Protein 7P9K (pdb70)

InterPro domains:
  IPR004919 GmrSD restriction endonucleases, N-terminal domain [PF03235] (9-253)

Structure (mmCIF, N/CA/C/O backbone):
data_7P9K
#
_entry.id   7P9K
#
_cell.length_a   214.620
_cell.length_b   67.256
_cell.length_c   126.547
_cell.angle_alpha   90.000
_cell.angle_beta   102.049
_cell.angle_gamma   90.000
#
_symmetry.space_group_name_H-M   'C 1 2 1'
#
loop_
_entity.id
_entity.type
_entity.pdbx_description
1 polymer 'DUF262 domain-containing protein'
2 non-polymer 'CHLORIDE ION'
3 non-polymer 'SULFATE ION'
4 non-polymer GLYCEROL
5 water water
#
loop_
_atom_site.group_PDB
_atom_site.id
_atom_site.type_symbol
_atom_site.label_atom_id
_atom_site.label_alt_id
_atom_site.label_comp_id
_atom_site.label_asym_id
_atom_site.label_entity_id
_atom_site.label_seq_id
_atom_site.pdbx_PDB_ins_code
_atom_site.Cartn_x
_atom_site.Cartn_y
_atom_site.Cartn_z
_atom_site.occupancy
_atom_site.B_iso_or_equiv
_atom_site.auth_seq_id
_atom_site.auth_comp_id
_atom_site.auth_asym_id
_atom_site.auth_atom_id
_atom_site.pdbx_PDB_model_num
ATOM 1 N N . MET A 1 1 ? 41.45000 44.23000 40.07000 1.000 78.64576 1 MET A N 1
ATOM 2 C CA . MET A 1 1 ? 41.61600 44.58500 41.48400 1.000 85.71757 1 MET A CA 1
ATOM 3 C C . MET A 1 1 ? 40.39800 44.13200 42.30200 1.000 77.22487 1 MET A C 1
ATOM 4 O O . MET A 1 1 ? 39.26900 44.53000 42.03600 1.000 67.68251 1 MET A O 1
ATOM 9 N N . TYR A 1 2 ? 40.66200 43.30100 43.30000 1.000 78.54009 2 TYR A N 1
ATOM 10 C CA . TYR A 1 2 ? 39.62300 42.70700 44.11500 1.000 69.34423 2 TYR A CA 1
ATOM 11 C C . TYR A 1 2 ? 39.36000 43.55100 45.35600 1.000 75.66014 2 TYR A C 1
ATOM 12 O O . TYR A 1 2 ? 40.14300 44.42800 45.73000 1.000 78.55090 2 TYR A O 1
ATOM 21 N N . GLN A 1 3 ? 38.23300 43.26000 46.00600 1.000 71.31161 3 GLN A N 1
ATOM 22 C CA . GLN A 1 3 ? 37.87600 43.93500 47.24600 1.000 64.01659 3 GLN A CA 1
ATOM 23 C C . GLN A 1 3 ? 36.79600 43.06500 47.90200 1.000 67.61640 3 GLN A C 1
ATOM 24 O O . GLN A 1 3 ? 35.64600 43.07600 47.46100 1.000 59.39384 3 GLN A O 1
ATOM 30 N N . ALA A 1 4 ? 37.19600 42.29700 48.92000 1.000 65.95097 4 ALA A N 1
ATOM 31 C CA . ALA A 1 4 ? 36.26100 41.37600 49.56300 1.000 65.31819 4 ALA A CA 1
ATOM 32 C C . ALA A 1 4 ? 35.51200 42.00300 50.73300 1.000 66.74131 4 ALA A C 1
ATOM 33 O O . ALA A 1 4 ? 34.51300 41.42800 51.18900 1.000 73.62799 4 ALA A O 1
ATOM 35 N N . GLY A 1 5 ? 35.93900 43.16800 51.20200 1.000 65.47854 5 GLY A N 1
ATOM 36 C CA . GLY A 1 5 ? 35.30000 43.85300 52.31800 1.000 65.37757 5 GLY A CA 1
ATOM 37 C C . GLY A 1 5 ? 34.56000 45.08900 51.84600 1.000 67.86619 5 GLY A C 1
ATOM 38 O O . GLY A 1 5 ? 34.99800 45.78800 50.92000 1.000 72.24087 5 GLY A O 1
ATOM 39 N N . GLY A 1 6 ? 33.43700 45.35900 52.48900 1.000 60.41278 6 GLY A N 1
ATOM 40 C CA . GLY A 1 6 ? 32.64500 46.51200 52.15400 1.000 53.00981 6 GLY A CA 1
ATOM 41 C C . GLY A 1 6 ? 31.30300 46.39800 52.82600 1.000 46.72445 6 GLY A C 1
ATOM 42 O O . GLY A 1 6 ? 30.63200 45.38100 52.69200 1.000 46.94550 6 GLY A O 1
ATOM 43 N N . THR A 1 7 ? 30.91800 47.42400 53.56700 1.000 46.78588 7 THR A N 1
ATOM 44 C CA . THR A 1 7 ? 29.63200 47.43400 54.22900 1.000 44.26985 7 THR A CA 1
ATOM 45 C C . THR A 1 7 ? 28.53500 47.90900 53.26600 1.000 45.96861 7 THR A C 1
ATOM 46 O O . THR A 1 7 ? 28.77900 48.61400 52.27600 1.000 38.91399 7 THR A O 1
ATOM 50 N N . ILE A 1 8 ? 27.30300 47.53600 53.58400 1.000 40.09763 8 ILE A N 1
ATOM 51 C CA . ILE A 1 8 ? 26.19000 48.02300 52.77900 1.000 40.82687 8 ILE A CA 1
ATOM 52 C C . ILE A 1 8 ? 26.06400 49.53800 52.89500 1.000 44.25512 8 ILE A C 1
ATOM 53 O O . ILE A 1 8 ? 25.72900 50.22200 51.91400 1.000 39.45074 8 ILE A O 1
ATOM 58 N N . ARG A 1 9 ? 26.34400 50.09100 54.08700 1.000 37.94330 9 ARG A N 1
ATOM 59 C CA . ARG A 1 9 ? 26.30600 51.54000 54.25300 1.000 39.15937 9 ARG A CA 1
ATOM 60 C C . ARG A 1 9 ? 27.28800 52.23300 53.31600 1.000 41.05428 9 ARG A C 1
ATOM 61 O O . ARG A 1 9 ? 26.96600 53.27900 52.73500 1.000 42.68649 9 ARG A O 1
ATOM 69 N N . SER A 1 10 ? 28.49900 51.68900 53.17100 1.000 36.45128 10 SER A N 1
ATOM 70 C CA . SER A 1 10 ? 29.46000 52.29500 52.25100 1.000 40.35003 10 SER A CA 1
ATOM 71 C C . SER A 1 10 ? 28.92000 52.28000 50.83200 1.000 39.82518 10 SER A C 1
ATOM 72 O O . SER A 1 10 ? 29.02800 53.27100 50.10600 1.000 41.55598 10 SER A O 1
ATOM 75 N N . LEU A 1 11 ? 28.35900 51.13900 50.42300 1.000 39.76175 11 LEU A N 1
ATOM 76 C CA . LEU A 1 11 ? 27.78300 50.99600 49.09400 1.000 43.10028 11 LEU A CA 1
ATOM 77 C C . LEU A 1 11 ? 26.70700 52.04300 48.84600 1.000 40.61326 11 LEU A C 1
ATOM 78 O O . LEU A 1 11 ? 26.73500 52.75100 47.83300 1.000 42.18240 11 LEU A O 1
ATOM 83 N N . LEU A 1 12 ? 25.76700 52.18200 49.78700 1.000 39.43888 12 LEU A N 1
ATOM 84 C CA . LEU A 1 12 ? 24.63600 53.07900 49.57800 1.000 42.64133 12 LEU A CA 1
ATOM 85 C C . LEU A 1 12 ? 25.05000 54.54700 49.64400 1.000 44.73519 12 LEU A C 1
ATOM 86 O O . LEU A 1 12 ? 24.44000 55.38100 48.96300 1.000 46.64432 12 LEU A O 1
ATOM 91 N N . ASP A 1 13 ? 26.09600 54.88400 50.41800 1.000 42.97242 13 ASP A N 1
ATOM 92 C CA . ASP A 1 13 ? 26.63800 56.24300 50.36700 1.000 42.94282 13 ASP A CA 1
ATOM 93 C C . ASP A 1 13 ? 27.16500 56.55600 48.97600 1.000 42.02553 13 ASP A C 1
ATOM 94 O O . ASP A 1 13 ? 27.00400 57.67200 48.48000 1.000 47.05033 13 ASP A O 1
ATOM 99 N N . LYS A 1 14 ? 27.82300 55.58700 48.33800 1.000 42.41365 14 LYS A N 1
ATOM 100 C CA . LYS A 1 14 ? 28.29400 55.80000 46.97300 1.000 43.87120 14 LYS A CA 1
ATOM 101 C C . LYS A 1 14 ? 27.12900 55.95800 45.99600 1.000 44.93772 14 LYS A C 1
ATOM 102 O O . LYS A 1 14 ? 27.17400 56.81400 45.10300 1.000 44.44553 14 LYS A O 1
ATOM 108 N N . VAL A 1 15 ? 26.08100 55.13800 46.13500 1.000 43.04679 15 VAL A N 1
ATOM 109 C CA . VAL A 1 15 ? 24.87900 55.34200 45.32100 1.000 42.96619 15 VAL A CA 1
ATOM 110 C C . VAL A 1 15 ? 24.30100 56.73400 45.57500 1.000 47.44833 15 VAL A C 1
ATOM 111 O O . VAL A 1 15 ? 23.96500 57.47200 44.64100 1.000 44.51774 15 VAL A O 1
ATOM 115 N N . ALA A 1 16 ? 24.19400 57.11600 46.85000 1.000 46.58040 16 ALA A N 1
ATOM 116 C CA . ALA A 1 16 ? 23.57900 58.39600 47.19700 1.000 43.45753 16 ALA A CA 1
ATOM 117 C C . ALA A 1 16 ? 24.33300 59.56600 46.58500 1.000 42.86254 16 ALA A C 1
ATOM 118 O O . ALA A 1 16 ? 23.71700 60.52100 46.10800 1.000 47.50009 16 ALA A O 1
ATOM 120 N N . GLU A 1 17 ? 25.66800 59.52200 46.60300 1.000 48.45683 17 GLU A N 1
ATOM 121 C CA . GLU A 1 17 ? 26.50100 60.56200 45.99700 1.000 47.45262 17 GLU A CA 1
ATOM 122 C C . GLU A 1 17 ? 26.51300 60.50300 44.46800 1.000 46.87634 17 GLU A C 1
ATOM 123 O O . GLU A 1 17 ? 27.14000 61.35700 43.82700 1.000 46.26161 17 GLU A O 1
ATOM 129 N N . GLN A 1 18 ? 25.86400 59.50200 43.87700 1.000 47.14602 18 GLN A N 1
ATOM 130 C CA . GLN A 1 18 ? 25.91300 59.23800 42.43700 1.000 44.20622 18 GLN A CA 1
ATOM 131 C C . GLN A 1 18 ? 27.32500 58.92500 41.95900 1.000 46.17095 18 GLN A C 1
ATOM 132 O O . GLN A 1 18 ? 27.68500 59.23600 40.82300 1.000 46.66954 18 GLN A O 1
ATOM 138 N N . GLU A 1 19 ? 28.12800 58.28600 42.81900 1.000 46.34408 19 GLU A N 1
ATOM 139 C CA . GLU A 1 19 ? 29.41900 57.73700 42.42300 1.000 45.16719 19 GLU A CA 1
ATOM 140 C C . GLU A 1 19 ? 29.34700 56.28100 41.94200 1.000 46.07624 19 GLU A C 1
ATOM 141 O O . GLU A 1 19 ? 30.30900 55.79300 41.32900 1.000 46.19092 19 GLU A O 1
ATOM 147 N N . TYR A 1 20 ? 28.25800 55.56700 42.22800 1.000 42.10531 20 TYR A N 1
ATOM 148 C CA . TYR A 1 20 ? 27.96100 54.26900 41.62100 1.000 41.56123 20 TYR A CA 1
ATOM 149 C C . TYR A 1 20 ? 26.74700 54.46500 40.73000 1.000 47.59038 20 TYR A C 1
ATOM 150 O O . TYR A 1 20 ? 25.65200 54.75900 41.22500 1.000 47.62742 20 TYR A O 1
ATOM 159 N N . LEU A 1 21 ? 26.94500 54.31500 39.42900 1.000 47.37235 21 LEU A N 1
ATOM 160 C CA . LEU A 1 21 ? 25.95400 54.61000 38.41300 1.000 45.94738 21 LEU A CA 1
ATOM 161 C C . LEU A 1 21 ? 25.68600 53.35600 37.60200 1.000 49.09095 21 LEU A C 1
ATOM 162 O O . LEU A 1 21 ? 26.42100 52.37000 37.69000 1.000 48.98845 21 LEU A O 1
ATOM 167 N N . LEU A 1 22 ? 24.62600 53.40600 36.80400 1.000 45.18235 22 LEU A N 1
ATOM 168 C CA . LEU A 1 22 ? 24.26800 52.31700 35.90900 1.000 45.88044 22 LEU A CA 1
ATOM 169 C C . LEU A 1 22 ? 24.62400 52.67600 34.48300 1.000 50.70489 22 LEU A C 1
ATOM 170 O O . LEU A 1 22 ? 24.29500 53.78100 34.03700 1.000 46.75311 22 LEU A O 1
ATOM 175 N N . PRO A 1 23 ? 25.27100 51.78200 33.73300 1.000 53.44992 23 PRO A N 1
ATOM 176 C CA . PRO A 1 23 ? 25.36300 51.97600 32.28300 1.000 55.64310 23 PRO A CA 1
ATOM 177 C C . PRO A 1 23 ? 23.97500 51.87000 31.65500 1.000 60.25603 23 PRO A C 1
ATOM 178 O O . PRO A 1 23 ? 23.07400 51.22400 32.19100 1.000 61.66585 23 PRO A O 1
ATOM 182 N N . ALA A 1 24 ? 23.80200 52.52100 30.50500 1.000 63.19493 24 ALA A N 1
ATOM 183 C CA . ALA A 1 24 ? 22.46200 52.73500 29.96000 1.000 67.39627 24 ALA A CA 1
ATOM 184 C C . ALA A 1 24 ? 21.59100 51.48200 29.90500 1.000 73.82419 24 ALA A C 1
ATOM 185 O O . ALA A 1 24 ? 20.35900 51.60300 29.92400 1.000 80.60601 24 ALA A O 1
ATOM 187 N N . ILE A 1 25 ? 22.17600 50.28900 29.82900 1.000 74.96680 25 ILE A N 1
ATOM 188 C CA . ILE A 1 25 ? 21.36700 49.09200 29.55000 1.000 78.22401 25 ILE A CA 1
ATOM 189 C C . ILE A 1 25 ? 20.17900 48.96000 30.50700 1.000 79.00453 25 ILE A C 1
ATOM 190 O O . ILE A 1 25 ? 19.02900 48.82300 30.06300 1.000 88.25649 25 ILE A O 1
ATOM 195 N N . PHE A 1 29 ? 14.09500 47.17400 34.74900 1.000 85.47092 29 PHE A N 1
ATOM 196 C CA . PHE A 1 29 ? 13.10100 46.34800 35.48500 1.000 85.59443 29 PHE A CA 1
ATOM 197 C C . PHE A 1 29 ? 13.44800 46.34300 36.97800 1.000 85.09716 29 PHE A C 1
ATOM 198 O O . PHE A 1 29 ? 14.64600 46.39300 37.32000 1.000 80.81691 29 PHE A O 1
ATOM 206 N N . VAL A 1 30 ? 12.42200 46.28400 37.83400 1.000 80.17777 30 VAL A N 1
ATOM 207 C CA . VAL A 1 30 ? 12.61700 46.27300 39.28200 1.000 71.58661 30 VAL A CA 1
ATOM 208 C C . VAL A 1 30 ? 11.86000 45.07800 39.85800 1.000 70.13747 30 VAL A C 1
ATOM 209 O O . VAL A 1 30 ? 10.84900 44.63700 39.30100 1.000 70.95388 30 VAL A O 1
ATOM 213 N N . TRP A 1 31 ? 12.36300 44.54200 40.97400 1.000 62.83978 31 TRP A N 1
ATOM 214 C CA . TRP A 1 31 ? 11.77200 43.36500 41.60000 1.000 59.78457 31 TRP A CA 1
ATOM 215 C C . TRP A 1 31 ? 10.37600 43.65700 42.15700 1.000 55.46360 31 TRP A C 1
ATOM 216 O O . TRP A 1 31 ? 9.96700 44.80800 42.32700 1.000 59.47182 31 TRP A O 1
ATOM 227 N N . ARG A 1 32 ? 9.65000 42.58300 42.45900 1.000 53.47099 32 ARG A N 1
ATOM 228 C CA . ARG A 1 32 ? 8.41700 42.69900 43.21600 1.000 57.14528 32 ARG A CA 1
ATOM 229 C C . ARG A 1 32 ? 8.72400 43.04000 44.68000 1.000 53.02603 32 ARG A C 1
ATOM 230 O O . ARG A 1 32 ? 9.72800 42.59200 45.23200 1.000 55.37051 32 ARG A O 1
ATOM 238 N N . PRO A 1 33 ? 7.86300 43.81100 45.33700 1.000 51.83107 33 PRO A N 1
ATOM 239 C CA . PRO A 1 33 ? 8.17200 44.19400 46.71900 1.000 52.91046 33 PRO A CA 1
ATOM 240 C C . PRO A 1 33 ? 8.46700 42.99900 47.60000 1.000 54.76496 33 PRO A C 1
ATOM 241 O O . PRO A 1 33 ? 9.38700 43.07000 48.42500 1.000 52.67654 33 PRO A O 1
ATOM 245 N N . GLU A 1 34 ? 7.73200 41.89100 47.43700 1.000 50.73839 34 GLU A N 1
ATOM 246 C CA . GLU A 1 34 ? 7.98400 40.69300 48.24200 1.000 56.60892 34 GLU A CA 1
ATOM 247 C C . GLU A 1 34 ? 9.34800 40.07000 47.95800 1.000 56.14185 34 GLU A C 1
ATOM 248 O O . GLU A 1 34 ? 9.86100 39.31300 48.79500 1.000 52.12496 34 GLU A O 1
ATOM 254 N N . GLN A 1 35 ? 9.93400 40.34600 46.79600 1.000 52.19025 35 GLN A N 1
ATOM 255 C CA . GLN A 1 35 ? 11.26500 39.82700 46.52700 1.000 52.42958 35 GLN A CA 1
ATOM 256 C C . GLN A 1 35 ? 12.32900 40.67800 47.21500 1.000 49.44383 35 GLN A C 1
ATOM 257 O O . GLN A 1 35 ? 13.34400 40.14300 47.68700 1.000 43.39652 35 GLN A O 1
ATOM 263 N N . ILE A 1 36 ? 12.11200 41.99600 47.28000 1.000 44.38556 36 ILE A N 1
ATOM 264 C CA . ILE A 1 36 ? 12.97700 42.84900 48.08500 1.000 47.44261 36 ILE A CA 1
ATOM 265 C C . ILE A 1 36 ? 12.93400 42.40900 49.54100 1.000 45.83213 36 ILE A C 1
ATOM 266 O O . ILE A 1 36 ? 13.97500 42.21700 50.18300 1.000 43.64893 36 ILE A O 1
ATOM 271 N N . CYS A 1 37 ? 11.72800 42.20100 50.07100 1.000 38.86175 37 CYS A N 1
ATOM 272 C CA . CYS A 1 37 ? 11.59700 41.74400 51.45100 1.000 42.31259 37 CYS A CA 1
ATOM 273 C C . CYS A 1 37 ? 12.34400 40.43400 51.68600 1.000 46.76433 37 CYS A C 1
ATOM 274 O O . CYS A 1 37 ? 13.00400 40.26200 52.72100 1.000 44.50839 37 CYS A O 1
ATOM 277 N N . ARG A 1 38 ? 12.25400 39.49300 50.74200 1.000 48.62530 38 ARG A N 1
ATOM 278 C CA . ARG A 1 38 ? 12.95700 38.22100 50.91000 1.000 48.86413 38 ARG A CA 1
ATOM 279 C C . ARG A 1 38 ? 14.46300 38.41000 50.85400 1.000 43.90606 38 ARG A C 1
ATOM 280 O O . ARG A 1 38 ? 15.19100 37.66800 51.52100 1.000 47.50309 38 ARG A O 1
ATOM 288 N N . LEU A 1 39 ? 14.94100 39.39100 50.07200 1.000 37.09223 39 LEU A N 1
ATOM 289 C CA . LEU A 1 39 ? 16.36300 39.71700 50.05100 1.000 43.80525 39 LEU A CA 1
ATOM 290 C C . LEU A 1 39 ? 16.83900 40.17600 51.42500 1.000 44.95507 39 LEU A C 1
ATOM 291 O O . LEU A 1 39 ? 17.89000 39.73400 51.90800 1.000 49.11057 39 LEU A O 1
ATOM 296 N N . PHE A 1 40 ? 16.05900 41.02900 52.08900 1.000 43.11645 40 PHE A N 1
ATOM 297 C CA . PHE A 1 40 ? 16.45800 41.50900 53.40900 1.000 43.29573 40 PHE A CA 1
ATOM 298 C C . PHE A 1 40 ? 16.39000 40.40300 54.45000 1.000 43.68675 40 PHE A C 1
ATOM 299 O O . PHE A 1 40 ? 17.24500 40.35000 55.33600 1.000 46.00952 40 PHE A O 1
ATOM 307 N N . ASP A 1 41 ? 15.40600 39.50100 54.34400 1.000 42.42907 41 ASP A N 1
ATOM 308 C CA . ASP A 1 41 ? 15.31900 38.36200 55.25600 1.000 46.16971 41 ASP A CA 1
ATOM 309 C C . ASP A 1 41 ? 16.52800 37.44200 55.10000 1.000 49.01290 41 ASP A C 1
ATOM 310 O O . ASP A 1 41 ? 17.17800 37.06400 56.08900 1.000 45.56735 41 ASP A O 1
ATOM 315 N N . SER A 1 42 ? 16.83400 37.06000 53.85700 1.000 44.35091 42 SER A N 1
ATOM 316 C CA . SER A 1 42 ? 18.03300 36.27300 53.59400 1.000 46.40291 42 SER A CA 1
ATOM 317 C C . SER A 1 42 ? 19.27900 36.97300 54.12400 1.000 47.74709 42 SER A C 1
ATOM 318 O O . SER A 1 42 ? 20.16400 36.33500 54.70400 1.000 46.81397 42 SER A O 1
ATOM 321 N N . LEU A 1 43 ? 19.36000 38.29300 53.93700 1.000 47.56251 43 LEU A N 1
ATOM 322 C CA . LEU A 1 43 ? 20.54700 39.02800 54.35900 1.000 49.12823 43 LEU A CA 1
ATOM 323 C C . LEU A 1 43 ? 20.72400 38.96400 55.87100 1.000 46.22314 43 LEU A C 1
ATOM 324 O O . LEU A 1 43 ? 21.84000 38.77100 56.35900 1.000 41.52232 43 LEU A O 1
ATOM 329 N N . LEU A 1 44 ? 19.63300 39.11500 56.63200 1.000 45.49941 44 LEU A N 1
ATOM 330 C CA . LEU A 1 44 ? 19.75400 39.05600 58.08600 1.000 47.65950 44 LEU A CA 1
ATOM 331 C C . LEU A 1 44 ? 19.95100 37.63500 58.58500 1.000 48.76693 44 LEU A C 1
ATOM 332 O O . LEU A 1 44 ? 20.43200 37.45200 59.70600 1.000 46.55360 44 LEU A O 1
ATOM 337 N N . GLN A 1 45 ? 19.60300 36.62300 57.77600 1.000 50.30360 45 GLN A N 1
ATOM 338 C CA . GLN A 1 45 ? 19.82900 35.23200 58.15900 1.000 46.15572 45 GLN A CA 1
ATOM 339 C C . GLN A 1 45 ? 21.25300 34.76100 57.91600 1.000 49.53843 45 GLN A C 1
ATOM 340 O O . GLN A 1 45 ? 21.60000 33.66400 58.36700 1.000 49.78027 45 GLN A O 1
ATOM 346 N N . GLY A 1 46 ? 22.07100 35.52600 57.19300 1.000 46.37991 46 GLY A N 1
ATOM 347 C CA . GLY A 1 46 ? 23.44500 35.14300 56.93200 1.000 46.90575 46 GLY A CA 1
ATOM 348 C C . GLY A 1 46 ? 23.73900 34.68100 55.51400 1.000 51.03212 46 GLY A C 1
ATOM 349 O O . GLY A 1 46 ? 24.90700 34.41600 55.21000 1.000 53.62030 46 GLY A O 1
ATOM 350 N N . TYR A 1 47 ? 22.74400 34.58200 54.63400 1.000 48.37843 47 TYR A N 1
ATOM 351 C CA . TYR A 1 47 ? 23.01200 34.21400 53.24400 1.000 50.62301 47 TYR A CA 1
ATOM 352 C C . TYR A 1 47 ? 23.88400 35.28400 52.59600 1.000 50.84037 47 TYR A C 1
ATOM 353 O O . TYR A 1 47 ? 23.46000 36.44700 52.52200 1.000 50.64471 47 TYR A O 1
ATOM 362 N N . PRO A 1 48 ? 25.08400 34.95100 52.11800 1.000 52.32278 48 PRO A N 1
ATOM 363 C CA . PRO A 1 48 ? 25.98500 35.97800 51.58200 1.000 49.59881 48 PRO A CA 1
ATOM 364 C C . PRO A 1 48 ? 25.61800 36.40700 50.16900 1.000 50.27211 48 PRO A C 1
ATOM 365 O O . PRO A 1 48 ? 24.96400 35.68400 49.41700 1.000 51.16638 48 PRO A O 1
ATOM 369 N N . PHE A 1 49 ? 26.02700 37.63200 49.84000 1.000 48.56810 49 PHE A N 1
ATOM 370 C CA . PHE A 1 49 ? 25.94100 38.14300 48.48100 1.000 45.69326 49 PHE A CA 1
ATOM 371 C C . PHE A 1 49 ? 27.08000 37.57800 47.64500 1.000 49.54928 49 PHE A C 1
ATOM 372 O O . PHE A 1 49 ? 28.22600 37.52300 48.09400 1.000 46.85884 49 PHE A O 1
ATOM 380 N N . GLY A 1 50 ? 26.76700 37.17000 46.42300 1.000 49.37254 50 GLY A N 1
ATOM 381 C CA . GLY A 1 50 ? 27.81800 36.94300 45.45600 1.000 45.70217 50 GLY A CA 1
ATOM 382 C C . GLY A 1 50 ? 28.56600 38.22600 45.16800 1.000 47.01348 50 GLY A C 1
ATOM 383 O O . GLY A 1 50 ? 28.09800 39.32500 45.47600 1.000 48.20153 50 GLY A O 1
ATOM 384 N N . THR A 1 51 ? 29.74200 38.08000 44.56300 1.000 41.33499 51 THR A N 1
ATOM 385 C CA . THR A 1 51 ? 30.58300 39.22200 44.22300 1.000 45.87749 51 THR A CA 1
ATOM 386 C C . THR A 1 51 ? 29.99500 40.02600 43.05500 1.000 45.40877 51 THR A C 1
ATOM 387 O O . THR A 1 51 ? 29.39400 39.45400 42.14000 1.000 47.19160 51 THR A O 1
ATOM 391 N N . PHE A 1 52 ? 30.15900 41.36300 43.10400 1.000 42.75338 52 PHE A N 1
ATOM 392 C CA . PHE A 1 52 ? 29.72100 42.30700 42.07100 1.000 44.74021 52 PHE A CA 1
ATOM 393 C C . PHE A 1 52 ? 30.83900 42.58300 41.06300 1.000 43.63959 52 PHE A C 1
ATOM 394 O O . PHE A 1 52 ? 32.01500 42.31800 41.31700 1.000 47.70131 52 PHE A O 1
ATOM 402 N N . LEU A 1 53 ? 30.46900 43.17300 39.92600 1.000 44.69383 53 LEU A N 1
ATOM 403 C CA . LEU A 1 53 ? 31.43200 43.62800 38.92000 1.000 46.15802 53 LEU A CA 1
ATOM 404 C C . LEU A 1 53 ? 31.21200 45.10900 38.62100 1.000 44.21316 53 LEU A C 1
ATOM 405 O O . LEU A 1 53 ? 30.12100 45.50700 38.19500 1.000 45.69135 53 LEU A O 1
ATOM 410 N N . PHE A 1 54 ? 32.25800 45.91100 38.82400 1.000 43.36703 54 PHE A N 1
ATOM 411 C CA . PHE A 1 54 ? 32.24000 47.35700 38.64000 1.000 46.79774 54 PHE A CA 1
ATOM 412 C C . PHE A 1 54 ? 33.20700 47.76100 37.53700 1.000 49.30383 54 PHE A C 1
ATOM 413 O O . PHE A 1 54 ? 34.31500 47.22300 37.43400 1.000 50.76040 54 PHE A O 1
ATOM 421 N N . TRP A 1 55 ? 32.79900 48.73100 36.73700 1.000 44.14442 55 TRP A N 1
ATOM 422 C CA . TRP A 1 55 ? 33.60700 49.24300 35.63800 1.000 45.68425 55 TRP A CA 1
ATOM 423 C C . TRP A 1 55 ? 33.97700 50.68100 35.96000 1.000 47.58406 55 TRP A C 1
ATOM 424 O O . TRP A 1 55 ? 33.08900 51.52600 36.14300 1.000 48.22608 55 TRP A O 1
ATOM 435 N N . LYS A 1 56 ? 35.27400 50.96000 36.04200 1.000 47.09670 56 LYS A N 1
ATOM 436 C CA . LYS A 1 56 ? 35.73000 52.29200 36.41700 1.000 51.00024 56 LYS A CA 1
ATOM 437 C C . LYS A 1 56 ? 35.78400 53.20200 35.20000 1.000 51.87342 56 LYS A C 1
ATOM 438 O O . LYS A 1 56 ? 36.38500 52.85600 34.17800 1.000 53.94308 56 LYS A O 1
ATOM 444 N N . ILE A 1 57 ? 35.15600 54.36800 35.30900 1.000 49.99974 57 ILE A N 1
ATOM 445 C CA . ILE A 1 57 ? 35.13900 55.35100 34.23600 1.000 51.80715 57 ILE A CA 1
ATOM 446 C C . ILE A 1 57 ? 36.09000 56.47500 34.63100 1.000 58.87533 57 ILE A C 1
ATOM 447 O O . ILE A 1 57 ? 35.86100 57.18000 35.62300 1.000 56.31348 57 ILE A O 1
ATOM 452 N N . LYS A 1 58 ? 37.16400 56.64500 33.86300 1.000 62.54252 58 LYS A N 1
ATOM 453 C CA . LYS A 1 58 ? 38.09100 57.73000 34.13500 1.000 65.13181 58 LYS A CA 1
ATOM 454 C C . LYS A 1 58 ? 37.43600 59.06400 33.77500 1.000 66.80315 58 LYS A C 1
ATOM 455 O O . LYS A 1 58 ? 36.56900 59.12700 32.89500 1.000 66.78623 58 LYS A O 1
ATOM 461 N N . PRO A 1 59 ? 37.80500 60.14000 34.46900 1.000 66.62809 59 PRO A N 1
ATOM 462 C CA . PRO A 1 59 ? 37.08900 61.41000 34.27300 1.000 66.62145 59 PRO A CA 1
ATOM 463 C C . PRO A 1 59 ? 37.10200 61.88200 32.83200 1.000 68.34078 59 PRO A C 1
ATOM 464 O O . PRO A 1 59 ? 36.16000 62.55700 32.39900 1.000 66.88920 59 PRO A O 1
ATOM 468 N N . GLU A 1 60 ? 38.14000 61.53000 32.06800 1.000 71.09131 60 GLU A N 1
ATOM 469 C CA . GLU A 1 60 ? 38.19600 61.87600 30.65200 1.000 69.56251 60 GLU A CA 1
ATOM 470 C C . GLU A 1 60 ? 37.05900 61.26000 29.84100 1.000 71.80805 60 GLU A C 1
ATOM 471 O O . GLU A 1 60 ? 36.75600 61.75100 28.74800 1.000 70.65654 60 GLU A O 1
ATOM 477 N N . ASN A 1 61 ? 36.42100 60.19700 30.33200 1.000 72.61600 61 ASN A N 1
ATOM 478 C CA . ASN A 1 61 ? 35.33400 59.55400 29.59700 1.000 66.56774 61 ASN A CA 1
ATOM 479 C C . ASN A 1 61 ? 33.98900 59.71600 30.28100 1.000 62.08836 61 ASN A C 1
ATOM 480 O O . ASN A 1 61 ? 33.03500 59.02300 29.91800 1.000 59.65101 61 ASN A O 1
ATOM 485 N N . ARG A 1 62 ? 33.88900 60.60700 31.26400 1.000 63.74216 62 ARG A N 1
ATOM 486 C CA . ARG A 1 62 ? 32.62200 60.77100 31.96400 1.000 64.82503 62 ARG A CA 1
ATOM 487 C C . ARG A 1 62 ? 31.48900 61.14500 31.01900 1.000 59.45609 62 ARG A C 1
ATOM 488 O O . ARG A 1 62 ? 30.32100 60.95400 31.36900 1.000 61.32087 62 ARG A O 1
ATOM 496 N N . ASP A 1 63 ? 31.79700 61.65700 29.83000 1.000 64.33515 63 ASP A N 1
ATOM 497 C CA . ASP A 1 63 ? 30.77700 62.05500 28.86200 1.000 62.90484 63 ASP A CA 1
ATOM 498 C C . ASP A 1 63 ? 30.62500 61.06900 27.70900 1.000 61.85211 63 ASP A C 1
ATOM 499 O O . ASP A 1 63 ? 29.72200 61.23700 26.88400 1.000 60.93697 63 ASP A O 1
ATOM 504 N N . SER A 1 64 ? 31.47500 60.04200 27.64100 1.000 59.58275 64 SER A N 1
ATOM 505 C CA . SER A 1 64 ? 31.50200 59.14300 26.49600 1.000 56.79435 64 SER A CA 1
ATOM 506 C C . SER A 1 64 ? 30.31100 58.20300 26.45000 1.000 58.02803 64 SER A C 1
ATOM 507 O O . SER A 1 64 ? 30.05500 57.59900 25.40200 1.000 52.59074 64 SER A O 1
ATOM 510 N N . TYR A 1 65 ? 29.58400 58.04600 27.55200 1.000 57.38439 65 TYR A N 1
ATOM 511 C CA . TYR A 1 65 ? 28.51000 57.06900 27.58900 1.000 58.52035 65 TYR A CA 1
ATOM 512 C C . TYR A 1 65 ? 27.33400 57.65300 28.35200 1.000 58.70691 65 TYR A C 1
ATOM 513 O O . TYR A 1 65 ? 27.47700 58.62700 29.08600 1.000 59.93431 65 TYR A O 1
ATOM 522 N N . GLN A 1 66 ? 26.16800 57.03500 28.17800 1.000 60.64916 66 GLN A N 1
ATOM 523 C CA . GLN A 1 66 ? 24.97300 57.41000 28.92200 1.000 62.22631 66 GLN A CA 1
ATOM 524 C C . GLN A 1 66 ? 24.86400 56.58500 30.20500 1.000 58.38129 66 GLN A C 1
ATOM 525 O O . GLN A 1 66 ? 24.93200 55.35400 30.16100 1.000 59.67576 66 GLN A O 1
ATOM 531 N N . PHE A 1 67 ? 24.67000 57.26100 31.33800 1.000 55.68024 67 PHE A N 1
ATOM 532 C CA . PHE A 1 67 ? 24.51400 56.60400 32.63000 1.000 56.42090 67 PHE A CA 1
ATOM 533 C C . PHE A 1 67 ? 23.18100 56.95600 33.26500 1.000 56.84133 67 PHE A C 1
ATOM 534 O O . PHE A 1 67 ? 22.53600 57.94400 32.90600 1.000 58.65017 67 PHE A O 1
ATOM 542 N N . TYR A 1 68 ? 22.78900 56.13600 34.23600 1.000 54.26898 68 TYR A N 1
ATOM 543 C CA . TYR A 1 68 ? 21.56800 56.33700 34.99900 1.000 57.05742 68 TYR A CA 1
ATOM 544 C C . TYR A 1 68 ? 21.86100 56.20600 36.48600 1.000 52.99353 68 TYR A C 1
ATOM 545 O O . TYR A 1 68 ? 22.92100 55.73400 36.89800 1.000 48.34925 68 TYR A O 1
ATOM 554 N N . GLN A 1 69 ? 20.90800 56.66700 37.28200 1.000 54.11723 69 GLN A N 1
ATOM 555 C CA . GLN A 1 69 ? 20.92700 56.50600 38.72100 1.000 52.93572 69 GLN A CA 1
ATOM 556 C C . GLN A 1 69 ? 20.17100 55.25100 39.10600 1.000 48.81705 69 GLN A C 1
ATOM 557 O O . GLN A 1 69 ? 19.21600 54.85700 38.43400 1.000 51.08198 69 GLN A O 1
ATOM 563 N N . PHE A 1 70 ? 20.58100 54.64100 40.21500 1.000 44.81643 70 PHE A N 1
ATOM 564 C CA . PHE A 1 70 ? 19.78200 53.56100 40.77700 1.000 46.86927 70 PHE A CA 1
ATOM 565 C C . PHE A 1 70 ? 18.40400 54.07600 41.17400 1.000 46.59727 70 PHE A C 1
ATOM 566 O O . PHE A 1 70 ? 18.26300 55.17500 41.71700 1.000 47.59056 70 PHE A O 1
ATOM 574 N N . MET A 1 71 ? 17.38500 53.27700 40.87800 1.000 48.33424 71 MET A N 1
ATOM 575 C CA . MET A 1 71 ? 16.03300 53.60600 41.29800 1.000 49.07457 71 MET A CA 1
ATOM 576 C C . MET A 1 71 ? 15.99200 53.73900 42.81500 1.000 49.44961 71 MET A C 1
ATOM 577 O O . MET A 1 71 ? 16.69300 53.01700 43.53400 1.000 46.15993 71 MET A O 1
ATOM 582 N N . GLN A 1 72 ? 15.15600 54.66000 43.30100 1.000 44.97710 72 GLN A N 1
ATOM 583 C CA . GLN A 1 72 ? 15.04300 54.90000 44.73400 1.000 43.49907 72 GLN A CA 1
ATOM 584 C C . GLN A 1 72 ? 13.58400 54.91800 45.20000 1.000 42.12055 72 GLN A C 1
ATOM 585 O O . GLN A 1 72 ? 13.17100 54.11000 46.04000 1.000 42.66885 72 GLN A O 1
ATOM 591 N N . HIS A 1 73 ? 12.78500 55.82600 44.65400 1.000 46.46899 73 HIS A N 1
ATOM 592 C CA . HIS A 1 73 ? 11.37200 55.93400 45.01700 1.000 48.73278 73 HIS A CA 1
ATOM 593 C C . HIS A 1 73 ? 10.56800 55.37300 43.85500 1.000 47.30327 73 HIS A C 1
ATOM 594 O O . HIS A 1 73 ? 10.24700 56.08400 42.90800 1.000 48.17475 73 HIS A O 1
ATOM 601 N N . TYR A 1 74 ? 10.26400 54.07700 43.92600 1.000 46.17009 74 TYR A N 1
ATOM 602 C CA . TYR A 1 74 ? 9.60000 53.39400 42.82200 1.000 48.64801 74 TYR A CA 1
ATOM 603 C C . TYR A 1 74 ? 8.10500 53.68100 42.86200 1.000 48.65179 74 TYR A C 1
ATOM 604 O O . TYR A 1 74 ? 7.46000 53.49500 43.90000 1.000 45.36032 74 TYR A O 1
ATOM 613 N N . HIS A 1 75 ? 7.56400 54.13800 41.72900 1.000 46.03050 75 HIS A N 1
ATOM 614 C CA . HIS A 1 75 ? 6.12600 54.33000 41.54200 1.000 49.38805 75 HIS A CA 1
ATOM 615 C C . HIS A 1 75 ? 5.68800 53.56100 40.30100 1.000 49.67120 75 HIS A C 1
ATOM 616 O O . HIS A 1 75 ? 6.06700 53.92100 39.18300 1.000 49.80426 75 HIS A O 1
ATOM 623 N N . GLU A 1 76 ? 4.87400 52.51700 40.50000 1.000 49.63897 76 GLU A N 1
ATOM 624 C CA . GLU A 1 76 ? 4.39000 51.69200 39.39100 1.000 57.10317 76 GLU A CA 1
ATOM 625 C C . GLU A 1 76 ? 3.87200 52.50900 38.20600 1.000 56.11097 76 GLU A C 1
ATOM 626 O O . GLU A 1 76 ? 3.91100 52.02600 37.06900 1.000 52.35047 76 GLU A O 1
ATOM 632 N N . ARG A 1 77 ? 3.41800 53.73900 38.43000 1.000 51.37680 77 ARG A N 1
ATOM 633 C CA . ARG A 1 77 ? 2.91900 54.57600 37.35200 1.000 58.73558 77 ARG A CA 1
ATOM 634 C C . ARG A 1 77 ? 3.82100 55.77300 37.06400 1.000 60.13613 77 ARG A C 1
ATOM 635 O O . ARG A 1 77 ? 4.29600 55.93900 35.93600 1.000 63.34958 77 ARG A O 1
ATOM 643 N N . ASP A 1 78 ? 4.09600 56.61100 38.06500 1.000 60.48794 78 ASP A N 1
ATOM 644 C CA . ASP A 1 78 ? 4.68400 57.92600 37.83300 1.000 59.59728 78 ASP A CA 1
ATOM 645 C C . ASP A 1 78 ? 6.21000 57.93800 37.76300 1.000 61.41092 78 ASP A C 1
ATOM 646 O O . ASP A 1 78 ? 6.77600 58.93100 37.28500 1.000 65.72527 78 ASP A O 1
ATOM 651 N N . ASN A 1 79 ? 6.88800 56.86800 38.20300 1.000 61.31622 79 ASN A N 1
ATOM 652 C CA . ASN A 1 79 ? 8.35300 56.81600 38.21700 1.000 60.56940 79 ASN A CA 1
ATOM 653 C C . ASN A 1 79 ? 8.84800 55.37500 38.24100 1.000 59.86854 79 ASN A C 1
ATOM 654 O O . ASN A 1 79 ? 9.28800 54.89200 39.28900 1.000 58.88538 79 ASN A O 1
ATOM 659 N N . TYR A 1 80 ? 8.78000 54.67700 37.09900 1.000 59.97856 80 TYR A N 1
ATOM 660 C CA . TYR A 1 80 ? 9.19000 53.27900 37.02300 1.000 60.61732 80 TYR A CA 1
ATOM 661 C C . TYR A 1 80 ? 10.38300 53.01800 36.11400 1.000 63.38725 80 TYR A C 1
ATOM 662 O O . TYR A 1 80 ? 10.82200 51.86600 36.02400 1.000 67.23906 80 TYR A O 1
ATOM 671 N N . HIS A 1 81 ? 10.93900 54.03300 35.45700 1.000 69.17298 81 HIS A N 1
ATOM 672 C CA . HIS A 1 81 ? 12.15400 53.85200 34.67500 1.000 74.31265 81 HIS A CA 1
ATOM 673 C C . HIS A 1 81 ? 13.26400 54.73800 35.22300 1.000 79.68132 81 HIS A C 1
ATOM 674 O O . HIS A 1 81 ? 13.01400 55.83200 35.74300 1.000 79.90870 81 HIS A O 1
ATOM 681 N N . CYS A 1 82 ? 14.49400 54.24400 35.09800 1.000 79.00257 82 CYS A N 1
ATOM 682 C CA . CYS A 1 82 ? 15.61900 54.79800 35.83800 1.000 73.33239 82 CYS A CA 1
ATOM 683 C C . CYS A 1 82 ? 15.76200 56.29600 35.62000 1.000 72.76604 82 CYS A C 1
ATOM 684 O O . CYS A 1 82 ? 15.58400 56.80800 34.51200 1.000 74.54906 82 CYS A O 1
ATOM 687 N N . GLU A 1 83 ? 16.09000 56.99300 36.70300 1.000 76.00985 83 GLU A N 1
ATOM 688 C CA . GLU A 1 83 ? 16.38300 58.41500 36.64500 1.000 73.39714 83 GLU A CA 1
ATOM 689 C C . GLU A 1 83 ? 17.68100 58.64100 35.88400 1.000 73.25746 83 GLU A C 1
ATOM 690 O O . GLU A 1 83 ? 18.64600 57.88300 36.03400 1.000 66.91713 83 GLU A O 1
ATOM 696 N N . ASN A 1 84 ? 17.70400 59.67800 35.04900 1.000 75.34135 84 ASN A N 1
ATOM 697 C CA . ASN A 1 84 ? 18.96700 60.06000 34.43400 1.000 71.24632 84 ASN A CA 1
ATOM 698 C C . ASN A 1 84 ? 19.85600 60.74200 35.46700 1.000 73.01734 84 ASN A C 1
ATOM 699 O O . ASN A 1 84 ? 19.42200 61.11800 36.56200 1.000 70.51903 84 ASN A O 1
ATOM 704 N N . VAL A 1 85 ? 21.12700 60.87900 35.11400 1.000 71.74841 85 VAL A N 1
ATOM 705 C CA . VAL A 1 85 ? 22.12500 61.34800 36.06400 1.000 66.79525 85 VAL A CA 1
ATOM 706 C C . VAL A 1 85 ? 22.01000 62.85800 36.22100 1.000 72.27359 85 VAL A C 1
ATOM 707 O O . VAL A 1 85 ? 22.14500 63.60900 35.24900 1.000 73.51581 85 VAL A O 1
ATOM 711 N N . THR A 1 86 ? 21.72700 63.29900 37.43800 1.000 66.46742 86 THR A N 1
ATOM 712 C CA . THR A 1 86 ? 22.14600 64.61300 37.88000 1.000 67.43230 86 THR A CA 1
ATOM 713 C C . THR A 1 86 ? 23.51600 64.45000 38.52800 1.000 74.06891 86 THR A C 1
ATOM 714 O O . THR A 1 86 ? 23.95400 63.33300 38.80400 1.000 78.64911 86 THR A O 1
ATOM 718 N N . GLN A 1 87 ? 24.23000 65.54700 38.73500 1.000 68.65998 87 GLN A N 1
ATOM 719 C CA . GLN A 1 87 ? 25.45000 65.47700 39.54600 1.000 72.89033 87 GLN A CA 1
ATOM 720 C C . GLN A 1 87 ? 26.43400 64.41000 39.03000 1.000 68.28815 87 GLN A C 1
ATOM 721 O O . GLN A 1 87 ? 26.77600 63.45400 39.72700 1.000 64.81193 87 GLN A O 1
ATOM 727 N N . LEU A 1 88 ? 26.90800 64.57500 37.80400 1.000 71.68170 88 LEU A N 1
ATOM 728 C CA . LEU A 1 88 ? 27.87100 63.60300 37.28000 1.000 65.89472 88 LEU A CA 1
ATOM 729 C C . LEU A 1 88 ? 29.21100 63.77600 37.98900 1.000 65.67055 88 LEU A C 1
ATOM 730 O O . LEU A 1 88 ? 29.74200 64.88600 38.02800 1.000 69.44664 88 LEU A O 1
ATOM 735 N N . PRO A 1 89 ? 29.79800 62.71000 38.53200 1.000 66.34384 89 PRO A N 1
ATOM 736 C CA . PRO A 1 89 ? 31.10000 62.84700 39.19700 1.000 65.77194 89 PRO A CA 1
ATOM 737 C C . PRO A 1 89 ? 32.15300 63.44400 38.27400 1.000 64.93599 89 PRO A C 1
ATOM 738 O O . PRO A 1 89 ? 32.19200 63.16000 37.07600 1.000 63.18372 89 PRO A O 1
ATOM 742 N N . GLU A 1 90 ? 33.01900 64.28500 38.84500 1.000 68.96990 90 GLU A N 1
ATOM 743 C CA . GLU A 1 90 ? 34.16300 64.80400 38.10500 1.000 68.30872 90 GLU A CA 1
ATOM 744 C C . GLU A 1 90 ? 35.45400 64.07100 38.42600 1.000 68.16626 90 GLU A C 1
ATOM 745 O O . GLU A 1 90 ? 36.44500 64.24400 37.70400 1.000 69.79677 90 GLU A O 1
ATOM 751 N N . ARG A 1 91 ? 35.46300 63.25700 39.47800 1.000 68.27855 91 ARG A N 1
ATOM 752 C CA . ARG A 1 91 ? 36.52500 62.29300 39.70600 1.000 70.66036 91 ARG A CA 1
ATOM 753 C C . ARG A 1 91 ? 36.11600 60.93100 39.13700 1.000 66.49822 91 ARG A C 1
ATOM 754 O O . ARG A 1 91 ? 34.99400 60.72800 38.65600 1.000 65.08264 91 ARG A O 1
ATOM 762 N N . GLU A 1 92 ? 37.04800 59.98800 39.17100 1.000 63.95792 92 GLU A N 1
ATOM 763 C CA . GLU A 1 92 ? 36.73300 58.64500 38.71100 1.000 63.29529 92 GLU A CA 1
ATOM 764 C C . GLU A 1 92 ? 35.51300 58.10700 39.45300 1.000 60.27910 92 GLU A C 1
ATOM 765 O O . GLU A 1 92 ? 35.31300 58.39500 40.63800 1.000 58.14167 92 GLU A O 1
ATOM 771 N N . PHE A 1 93 ? 34.67800 57.34500 38.73600 1.000 55.04868 93 PHE A N 1
ATOM 772 C CA . PHE A 1 93 ? 33.44900 56.78500 39.28800 1.000 51.80735 93 PHE A CA 1
ATOM 773 C C . PHE A 1 93 ? 33.21000 55.38900 38.70200 1.000 52.36191 93 PHE A C 1
ATOM 774 O O . PHE A 1 93 ? 34.03000 54.85500 37.94800 1.000 50.74722 93 PHE A O 1
ATOM 782 N N . ILE A 1 94 ? 32.08000 54.78500 39.07100 1.000 44.39612 94 ILE A N 1
ATOM 783 C CA . ILE A 1 94 ? 31.81900 53.37700 38.81800 1.000 44.64598 94 ILE A CA 1
ATOM 784 C C . ILE A 1 94 ? 30.50200 53.23100 38.06800 1.000 48.57183 94 ILE A C 1
ATOM 785 O O . ILE A 1 94 ? 29.50100 53.86200 38.43200 1.000 43.55966 94 ILE A O 1
ATOM 790 N N . ALA A 1 95 ? 30.49400 52.37100 37.04400 1.000 42.94047 95 ALA A N 1
ATOM 791 C CA . ALA A 1 95 ? 29.26100 51.85200 36.45500 1.000 44.05385 95 ALA A CA 1
ATOM 792 C C . ALA A 1 95 ? 29.12600 50.38300 36.83500 1.000 42.73247 95 ALA A C 1
ATOM 793 O O . ALA A 1 95 ? 30.05000 49.59400 36.60600 1.000 42.74146 95 ALA A O 1
ATOM 795 N N . VAL A 1 96 ? 27.99400 50.02400 37.42900 1.000 40.25273 96 VAL A N 1
ATOM 796 C CA . VAL A 1 96 ? 27.79900 48.67100 37.93700 1.000 44.31745 96 VAL A CA 1
ATOM 797 C C . VAL A 1 96 ? 27.32300 47.78300 36.79200 1.000 43.41163 96 VAL A C 1
ATOM 798 O O . VAL A 1 96 ? 26.28100 48.03600 36.18000 1.000 50.73428 96 VAL A O 1
ATOM 802 N N . LEU A 1 97 ? 28.10500 46.75800 36.48800 1.000 44.35844 97 LEU A N 1
ATOM 803 C CA . LEU A 1 97 ? 27.82000 45.79100 35.44700 1.000 46.68227 97 LEU A CA 1
ATOM 804 C C . LEU A 1 97 ? 27.17200 44.51600 35.98000 1.000 50.43877 97 LEU A C 1
ATOM 805 O O . LEU A 1 97 ? 26.43200 43.85700 35.25200 1.000 53.45375 97 LEU A O 1
ATOM 810 N N . ASP A 1 98 ? 27.43400 44.14900 37.23000 1.000 48.72113 98 ASP A N 1
ATOM 811 C CA . ASP A 1 98 ? 26.80900 42.99300 37.86500 1.000 51.11033 98 ASP A CA 1
ATOM 812 C C . ASP A 1 98 ? 26.53000 43.34800 39.31700 1.000 47.63810 98 ASP A C 1
ATOM 813 O O . ASP A 1 98 ? 27.41900 43.84000 40.01400 1.000 47.98848 98 ASP A O 1
ATOM 818 N N . GLY A 1 99 ? 25.29800 43.12700 39.76300 1.000 49.43727 99 GLY A N 1
ATOM 819 C CA . GLY A 1 99 ? 24.83500 43.63800 41.04500 1.000 45.99577 99 GLY A CA 1
ATOM 820 C C . GLY A 1 99 ? 23.75700 44.69700 40.93300 1.000 45.33385 99 GLY A C 1
ATOM 821 O O . GLY A 1 99 ? 23.24900 45.15000 41.96800 1.000 42.83447 99 GLY A O 1
ATOM 822 N N . GLN A 1 100 ? 23.38200 45.10200 39.72000 1.000 42.20723 100 GLN A N 1
ATOM 823 C CA . GLN A 1 100 ? 22.37800 46.15300 39.53000 1.000 49.91404 100 GLN A CA 1
ATOM 824 C C . GLN A 1 100 ? 21.12600 45.91300 40.36000 1.000 48.94683 100 GLN A C 1
ATOM 825 O O . GLN A 1 100 ? 20.66000 46.80500 41.08300 1.000 45.37459 100 GLN A O 1
ATOM 831 N N . GLN A 1 101 ? 20.54700 44.72200 40.23700 1.000 44.48518 101 GLN A N 1
ATOM 832 C CA . GLN A 1 101 ? 19.24800 44.47200 40.84600 1.000 50.69127 101 GLN A CA 1
ATOM 833 C C . GLN A 1 101 ? 19.34600 44.34300 42.35900 1.000 48.27869 101 GLN A C 1
ATOM 834 O O . GLN A 1 101 ? 18.42100 44.76100 43.07600 1.000 44.36713 101 GLN A O 1
ATOM 840 N N . ARG A 1 102 ? 20.43300 43.73500 42.85100 1.000 45.90840 102 ARG A N 1
ATOM 841 C CA . ARG A 1 102 ? 20.62700 43.58800 44.28900 1.000 45.89519 102 ARG A CA 1
ATOM 842 C C . ARG A 1 102 ? 20.87100 44.93900 44.94000 1.000 42.47503 102 ARG A C 1
ATOM 843 O O . ARG A 1 102 ? 20.36700 45.19900 46.04400 1.000 39.13167 102 ARG A O 1
ATOM 851 N N . ILE A 1 103 ? 21.62200 45.82000 44.26300 1.000 41.58126 103 ILE A N 1
ATOM 852 C CA . ILE A 1 103 ? 21.85200 47.15600 44.79800 1.000 41.72577 103 ILE A CA 1
ATOM 853 C C . ILE A 1 103 ? 20.55400 47.95800 44.77500 1.000 43.02129 103 ILE A C 1
ATOM 854 O O . ILE A 1 103 ? 20.18300 48.59800 45.77200 1.000 36.90308 103 ILE A O 1
ATOM 859 N N . THR A 1 104 ? 19.82000 47.89500 43.66100 1.000 39.86730 104 THR A N 1
ATOM 860 C CA . THR A 1 104 ? 18.52700 48.57600 43.58900 1.000 42.58362 104 THR A CA 1
ATOM 861 C C . THR A 1 104 ? 17.65200 48.20000 44.78100 1.000 41.13112 104 THR A C 1
ATOM 862 O O . THR A 1 104 ? 17.01300 49.06200 45.38900 1.000 40.93824 104 THR A O 1
ATOM 866 N N . ALA A 1 105 ? 17.63600 46.92100 45.15000 1.000 41.24217 105 ALA A N 1
ATOM 867 C CA . ALA A 1 105 ? 16.74100 46.47500 46.21400 1.000 41.32510 105 ALA A CA 1
ATOM 868 C C . ALA A 1 105 ? 17.19400 47.00900 47.56700 1.000 42.73544 105 ALA A C 1
ATOM 869 O O . ALA A 1 105 ? 16.36800 47.46400 48.36900 1.000 38.97779 105 ALA A O 1
ATOM 871 N N . LEU A 1 106 ? 18.50700 46.94100 47.84900 1.000 40.28991 106 LEU A N 1
ATOM 872 C CA . LEU A 1 106 ? 19.03800 47.55600 49.05800 1.000 38.63611 106 LEU A CA 1
ATOM 873 C C . LEU A 1 106 ? 18.66800 49.02700 49.09000 1.000 40.34879 106 LEU A C 1
ATOM 874 O O . LEU A 1 106 ? 18.18400 49.54200 50.10500 1.000 39.97781 106 LEU A O 1
ATOM 879 N N . ASN A 1 107 ? 18.84300 49.70000 47.95500 1.000 36.25512 107 ASN A N 1
ATOM 880 C CA . ASN A 1 107 ? 18.59700 51.13300 47.86000 1.000 41.37375 107 ASN A CA 1
ATOM 881 C C . ASN A 1 107 ? 17.12200 51.47200 48.12300 1.000 47.19633 107 ASN A C 1
ATOM 882 O O . ASN A 1 107 ? 16.81100 52.39600 48.88600 1.000 43.35692 107 ASN A O 1
ATOM 887 N N . ILE A 1 108 ? 16.19800 50.73100 47.49500 1.000 42.43916 108 ILE A N 1
ATOM 888 C CA . ILE A 1 108 ? 14.77000 50.94200 47.74400 1.000 41.31399 108 ILE A CA 1
ATOM 889 C C . ILE A 1 108 ? 14.42300 50.63800 49.20200 1.000 42.77891 108 ILE A C 1
ATOM 890 O O . ILE A 1 108 ? 13.74600 51.42500 49.87800 1.000 40.51466 108 ILE A O 1
ATOM 895 N N . GLY A 1 109 ? 14.87800 49.48900 49.71000 1.000 35.04741 109 GLY A N 1
ATOM 896 C CA . GLY A 1 109 ? 14.55900 49.12800 51.08300 1.000 39.74020 109 GLY A CA 1
ATOM 897 C C . GLY A 1 109 ? 15.11900 50.09700 52.12000 1.000 41.66449 109 GLY A C 1
ATOM 898 O O . GLY A 1 109 ? 14.48100 50.35700 53.14800 1.000 36.76525 109 GLY A O 1
ATOM 899 N N . LEU A 1 110 ? 16.32600 50.62000 51.88700 1.000 36.54129 110 LEU A N 1
ATOM 900 C CA . LEU A 1 110 ? 17.03000 51.36600 52.92900 1.000 36.57222 110 LEU A CA 1
ATOM 901 C C . LEU A 1 110 ? 16.94000 52.86600 52.74500 1.000 40.29994 110 LEU A C 1
ATOM 902 O O . LEU A 1 110 ? 16.87900 53.58800 53.74400 1.000 38.07008 110 LEU A O 1
ATOM 907 N N . ARG A 1 111 ? 16.87900 53.34900 51.50200 1.000 39.28770 111 ARG A N 1
ATOM 908 C CA . ARG A 1 111 ? 16.80300 54.77900 51.22600 1.000 36.79619 111 ARG A CA 1
ATOM 909 C C . ARG A 1 111 ? 15.57600 55.21800 50.42600 1.000 40.98604 111 ARG A C 1
ATOM 910 O O . ARG A 1 111 ? 15.48000 56.40600 50.09600 1.000 39.64453 111 ARG A O 1
ATOM 918 N N . GLY A 1 112 ? 14.67300 54.31200 50.03800 1.000 39.88762 112 GLY A N 1
ATOM 919 C CA . GLY A 1 112 ? 13.65800 54.65700 49.06000 1.000 41.21553 112 GLY A CA 1
ATOM 920 C C . GLY A 1 112 ? 12.27900 54.17600 49.47900 1.000 41.72983 112 GLY A C 1
ATOM 921 O O . GLY A 1 112 ? 11.96500 54.07500 50.66800 1.000 43.03272 112 GLY A O 1
ATOM 922 N N . SER A 1 113 ? 11.45900 53.84400 48.48100 1.000 42.57926 113 SER A N 1
ATOM 923 C CA . SER A 1 113 ? 10.05800 53.48900 48.72700 1.000 40.54425 113 SER A CA 1
ATOM 924 C C . SER A 1 113 ? 9.47300 52.86200 47.47000 1.000 45.42931 113 SER A C 1
ATOM 925 O O . SER A 1 113 ? 10.02600 52.98700 46.37200 1.000 42.81295 113 SER A O 1
ATOM 928 N N . PHE A 1 114 ? 8.31900 52.22800 47.64500 1.000 40.64025 114 PHE A N 1
ATOM 929 C CA . PHE A 1 114 ? 7.67200 51.43800 46.60600 1.000 44.97223 114 PHE A CA 1
ATOM 930 C C . PHE A 1 114 ? 6.18600 51.77800 46.61500 1.000 47.69278 114 PHE A C 1
ATOM 931 O O . PHE A 1 114 ? 5.54600 51.69500 47.66700 1.000 45.29804 114 PHE A O 1
ATOM 939 N N . ALA A 1 115 ? 5.64900 52.19600 45.45900 1.000 46.21313 115 ALA A N 1
ATOM 940 C CA . ALA A 1 115 ? 4.23000 52.50900 45.30300 1.000 46.31544 115 ALA A CA 1
ATOM 941 C C . ALA A 1 115 ? 3.63100 51.63100 44.20300 1.000 51.36718 115 ALA A C 1
ATOM 942 O O . ALA A 1 115 ? 3.93000 51.80700 43.01500 1.000 48.54346 115 ALA A O 1
ATOM 944 N N . TRP A 1 116 ? 2.76900 50.70300 44.59000 1.000 46.18638 116 TRP A N 1
ATOM 945 C CA . TRP A 1 116 ? 2.17500 49.80300 43.62500 1.000 50.13750 116 TRP A CA 1
ATOM 946 C C . TRP A 1 116 ? 0.65700 49.96500 43.62800 1.000 51.81798 116 TRP A C 1
ATOM 947 O O . TRP A 1 116 ? 0.07000 50.51100 44.56900 1.000 46.91281 116 TRP A O 1
ATOM 958 N N . LYS A 1 117 ? 0.03000 49.51100 42.53900 1.000 48.73869 117 LYS A N 1
ATOM 959 C CA . LYS A 1 117 ? -1.41200 49.67900 42.36200 1.000 48.64490 117 LYS A CA 1
ATOM 960 C C . LYS A 1 117 ? -2.16900 48.74300 43.30000 1.000 45.30512 117 LYS A C 1
ATOM 961 O O . LYS A 1 117 ? -1.91000 47.53700 43.34300 1.000 47.51392 117 LYS A O 1
ATOM 967 N N . LEU A 1 118 ? -3.09600 49.29500 44.06700 1.000 45.88152 118 LEU A N 1
ATOM 968 C CA . LEU A 1 118 ? -3.92200 48.44900 44.91700 1.000 45.93519 118 LEU A CA 1
ATOM 969 C C . LEU A 1 118 ? -4.72600 47.45200 44.08200 1.000 50.39905 118 LEU A C 1
ATOM 970 O O . LEU A 1 118 ? -5.20600 47.76400 42.98900 1.000 50.90803 118 LEU A O 1
ATOM 975 N N . THR A 1 119 ? -4.86900 46.24400 44.61400 1.000 50.55345 119 THR A N 1
ATOM 976 C CA . THR A 1 119 ? -5.62700 45.20200 43.95400 1.000 50.47066 119 THR A CA 1
ATOM 977 C C . THR A 1 119 ? -7.06800 45.64900 43.75200 1.000 52.15512 119 THR A C 1
ATOM 978 O O . THR A 1 119 ? -7.71000 46.17300 44.67000 1.000 47.92201 119 THR A O 1
ATOM 982 N N . GLY A 1 120 ? -7.56300 45.48000 42.52500 1.000 50.61991 120 GLY A N 1
ATOM 983 C CA . GLY A 1 120 ? -8.92800 45.81800 42.20100 1.000 48.03569 120 GLY A CA 1
ATOM 984 C C . GLY A 1 120 ? -9.14200 47.22800 41.69600 1.000 51.79044 120 GLY A C 1
ATOM 985 O O . GLY A 1 120 ? -10.22700 47.51300 41.16600 1.000 49.87944 120 GLY A O 1
ATOM 986 N N . LYS A 1 121 ? -8.15800 48.11900 41.84800 1.000 46.74501 121 LYS A N 1
ATOM 987 C CA . LYS A 1 121 ? -8.24700 49.49900 41.39500 1.000 47.98197 121 LYS A CA 1
ATOM 988 C C . LYS A 1 121 ? -7.55700 49.65900 40.04900 1.000 49.60324 121 LYS A C 1
ATOM 989 O O . LYS A 1 121 ? -6.89700 48.74800 39.54100 1.000 51.58436 121 LYS A O 1
ATOM 995 N N . TRP A 1 122 ? -7.70000 50.84500 39.47000 1.000 52.72628 122 TRP A N 1
ATOM 996 C CA . TRP A 1 122 ? -7.23700 51.06200 38.11000 1.000 56.32527 122 TRP A CA 1
ATOM 997 C C . TRP A 1 122 ? -6.29800 52.25000 38.06700 1.000 52.24013 122 TRP A C 1
ATOM 998 O O . TRP A 1 122 ? -6.37600 53.16200 38.89400 1.000 51.03158 122 TRP A O 1
ATOM 1009 N N . TRP A 1 123 ? -5.42800 52.21100 37.05000 1.000 52.25877 123 TRP A N 1
ATOM 1010 C CA . TRP A 1 123 ? -4.38900 53.21500 36.85100 1.000 58.11080 123 TRP A CA 1
ATOM 1011 C C . TRP A 1 123 ? -4.92900 54.63200 36.89300 1.000 63.32161 123 TRP A C 1
ATOM 1012 O O . TRP A 1 123 ? -4.23700 55.54700 37.36000 1.000 64.85262 123 TRP A O 1
ATOM 1023 N N . SER A 1 124 ? -6.14600 54.84100 36.39400 1.000 55.64899 124 SER A N 1
ATOM 1024 C CA . SER A 1 124 ? -6.69200 56.18900 36.34100 1.000 63.46781 124 SER A CA 1
ATOM 1025 C C . SER A 1 124 ? -6.88600 56.78000 37.73400 1.000 65.46622 124 SER A C 1
ATOM 1026 O O . SER A 1 124 ? -7.05100 58.00000 37.85600 1.000 69.18747 124 SER A O 1
ATOM 1029 N N . ASN A 1 125 ? -6.85800 55.95700 38.78500 1.000 53.37592 125 ASN A N 1
ATOM 1030 C CA . ASN A 1 125 ? -7.13500 56.42500 40.14000 1.000 59.45010 125 ASN A CA 1
ATOM 1031 C C . ASN A 1 125 ? -5.83200 56.81600 40.83600 1.000 65.53742 125 ASN A C 1
ATOM 1032 O O . ASN A 1 125 ? -4.96500 55.96300 41.07400 1.000 62.11844 125 ASN A O 1
ATOM 1037 N N . ASP A 1 126 ? -5.70100 58.10100 41.18500 1.000 72.42193 126 ASP A N 1
ATOM 1038 C CA . ASP A 1 126 ? -4.44800 58.59400 41.75100 1.000 67.50873 126 ASP A CA 1
ATOM 1039 C C . ASP A 1 126 ? -4.28400 58.25800 43.22500 1.000 65.92630 126 ASP A C 1
ATOM 1040 O O . ASP A 1 126 ? -3.20200 58.48700 43.77400 1.000 72.37692 126 ASP A O 1
ATOM 1045 N N . ASP A 1 127 ? -5.31700 57.72000 43.87500 1.000 65.09428 127 ASP A N 1
ATOM 1046 C CA . ASP A 1 127 ? -5.19700 57.24400 45.24500 1.000 63.24336 127 ASP A CA 1
ATOM 1047 C C . ASP A 1 127 ? -5.12800 55.71800 45.32400 1.000 62.31941 127 ASP A C 1
ATOM 1048 O O . ASP A 1 127 ? -5.31300 55.14700 46.40300 1.000 61.79481 127 ASP A O 1
ATOM 1053 N N . ALA A 1 128 ? -4.84400 55.04400 44.21000 1.000 54.81209 128 ALA A N 1
ATOM 1054 C CA . ALA A 1 128 ? -4.59500 53.61100 44.22700 1.000 55.14591 128 ALA A CA 1
ATOM 1055 C C . ALA A 1 128 ? -3.10400 53.27000 44.33700 1.000 50.73042 128 ALA A C 1
ATOM 1056 O O . ALA A 1 128 ? -2.74600 52.09700 44.19500 1.000 51.59191 128 ALA A O 1
ATOM 1058 N N . PHE A 1 129 ? -2.23900 54.26200 44.57200 1.000 53.95469 129 PHE A N 1
ATOM 1059 C CA . PHE A 1 129 ? -0.78600 54.05900 44.67500 1.000 52.18496 129 PHE A CA 1
ATOM 1060 C C . PHE A 1 129 ? -0.22900 54.69700 45.95000 1.000 46.17245 129 PHE A C 1
ATOM 1061 O O . PHE A 1 129 ? 0.64000 55.57200 45.89400 1.000 50.34696 129 PHE A O 1
ATOM 1069 N N . PRO A 1 130 ? -0.69300 54.27100 47.12200 1.000 46.79242 130 PRO A N 1
ATOM 1070 C CA . PRO A 1 130 ? -0.12000 54.80800 48.36900 1.000 46.89202 130 PRO A CA 1
ATOM 1071 C C . PRO A 1 130 ? 1.35400 54.42600 48.51000 1.000 48.51604 130 PRO A C 1
ATOM 1072 O O . PRO A 1 130 ? 1.73600 53.26400 48.31600 1.000 45.51778 130 PRO A O 1
ATOM 1076 N N . VAL A 1 131 ? 2.18500 55.42700 48.82800 1.000 42.91659 131 VAL A N 1
ATOM 1077 C CA . VAL A 1 131 ? 3.61900 55.21700 49.05200 1.000 45.59862 131 VAL A CA 1
ATOM 1078 C C . VAL A 1 131 ? 3.87500 54.32700 50.26700 1.000 47.17595 131 VAL A C 1
ATOM 1079 O O . VAL A 1 131 ? 3.42200 54.61300 51.38100 1.000 49.58053 131 VAL A O 1
ATOM 1083 N N . ARG A 1 132 ? 4.63900 53.26000 50.06900 1.000 44.35163 132 ARG A N 1
ATOM 1084 C CA . ARG A 1 132 ? 5.00300 52.35900 51.15000 1.000 44.80936 132 ARG A CA 1
ATOM 1085 C C . ARG A 1 132 ? 6.52100 52.35100 51.31300 1.000 44.89273 132 ARG A C 1
ATOM 1086 O O . ARG A 1 132 ? 7.26300 52.60600 50.36000 1.000 41.63749 132 ARG A O 1
ATOM 1094 N N . ARG A 1 133 ? 6.98300 52.10000 52.53400 1.000 46.68204 133 ARG A N 1
ATOM 1095 C CA . ARG A 1 133 ? 8.41300 51.99400 52.79300 1.000 45.41783 133 ARG A CA 1
ATOM 1096 C C . ARG A 1 133 ? 8.67400 50.70600 53.55900 1.000 43.63635 133 ARG A C 1
ATOM 1097 O O . ARG A 1 133 ? 7.76300 50.13100 54.16200 1.000 45.31249 133 ARG A O 1
ATOM 1105 N N . LEU A 1 134 ? 9.92000 50.22200 53.49000 1.000 39.05283 134 LEU A N 1
ATOM 1106 C CA . LEU A 1 134 ? 10.22600 48.90100 54.03900 1.000 38.16174 134 LEU A CA 1
ATOM 1107 C C . LEU A 1 134 ? 10.26800 48.94300 55.56600 1.000 41.16706 134 LEU A C 1
ATOM 1108 O O . LEU A 1 134 ? 10.88300 49.83300 56.16300 1.000 39.98415 134 LEU A O 1
ATOM 1113 N N . HIS A 1 135 ? 9.63200 47.96200 56.19100 1.000 39.54720 135 HIS A N 1
ATOM 1114 C CA . HIS A 1 135 ? 9.55700 47.85700 57.63300 1.000 41.33011 135 HIS A CA 1
ATOM 1115 C C . HIS A 1 135 ? 9.99800 46.46300 58.06500 1.000 38.79841 135 HIS A C 1
ATOM 1116 O O . HIS A 1 135 ? 9.92700 45.50100 57.29500 1.000 42.17780 135 HIS A O 1
ATOM 1123 N N . LEU A 1 136 ? 10.48100 46.36800 59.29700 1.000 39.30537 136 LEU A N 1
ATOM 1124 C CA . LEU A 1 136 ? 10.89200 45.10600 59.88700 1.000 41.79249 136 LEU A CA 1
ATOM 1125 C C . LEU A 1 136 ? 10.14300 44.96400 61.19500 1.000 42.55843 136 LEU A C 1
ATOM 1126 O O . LEU A 1 136 ? 10.04900 45.92700 61.96200 1.000 44.98083 136 LEU A O 1
ATOM 1131 N N . ASN A 1 137 ? 9.59400 43.78200 61.43800 1.000 43.63154 137 ASN A N 1
ATOM 1132 C CA . ASN A 1 137 ? 8.91300 43.51000 62.69700 1.000 46.40646 137 ASN A CA 1
ATOM 1133 C C . ASN A 1 137 ? 9.96500 43.14300 63.73900 1.000 45.92253 137 ASN A C 1
ATOM 1134 O O . ASN A 1 137 ? 10.57300 42.07000 63.66900 1.000 42.53644 137 ASN A O 1
ATOM 1139 N N . LEU A 1 138 ? 10.19200 44.02900 64.71200 1.000 46.95520 138 LEU A N 1
ATOM 1140 C CA . LEU A 1 138 ? 11.25200 43.73600 65.67300 1.000 41.52706 138 LEU A CA 1
ATOM 1141 C C . LEU A 1 138 ? 10.93300 42.53300 66.55000 1.000 47.47400 138 LEU A C 1
ATOM 1142 O O . LEU A 1 138 ? 11.82900 42.05700 67.26000 1.000 50.02169 138 LEU A O 1
ATOM 1147 N N . LEU A 1 139 ? 9.70100 42.00300 66.50100 1.000 47.47775 139 LEU A N 1
ATOM 1148 C CA . LEU A 1 139 ? 9.33700 40.78300 67.21400 1.000 48.98267 139 LEU A CA 1
ATOM 1149 C C . LEU A 1 139 ? 9.12600 39.58600 66.27400 1.000 53.03606 139 LEU A C 1
ATOM 1150 O O . LEU A 1 139 ? 8.36500 38.66700 66.59100 1.000 50.30135 139 LEU A O 1
ATOM 1155 N N . SER A 1 140 ? 9.80300 39.56700 65.12500 1.000 50.41295 140 SER A N 1
ATOM 1156 C CA . SER A 1 140 ? 9.68400 38.42200 64.22700 1.000 57.97737 140 SER A CA 1
ATOM 1157 C C . SER A 1 140 ? 10.10100 37.14300 64.92700 1.000 62.37253 140 SER A C 1
ATOM 1158 O O . SER A 1 140 ? 11.04300 37.13000 65.72300 1.000 66.75561 140 SER A O 1
ATOM 1161 N N . LYS A 1 141 ? 9.40000 36.05800 64.61300 1.000 68.36462 141 LYS A N 1
ATOM 1162 C CA . LYS A 1 141 ? 9.85100 34.73700 65.02000 1.000 75.52070 141 LYS A CA 1
ATOM 1163 C C . LYS A 1 141 ? 9.83100 33.79000 63.82700 1.000 71.47523 141 LYS A C 1
ATOM 1164 O O . LYS A 1 141 ? 9.02500 33.96200 62.91000 1.000 71.04185 141 LYS A O 1
ATOM 1170 N N . PRO A 1 142 ? 10.76000 32.80900 63.79600 1.000 75.99269 142 PRO A N 1
ATOM 1171 C CA . PRO A 1 142 ? 10.76400 31.80900 62.71900 1.000 75.56860 142 PRO A CA 1
ATOM 1172 C C . PRO A 1 142 ? 9.38100 31.42200 62.22300 1.000 83.01207 142 PRO A C 1
ATOM 1173 O O . PRO A 1 142 ? 8.56100 30.89400 62.98100 1.000 82.80990 142 PRO A O 1
ATOM 1177 N N . ASP A 1 143 ? 9.12600 31.61900 60.94900 1.000 81.69235 143 ASP A N 1
ATOM 1178 C CA . ASP A 1 143 ? 7.90100 31.19400 60.35700 1.000 87.41440 143 ASP A CA 1
ATOM 1179 C C . ASP A 1 143 ? 8.30400 29.86800 59.76000 1.000 95.24694 143 ASP A C 1
ATOM 1180 O O . ASP A 1 143 ? 9.24200 29.78800 59.03300 1.000 92.46175 143 ASP A O 1
ATOM 1185 N N . LEU A 1 144 ? 7.58900 28.80200 60.05800 1.000 98.11745 144 LEU A N 1
ATOM 1186 C CA . LEU A 1 144 ? 7.99900 27.51700 59.56400 1.000 99.69209 144 LEU A CA 1
ATOM 1187 C C . LEU A 1 144 ? 7.35900 27.12100 58.26900 1.000 102.62322 144 LEU A C 1
ATOM 1188 O O . LEU A 1 144 ? 7.57800 26.02600 57.76100 1.000 103.90915 144 LEU A O 1
ATOM 1193 N N . GLU A 1 145 ? 6.60000 28.03700 57.71400 1.000 102.90705 145 GLU A N 1
ATOM 1194 C CA . GLU A 1 145 ? 5.94300 27.80500 56.47800 1.000 102.91727 145 GLU A CA 1
ATOM 1195 C C . GLU A 1 145 ? 6.60200 28.46500 55.33700 1.000 102.37990 145 GLU A C 1
ATOM 1196 O O . GLU A 1 145 ? 6.40000 28.06600 54.22600 1.000 102.61963 145 GLU A O 1
ATOM 1202 N N . THR A 1 146 ? 7.41400 29.46200 55.60500 1.000 97.91225 146 THR A N 1
ATOM 1203 C CA . THR A 1 146 ? 8.00600 30.23900 54.52500 1.000 92.94211 146 THR A CA 1
ATOM 1204 C C . THR A 1 146 ? 9.52400 30.25600 54.60600 1.000 85.00274 146 THR A C 1
ATOM 1205 O O . THR A 1 146 ? 10.16100 30.98700 53.83500 1.000 81.56629 146 THR A O 1
ATOM 1209 N N . GLY A 1 147 ? 10.11900 29.47600 55.51500 1.000 83.74687 147 GLY A N 1
ATOM 1210 C CA . GLY A 1 147 ? 11.50400 29.66400 55.89900 1.000 77.03524 147 GLY A CA 1
ATOM 1211 C C . GLY A 1 147 ? 11.82300 31.03700 56.46600 1.000 78.97146 147 GLY A C 1
ATOM 1212 O O . GLY A 1 147 ? 12.97300 31.27000 56.87100 1.000 68.46049 147 GLY A O 1
ATOM 1213 N N . SER A 1 148 ? 10.84800 31.95100 56.50800 1.000 79.16504 148 SER A N 1
ATOM 1214 C CA . SER A 1 148 ? 11.06300 33.30400 57.00800 1.000 71.07341 148 SER A CA 1
ATOM 1215 C C . SER A 1 148 ? 11.56900 33.26900 58.44500 1.000 71.95455 148 SER A C 1
ATOM 1216 O O . SER A 1 148 ? 11.13600 32.44800 59.25800 1.000 76.63636 148 SER A O 1
ATOM 1219 N N . MET A 1 149 ? 12.51900 34.13700 58.74300 1.000 61.69420 149 MET A N 1
ATOM 1220 C CA . MET A 1 149 ? 12.97900 34.36200 60.10400 1.000 63.88438 149 MET A CA 1
ATOM 1221 C C . MET A 1 149 ? 12.75900 35.79700 60.56300 1.000 63.58386 149 MET A C 1
ATOM 1222 O O . MET A 1 149 ? 12.49800 36.02600 61.74800 1.000 62.76474 149 MET A O 1
ATOM 1227 N N . TYR A 1 150 ? 12.85700 36.76000 59.65200 1.000 55.98726 150 TYR A N 1
ATOM 1228 C CA . TYR A 1 150 ? 12.55500 38.15600 59.90500 1.000 51.99037 150 TYR A CA 1
ATOM 1229 C C . TYR A 1 150 ? 11.45100 38.56900 58.94900 1.000 54.78941 150 TYR A C 1
ATOM 1230 O O . TYR A 1 150 ? 11.53300 38.28400 57.75100 1.000 54.78600 150 TYR A O 1
ATOM 1239 N N . ASP A 1 151 ? 10.41700 39.22000 59.47600 1.000 50.89024 151 ASP A N 1
ATOM 1240 C CA . ASP A 1 151 ? 9.28900 39.66900 58.66500 1.000 47.00785 151 ASP A CA 1
ATOM 1241 C C . ASP A 1 151 ? 9.57700 41.08100 58.19400 1.000 43.38265 151 ASP A C 1
ATOM 1242 O O . ASP A 1 151 ? 9.46900 42.03100 58.96400 1.000 42.46760 151 ASP A O 1
ATOM 1247 N N . PHE A 1 152 ? 9.94600 41.21500 56.93000 1.000 40.11065 152 PHE A N 1
ATOM 1248 C CA . PHE A 1 152 ? 10.02200 42.49900 56.26900 1.000 39.29358 152 PHE A CA 1
ATOM 1249 C C . PHE A 1 152 ? 8.75100 42.71200 55.45800 1.000 44.21398 152 PHE A C 1
ATOM 1250 O O . PHE A 1 152 ? 8.21400 41.76700 54.87400 1.000 44.02457 152 PHE A O 1
ATOM 1258 N N . GLU A 1 153 ? 8.29800 43.96300 55.39200 1.000 45.31133 153 GLU A N 1
ATOM 1259 C CA . GLU A 1 153 ? 7.06900 44.29400 54.69400 1.000 43.43626 153 GLU A CA 1
ATOM 1260 C C . GLU A 1 153 ? 7.07600 45.76900 54.34100 1.000 44.68313 153 GLU A C 1
ATOM 1261 O O . GLU A 1 153 ? 7.45100 46.59700 55.17300 1.000 45.05714 153 GLU A O 1
ATOM 1267 N N . PHE A 1 154 ? 6.66300 46.09200 53.10900 1.000 42.20733 154 PHE A N 1
ATOM 1268 C CA . PHE A 1 154 ? 6.42300 47.48100 52.72100 1.000 47.12719 154 PHE A CA 1
ATOM 1269 C C . PHE A 1 154 ? 5.06400 47.93200 53.26000 1.000 48.54602 154 PHE A C 1
ATOM 1270 O O . PHE A 1 154 ? 4.03900 47.32200 52.94400 1.000 51.55119 154 PHE A O 1
ATOM 1278 N N . LEU A 1 155 ? 5.05400 48.99600 54.07000 1.000 48.72427 155 LEU A N 1
ATOM 1279 C CA . LEU A 1 155 ? 3.84100 49.46100 54.72700 1.000 44.72077 155 LEU A CA 1
ATOM 1280 C C . LEU A 1 155 ? 3.72900 50.97000 54.60100 1.000 49.25111 155 LEU A C 1
ATOM 1281 O O . LEU A 1 155 ? 4.73300 51.67100 54.42400 1.000 48.76145 155 LEU A O 1
ATOM 1286 N N . THR A 1 156 ? 2.48400 51.45100 54.67700 1.000 47.28208 156 THR A N 1
ATOM 1287 C CA . THR A 1 156 ? 2.19200 52.84900 54.95900 1.000 56.62679 156 THR A CA 1
ATOM 1288 C C . THR A 1 156 ? 2.54200 53.18500 56.41000 1.000 53.33242 156 THR A C 1
ATOM 1289 O O . THR A 1 156 ? 2.55400 52.32100 57.29800 1.000 53.98138 156 THR A O 1
ATOM 1293 N N . ASP A 1 157 ? 2.78200 54.48000 56.65300 1.000 56.87054 157 ASP A N 1
ATOM 1294 C CA . ASP A 1 157 ? 2.92100 54.95700 58.02600 1.000 61.03638 157 ASP A CA 1
ATOM 1295 C C . ASP A 1 157 ? 1.71900 54.57300 58.88100 1.000 65.27512 157 ASP A C 1
ATOM 1296 O O . ASP A 1 157 ? 1.87400 54.25800 60.06700 1.000 69.25737 157 ASP A O 1
ATOM 1301 N N . ASP A 1 158 ? 0.52400 54.53800 58.28700 1.000 63.44792 158 ASP A N 1
ATOM 1302 C CA . ASP A 1 158 ? -0.68300 54.26700 59.06200 1.000 67.65525 158 ASP A CA 1
ATOM 1303 C C . ASP A 1 158 ? -0.76600 52.80400 59.48500 1.000 65.45174 158 ASP A C 1
ATOM 1304 O O . ASP A 1 158 ? -0.99700 52.50800 60.66000 1.000 66.61068 158 ASP A O 1
ATOM 1309 N N . LYS A 1 159 ? -0.58900 51.87100 58.54700 1.000 61.22349 159 LYS A N 1
ATOM 1310 C CA . LYS A 1 159 ? -0.66700 50.46100 58.91900 1.000 64.86904 159 LYS A CA 1
ATOM 1311 C C . LYS A 1 159 ? 0.55600 49.97400 59.69900 1.000 65.89047 159 LYS A C 1
ATOM 1312 O O . LYS A 1 159 ? 0.46800 48.93800 60.37600 1.000 62.25116 159 LYS A O 1
ATOM 1318 N N . ALA A 1 160 ? 1.66900 50.71900 59.66700 1.000 61.96565 160 ALA A N 1
ATOM 1319 C CA . ALA A 1 160 ? 2.82000 50.39800 60.50900 1.000 61.15523 160 ALA A CA 1
ATOM 1320 C C . ALA A 1 160 ? 2.61800 50.84400 61.95200 1.000 63.46504 160 ALA A C 1
ATOM 1321 O O . ALA A 1 160 ? 3.22800 50.27600 62.86300 1.000 62.20989 160 ALA A O 1
ATOM 1323 N N . SER A 1 161 ? 1.78400 51.85600 62.17500 1.000 68.14824 161 SER A N 1
ATOM 1324 C CA . SER A 1 161 ? 1.51200 52.38900 63.50300 1.000 71.61090 161 SER A CA 1
ATOM 1325 C C . SER A 1 161 ? 0.47800 51.57500 64.27100 1.000 78.08311 161 SER A C 1
ATOM 1326 O O . SER A 1 161 ? 0.04400 52.00500 65.34800 1.000 82.98694 161 SER A O 1
ATOM 1329 N N . LEU A 1 162 ? 0.06900 50.42200 63.74900 1.000 78.82968 162 LEU A N 1
ATOM 1330 C CA . LEU A 1 162 ? -0.97900 49.62900 64.37500 1.000 79.86410 162 LEU A CA 1
ATOM 1331 C C . LEU A 1 162 ? -0.38300 48.60600 65.33200 1.000 82.65075 162 LEU A C 1
ATOM 1332 O O . LEU A 1 162 ? 0.67000 48.01300 65.07000 1.000 83.02180 162 LEU A O 1
ATOM 1337 N N . ASP A 1 163 ? -1.07500 48.40400 66.44200 1.000 84.35486 163 ASP A N 1
ATOM 1338 C CA . ASP A 1 163 ? -0.61900 47.52100 67.50700 1.000 87.01132 163 ASP A CA 1
ATOM 1339 C C . ASP A 1 163 ? -1.19500 46.12800 67.27900 1.000 81.58503 163 ASP A C 1
ATOM 1340 O O . ASP A 1 163 ? -2.40800 45.92000 67.40500 1.000 85.65166 163 ASP A O 1
ATOM 1345 N N . ALA A 1 164 ? -0.33800 45.17400 66.94500 1.000 78.44939 164 ALA A N 1
ATOM 1346 C CA . ALA A 1 164 ? -0.74500 43.78100 66.87400 1.000 75.92439 164 ALA A CA 1
ATOM 1347 C C . ALA A 1 164 ? 0.02600 43.00500 67.92900 1.000 76.02438 164 ALA A C 1
ATOM 1348 O O . ALA A 1 164 ? 1.06500 43.46200 68.41500 1.000 77.27374 164 ALA A O 1
ATOM 1350 N N . SER A 1 165 ? -0.49600 41.82100 68.27500 1.000 75.15134 165 SER A N 1
ATOM 1351 C CA . SER A 1 165 ? -0.13100 41.17100 69.53700 1.000 79.94545 165 SER A CA 1
ATOM 1352 C C . SER A 1 165 ? 1.38100 41.09100 69.72600 1.000 82.22786 165 SER A C 1
ATOM 1353 O O . SER A 1 165 ? 1.90500 41.44900 70.79300 1.000 78.25673 165 SER A O 1
ATOM 1356 N N . GLU A 1 166 ? 2.10400 40.60900 68.70200 1.000 78.94546 166 GLU A N 1
ATOM 1357 C CA . GLU A 1 166 ? 3.56500 40.68400 68.67100 1.000 69.90103 166 GLU A CA 1
ATOM 1358 C C . GLU A 1 166 ? 3.98600 41.18900 67.28300 1.000 66.46382 166 GLU A C 1
ATOM 1359 O O . GLU A 1 166 ? 4.61400 40.48200 66.48400 1.000 54.46449 166 GLU A O 1
ATOM 1365 N N . GLN A 1 167 ? 3.61900 42.44800 67.01800 1.000 66.56067 167 GLN A N 1
ATOM 1366 C CA . GLN A 1 167 ? 4.02000 43.19700 65.82700 1.000 63.09774 167 GLN A CA 1
ATOM 1367 C C . GLN A 1 167 ? 4.53400 44.56100 66.26500 1.000 60.96053 167 GLN A C 1
ATOM 1368 O O . GLN A 1 167 ? 3.73700 45.44100 66.60800 1.000 66.97055 167 GLN A O 1
ATOM 1374 N N . TYR A 1 168 ? 5.84600 44.75500 66.21000 1.000 54.48883 168 TYR A N 1
ATOM 1375 C CA . TYR A 1 168 ? 6.45600 46.06100 66.46300 1.000 49.32679 168 TYR A CA 1
ATOM 1376 C C . TYR A 1 168 ? 7.19600 46.44800 65.18700 1.000 48.61946 168 TYR A C 1
ATOM 1377 O O . TYR A 1 168 ? 8.33700 46.02800 64.96700 1.000 48.17363 168 TYR A O 1
ATOM 1386 N N . TRP A 1 169 ? 6.52500 47.22100 64.33200 1.000 49.25421 169 TRP A N 1
ATOM 1387 C CA . TRP A 1 169 ? 7.07000 47.57700 63.03000 1.000 46.28910 169 TRP A CA 1
ATOM 1388 C C . TRP A 1 169 ? 8.09300 48.68500 63.18200 1.000 46.61647 169 TRP A C 1
ATOM 1389 O O . TRP A 1 169 ? 7.84600 49.67600 63.86900 1.000 49.20391 169 TRP A O 1
ATOM 1400 N N . PHE A 1 170 ? 9.23900 48.52100 62.53700 1.000 43.00173 170 PHE A N 1
ATOM 1401 C CA . PHE A 1 170 ? 10.29700 49.51200 62.58200 1.000 41.10887 170 PHE A CA 1
ATOM 1402 C C . PHE A 1 170 ? 10.67300 49.83600 61.14700 1.000 42.30203 170 PHE A C 1
ATOM 1403 O O . PHE A 1 170 ? 10.90400 48.92900 60.34100 1.000 40.39959 170 PHE A O 1
ATOM 1411 N N . ARG A 1 171 ? 10.72600 51.11900 60.82900 1.000 40.16228 171 ARG A N 1
ATOM 1412 C CA . ARG A 1 171 ? 10.99900 51.55100 59.46200 1.000 43.23185 171 ARG A CA 1
ATOM 1413 C C . ARG A 1 171 ? 12.50100 51.40800 59.17800 1.000 42.30154 171 ARG A C 1
ATOM 1414 O O . ARG A 1 171 ? 13.30800 52.14800 59.73500 1.000 43.59519 171 ARG A O 1
ATOM 1422 N N . VAL A 1 172 ? 12.87000 50.46600 58.29600 1.000 41.37796 172 VAL A N 1
ATOM 1423 C CA . VAL A 1 172 ? 14.27000 50.08100 58.09300 1.000 39.42440 172 VAL A CA 1
ATOM 1424 C C . VAL A 1 172 ? 15.12600 51.27900 57.68300 1.000 43.63435 172 VAL A C 1
ATOM 1425 O O . VAL A 1 172 ? 16.28300 51.40600 58.10800 1.000 44.25063 172 VAL A O 1
ATOM 1429 N N . GLY A 1 173 ? 14.59100 52.17000 56.84800 1.000 36.50140 173 GLY A N 1
ATOM 1430 C CA . GLY A 1 173 ? 15.41900 53.27900 56.39500 1.000 42.93788 173 GLY A CA 1
ATOM 1431 C C . GLY A 1 173 ? 15.93200 54.18400 57.51000 1.000 45.38267 173 GLY A C 1
ATOM 1432 O O . GLY A 1 173 ? 16.82000 55.01100 57.26900 1.000 41.63182 173 GLY A O 1
ATOM 1433 N N . ARG A 1 174 ? 15.37700 54.07700 58.71100 1.000 44.05479 174 ARG A N 1
ATOM 1434 C CA . ARG A 1 174 ? 15.85300 54.93500 59.77500 1.000 42.04081 174 ARG A CA 1
ATOM 1435 C C . ARG A 1 174 ? 17.28100 54.58500 60.21500 1.000 43.19477 174 ARG A C 1
ATOM 1436 O O . ARG A 1 174 ? 17.94200 55.42500 60.82300 1.000 44.72307 174 ARG A O 1
ATOM 1444 N N . ILE A 1 175 ? 17.78900 53.38400 59.92100 1.000 38.06522 175 ILE A N 1
ATOM 1445 C CA . ILE A 1 175 ? 19.17800 53.12900 60.25900 1.000 44.60121 175 ILE A CA 1
ATOM 1446 C C . ILE A 1 175 ? 20.14100 53.87000 59.34800 1.000 47.24123 175 ILE A C 1
ATOM 1447 O O . ILE A 1 175 ? 21.34600 53.83900 59.59400 1.000 42.50537 175 ILE A O 1
ATOM 1452 N N . MET A 1 176 ? 19.65800 54.51100 58.28600 1.000 45.83195 176 MET A N 1
ATOM 1453 C CA . MET A 1 176 ? 20.53000 55.38100 57.50200 1.000 49.71351 176 MET A CA 1
ATOM 1454 C C . MET A 1 176 ? 20.47200 56.83100 57.95300 1.000 48.68709 176 MET A C 1
ATOM 1455 O O . MET A 1 176 ? 21.33900 57.61800 57.56600 1.000 53.85752 176 MET A O 1
ATOM 1460 N N . GLU A 1 177 ? 19.47600 57.19000 58.76700 1.000 50.77952 177 GLU A N 1
ATOM 1461 C CA . GLU A 1 177 ? 19.19600 58.57000 59.12500 1.000 53.36122 177 GLU A CA 1
ATOM 1462 C C . GLU A 1 177 ? 19.54400 58.89700 60.57000 1.000 49.17531 177 GLU A C 1
ATOM 1463 O O . GLU A 1 177 ? 19.72700 60.06800 60.89000 1.000 49.53360 177 GLU A O 1
ATOM 1469 N N . GLU A 1 178 ? 19.62600 57.91000 61.45200 1.000 48.21357 178 GLU A N 1
ATOM 1470 C CA . GLU A 1 178 ? 19.77000 58.21100 62.86200 1.000 49.77064 178 GLU A CA 1
ATOM 1471 C C . GLU A 1 178 ? 20.80200 57.27900 63.46000 1.000 47.55810 178 GLU A C 1
ATOM 1472 O O . GLU A 1 178 ? 21.08700 56.21100 62.91000 1.000 47.66237 178 GLU A O 1
ATOM 1478 N N . GLU A 1 179 ? 21.35600 57.69500 64.59800 1.000 48.34878 179 GLU A N 1
ATOM 1479 C CA . GLU A 1 179 ? 22.36800 56.90100 65.28200 1.000 46.48045 179 GLU A CA 1
ATOM 1480 C C . GLU A 1 179 ? 21.72300 55.71500 65.97800 1.000 42.31969 179 GLU A C 1
ATOM 1481 O O . GLU A 1 179 ? 20.60100 55.79800 66.47200 1.000 45.46308 179 GLU A O 1
ATOM 1487 N N . GLU A 1 180 ? 22.47100 54.61900 66.07700 1.000 42.53482 180 GLU A N 1
ATOM 1488 C CA . GLU A 1 180 ? 21.94000 53.42600 66.72800 1.000 43.32808 180 GLU A CA 1
ATOM 1489 C C . GLU A 1 180 ? 21.47000 53.69200 68.16000 1.000 48.18744 180 GLU A C 1
ATOM 1490 O O . GLU A 1 180 ? 20.48000 53.09900 68.60300 1.000 47.86661 180 GLU A O 1
ATOM 1496 N N . ASP A 1 181 ? 22.18200 54.54300 68.91400 1.000 48.06216 181 ASP A N 1
ATOM 1497 C CA . ASP A 1 181 ? 21.78900 54.83800 70.29700 1.000 45.55446 181 ASP A CA 1
ATOM 1498 C C . ASP A 1 181 ? 20.36800 55.38600 70.37400 1.000 45.22689 181 ASP A C 1
ATOM 1499 O O . ASP A 1 181 ? 19.55600 54.92400 71.18100 1.000 46.70784 181 ASP A O 1
ATOM 1504 N N . ALA A 1 182 ? 20.07900 56.42400 69.58200 1.000 40.18402 182 ALA A N 1
ATOM 1505 C CA . ALA A 1 182 ? 18.74500 57.00900 69.53700 1.000 46.19277 182 ALA A CA 1
ATOM 1506 C C . ALA A 1 182 ? 17.67600 55.96600 69.22100 1.000 47.02930 182 ALA A C 1
ATOM 1507 O O . ALA A 1 182 ? 16.61200 55.94700 69.85100 1.000 45.42968 182 ALA A O 1
ATOM 1509 N N . LEU A 1 183 ? 17.94200 55.08000 68.25900 1.000 44.66730 183 LEU A N 1
ATOM 1510 C CA . LEU A 1 183 ? 16.91200 54.12900 67.83900 1.000 44.11782 183 LEU A CA 1
ATOM 1511 C C . LEU A 1 183 ? 16.68200 53.07300 68.90900 1.000 47.40446 183 LEU A C 1
ATOM 1512 O O . LEU A 1 183 ? 15.53500 52.71200 69.21000 1.000 44.31976 183 LEU A O 1
ATOM 1517 N N . ILE A 1 184 ? 17.76400 52.56800 69.50100 1.000 43.01673 184 ILE A N 1
ATOM 1518 C CA . ILE A 1 184 ? 17.62500 51.56800 70.54700 1.000 45.23072 184 ILE A CA 1
ATOM 1519 C C . ILE A 1 184 ? 16.95900 52.16200 71.78100 1.000 48.49234 184 ILE A C 1
ATOM 1520 O O . ILE A 1 184 ? 16.20900 51.47000 72.48100 1.000 47.99887 184 ILE A O 1
ATOM 1525 N N . ASP A 1 185 ? 17.21200 53.44200 72.07300 1.000 44.97658 185 ASP A N 1
ATOM 1526 C CA . ASP A 1 185 ? 16.59500 54.05600 73.24400 1.000 46.42738 185 ASP A CA 1
ATOM 1527 C C . ASP A 1 185 ? 15.09200 54.24700 73.05300 1.000 49.38084 185 ASP A C 1
ATOM 1528 O O . ASP A 1 185 ? 14.31800 54.07200 74.00600 1.000 48.58568 185 ASP A O 1
ATOM 1533 N N . GLU A 1 186 ? 14.66000 54.60800 71.83500 1.000 43.98714 186 GLU A N 1
ATOM 1534 C CA . GLU A 1 186 ? 13.22800 54.71600 71.55800 1.000 47.43349 186 GLU A CA 1
ATOM 1535 C C . GLU A 1 186 ? 12.53200 53.38100 71.81000 1.000 49.74497 186 GLU A C 1
ATOM 1536 O O . GLU A 1 186 ? 11.46000 53.33000 72.42900 1.000 48.56072 186 GLU A O 1
ATOM 1542 N N . VAL A 1 187 ? 13.16000 52.28100 71.39100 1.000 49.67436 187 VAL A N 1
ATOM 1543 C CA . VAL A 1 187 ? 12.62400 50.95400 71.68200 1.000 47.63807 187 VAL A CA 1
ATOM 1544 C C . VAL A 1 187 ? 12.60900 50.69300 73.18000 1.000 51.27979 187 VAL A C 1
ATOM 1545 O O . VAL A 1 187 ? 11.67800 50.07200 73.71600 1.000 49.90050 187 VAL A O 1
ATOM 1549 N N . ALA A 1 188 ? 13.67400 51.08200 73.87200 1.000 46.27866 188 ALA A N 1
ATOM 1550 C CA . ALA A 1 188 ? 13.71400 50.77200 75.29500 1.000 48.07224 188 ALA A CA 1
ATOM 1551 C C . ALA A 1 188 ? 12.71700 51.62200 76.06300 1.000 47.45560 188 ALA A C 1
ATOM 1552 O O . ALA A 1 188 ? 12.28300 51.22900 77.14600 1.000 54.25136 188 ALA A O 1
ATOM 1554 N N . ASP A 1 189 ? 12.33400 52.77300 75.51100 1.000 46.65467 189 ASP A N 1
ATOM 1555 C CA . ASP A 1 189 ? 11.46500 53.73600 76.17100 1.000 49.98532 189 ASP A CA 1
ATOM 1556 C C . ASP A 1 189 ? 9.98400 53.58800 75.79200 1.000 54.69678 189 ASP A C 1
ATOM 1557 O O . ASP A 1 189 ? 9.17700 54.44200 76.17300 1.000 52.21620 189 ASP A O 1
ATOM 1562 N N . ASP A 1 190 ? 9.61300 52.54500 75.04400 1.000 54.55359 190 ASP A N 1
ATOM 1563 C CA . ASP A 1 190 ? 8.28200 52.43600 74.44100 1.000 54.96355 190 ASP A CA 1
ATOM 1564 C C . ASP A 1 190 ? 7.38300 51.55800 75.30300 1.000 54.75901 190 ASP A C 1
ATOM 1565 O O . ASP A 1 190 ? 7.65600 50.36000 75.49100 1.000 49.65845 190 ASP A O 1
ATOM 1570 N N . ALA A 1 191 ? 6.29700 52.14900 75.80000 1.000 54.17519 191 ALA A N 1
ATOM 1571 C CA . ALA A 1 191 ? 5.36000 51.40700 76.63300 1.000 55.39275 191 ALA A CA 1
ATOM 1572 C C . ALA A 1 191 ? 4.50100 50.43800 75.83400 1.000 59.15220 191 ALA A C 1
ATOM 1573 O O . ALA A 1 191 ? 3.59900 49.82500 76.41500 1.000 62.31913 191 ALA A O 1
ATOM 1575 N N . ARG A 1 192 ? 4.73400 50.28500 74.52800 1.000 57.39712 192 ARG A N 1
ATOM 1576 C CA . ARG A 1 192 ? 4.01200 49.26200 73.78900 1.000 55.88279 192 ARG A CA 1
ATOM 1577 C C . ARG A 1 192 ? 4.56800 47.87600 74.05400 1.000 57.48122 192 ARG A C 1
ATOM 1578 O O . ARG A 1 192 ? 3.87500 46.88900 73.79900 1.000 56.50002 192 ARG A O 1
ATOM 1586 N N . LEU A 1 193 ? 5.78500 47.77700 74.58500 1.000 56.68240 193 LEU A N 1
ATOM 1587 C CA . LEU A 1 193 ? 6.48200 46.50900 74.71400 1.000 55.47212 193 LEU A CA 1
ATOM 1588 C C . LEU A 1 193 ? 6.63000 46.11900 76.17400 1.000 57.56055 193 LEU A C 1
ATOM 1589 O O . LEU A 1 193 ? 6.96600 46.95100 77.01800 1.000 60.35863 193 LEU A O 1
ATOM 1594 N N . SER A 1 194 ? 6.40400 44.84100 76.46000 1.000 61.18272 194 SER A N 1
ATOM 1595 C CA . SER A 1 194 ? 6.75500 44.30600 77.76200 1.000 61.61912 194 SER A CA 1
ATOM 1596 C C . SER A 1 194 ? 8.27300 44.22800 77.88300 1.000 58.75111 194 SER A C 1
ATOM 1597 O O . SER A 1 194 ? 9.00300 44.34400 76.90000 1.000 60.78484 194 SER A O 1
ATOM 1600 N N . SER A 1 195 ? 8.75500 44.01100 79.10400 1.000 61.69598 195 SER A N 1
ATOM 1601 C CA . SER A 1 195 ? 10.19900 43.88000 79.28900 1.000 63.83383 195 SER A CA 1
ATOM 1602 C C . SER A 1 195 ? 10.75200 42.67200 78.53500 1.000 63.71913 195 SER A C 1
ATOM 1603 O O . SER A 1 195 ? 11.87500 42.72100 78.02100 1.000 62.72837 195 SER A O 1
ATOM 1606 N N . GLU A 1 196 ? 9.97500 41.59200 78.43400 1.000 65.66390 196 GLU A N 1
ATOM 1607 C CA . GLU A 1 196 ? 10.42000 40.42700 77.67200 1.000 64.57334 196 GLU A CA 1
ATOM 1608 C C . GLU A 1 196 ? 10.52400 40.75300 76.18400 1.000 59.81246 196 GLU A C 1
ATOM 1609 O O . GLU A 1 196 ? 11.43200 40.27400 75.49400 1.000 60.94341 196 GLU A O 1
ATOM 1615 N N . GLN A 1 197 ? 9.63200 41.59500 75.68400 1.000 53.13464 197 GLN A N 1
ATOM 1616 C CA . GLN A 1 197 ? 9.64400 41.89100 74.26300 1.000 56.05458 197 GLN A CA 1
ATOM 1617 C C . GLN A 1 197 ? 10.66700 42.95000 73.91300 1.000 54.26380 197 GLN A C 1
ATOM 1618 O O . GLN A 1 197 ? 11.21700 42.92800 72.80500 1.000 51.24177 197 GLN A O 1
ATOM 1624 N N . ARG A 1 198 ? 10.91400 43.90800 74.80700 1.000 54.45045 198 ARG A N 1
ATOM 1625 C CA . ARG A 1 198 ? 11.90600 44.90700 74.45200 1.000 51.81306 198 ARG A CA 1
ATOM 1626 C C . ARG A 1 198 ? 13.30700 44.30700 74.42200 1.000 48.00987 198 ARG A C 1
ATOM 1627 O O . ARG A 1 198 ? 14.15400 44.82400 73.69700 1.000 51.20325 198 ARG A O 1
ATOM 1635 N N . LYS A 1 199 ? 13.54300 43.16800 75.08600 1.000 49.15434 199 LYS A N 1
ATOM 1636 C CA . LYS A 1 199 ? 14.82500 42.47600 74.92100 1.000 53.62234 199 LYS A CA 1
ATOM 1637 C C . LYS A 1 199 ? 14.96300 41.87600 73.52500 1.000 52.90784 199 LYS A C 1
ATOM 1638 O O . LYS A 1 199 ? 16.03500 41.95400 72.90800 1.000 47.36332 199 LYS A O 1
ATOM 1644 N N . GLU A 1 200 ? 13.90700 41.25300 72.99900 1.000 52.94669 200 GLU A N 1
ATOM 1645 C CA . GLU A 1 200 ? 14.13300 40.66500 71.69100 1.000 51.17751 200 GLU A CA 1
ATOM 1646 C C . GLU A 1 200 ? 14.02600 41.71100 70.58600 1.000 45.67577 200 GLU A C 1
ATOM 1647 O O . GLU A 1 200 ? 14.72000 41.58700 69.57500 1.000 49.84473 200 GLU A O 1
ATOM 1653 N N . ALA A 1 201 ? 13.26600 42.79500 70.80300 1.000 43.41512 201 ALA A N 1
ATOM 1654 C CA . ALA A 1 201 ? 13.20300 43.87600 69.81800 1.000 40.35595 201 ALA A CA 1
ATOM 1655 C C . ALA A 1 201 ? 14.51800 44.65600 69.75100 1.000 47.03175 201 ALA A C 1
ATOM 1656 O O . ALA A 1 201 ? 14.96200 45.04200 68.66400 1.000 44.46067 201 ALA A O 1
ATOM 1658 N N . ARG A 1 202 ? 15.15200 44.91100 70.90300 1.000 45.20174 202 ARG A N 1
ATOM 1659 C CA . ARG A 1 202 ? 16.47400 45.54500 70.90700 1.000 48.86887 202 ARG A CA 1
ATOM 1660 C C . ARG A 1 202 ? 17.49600 44.68500 70.18100 1.000 44.06454 202 ARG A C 1
ATOM 1661 O O . ARG A 1 202 ? 18.30900 45.19700 69.40300 1.000 43.22158 202 ARG A O 1
ATOM 1669 N N . SER A 1 203 ? 17.47000 43.37800 70.42400 1.000 37.75096 203 SER A N 1
ATOM 1670 C CA . SER A 1 203 ? 18.45400 42.51100 69.79600 1.000 45.98253 203 SER A CA 1
ATOM 1671 C C . SER A 1 203 ? 18.24100 42.41500 68.28500 1.000 44.40739 203 SER A C 1
ATOM 1672 O O . SER A 1 203 ? 19.20700 42.23900 67.53400 1.000 43.96502 203 SER A O 1
ATOM 1675 N N . THR A 1 204 ? 16.99900 42.54600 67.82000 1.000 42.21424 204 THR A N 1
ATOM 1676 C CA . THR A 1 204 ? 16.74300 42.50700 66.38200 1.000 45.99815 204 THR A CA 1
ATOM 1677 C C . THR A 1 204 ? 17.08000 43.82900 65.71900 1.000 38.30561 204 THR A C 1
ATOM 1678 O O . THR A 1 204 ? 17.55300 43.85100 64.57700 1.000 40.76059 204 THR A O 1
ATOM 1682 N N . LEU A 1 205 ? 16.83100 44.94200 66.40700 1.000 37.84469 205 LEU A N 1
ATOM 1683 C CA . LEU A 1 205 ? 17.23100 46.23600 65.86200 1.000 42.32699 205 LEU A CA 1
ATOM 1684 C C . LEU A 1 205 ? 18.75000 46.33500 65.73300 1.000 40.73448 205 LEU A C 1
ATOM 1685 O O . LEU A 1 205 ? 19.26500 46.82800 64.72000 1.000 39.87431 205 LEU A O 1
ATOM 1690 N N . ARG A 1 206 ? 19.48200 45.86000 66.74500 1.000 37.38345 206 ARG A N 1
ATOM 1691 C CA . ARG A 1 206 ? 20.94500 45.91000 66.70100 1.000 41.54637 206 ARG A CA 1
ATOM 1692 C C . ARG A 1 206 ? 21.48100 45.05200 65.56700 1.000 42.95638 206 ARG A C 1
ATOM 1693 O O . ARG A 1 206 ? 22.36700 45.47900 64.81300 1.000 40.23093 206 ARG A O 1
ATOM 1701 N N . HIS A 1 207 ? 20.95000 43.83000 65.43200 1.000 42.99000 207 HIS A N 1
ATOM 1702 C CA . HIS A 1 207 ? 21.39000 42.94300 64.36200 1.000 44.35701 207 HIS A CA 1
ATOM 1703 C C . HIS A 1 207 ? 21.13400 43.57100 63.00500 1.000 41.19719 207 HIS A C 1
ATOM 1704 O O . HIS A 1 207 ? 21.97800 43.49700 62.10300 1.000 39.55339 207 HIS A O 1
ATOM 1711 N N . LEU A 1 208 ? 19.97600 44.20900 62.84500 1.000 44.27182 208 LEU A N 1
ATOM 1712 C CA . LEU A 1 208 ? 19.68400 44.89000 61.59100 1.000 42.40742 208 LEU A CA 1
ATOM 1713 C C . LEU A 1 208 ? 20.63300 46.05700 61.37300 1.000 42.25623 208 LEU A C 1
ATOM 1714 O O . LEU A 1 208 ? 21.16600 46.24300 60.27000 1.000 41.41310 208 LEU A O 1
ATOM 1719 N N . TYR A 1 209 ? 20.83900 46.87500 62.41400 1.000 42.31977 209 TYR A N 1
ATOM 1720 C CA . TYR A 1 209 ? 21.72900 48.02700 62.28000 1.000 39.20451 209 TYR A CA 1
ATOM 1721 C C . TYR A 1 209 ? 23.15100 47.58800 61.96400 1.000 38.39437 209 TYR A C 1
ATOM 1722 O O . TYR A 1 209 ? 23.85300 48.22500 61.16800 1.000 36.53744 209 TYR A O 1
ATOM 1731 N N . ARG A 1 210 ? 23.60200 46.51500 62.59100 1.000 37.05348 210 ARG A N 1
ATOM 1732 C CA . ARG A 1 210 ? 25.01100 46.16500 62.45500 1.000 44.30404 210 ARG A CA 1
ATOM 1733 C C . ARG A 1 210 ? 25.26400 45.33000 61.20700 1.000 44.59796 210 ARG A C 1
ATOM 1734 O O . ARG A 1 210 ? 26.37800 45.33900 60.67200 1.000 43.12543 210 ARG A O 1
ATOM 1742 N N . THR A 1 211 ? 24.25800 44.60700 60.72400 1.000 43.07828 211 THR A N 1
ATOM 1743 C CA . THR A 1 211 ? 24.41700 43.95900 59.43000 1.000 43.23450 211 THR A CA 1
ATOM 1744 C C . THR A 1 211 ? 24.72800 44.98400 58.35400 1.000 42.57962 211 THR A C 1
ATOM 1745 O O . THR A 1 211 ? 25.48900 44.70400 57.42400 1.000 43.89060 211 THR A O 1
ATOM 1749 N N . ILE A 1 212 ? 24.17700 46.18500 58.49200 1.000 38.45171 212 ILE A N 1
ATOM 1750 C CA . ILE A 1 212 ? 24.28600 47.19000 57.45400 1.000 37.66606 212 ILE A CA 1
ATOM 1751 C C . ILE A 1 212 ? 25.52800 48.04600 57.62800 1.000 40.47036 212 ILE A C 1
ATOM 1752 O O . ILE A 1 212 ? 26.08600 48.51900 56.63800 1.000 40.57462 212 ILE A O 1
ATOM 1757 N N . HIS A 1 213 ? 25.97300 48.26800 58.86600 1.000 38.15177 213 HIS A N 1
ATOM 1758 C CA . HIS A 1 213 ? 27.03400 49.23000 59.12000 1.000 46.80949 213 HIS A CA 1
ATOM 1759 C C . HIS A 1 213 ? 28.37600 48.61800 59.46900 1.000 48.27690 213 HIS A C 1
ATOM 1760 O O . HIS A 1 213 ? 29.40000 49.28400 59.27700 1.000 52.73375 213 HIS A O 1
ATOM 1767 N N . ASP A 1 214 ? 28.40200 47.39200 59.96700 1.000 47.53633 214 ASP A N 1
ATOM 1768 C CA . ASP A 1 214 ? 29.63500 46.81000 60.49300 1.000 49.25845 214 ASP A CA 1
ATOM 1769 C C . ASP A 1 214 ? 30.12500 45.61400 59.70300 1.000 52.65645 214 ASP A C 1
ATOM 1770 O O . ASP A 1 214 ? 31.33300 45.42700 59.56800 1.000 61.42417 214 ASP A O 1
ATOM 1775 N N . LYS A 1 215 ? 29.22000 44.80900 59.17100 1.000 50.81619 215 LYS A N 1
ATOM 1776 C CA . LYS A 1 215 ? 29.58400 43.57000 58.51200 1.000 47.79368 215 LYS A CA 1
ATOM 1777 C C . LYS A 1 215 ? 30.00500 43.83200 57.06700 1.000 54.03582 215 LYS A C 1
ATOM 1778 O O . LYS A 1 215 ? 29.42500 44.67600 56.37100 1.000 53.69654 215 LYS A O 1
ATOM 1784 N N . ASP A 1 216 ? 31.03500 43.11200 56.62300 1.000 52.54099 216 ASP A N 1
ATOM 1785 C CA . ASP A 1 216 ? 31.53400 43.19700 55.24900 1.000 53.26959 216 ASP A CA 1
ATOM 1786 C C . ASP A 1 216 ? 30.67100 42.28100 54.39100 1.000 52.54882 216 ASP A C 1
ATOM 1787 O O . ASP A 1 216 ? 30.95500 41.09800 54.22400 1.000 55.08318 216 ASP A O 1
ATOM 1792 N N . LYS A 1 217 ? 29.58500 42.81800 53.85300 1.000 50.37830 217 LYS A N 1
ATOM 1793 C CA . LYS A 1 217 ? 28.68400 41.98900 53.07100 1.000 48.11884 217 LYS A CA 1
ATOM 1794 C C . LYS A 1 217 ? 28.86300 42.17100 51.57400 1.000 46.96438 217 LYS A C 1
ATOM 1795 O O . LYS A 1 217 ? 28.45100 41.29200 50.81100 1.000 52.52176 217 LYS A O 1
ATOM 1801 N N . ILE A 1 218 ? 29.49400 43.26900 51.15100 1.000 46.34047 218 ILE A N 1
ATOM 1802 C CA . ILE A 1 218 ? 29.65000 43.64700 49.74500 1.000 45.00981 218 ILE A CA 1
ATOM 1803 C C . ILE A 1 218 ? 31.06300 43.31600 49.28100 1.000 48.40550 218 ILE A C 1
ATOM 1804 O O . ILE A 1 218 ? 32.04500 43.73400 49.90400 1.000 51.81690 218 ILE A O 1
ATOM 1809 N N . SER A 1 219 ? 31.17800 42.61800 48.16300 1.000 45.37240 219 SER A N 1
ATOM 1810 C CA . SER A 1 219 ? 32.48300 42.39600 47.55700 1.000 47.80138 219 SER A CA 1
ATOM 1811 C C . SER A 1 219 ? 32.40000 42.62600 46.05000 1.000 49.52934 219 SER A C 1
ATOM 1812 O O . SER A 1 219 ? 31.34100 42.44400 45.43300 1.000 45.57681 219 SER A O 1
ATOM 1815 N N . PHE A 1 220 ? 33.51300 43.06000 45.45100 1.000 47.90876 220 PHE A N 1
ATOM 1816 C CA . PHE A 1 220 ? 33.44500 43.38300 44.03100 1.000 46.58850 220 PHE A CA 1
ATOM 1817 C C . PHE A 1 220 ? 34.82300 43.38800 43.38400 1.000 51.21068 220 PHE A C 1
ATOM 1818 O O . PHE A 1 220 ? 35.84700 43.59000 44.04200 1.000 53.70951 220 PHE A O 1
ATOM 1826 N N . TYR A 1 221 ? 34.81500 43.15400 42.06800 1.000 50.23550 221 TYR A N 1
ATOM 1827 C CA . TYR A 1 221 ? 35.92200 43.47900 41.17600 1.000 53.26776 221 TYR A CA 1
ATOM 1828 C C . TYR A 1 221 ? 35.69700 44.85100 40.55100 1.000 54.92539 221 TYR A C 1
ATOM 1829 O O . TYR A 1 221 ? 34.57300 45.18100 40.14600 1.000 48.41075 221 TYR A O 1
ATOM 1838 N N . GLU A 1 222 ? 36.77900 45.62800 40.44800 1.000 49.63317 222 GLU A N 1
ATOM 1839 C CA . GLU A 1 222 ? 36.77800 46.97100 39.87900 1.000 54.69655 222 GLU A CA 1
ATOM 1840 C C . GLU A 1 222 ? 37.77500 47.01400 38.72400 1.000 60.11426 222 GLU A C 1
ATOM 1841 O O . GLU A 1 222 ? 38.96200 46.76100 38.93500 1.000 61.93161 222 GLU A O 1
ATOM 1847 N N . GLU A 1 223 ? 37.31700 47.37000 37.51500 1.000 54.12520 223 GLU A N 1
ATOM 1848 C CA . GLU A 1 223 ? 38.19500 47.31900 36.35000 1.000 57.01612 223 GLU A CA 1
ATOM 1849 C C . GLU A 1 223 ? 37.97100 48.48400 35.38600 1.000 54.22247 223 GLU A C 1
ATOM 1850 O O . GLU A 1 223 ? 36.83700 48.91000 35.15800 1.000 52.15309 223 GLU A O 1
ATOM 1856 N N . SER A 1 224 ? 39.05900 48.94600 34.76800 1.000 52.65636 224 SER A N 1
ATOM 1857 C CA . SER A 1 224 ? 39.01700 50.00900 33.77400 1.000 56.16242 224 SER A CA 1
ATOM 1858 C C . SER A 1 224 ? 38.80200 49.43700 32.37100 1.000 57.00252 224 SER A C 1
ATOM 1859 O O . SER A 1 224 ? 38.65800 48.22900 32.18000 1.000 60.03075 224 SER A O 1
ATOM 1862 N N . ASP A 1 225 ? 38.78100 50.32300 31.37200 1.000 60.08729 225 ASP A N 1
ATOM 1863 C CA . ASP A 1 225 ? 38.62500 49.89100 29.98300 1.000 61.82605 225 ASP A CA 1
ATOM 1864 C C . ASP A 1 225 ? 39.62700 48.80500 29.62100 1.000 61.81148 225 ASP A C 1
ATOM 1865 O O . ASP A 1 225 ? 39.27500 47.81600 28.96600 1.000 64.41053 225 ASP A O 1
ATOM 1870 N N . GLN A 1 226 ? 40.88100 48.96700 30.04600 1.000 59.92525 226 GLN A N 1
ATOM 1871 C CA . GLN A 1 226 ? 41.94300 48.08000 29.57600 1.000 67.90697 226 GLN A CA 1
ATOM 1872 C C . GLN A 1 226 ? 41.77100 46.64700 30.08500 1.000 66.83392 226 GLN A C 1
ATOM 1873 O O . GLN A 1 226 ? 41.86200 45.69500 29.30500 1.000 71.22089 226 GLN A O 1
ATOM 1879 N N . SER A 1 227 ? 41.53300 46.46200 31.38400 1.000 63.49542 227 SER A N 1
ATOM 1880 C CA . SER A 1 227 ? 41.37600 45.11900 31.94200 1.000 58.18359 227 SER A CA 1
ATOM 1881 C C . SER A 1 227 ? 39.94900 44.58600 31.84100 1.000 60.68619 227 SER A C 1
ATOM 1882 O O . SER A 1 227 ? 39.71000 43.43800 32.23900 1.000 58.76692 227 SER A O 1
ATOM 1885 N N . LEU A 1 228 ? 39.00800 45.37500 31.30000 1.000 56.44907 228 LEU A N 1
ATOM 1886 C CA . LEU A 1 228 ? 37.58900 45.04300 31.42700 1.000 49.61475 228 LEU A CA 1
ATOM 1887 C C . LEU A 1 228 ? 37.26200 43.71700 30.74700 1.000 49.39307 228 LEU A C 1
ATOM 1888 O O . LEU A 1 228 ? 36.63100 42.84100 31.34800 1.000 47.77891 228 LEU A O 1
ATOM 1893 N N . GLU A 1 229 ? 37.65000 43.56300 29.47800 1.000 50.76387 229 GLU A N 1
ATOM 1894 C CA . GLU A 1 229 ? 37.27500 42.36200 28.74400 1.000 50.66988 229 GLU A CA 1
ATOM 1895 C C . GLU A 1 229 ? 37.80000 41.11300 29.43600 1.000 49.87746 229 GLU A C 1
ATOM 1896 O O . GLU A 1 229 ? 37.04500 40.16700 29.69000 1.000 47.51281 229 GLU A O 1
ATOM 1902 N N . ARG A 1 230 ? 39.09700 41.09900 29.75000 1.000 49.98759 230 ARG A N 1
ATOM 1903 C CA . ARG A 1 230 ? 39.69900 39.97000 30.45000 1.000 50.21178 230 ARG A CA 1
ATOM 1904 C C . ARG A 1 230 ? 38.97800 39.67600 31.75500 1.000 48.36154 230 ARG A C 1
ATOM 1905 O O . ARG A 1 230 ? 38.61500 38.52500 32.03200 1.000 48.60608 230 ARG A O 1
ATOM 1913 N N . VAL A 1 231 ? 38.78500 40.70400 32.58500 1.000 47.32186 231 VAL A N 1
ATOM 1914 C CA . VAL A 1 231 ? 38.28100 40.43400 33.92500 1.000 47.36809 231 VAL A CA 1
ATOM 1915 C C . VAL A 1 231 ? 36.80300 40.09700 33.89100 1.000 46.56241 231 VAL A C 1
ATOM 1916 O O . VAL A 1 231 ? 36.32500 39.31700 34.72000 1.000 42.99269 231 VAL A O 1
ATOM 1920 N N . LEU A 1 232 ? 36.05600 40.64900 32.93700 1.000 43.24236 232 LEU A N 1
ATOM 1921 C CA . LEU A 1 232 ? 34.65700 40.27200 32.82700 1.000 44.01499 232 LEU A CA 1
ATOM 1922 C C . LEU A 1 232 ? 34.52300 38.79500 32.46600 1.000 46.75980 232 LEU A C 1
ATOM 1923 O O . LEU A 1 232 ? 33.60000 38.11300 32.93100 1.000 42.07757 232 LEU A O 1
ATOM 1928 N N . ASN A 1 233 ? 35.43300 38.27500 31.63700 1.000 46.49160 233 ASN A N 1
ATOM 1929 C CA . ASN A 1 233 ? 35.29700 36.87600 31.24400 1.000 43.10296 233 ASN A CA 1
ATOM 1930 C C . ASN A 1 233 ? 35.69500 35.95400 32.39000 1.000 47.40674 233 ASN A C 1
ATOM 1931 O O . ASN A 1 233 ? 35.05500 34.92000 32.60700 1.000 48.03800 233 ASN A O 1
ATOM 1936 N N . ILE A 1 234 ? 36.73100 36.33100 33.15100 1.000 43.75032 234 ILE A N 1
ATOM 1937 C CA . ILE A 1 234 ? 37.05600 35.62300 34.38900 1.000 48.03324 234 ILE A CA 1
ATOM 1938 C C . ILE A 1 234 ? 35.86100 35.65200 35.33400 1.000 44.34789 234 ILE A C 1
ATOM 1939 O O . ILE A 1 234 ? 35.39300 34.61000 35.80900 1.000 45.10780 234 ILE A O 1
ATOM 1944 N N . PHE A 1 235 ? 35.34000 36.84800 35.61200 1.000 45.06795 235 PHE A N 1
ATOM 1945 C CA . PHE A 1 235 ? 34.17000 36.95500 36.47900 1.000 44.41096 235 PHE A CA 1
ATOM 1946 C C . PHE A 1 235 ? 33.07900 35.98000 36.05900 1.000 46.09210 235 PHE A C 1
ATOM 1947 O O . PHE A 1 235 ? 32.54400 35.24300 36.88700 1.000 46.98211 235 PHE A O 1
ATOM 1955 N N . ILE A 1 236 ? 32.75100 35.95100 34.76700 1.000 44.16620 236 ILE A N 1
ATOM 1956 C CA . ILE A 1 236 ? 31.66900 35.10000 34.28400 1.000 45.17898 236 ILE A CA 1
ATOM 1957 C C . ILE A 1 236 ? 32.03400 33.62100 34.39800 1.000 47.61795 236 ILE A C 1
ATOM 1958 O O . ILE A 1 236 ? 31.20200 32.80000 34.79700 1.000 49.65332 236 ILE A O 1
ATOM 1963 N N . ARG A 1 237 ? 33.27100 33.24700 34.05400 1.000 48.36318 237 ARG A N 1
ATOM 1964 C CA . ARG A 1 237 ? 33.66100 31.83900 34.17300 1.000 50.04487 237 ARG A CA 1
ATOM 1965 C C . ARG A 1 237 ? 33.62100 31.36000 35.62900 1.000 48.66853 237 ARG A C 1
ATOM 1966 O O . ARG A 1 237 ? 33.17400 30.24200 35.90800 1.000 48.61674 237 ARG A O 1
ATOM 1974 N N . MET A 1 238 ? 34.09800 32.18400 36.57000 1.000 47.60869 238 MET A N 1
ATOM 1975 C CA . MET A 1 238 ? 34.20400 31.75800 37.96700 1.000 47.32002 238 MET A CA 1
ATOM 1976 C C . MET A 1 238 ? 32.87800 31.82400 38.72600 1.000 48.94674 238 MET A C 1
ATOM 1977 O O . MET A 1 238 ? 32.72600 31.12400 39.73400 1.000 48.23115 238 MET A O 1
ATOM 1982 N N . ASN A 1 239 ? 31.91500 32.64000 38.29200 1.000 47.67706 239 ASN A N 1
ATOM 1983 C CA . ASN A 1 239 ? 30.63400 32.71200 38.98500 1.000 53.23982 239 ASN A CA 1
ATOM 1984 C C . ASN A 1 239 ? 29.55500 32.03400 38.15000 1.000 58.25119 239 ASN A C 1
ATOM 1985 O O . ASN A 1 239 ? 29.84700 31.33900 37.16700 1.000 60.14391 239 ASN A O 1
ATOM 1990 N N . SER A 1 240 ? 28.29300 32.20200 38.55800 1.000 65.59470 240 SER A N 1
ATOM 1991 C CA . SER A 1 240 ? 27.20300 31.70700 37.72000 1.000 64.88882 240 SER A CA 1
ATOM 1992 C C . SER A 1 240 ? 27.42600 32.27000 36.33000 1.000 69.79611 240 SER A C 1
ATOM 1993 O O . SER A 1 240 ? 27.19900 33.46200 36.09200 1.000 79.46474 240 SER A O 1
ATOM 1996 N N . GLY A 1 241 ? 27.91600 31.43700 35.42200 1.000 68.88943 241 GLY A N 1
ATOM 1997 C CA . GLY A 1 241 ? 28.32000 31.91600 34.11800 1.000 67.17904 241 GLY A CA 1
ATOM 1998 C C . GLY A 1 241 ? 27.19500 31.77100 33.12500 1.000 79.07146 241 GLY A C 1
ATOM 1999 O O . GLY A 1 241 ? 26.95700 32.65500 32.29500 1.000 79.37691 241 GLY A O 1
ATOM 2000 N N . GLY A 1 242 ? 26.50000 30.63900 33.20600 1.000 82.62872 242 GLY A N 1
ATOM 2001 C CA . GLY A 1 242 ? 25.25600 30.45600 32.47700 1.000 84.99768 242 GLY A CA 1
ATOM 2002 C C . GLY A 1 242 ? 24.07900 30.88200 33.34000 1.000 86.78538 242 GLY A C 1
ATOM 2003 O O . GLY A 1 242 ? 24.00400 30.54200 34.52000 1.000 85.51128 242 GLY A O 1
ATOM 2004 N N . THR A 1 243 ? 23.17400 31.65900 32.74000 1.000 85.60141 243 THR A N 1
ATOM 2005 C CA . THR A 1 243 ? 21.99200 32.11100 33.45900 1.000 86.86973 243 THR A CA 1
ATOM 2006 C C . THR A 1 243 ? 21.41500 30.96900 34.28000 1.000 84.97899 243 THR A C 1
ATOM 2007 O O . THR A 1 243 ? 20.98000 29.95000 33.73100 1.000 88.25192 243 THR A O 1
ATOM 2011 N N . THR A 1 244 ? 21.43900 31.11800 35.59800 1.000 82.38372 244 THR A N 1
ATOM 2012 C CA . THR A 1 244 ? 20.86100 30.10500 36.46400 1.000 77.31830 244 THR A CA 1
ATOM 2013 C C . THR A 1 244 ? 19.39100 29.91900 36.12000 1.000 70.58444 244 THR A C 1
ATOM 2014 O O . THR A 1 244 ? 18.63900 30.89300 36.03000 1.000 73.49142 244 THR A O 1
ATOM 2018 N N . LEU A 1 245 ? 18.98600 28.66700 35.92500 1.000 67.61429 245 LEU A N 1
ATOM 2019 C CA . LEU A 1 245 ? 17.60000 28.37500 35.57900 1.000 68.90609 245 LEU A CA 1
ATOM 2020 C C . LEU A 1 245 ? 16.68600 28.63300 36.77400 1.000 58.12696 245 LEU A C 1
ATOM 2021 O O . LEU A 1 245 ? 16.93400 28.14400 37.87900 1.000 61.20052 245 LEU A O 1
ATOM 2026 N N . SER A 1 246 ? 15.62800 29.40100 36.55000 1.000 57.56322 246 SER A N 1
ATOM 2027 C CA . SER A 1 246 ? 14.58000 29.55000 37.54700 1.000 55.52987 246 SER A CA 1
ATOM 2028 C C . SER A 1 246 ? 13.92800 28.20000 37.84200 1.000 50.82955 246 SER A C 1
ATOM 2029 O O . SER A 1 246 ? 14.01200 27.24900 37.05700 1.000 53.56520 246 SER A O 1
ATOM 2032 N N . TYR A 1 247 ? 13.24900 28.12600 38.98600 1.000 50.06022 247 TYR A N 1
ATOM 2033 C CA . TYR A 1 247 ? 12.52500 26.89800 39.32200 1.000 54.29079 247 TYR A CA 1
ATOM 2034 C C . TYR A 1 247 ? 11.60000 26.47600 38.18300 1.000 50.58392 247 TYR A C 1
ATOM 2035 O O . TYR A 1 247 ? 11.52800 25.29000 37.83500 1.000 48.39279 247 TYR A O 1
ATOM 2044 N N . SER A 1 248 ? 10.90100 27.43800 37.57200 1.000 51.95677 248 SER A N 1
ATOM 2045 C CA . SER A 1 248 ? 9.90100 27.07200 36.57500 1.000 51.83361 248 SER A CA 1
ATOM 2046 C C . SER A 1 248 ? 10.55200 26.58800 35.27900 1.000 54.09626 248 SER A C 1
ATOM 2047 O O . SER A 1 248 ? 10.01000 25.69800 34.61400 1.000 47.68130 248 SER A O 1
ATOM 2050 N N . ASP A 1 249 ? 11.73100 27.12200 34.92900 1.000 58.89595 249 ASP A N 1
ATOM 2051 C CA . ASP A 1 249 ? 12.48600 26.59200 33.79000 1.000 57.48033 249 ASP A CA 1
ATOM 2052 C C . ASP A 1 249 ? 13.11100 25.24700 34.11500 1.000 54.94310 249 ASP A C 1
ATOM 2053 O O . ASP A 1 249 ? 13.32600 24.42800 33.21600 1.000 53.49484 249 ASP A O 1
ATOM 2058 N N . LEU A 1 250 ? 13.42900 25.01000 35.38900 1.000 55.46313 250 LEU A N 1
ATOM 2059 C CA . LEU A 1 250 ? 13.89000 23.69000 35.79400 1.000 53.94176 250 LEU A CA 1
ATOM 2060 C C . LEU A 1 250 ? 12.79300 22.65000 35.60400 1.000 55.63997 250 LEU A C 1
ATOM 2061 O O . LEU A 1 250 ? 13.04200 21.54500 35.10200 1.000 56.36412 250 LEU A O 1
ATOM 2066 N N . LEU A 1 251 ? 11.56800 22.98200 36.02000 1.000 52.10427 251 LEU A N 1
ATOM 2067 C CA . LEU A 1 251 ? 10.45100 22.06200 35.83500 1.000 51.24505 251 LEU A CA 1
ATOM 2068 C C . LEU A 1 251 ? 10.21700 21.76600 34.35800 1.000 51.05410 251 LEU A C 1
ATOM 2069 O O . LEU A 1 251 ? 10.01900 20.60900 33.96700 1.000 50.47660 251 LEU A O 1
ATOM 2074 N N . LEU A 1 252 ? 10.23700 22.80200 33.51500 1.000 51.50219 252 LEU A N 1
ATOM 2075 C CA . LEU A 1 252 ? 10.08000 22.56300 32.08500 1.000 52.90811 252 LEU A CA 1
ATOM 2076 C C . LEU A 1 252 ? 11.14600 21.58800 31.59500 1.000 57.04550 252 LEU A C 1
ATOM 2077 O O . LEU A 1 252 ? 10.83600 20.60300 30.91400 1.000 53.71079 252 LEU A O 1
ATOM 2082 N N . SER A 1 253 ? 12.40800 21.82400 31.97900 1.000 54.80977 253 SER A N 1
ATOM 2083 C CA . SER A 1 253 ? 13.49800 20.94100 31.56200 1.000 57.87805 253 SER A CA 1
ATOM 2084 C C . SER A 1 253 ? 13.33300 19.53900 32.13800 1.000 57.24139 253 SER A C 1
ATOM 2085 O O . SER A 1 253 ? 13.50400 18.54600 31.42400 1.000 57.33631 253 SER A O 1
ATOM 2088 N N . ILE A 1 254 ? 12.99700 19.43400 33.43000 1.000 55.03031 254 ILE A N 1
ATOM 2089 C CA . ILE A 1 254 ? 12.72400 18.11700 34.00800 1.000 58.12361 254 ILE A CA 1
ATOM 2090 C C . ILE A 1 254 ? 11.66000 17.40000 33.19700 1.000 58.64388 254 ILE A C 1
ATOM 2091 O O . ILE A 1 254 ? 11.75300 16.19700 32.94200 1.000 61.54877 254 ILE A O 1
ATOM 2096 N N . ALA A 1 255 ? 10.63000 18.13200 32.77400 1.000 63.33306 255 ALA A N 1
ATOM 2097 C CA . ALA A 1 255 ? 9.48500 17.51100 32.11900 1.000 61.01205 255 ALA A CA 1
ATOM 2098 C C . ALA A 1 255 ? 9.80000 17.10100 30.68300 1.000 60.35084 255 ALA A C 1
ATOM 2099 O O . ALA A 1 255 ? 9.49900 15.97700 30.27800 1.000 66.59129 255 ALA A O 1
ATOM 2101 N N . VAL A 1 256 ? 10.38100 18.00400 29.88800 1.000 64.91978 256 VAL A N 1
ATOM 2102 C CA . VAL A 1 256 ? 10.72200 17.65400 28.50800 1.000 65.47534 256 VAL A CA 1
ATOM 2103 C C . VAL A 1 256 ? 11.56000 16.37900 28.47000 1.000 71.46295 256 VAL A C 1
ATOM 2104 O O . VAL A 1 256 ? 11.36500 15.52100 27.59400 1.000 69.83625 256 VAL A O 1
ATOM 2108 N N . ALA A 1 257 ? 12.47400 16.21200 29.43300 1.000 66.95230 257 ALA A N 1
ATOM 2109 C CA . ALA A 1 257 ? 13.39300 15.07700 29.42400 1.000 68.48281 257 ALA A CA 1
ATOM 2110 C C . ALA A 1 257 ? 12.70600 13.71100 29.48600 1.000 69.83586 257 ALA A C 1
ATOM 2111 O O . ALA A 1 257 ? 13.34700 12.69900 29.18300 1.000 69.85667 257 ALA A O 1
ATOM 2113 N N . GLN A 1 258 ? 11.42900 13.64300 29.83300 1.000 71.12887 258 GLN A N 1
ATOM 2114 C CA . GLN A 1 258 ? 10.76900 12.36300 30.03600 1.000 69.32405 258 GLN A CA 1
ATOM 2115 C C . GLN A 1 258 ? 9.84700 11.94900 28.89200 1.000 70.92175 258 GLN A C 1
ATOM 2116 O O . GLN A 1 258 ? 9.08900 10.98700 29.05200 1.000 72.97102 258 GLN A O 1
ATOM 2122 N N . TRP A 1 259 ? 9.89400 12.62300 27.74400 1.000 69.72615 259 TRP A N 1
ATOM 2123 C CA . TRP A 1 259 ? 8.99200 12.32800 26.63400 1.000 78.13008 259 TRP A CA 1
ATOM 2124 C C . TRP A 1 259 ? 9.74600 11.59900 25.53000 1.000 84.24053 259 TRP A C 1
ATOM 2125 O O . TRP A 1 259 ? 10.71400 12.13700 24.98200 1.000 83.84372 259 TRP A O 1
ATOM 2136 N N . SER A 1 260 ? 9.28300 10.38500 25.20300 1.000 83.41324 260 SER A N 1
ATOM 2137 C CA . SER A 1 260 ? 9.97300 9.52900 24.23900 1.000 86.92277 260 SER A CA 1
ATOM 2138 C C . SER A 1 260 ? 10.30000 10.28600 22.95800 1.000 93.24015 260 SER A C 1
ATOM 2139 O O . SER A 1 260 ? 11.46900 10.45800 22.60000 1.000 100.24056 260 SER A O 1
ATOM 2142 N N . SER A 1 261 ? 9.27800 10.74400 22.24600 1.000 91.39996 261 SER A N 1
ATOM 2143 C CA . SER A 1 261 ? 9.53500 11.66700 21.15300 1.000 98.21404 261 SER A CA 1
ATOM 2144 C C . SER A 1 261 ? 8.24400 12.30000 20.67600 1.000 96.08299 261 SER A C 1
ATOM 2145 O O . SER A 1 261 ? 7.66200 11.87600 19.67300 1.000 93.77348 261 SER A O 1
ATOM 2148 N N . LEU A 1 262 ? 7.78800 13.29600 21.42100 1.000 89.99849 262 LEU A N 1
ATOM 2149 C CA . LEU A 1 262 ? 6.91900 14.31500 20.87600 1.000 88.18344 262 LEU A CA 1
ATOM 2150 C C . LEU A 1 262 ? 7.63600 15.65200 20.79100 1.000 87.27088 262 LEU A C 1
ATOM 2151 O O . LEU A 1 262 ? 7.01000 16.65700 20.42900 1.000 92.66591 262 LEU A O 1
ATOM 2156 N N . ASP A 1 263 ? 8.93600 15.69200 21.09500 1.000 80.38456 263 ASP A N 1
ATOM 2157 C CA . ASP A 1 263 ? 9.69100 16.94200 21.08300 1.000 79.80822 263 ASP A CA 1
ATOM 2158 C C . ASP A 1 263 ? 9.01000 17.96000 21.99700 1.000 76.76138 263 ASP A C 1
ATOM 2159 O O . ASP A 1 263 ? 8.56700 19.03500 21.57900 1.000 79.29225 263 ASP A O 1
ATOM 2164 N N . ALA A 1 264 ? 8.92600 17.58200 23.27000 1.000 73.65982 264 ALA A N 1
ATOM 2165 C CA . ALA A 1 264 ? 7.99900 18.23900 24.17900 1.000 69.94189 264 ALA A CA 1
ATOM 2166 C C . ALA A 1 264 ? 8.27000 19.73300 24.31500 1.000 66.32947 264 ALA A C 1
ATOM 2167 O O . ALA A 1 264 ? 7.32800 20.51100 24.48300 1.000 66.64200 264 ALA A O 1
ATOM 2169 N N . ARG A 1 265 ? 9.53000 20.16700 24.24400 1.000 63.77738 265 ARG A N 1
ATOM 2170 C CA . ARG A 1 265 ? 9.79200 21.57600 24.51800 1.000 65.43698 265 ARG A CA 1
ATOM 2171 C C . ARG A 1 265 ? 9.05400 22.45600 23.53100 1.000 69.15545 265 ARG A C 1
ATOM 2172 O O . ARG A 1 265 ? 8.42500 23.45000 23.91900 1.000 70.42670 265 ARG A O 1
ATOM 2180 N N . GLU A 1 266 ? 9.11200 22.11600 22.25400 1.000 67.71580 266 GLU A N 1
ATOM 2181 C CA . GLU A 1 266 ? 8.45500 22.97800 21.29300 1.000 71.37054 266 GLU A CA 1
ATOM 2182 C C . GLU A 1 266 ? 7.00200 22.60400 21.05600 1.000 65.77163 266 GLU A C 1
ATOM 2183 O O . GLU A 1 266 ? 6.28900 23.36400 20.40000 1.000 71.22582 266 GLU A O 1
ATOM 2189 N N . GLU A 1 267 ? 6.51900 21.49700 21.60900 1.000 62.78511 267 GLU A N 1
ATOM 2190 C CA . GLU A 1 267 ? 5.07400 21.34500 21.62500 1.000 63.57887 267 GLU A CA 1
ATOM 2191 C C . GLU A 1 267 ? 4.43400 22.20700 22.71700 1.000 63.46337 267 GLU A C 1
ATOM 2192 O O . GLU A 1 267 ? 3.33800 22.74400 22.51000 1.000 58.22970 267 GLU A O 1
ATOM 2198 N N . ILE A 1 268 ? 5.12800 22.40000 23.84600 1.000 62.19425 268 ILE A N 1
ATOM 2199 C CA . ILE A 1 268 ? 4.67700 23.33900 24.87100 1.000 56.98535 268 ILE A CA 1
ATOM 2200 C C . ILE A 1 268 ? 4.64200 24.75500 24.31100 1.000 59.90908 268 ILE A C 1
ATOM 2201 O O . ILE A 1 268 ? 3.59900 25.41800 24.31100 1.000 57.35772 268 ILE A O 1
ATOM 2206 N N . HIS A 1 269 ? 5.79500 25.25100 23.85300 1.000 60.27280 269 HIS A N 1
ATOM 2207 C CA . HIS A 1 269 ? 5.87000 26.62500 23.36600 1.000 59.61918 269 HIS A CA 1
ATOM 2208 C C . HIS A 1 269 ? 4.93200 26.85400 22.19500 1.000 62.89699 269 HIS A C 1
ATOM 2209 O O . HIS A 1 269 ? 4.37100 27.94900 22.05100 1.000 60.77717 269 HIS A O 1
ATOM 2216 N N . ALA A 1 270 ? 4.74700 25.84500 21.34500 1.000 60.86979 270 ALA A N 1
ATOM 2217 C CA . ALA A 1 270 ? 3.84900 26.02800 20.21500 1.000 61.18410 270 ALA A CA 1
ATOM 2218 C C . ALA A 1 270 ? 2.40200 26.13700 20.68400 1.000 60.96870 270 ALA A C 1
ATOM 2219 O O . ALA A 1 270 ? 1.63300 26.95000 20.15800 1.000 60.72807 270 ALA A O 1
ATOM 2221 N N . LEU A 1 271 ? 2.01300 25.33400 21.68100 1.000 58.96244 271 LEU A N 1
ATOM 2222 C CA . LEU A 1 271 ? 0.65400 25.42300 22.20000 1.000 54.17311 271 LEU A CA 1
ATOM 2223 C C . LEU A 1 271 ? 0.43200 26.74700 22.91700 1.000 56.73677 271 LEU A C 1
ATOM 2224 O O . LEU A 1 271 ? -0.65500 27.33500 22.82400 1.000 57.04597 271 LEU A O 1
ATOM 2229 N N . VAL A 1 272 ? 1.45700 27.23800 23.62100 1.000 53.59012 272 VAL A N 1
ATOM 2230 C CA . VAL A 1 272 ? 1.36000 28.52400 24.31000 1.000 55.78212 272 VAL A CA 1
ATOM 2231 C C . VAL A 1 272 ? 1.15500 29.65100 23.30600 1.000 55.57481 272 VAL A C 1
ATOM 2232 O O . VAL A 1 272 ? 0.22800 30.45800 23.44000 1.000 54.98266 272 VAL A O 1
ATOM 2236 N N . ASP A 1 273 ? 2.02600 29.73100 22.29100 1.000 54.89277 273 ASP A N 1
ATOM 2237 C CA . ASP A 1 273 ? 1.86700 30.73000 21.23500 1.000 59.87247 273 ASP A CA 1
ATOM 2238 C C . ASP A 1 273 ? 0.48100 30.63500 20.60200 1.000 57.86835 273 ASP A C 1
ATOM 2239 O O . ASP A 1 273 ? -0.22000 31.63900 20.44300 1.000 58.03321 273 ASP A O 1
ATOM 2244 N N . GLU A 1 274 ? 0.06900 29.42400 20.24200 1.000 56.05736 274 GLU A N 1
ATOM 2245 C CA . GLU A 1 274 ? -1.27600 29.21300 19.72400 1.000 60.90436 274 GLU A CA 1
ATOM 2246 C C . GLU A 1 274 ? -2.33500 29.78000 20.67000 1.000 57.38855 274 GLU A C 1
ATOM 2247 O O . GLU A 1 274 ? -3.23900 30.50500 20.24600 1.000 55.57600 274 GLU A O 1
ATOM 2253 N N . MET A 1 275 ? -2.25300 29.43300 21.95800 1.000 55.85762 275 MET A N 1
ATOM 2254 C CA . MET A 1 275 ? -3.19400 29.97700 22.93400 1.000 52.63133 275 MET A CA 1
ATOM 2255 C C . MET A 1 275 ? -3.19200 31.50000 22.91500 1.000 51.49377 275 MET A C 1
ATOM 2256 O O . MET A 1 275 ? -4.25200 32.13000 22.93700 1.000 50.01165 275 MET A O 1
ATOM 2261 N N . ASN A 1 276 ? -2.01400 32.11400 22.85600 1.000 50.65502 276 ASN A N 1
ATOM 2262 C CA . ASN A 1 276 ? -1.96400 33.56600 22.92300 1.000 51.68763 276 ASN A CA 1
ATOM 2263 C C . ASN A 1 276 ? -2.43700 34.26000 21.64600 1.000 51.92757 276 ASN A C 1
ATOM 2264 O O . ASN A 1 276 ? -2.61400 35.48200 21.65900 1.000 52.33706 276 ASN A O 1
ATOM 2269 N N . ARG A 1 277 ? -2.63000 33.54300 20.54500 1.000 55.27979 277 ARG A N 1
ATOM 2270 C CA . ARG A 1 277 ? -3.09600 34.18800 19.32800 1.000 57.08957 277 ARG A CA 1
ATOM 2271 C C . ARG A 1 277 ? -4.59200 34.01500 19.12100 1.000 51.84772 277 ARG A C 1
ATOM 2272 O O . ARG A 1 277 ? -5.12100 34.48500 18.10900 1.000 52.35365 277 ARG A O 1
ATOM 2280 N N . VAL A 1 278 ? -5.29100 33.38500 20.07200 1.000 46.09990 278 VAL A N 1
ATOM 2281 C CA . VAL A 1 278 ? -6.74300 33.25700 19.97700 1.000 50.27739 278 VAL A CA 1
ATOM 2282 C C . VAL A 1 278 ? -7.41100 34.61600 20.17500 1.000 51.86793 278 VAL A C 1
ATOM 2283 O O . VAL A 1 278 ? -7.01900 35.41300 21.04800 1.000 48.70755 278 VAL A O 1
ATOM 2287 N N . GLY A 1 279 ? -8.42900 34.89000 19.35000 1.000 52.37999 279 GLY A N 1
ATOM 2288 C CA . GLY A 1 279 ? -9.20700 36.11000 19.49800 1.000 46.06220 279 GLY A CA 1
ATOM 2289 C C . GLY A 1 279 ? -8.30100 37.31700 19.39900 1.000 53.49930 279 GLY A C 1
ATOM 2290 O O . GLY A 1 279 ? -7.43200 37.39700 18.52500 1.000 55.87596 279 GLY A O 1
ATOM 2291 N N . ASP A 1 280 ? -8.48700 38.27100 20.30300 1.000 52.40539 280 ASP A N 1
ATOM 2292 C CA . ASP A 1 280 ? -7.65300 39.45900 20.34000 1.000 51.89763 280 ASP A CA 1
ATOM 2293 C C . ASP A 1 280 ? -6.37400 39.25500 21.11900 1.000 53.65151 280 ASP A C 1
ATOM 2294 O O . ASP A 1 280 ? -5.66200 40.22700 21.36500 1.000 56.73693 280 ASP A O 1
ATOM 2299 N N . GLY A 1 281 ? -6.06500 38.02500 21.51100 1.000 49.28373 281 GLY A N 1
ATOM 2300 C CA . GLY A 1 281 ? -4.78000 37.75600 22.11500 1.000 51.32289 281 GLY A CA 1
ATOM 2301 C C . GLY A 1 281 ? -4.87700 37.55300 23.61100 1.000 49.80376 281 GLY A C 1
ATOM 2302 O O . GLY A 1 281 ? -5.61500 38.26700 24.29700 1.000 49.90225 281 GLY A O 1
ATOM 2303 N N . PHE A 1 282 ? -4.17500 36.55300 24.12400 1.000 48.18203 282 PHE A N 1
ATOM 2304 C CA . PHE A 1 282 ? -4.05400 36.34000 25.55500 1.000 46.80305 282 PHE A CA 1
ATOM 2305 C C . PHE A 1 282 ? -2.57400 36.37200 25.89800 1.000 54.25797 282 PHE A C 1
ATOM 2306 O O . PHE A 1 282 ? -1.72100 36.52000 25.02500 1.000 58.07171 282 PHE A O 1
ATOM 2314 N N . ASN A 1 283 ? -2.26600 36.24900 27.17900 1.000 53.15670 283 ASN A N 1
ATOM 2315 C CA . ASN A 1 283 ? -0.87500 36.22500 27.64200 1.000 56.43907 283 ASN A CA 1
ATOM 2316 C C . ASN A 1 283 ? -0.81200 35.11900 28.68800 1.000 55.62789 283 ASN A C 1
ATOM 2317 O O . ASN A 1 283 ? -0.99700 35.35800 29.88200 1.000 61.16750 283 ASN A O 1
ATOM 2322 N N . VAL A 1 284 ? -0.57200 33.91400 28.22000 1.000 53.33203 284 VAL A N 1
ATOM 2323 C CA . VAL A 1 284 ? -0.59600 32.72000 29.04200 1.000 54.17098 284 VAL A CA 1
ATOM 2324 C C . VAL A 1 284 ? 0.83000 32.20600 29.12700 1.000 52.11718 284 VAL A C 1
ATOM 2325 O O . VAL A 1 284 ? 1.65100 32.47100 28.24300 1.000 56.48891 284 VAL A O 1
ATOM 2329 N N . SER A 1 285 ? 1.12800 31.49100 30.20400 1.000 48.10242 285 SER A N 1
ATOM 2330 C CA . SER A 1 285 ? 2.48300 31.07100 30.53900 1.000 52.81836 285 SER A CA 1
ATOM 2331 C C . SER A 1 285 ? 2.66100 29.55900 30.39800 1.000 51.45848 285 SER A C 1
ATOM 2332 O O . SER A 1 285 ? 1.73900 28.77400 30.65600 1.000 51.95678 285 SER A O 1
ATOM 2335 N N . LYS A 1 286 ? 3.87500 29.15700 29.99700 1.000 49.21400 286 LYS A N 1
ATOM 2336 C CA . LYS A 1 286 ? 4.21600 27.73600 29.97400 1.000 46.96366 286 LYS A CA 1
ATOM 2337 C C . LYS A 1 286 ? 3.92900 27.06700 31.31300 1.000 50.79154 286 LYS A C 1
ATOM 2338 O O . LYS A 1 286 ? 3.58600 25.87700 31.35200 1.000 51.00933 286 LYS A O 1
ATOM 2344 N N . ASP A 1 287 ? 4.06900 27.81200 32.42000 1.000 48.29675 287 ASP A N 1
ATOM 2345 C CA . ASP A 1 287 ? 3.76000 27.26400 33.73900 1.000 49.98985 287 ASP A CA 1
ATOM 2346 C C . ASP A 1 287 ? 2.29700 26.84800 33.83200 1.000 46.93831 287 ASP A C 1
ATOM 2347 O O . ASP A 1 287 ? 1.96500 25.82700 34.44700 1.000 46.58486 287 ASP A O 1
ATOM 2352 N N . LEU A 1 288 ? 1.40000 27.64900 33.25500 1.000 48.37261 288 LEU A N 1
ATOM 2353 C CA . LEU A 1 288 ? -0.01100 27.29300 33.26400 1.000 46.92325 288 LEU A CA 1
ATOM 2354 C C . LEU A 1 288 ? -0.24300 26.00700 32.48500 1.000 44.72880 288 LEU A C 1
ATOM 2355 O O . LEU A 1 288 ? -0.98800 25.12600 32.93200 1.000 46.22458 288 LEU A O 1
ATOM 2360 N N . VAL A 1 289 ? 0.42300 25.86600 31.33300 1.000 44.73796 289 VAL A N 1
ATOM 2361 C CA . VAL A 1 289 ? 0.27100 24.67800 30.49600 1.000 41.54767 289 VAL A CA 1
ATOM 2362 C C . VAL A 1 289 ? 0.74600 23.42500 31.22500 1.000 48.71789 289 VAL A C 1
ATOM 2363 O O . VAL A 1 289 ? 0.14400 22.34900 31.08800 1.000 47.17479 289 VAL A O 1
ATOM 2367 N N . LEU A 1 290 ? 1.84000 23.52800 31.99600 1.000 49.01002 290 LEU A N 1
ATOM 2368 C CA . LEU A 1 290 ? 2.30000 22.36100 32.75000 1.000 46.01501 290 LEU A CA 1
ATOM 2369 C C . LEU A 1 290 ? 1.32800 22.01100 33.86300 1.000 47.42654 290 LEU A C 1
ATOM 2370 O O . LEU A 1 290 ? 0.95100 20.84200 34.02100 1.000 48.96006 290 LEU A O 1
ATOM 2375 N N . LYS A 1 291 ? 0.92400 23.01200 34.66000 1.000 43.14568 291 LYS A N 1
ATOM 2376 C CA . LYS A 1 291 ? -0.09000 22.78400 35.68700 1.000 44.34366 291 LYS A CA 1
ATOM 2377 C C . LYS A 1 291 ? -1.33700 22.14100 35.08900 1.000 44.32199 291 LYS A C 1
ATOM 2378 O O . LYS A 1 291 ? -1.90600 21.20600 35.66600 1.000 43.53556 291 LYS A O 1
ATOM 2384 N N . ALA A 1 292 ? -1.76200 22.63000 33.92200 1.000 44.12808 292 ALA A N 1
ATOM 2385 C CA . ALA A 1 292 ? -2.94900 22.08800 33.26600 1.000 46.76595 292 ALA A CA 1
ATOM 2386 C C . ALA A 1 292 ? -2.74500 20.62300 32.91800 1.000 46.73513 292 ALA A C 1
ATOM 2387 O O . ALA A 1 292 ? -3.63700 19.79300 33.13800 1.000 41.04575 292 ALA A O 1
ATOM 2389 N N . GLY A 1 293 ? -1.56200 20.28900 32.39600 1.000 44.66066 293 GLY A N 1
ATOM 2390 C CA . GLY A 1 293 ? -1.20800 18.88900 32.23000 1.000 47.40640 293 GLY A CA 1
ATOM 2391 C C . GLY A 1 293 ? -1.44600 18.06800 33.47900 1.000 46.18576 293 GLY A C 1
ATOM 2392 O O . GLY A 1 293 ? -2.01100 16.97600 33.42100 1.000 48.48019 293 GLY A O 1
ATOM 2393 N N . LEU A 1 294 ? -1.01700 18.57600 34.63800 1.000 46.41585 294 LEU A N 1
ATOM 2394 C CA . LEU A 1 294 ? -1.19700 17.77500 35.84800 1.000 48.22158 294 LEU A CA 1
ATOM 2395 C C . LEU A 1 294 ? -2.67500 17.61200 36.18600 1.000 49.94828 294 LEU A C 1
ATOM 2396 O O . LEU A 1 294 ? -3.12400 16.50600 36.53300 1.000 46.88765 294 LEU A O 1
ATOM 2401 N N . MET A 1 295 ? -3.45100 18.69700 36.07700 1.000 47.78532 295 MET A N 1
ATOM 2402 C CA . MET A 1 295 ? -4.86400 18.63200 36.43900 1.000 49.45523 295 MET A CA 1
ATOM 2403 C C . MET A 1 295 ? -5.65100 17.75900 35.46900 1.000 47.24642 295 MET A C 1
ATOM 2404 O O . MET A 1 295 ? -6.46000 16.93100 35.89400 1.000 50.20325 295 MET A O 1
ATOM 2409 N N . LEU A 1 296 ? -5.43700 17.94100 34.16000 1.000 47.21606 296 LEU A N 1
ATOM 2410 C CA . LEU A 1 296 ? -6.24900 17.25600 33.16200 1.000 48.73464 296 LEU A CA 1
ATOM 2411 C C . LEU A 1 296 ? -5.94300 15.76800 33.06800 1.000 52.61173 296 LEU A C 1
ATOM 2412 O O . LEU A 1 296 ? -6.80000 15.00200 32.60600 1.000 54.14967 296 LEU A O 1
ATOM 2417 N N . SER A 1 297 ? -4.74900 15.34900 33.48300 1.000 50.33049 297 SER A N 1
ATOM 2418 C CA . SER A 1 297 ? -4.38600 13.94700 33.57100 1.000 48.93383 297 SER A CA 1
ATOM 2419 C C . SER A 1 297 ? -4.65900 13.35900 34.94300 1.000 51.17150 297 SER A C 1
ATOM 2420 O O . SER A 1 297 ? -4.12200 12.29700 35.26300 1.000 53.52167 297 SER A O 1
ATOM 2423 N N . ASP A 1 298 ? -5.43300 14.04700 35.77700 1.000 47.99333 298 ASP A N 1
ATOM 2424 C CA . ASP A 1 298 ? -5.91600 13.48600 37.03700 1.000 49.98767 298 ASP A CA 1
ATOM 2425 C C . ASP A 1 298 ? -4.78600 13.06300 37.98900 1.000 54.22593 298 ASP A C 1
ATOM 2426 O O . ASP A 1 298 ? -4.96900 12.18100 38.83300 1.000 50.61215 298 ASP A O 1
ATOM 2431 N N . ILE A 1 299 ? -3.60600 13.68400 37.89800 1.000 54.99153 299 ILE A N 1
ATOM 2432 C CA . ILE A 1 299 ? -2.59900 13.45700 38.92800 1.000 50.77660 299 ILE A CA 1
ATOM 2433 C C . ILE A 1 299 ? -3.13200 13.97300 40.26200 1.000 53.52661 299 ILE A C 1
ATOM 2434 O O . ILE A 1 299 ? -3.73000 15.05600 40.33600 1.000 54.83677 299 ILE A O 1
ATOM 2439 N N . GLY A 1 300 ? -2.89300 13.20900 41.33300 1.000 50.50464 300 GLY A N 1
ATOM 2440 C CA . GLY A 1 300 ? -3.43100 13.57600 42.63900 1.000 46.84180 300 GLY A CA 1
ATOM 2441 C C . GLY A 1 300 ? -3.07500 14.98800 43.07800 1.000 56.21480 300 GLY A C 1
ATOM 2442 O O . GLY A 1 300 ? -3.91300 15.71000 43.63100 1.000 54.35702 300 GLY A O 1
ATOM 2443 N N . SER A 1 301 ? -1.82400 15.39500 42.86300 1.000 53.45654 301 SER A N 1
ATOM 2444 C CA . SER A 1 301 ? -1.36600 16.74100 43.18200 1.000 49.01950 301 SER A CA 1
ATOM 2445 C C . SER A 1 301 ? -1.26600 17.55600 41.90500 1.000 48.69703 301 SER A C 1
ATOM 2446 O O . SER A 1 301 ? -0.80000 17.05700 40.87700 1.000 48.65216 301 SER A O 1
ATOM 2449 N N . VAL A 1 302 ? -1.70300 18.80800 41.96100 1.000 49.86925 302 VAL A N 1
ATOM 2450 C CA . VAL A 1 302 ? -1.48100 19.72100 40.84700 1.000 48.44994 302 VAL A CA 1
ATOM 2451 C C . VAL A 1 302 ? -0.49500 20.80500 41.22200 1.000 48.97751 302 VAL A C 1
ATOM 2452 O O . VAL A 1 302 ? -0.35200 21.79100 40.49400 1.000 49.98138 302 VAL A O 1
ATOM 2456 N N . GLY A 1 303 ? 0.18500 20.64200 42.34700 1.000 48.87438 303 GLY A N 1
ATOM 2457 C CA . GLY A 1 303 ? 1.24900 21.53100 42.74400 1.000 51.76068 303 GLY A CA 1
ATOM 2458 C C . GLY A 1 303 ? 2.28200 21.68300 41.65300 1.000 50.24140 303 GLY A C 1
ATOM 2459 O O . GLY A 1 303 ? 2.73100 20.70000 41.05900 1.000 46.80544 303 GLY A O 1
ATOM 2460 N N . PHE A 1 304 ? 2.65500 22.92800 41.36900 1.000 49.95390 304 PHE A N 1
ATOM 2461 C CA . PHE A 1 304 ? 3.72000 23.20700 40.41700 1.000 50.76541 304 PHE A CA 1
ATOM 2462 C C . PHE A 1 304 ? 5.07300 22.94800 41.08300 1.000 51.40621 304 PHE A C 1
ATOM 2463 O O . PHE A 1 304 ? 5.90400 23.83700 41.23800 1.000 53.66709 304 PHE A O 1
ATOM 2471 N N . LYS A 1 305 ? 5.27000 21.69600 41.49600 1.000 50.69745 305 LYS A N 1
ATOM 2472 C CA . LYS A 1 305 ? 6.45100 21.26600 42.23300 1.000 48.98968 305 LYS A CA 1
ATOM 2473 C C . LYS A 1 305 ? 7.20000 20.20800 41.42900 1.000 53.91676 305 LYS A C 1
ATOM 2474 O O . LYS A 1 305 ? 6.58400 19.37400 40.75100 1.000 51.05586 305 LYS A O 1
ATOM 2480 N N . VAL A 1 306 ? 8.53900 20.23500 41.52400 1.000 54.51341 306 VAL A N 1
ATOM 2481 C CA . VAL A 1 306 ? 9.37800 19.30600 40.75400 1.000 48.75486 306 VAL A CA 1
ATOM 2482 C C . VAL A 1 306 ? 9.01100 17.85600 41.05700 1.000 48.53933 306 VAL A C 1
ATOM 2483 O O . VAL A 1 306 ? 9.06300 16.99600 40.16800 1.000 51.09995 306 VAL A O 1
ATOM 2487 N N . GLU A 1 307 ? 8.60800 17.55700 42.29800 1.000 46.85656 307 GLU A N 1
ATOM 2488 C CA . GLU A 1 307 ? 8.27600 16.17700 42.64400 1.000 48.71139 307 GLU A CA 1
ATOM 2489 C C . GLU A 1 307 ? 7.12000 15.63600 41.81500 1.000 50.76331 307 GLU A C 1
ATOM 2490 O O . GLU A 1 307 ? 6.98500 14.41900 41.68600 1.000 56.86307 307 GLU A O 1
ATOM 2496 N N . ASN A 1 308 ? 6.27100 16.49800 41.26600 1.000 52.16796 308 ASN A N 1
ATOM 2497 C CA . ASN A 1 308 ? 5.15100 16.02000 40.46900 1.000 53.86487 308 ASN A CA 1
ATOM 2498 C C . ASN A 1 308 ? 5.53400 15.75600 39.03200 1.000 55.70349 308 ASN A C 1
ATOM 2499 O O . ASN A 1 308 ? 4.66400 15.36300 38.24200 1.000 50.89900 308 ASN A O 1
ATOM 2504 N N . PHE A 1 309 ? 6.79100 15.99500 38.66400 1.000 53.44835 309 PHE A N 1
ATOM 2505 C CA . PHE A 1 309 ? 7.22900 15.79300 37.29000 1.000 54.87674 309 PHE A CA 1
ATOM 2506 C C . PHE A 1 309 ? 8.22600 14.63900 37.18100 1.000 52.55342 309 PHE A C 1
ATOM 2507 O O . PHE A 1 309 ? 9.11600 14.65100 36.33300 1.000 57.62321 309 PHE A O 1
ATOM 2515 N N . ASN A 1 310 ? 8.06800 13.63100 38.03300 1.000 53.65297 310 ASN A N 1
ATOM 2516 C CA . ASN A 1 310 ? 8.72700 12.34800 37.84000 1.000 55.39051 310 ASN A CA 1
ATOM 2517 C C . ASN A 1 310 ? 8.27400 11.70600 36.52900 1.000 56.78917 310 ASN A C 1
ATOM 2518 O O . ASN A 1 310 ? 7.31100 12.13800 35.89100 1.000 53.92384 310 ASN A O 1
ATOM 2523 N N . LYS A 1 311 ? 8.96700 10.63100 36.14200 1.000 58.67088 311 LYS A N 1
ATOM 2524 C CA . LYS A 1 311 ? 8.72700 10.07800 34.81600 1.000 58.66936 311 LYS A CA 1
ATOM 2525 C C . LYS A 1 311 ? 7.40700 9.32400 34.73500 1.000 55.32299 311 LYS A C 1
ATOM 2526 O O . LYS A 1 311 ? 6.87700 9.17400 33.63100 1.000 51.97140 311 LYS A O 1
ATOM 2532 N N . GLU A 1 312 ? 6.85300 8.87100 35.86700 1.000 54.62587 312 GLU A N 1
ATOM 2533 C CA . GLU A 1 312 ? 5.54000 8.23000 35.84000 1.000 57.10701 312 GLU A CA 1
ATOM 2534 C C . GLU A 1 312 ? 4.45100 9.22900 35.45700 1.000 58.65154 312 GLU A C 1
ATOM 2535 O O . GLU A 1 312 ? 3.59200 8.93300 34.61800 1.000 56.33041 312 GLU A O 1
ATOM 2541 N N . ASN A 1 313 ? 4.47300 10.42000 36.06700 1.000 55.19658 313 ASN A N 1
ATOM 2542 C CA . ASN A 1 313 ? 3.49600 11.44300 35.71400 1.000 53.16276 313 ASN A CA 1
ATOM 2543 C C . ASN A 1 313 ? 3.70600 11.94200 34.29300 1.000 52.44094 313 ASN A C 1
ATOM 2544 O O . ASN A 1 313 ? 2.73600 12.15300 33.55900 1.000 51.04206 313 ASN A O 1
ATOM 2549 N N . MET A 1 314 ? 4.96000 12.15000 33.89100 1.000 52.04928 314 MET A N 1
ATOM 2550 C CA . MET A 1 314 ? 5.20700 12.66900 32.55100 1.000 53.37861 314 MET A CA 1
ATOM 2551 C C . MET A 1 314 ? 4.83800 11.65100 31.48100 1.000 61.00410 314 MET A C 1
ATOM 2552 O O . MET A 1 314 ? 4.50500 12.03400 30.34700 1.000 60.77480 314 MET A O 1
ATOM 2557 N N . ALA A 1 315 ? 4.88600 10.35700 31.82300 1.000 58.61420 315 ALA A N 1
ATOM 2558 C CA . ALA A 1 315 ? 4.39300 9.32700 30.91300 1.000 58.30142 315 ALA A CA 1
ATOM 2559 C C . ALA A 1 315 ? 2.89800 9.49300 30.68700 1.000 53.51270 315 ALA A C 1
ATOM 2560 O O . ALA A 1 315 ? 2.42600 9.45700 29.55100 1.000 54.08542 315 ALA A O 1
ATOM 2562 N N . ILE A 1 316 ? 2.14500 9.69500 31.77000 1.000 55.24383 316 ILE A N 1
ATOM 2563 C CA . ILE A 1 316 ? 0.70500 9.88400 31.67600 1.000 53.25381 316 ILE A CA 1
ATOM 2564 C C . ILE A 1 316 ? 0.37300 11.12200 30.86000 1.000 58.27519 316 ILE A C 1
ATOM 2565 O O . ILE A 1 316 ? -0.58300 11.12100 30.08100 1.000 61.08307 316 ILE A O 1
ATOM 2570 N N . LEU A 1 317 ? 1.13800 12.20500 31.04300 1.000 55.50478 317 LEU A N 1
ATOM 2571 C CA . LEU A 1 317 ? 0.88800 13.43600 30.29400 1.000 57.30094 317 LEU A CA 1
ATOM 2572 C C . LEU A 1 317 ? 1.12500 13.25300 28.80400 1.000 57.64224 317 LEU A C 1
ATOM 2573 O O . LEU A 1 317 ? 0.37200 13.79900 27.98700 1.000 52.93751 317 LEU A O 1
ATOM 2578 N N . GLU A 1 318 ? 2.21200 12.56200 28.43300 1.000 58.99302 318 GLU A N 1
ATOM 2579 C CA . GLU A 1 318 ? 2.54500 12.40000 27.01900 1.000 63.01294 318 GLU A CA 1
ATOM 2580 C C . GLU A 1 318 ? 1.45600 11.62900 26.29200 1.000 59.29428 318 GLU A C 1
ATOM 2581 O O . GLU A 1 318 ? 1.08500 11.96900 25.16200 1.000 58.38963 318 GLU A O 1
ATOM 2587 N N . LYS A 1 319 ? 0.92600 10.59300 26.94200 1.000 59.65591 319 LYS A N 1
ATOM 2588 C CA . LYS A 1 319 ? -0.15700 9.81500 26.36100 1.000 62.94063 319 LYS A CA 1
ATOM 2589 C C . LYS A 1 319 ? -1.37000 10.69400 26.07200 1.000 64.11601 319 LYS A C 1
ATOM 2590 O O . LYS A 1 319 ? -2.00000 10.57300 25.01200 1.000 61.50319 319 LYS A O 1
ATOM 2596 N N . ASN A 1 320 ? -1.71700 11.57900 27.00900 1.000 57.25485 320 ASN A N 1
ATOM 2597 C CA . ASN A 1 320 ? -2.91800 12.39300 26.91100 1.000 57.42255 320 ASN A CA 1
ATOM 2598 C C . ASN A 1 320 ? -2.63300 13.77800 26.35100 1.000 51.05198 320 ASN A C 1
ATOM 2599 O O . ASN A 1 320 ? -3.45800 14.68300 26.49000 1.000 51.57852 320 ASN A O 1
ATOM 2604 N N . TRP A 1 321 ? -1.49000 13.95900 25.69600 1.000 49.32395 321 TRP A N 1
ATOM 2605 C CA . TRP A 1 321 ? -1.11900 15.30200 25.27100 1.000 54.06966 321 TRP A CA 1
ATOM 2606 C C . TRP A 1 321 ? -2.10900 15.86900 24.25700 1.000 53.63232 321 TRP A C 1
ATOM 2607 O O . TRP A 1 321 ? -2.50200 17.03900 24.35800 1.000 52.49657 321 TRP A O 1
ATOM 2618 N N . THR A 1 322 ? -2.51500 15.07500 23.26600 1.000 49.82861 322 THR A N 1
ATOM 2619 C CA . THR A 1 322 ? -3.39100 15.64900 22.24100 1.000 51.37361 322 THR A CA 1
ATOM 2620 C C . THR A 1 322 ? -4.72700 16.07700 22.82000 1.000 54.00492 322 THR A C 1
ATOM 2621 O O . THR A 1 322 ? -5.08700 17.26500 22.67000 1.000 54.73070 322 THR A O 1
ATOM 2625 N N . PRO A 1 323 ? -5.49000 15.23200 23.51100 1.000 52.90505 323 PRO A N 1
ATOM 2626 C CA . PRO A 1 323 ? -6.71400 15.70900 24.16600 1.000 54.54158 323 PRO A CA 1
ATOM 2627 C C . PRO A 1 323 ? -6.47100 16.84800 25.14700 1.000 53.15979 323 PRO A C 1
ATOM 2628 O O . PRO A 1 323 ? -7.40100 17.60700 25.43900 1.000 53.25523 323 PRO A O 1
ATOM 2632 N N . ILE A 1 324 ? -5.25500 17.01300 25.65500 1.000 54.35456 324 ILE A N 1
ATOM 2633 C CA . ILE A 1 324 ? -5.03200 18.04200 26.65800 1.000 49.31898 324 ILE A CA 1
ATOM 2634 C C . ILE A 1 324 ? -4.78400 19.38900 26.00900 1.000 49.73100 324 ILE A C 1
ATOM 2635 O O . ILE A 1 324 ? -5.35600 20.40100 26.42600 1.000 50.28025 324 ILE A O 1
ATOM 2640 N N . ARG A 1 325 ? -3.94200 19.42500 24.98200 1.000 47.08575 325 ARG A N 1
ATOM 2641 C CA . ARG A 1 325 ? -3.79100 20.66200 24.23900 1.000 48.68346 325 ARG A CA 1
ATOM 2642 C C . ARG A 1 325 ? -5.08500 21.03200 23.51400 1.000 54.00801 325 ARG A C 1
ATOM 2643 O O . ARG A 1 325 ? -5.42300 22.21700 23.43100 1.000 50.49477 325 ARG A O 1
ATOM 2651 N N . ASP A 1 326 ? -5.84100 20.03900 23.02300 1.000 54.65488 326 ASP A N 1
ATOM 2652 C CA . ASP A 1 326 ? -7.16100 20.31400 22.44900 1.000 51.96282 326 ASP A CA 1
ATOM 2653 C C . ASP A 1 326 ? -8.02500 21.08900 23.43300 1.000 48.21702 326 ASP A C 1
ATOM 2654 O O . ASP A 1 326 ? -8.58700 22.13600 23.09300 1.000 43.63031 326 ASP A O 1
ATOM 2659 N N . ALA A 1 327 ? -8.16000 20.56300 24.65900 1.000 45.61646 327 ALA A N 1
ATOM 2660 C CA . ALA A 1 327 ? -9.00800 21.19200 25.67200 1.000 43.00496 327 ALA A CA 1
ATOM 2661 C C . ALA A 1 327 ? -8.51900 22.58600 26.03200 1.000 45.79181 327 ALA A C 1
ATOM 2662 O O . ALA A 1 327 ? -9.32400 23.48800 26.29700 1.000 43.14635 327 ALA A O 1
ATOM 2664 N N . LEU A 1 328 ? -7.20200 22.77700 26.06900 1.000 44.50342 328 LEU A N 1
ATOM 2665 C CA . LEU A 1 328 ? -6.66600 24.07300 26.45800 1.000 46.15857 328 LEU A CA 1
ATOM 2666 C C . LEU A 1 328 ? -6.95900 25.12200 25.39600 1.000 45.98471 328 LEU A C 1
ATOM 2667 O O . LEU A 1 328 ? -7.35700 26.24700 25.71600 1.000 43.30960 328 LEU A O 1
ATOM 2672 N N . LEU A 1 329 ? -6.75200 24.77700 24.12800 1.000 44.82972 329 LEU A N 1
ATOM 2673 C CA . LEU A 1 329 ? -7.06600 25.71900 23.06300 1.000 47.33464 329 LEU A CA 1
ATOM 2674 C C . LEU A 1 329 ? -8.56200 25.99000 22.98300 1.000 45.78939 329 LEU A C 1
ATOM 2675 O O . LEU A 1 329 ? -8.97200 27.11900 22.71000 1.000 49.68060 329 LEU A O 1
ATOM 2680 N N . LEU A 1 330 ? -9.39200 24.97300 23.22200 1.000 47.03958 330 LEU A N 1
ATOM 2681 C CA . LEU A 1 330 ? -10.83400 25.18900 23.20200 1.000 44.75741 330 LEU A CA 1
ATOM 2682 C C . LEU A 1 330 ? -11.26300 26.11500 24.33200 1.000 47.25982 330 LEU A C 1
ATOM 2683 O O . LEU A 1 330 ? -12.18500 26.92600 24.16000 1.000 46.11417 330 LEU A O 1
ATOM 2688 N N . SER A 1 331 ? -10.59200 26.02600 25.48600 1.000 43.05621 331 SER A N 1
ATOM 2689 C CA . SER A 1 331 ? -10.91200 26.90800 26.60100 1.000 42.24243 331 SER A CA 1
ATOM 2690 C C . SER A 1 331 ? -10.54700 28.35700 26.29300 1.000 42.22075 331 SER A C 1
ATOM 2691 O O . SER A 1 331 ? -11.30300 29.26700 26.64000 1.000 39.44977 331 SER A O 1
ATOM 2694 N N . MET A 1 332 ? -9.42400 28.59500 25.60800 1.000 40.07389 332 MET A N 1
ATOM 2695 C CA . MET A 1 332 ? -9.12400 29.95800 25.17300 1.000 42.23013 332 MET A CA 1
ATOM 2696 C C . MET A 1 332 ? -10.18000 30.48400 24.19300 1.000 47.86773 332 MET A C 1
ATOM 2697 O O . MET A 1 332 ? -10.59700 31.64800 24.28600 1.000 44.15186 332 MET A O 1
ATOM 2702 N N . GLN A 1 333 ? -10.61600 29.64400 23.24300 1.000 45.60167 333 GLN A N 1
ATOM 2703 C CA . GLN A 1 333 ? -11.62500 30.06500 22.27200 1.000 48.56174 333 GLN A CA 1
ATOM 2704 C C . GLN A 1 333 ? -12.95400 30.37400 22.95700 1.000 44.43252 333 GLN A C 1
ATOM 2705 O O . GLN A 1 333 ? -13.62800 31.34600 22.60700 1.000 49.29686 333 GLN A O 1
ATOM 2711 N N . LEU A 1 334 ? -13.33400 29.57100 23.95100 1.000 40.36420 334 LEU A N 1
ATOM 2712 C CA . LEU A 1 334 ? -14.50500 29.90000 24.75500 1.000 38.60434 334 LEU A CA 1
ATOM 2713 C C . LEU A 1 334 ? -14.34700 31.25800 25.45300 1.000 45.51934 334 LEU A C 1
ATOM 2714 O O . LEU A 1 334 ? -15.27400 32.07500 25.44000 1.000 42.48868 334 LEU A O 1
ATOM 2719 N N . LEU A 1 335 ? -13.16700 31.53700 26.04200 1.000 44.23435 335 LEU A N 1
ATOM 2720 C CA . LEU A 1 335 ? -12.98100 32.81100 26.73600 1.000 38.09844 335 LEU A CA 1
ATOM 2721 C C . LEU A 1 335 ? -13.07800 33.98100 25.77200 1.000 43.43985 335 LEU A C 1
ATOM 2722 O O . LEU A 1 335 ? -13.65400 35.02800 26.10300 1.000 45.28145 335 LEU A O 1
ATOM 2727 N N . ALA A 1 336 ? -12.50200 33.84200 24.58000 1.000 40.57842 336 ALA A N 1
ATOM 2728 C CA . ALA A 1 336 ? -12.60500 34.92000 23.61100 1.000 38.34339 336 ALA A CA 1
ATOM 2729 C C . ALA A 1 336 ? -14.05000 35.13100 23.17900 1.000 44.79108 336 ALA A C 1
ATOM 2730 O O . ALA A 1 336 ? -14.46500 36.27100 22.95100 1.000 47.67454 336 ALA A O 1
ATOM 2732 N N . SER A 1 337 ? -14.83600 34.05900 23.08900 1.000 40.63096 337 SER A N 1
ATOM 2733 C CA . SER A 1 337 ? -16.24900 34.19600 22.75700 1.000 48.34418 337 SER A CA 1
ATOM 2734 C C . SER A 1 337 ? -17.03300 34.94700 23.82500 1.000 49.73096 337 SER A C 1
ATOM 2735 O O . SER A 1 337 ? -18.18900 35.32400 23.58000 1.000 47.63495 337 SER A O 1
ATOM 2738 N N . PHE A 1 338 ? -16.45100 35.13400 25.00500 1.000 45.34667 338 PHE A N 1
ATOM 2739 C CA . PHE A 1 338 ? -17.04800 35.90400 26.08600 1.000 43.67518 338 PHE A CA 1
ATOM 2740 C C . PHE A 1 338 ? -16.57200 37.34900 26.08400 1.000 44.10714 338 PHE A C 1
ATOM 2741 O O . PHE A 1 338 ? -17.06000 38.15400 26.89000 1.000 44.60385 338 PHE A O 1
ATOM 2749 N N . GLY A 1 339 ? -15.63200 37.69300 25.20800 1.000 38.03910 339 GLY A N 1
ATOM 2750 C CA . GLY A 1 339 ? -15.05500 39.01200 25.17600 1.000 43.36227 339 GLY A CA 1
ATOM 2751 C C . GLY A 1 339 ? -13.77400 39.18300 25.95700 1.000 44.05889 339 GLY A C 1
ATOM 2752 O O . GLY A 1 339 ? -13.28800 40.31500 26.07800 1.000 48.81769 339 GLY A O 1
ATOM 2753 N N . PHE A 1 340 ? -13.20700 38.10800 26.49600 1.000 47.82303 340 PHE A N 1
ATOM 2754 C CA . PHE A 1 340 ? -11.98400 38.22100 27.27200 1.000 44.75777 340 PHE A CA 1
ATOM 2755 C C . PHE A 1 340 ? -10.77200 38.26600 26.35700 1.000 44.15096 340 PHE A C 1
ATOM 2756 O O . PHE A 1 340 ? -10.77400 37.68800 25.26800 1.000 44.33796 340 PHE A O 1
ATOM 2764 N N . ASN A 1 341 ? -9.73400 38.96000 26.81900 1.000 44.66437 341 ASN A N 1
ATOM 2765 C CA . ASN A 1 341 ? -8.42400 38.96700 26.18900 1.000 45.88336 341 ASN A CA 1
ATOM 2766 C C . ASN A 1 341 ? -7.37900 39.16400 27.28500 1.000 49.86496 341 ASN A C 1
ATOM 2767 O O . ASN A 1 341 ? -7.70000 39.14500 28.47500 1.000 49.44011 341 ASN A O 1
ATOM 2772 N N . ALA A 1 342 ? -6.12100 39.36800 26.87500 1.000 48.89649 342 ALA A N 1
ATOM 2773 C CA . ALA A 1 342 ? -5.01500 39.47100 27.82300 1.000 55.66357 342 ALA A CA 1
ATOM 2774 C C . ALA A 1 342 ? -5.20300 40.61300 28.81100 1.000 60.24291 342 ALA A C 1
ATOM 2775 O O . ALA A 1 342 ? -4.76200 40.50300 29.96200 1.000 57.69561 342 ALA A O 1
ATOM 2777 N N . GLN A 1 343 ? -5.84600 41.71000 28.38200 1.000 51.38077 343 GLN A N 1
ATOM 2778 C CA . GLN A 1 343 ? -5.96100 42.90800 29.20700 1.000 55.81211 343 GLN A CA 1
ATOM 2779 C C . GLN A 1 343 ? -7.07500 42.82100 30.24000 1.000 52.68168 343 GLN A C 1
ATOM 2780 O O . GLN A 1 343 ? -6.92300 43.35700 31.34000 1.000 59.06116 343 GLN A O 1
ATOM 2786 N N . ASN A 1 344 ? -8.19500 42.17300 29.93000 1.000 48.71559 344 ASN A N 1
ATOM 2787 C CA . ASN A 1 344 ? -9.30900 42.14500 30.87100 1.000 51.75627 344 ASN A CA 1
ATOM 2788 C C . ASN A 1 344 ? -9.49200 40.80700 31.57900 1.000 48.26206 344 ASN A C 1
ATOM 2789 O O . ASN A 1 344 ? -10.38900 40.69000 32.41400 1.000 53.07947 344 ASN A O 1
ATOM 2794 N N . LEU A 1 345 ? -8.68000 39.80000 31.28300 1.000 47.46027 345 LEU A N 1
ATOM 2795 C CA . LEU A 1 345 ? -8.71100 38.55100 32.03600 1.000 48.24731 345 LEU A CA 1
ATOM 2796 C C . LEU A 1 345 ? -7.73200 38.67000 33.20800 1.000 51.57137 345 LEU A C 1
ATOM 2797 O O . LEU A 1 345 ? -6.52000 38.55800 33.03300 1.000 53.53087 345 LEU A O 1
ATOM 2802 N N . ARG A 1 346 ? -8.25800 38.88100 34.41100 1.000 50.31571 346 ARG A N 1
ATOM 2803 C CA . ARG A 1 346 ? -7.39900 39.14200 35.55800 1.000 55.94917 346 ARG A CA 1
ATOM 2804 C C . ARG A 1 346 ? -6.76900 37.88300 36.13100 1.000 51.93096 346 ARG A C 1
ATOM 2805 O O . ARG A 1 346 ? -5.67900 37.95400 36.71000 1.000 48.36224 346 ARG A O 1
ATOM 2813 N N . ALA A 1 347 ? -7.43900 36.74100 36.04100 1.000 49.15513 347 ALA A N 1
ATOM 2814 C CA . ALA A 1 347 ? -6.94300 35.53300 36.70000 1.000 51.07611 347 ALA A CA 1
ATOM 2815 C C . ALA A 1 347 ? -6.88200 34.43500 35.65200 1.000 49.74815 347 ALA A C 1
ATOM 2816 O O . ALA A 1 347 ? -7.92300 33.89100 35.27000 1.000 47.79960 347 ALA A O 1
ATOM 2818 N N . THR A 1 348 ? -5.67300 34.12900 35.16900 1.000 44.02292 348 THR A N 1
ATOM 2819 C CA . THR A 1 348 ? -5.56400 33.08100 34.15600 1.000 46.84152 348 THR A CA 1
ATOM 2820 C C . THR A 1 348 ? -5.73200 31.69700 34.75800 1.000 45.69063 348 THR A C 1
ATOM 2821 O O . THR A 1 348 ? -5.95400 30.73300 34.01200 1.000 47.65537 348 THR A O 1
ATOM 2825 N N . SER A 1 349 ? -5.62300 31.57000 36.08500 1.000 44.15174 349 SER A N 1
ATOM 2826 C CA . SER A 1 349 ? -5.84900 30.27400 36.70300 1.000 40.63204 349 SER A CA 1
ATOM 2827 C C . SER A 1 349 ? -7.26600 29.78200 36.46900 1.000 47.84613 349 SER A C 1
ATOM 2828 O O . SER A 1 349 ? -7.50700 28.57100 36.51000 1.000 41.89201 349 SER A O 1
ATOM 2831 N N . ALA A 1 350 ? -8.21700 30.70000 36.22100 1.000 43.63124 350 ALA A N 1
ATOM 2832 C CA . ALA A 1 350 ? -9.59300 30.29700 35.97300 1.000 44.28041 350 ALA A CA 1
ATOM 2833 C C . ALA A 1 350 ? -9.69600 29.38800 34.74900 1.000 45.53868 350 ALA A C 1
ATOM 2834 O O . ALA A 1 350 ? -10.65000 28.61600 34.63000 1.000 43.63038 350 ALA A O 1
ATOM 2836 N N . ILE A 1 351 ? -8.69700 29.42800 33.86700 1.000 43.45257 351 ILE A N 1
ATOM 2837 C CA . ILE A 1 351 ? -8.65900 28.54300 32.71400 1.000 43.16232 351 ILE A CA 1
ATOM 2838 C C . ILE A 1 351 ? -8.64400 27.08000 33.13800 1.000 47.54626 351 ILE A C 1
ATOM 2839 O O . ILE A 1 351 ? -9.21700 26.22300 32.45000 1.000 46.53615 351 ILE A O 1
ATOM 2844 N N . LEU A 1 352 ? -8.01600 26.76300 34.27700 1.000 41.82745 352 LEU A N 1
ATOM 2845 C CA . LEU A 1 352 ? -7.80800 25.35700 34.61400 1.000 44.72830 352 LEU A CA 1
ATOM 2846 C C . LEU A 1 352 ? -9.11800 24.60100 34.77100 1.000 43.58711 352 LEU A C 1
ATOM 2847 O O . LEU A 1 352 ? -9.28400 23.55500 34.12000 1.000 42.42675 352 LEU A O 1
ATOM 2852 N N . PRO A 1 353 ? -10.07600 25.04200 35.58600 1.000 41.77713 353 PRO A N 1
ATOM 2853 C CA . PRO A 1 353 ? -11.32900 24.27900 35.66900 1.000 43.63719 353 PRO A CA 1
ATOM 2854 C C . PRO A 1 353 ? -12.13400 24.31800 34.37400 1.000 45.02239 353 PRO A C 1
ATOM 2855 O O . PRO A 1 353 ? -12.74800 23.30300 34.02400 1.000 42.95378 353 PRO A O 1
ATOM 2859 N N . LEU A 1 354 ? -12.13100 25.43700 33.63500 1.000 44.25375 354 LEU A N 1
ATOM 2860 C CA . LEU A 1 354 ? -12.69400 25.44100 32.28600 1.000 45.60741 354 LEU A CA 1
ATOM 2861 C C . LEU A 1 354 ? -12.12400 24.30200 31.44900 1.000 44.51214 354 LEU A C 1
ATOM 2862 O O . LEU A 1 354 ? -12.86200 23.48700 30.88800 1.000 45.38410 354 LEU A O 1
ATOM 2867 N N . ALA A 1 355 ? -10.79400 24.27600 31.31400 1.000 42.25830 355 ALA A N 1
ATOM 2868 C CA . ALA A 1 355 ? -10.14700 23.26000 30.50500 1.000 43.06149 355 ALA A CA 1
ATOM 2869 C C . ALA A 1 355 ? -10.44600 21.86500 31.04100 1.000 45.50886 355 ALA A C 1
ATOM 2870 O O . ALA A 1 355 ? -10.69900 20.93600 30.26400 1.000 46.70598 355 ALA A O 1
ATOM 2872 N N . TYR A 1 356 ? -10.45400 21.69600 32.36300 1.000 41.33133 356 TYR A N 1
ATOM 2873 C CA . TYR A 1 356 ? -10.82700 20.39000 32.88400 1.000 46.16961 356 TYR A CA 1
ATOM 2874 C C . TYR A 1 356 ? -12.20800 19.99200 32.38200 1.000 44.80287 356 TYR A C 1
ATOM 2875 O O . TYR A 1 356 ? -12.38600 18.91500 31.80400 1.000 44.74509 356 TYR A O 1
ATOM 2884 N N . TYR A 1 357 ? -13.19400 20.86300 32.59200 1.000 47.07025 357 TYR A N 1
ATOM 2885 C CA . TYR A 1 357 ? -14.55400 20.59200 32.14200 1.000 45.65287 357 TYR A CA 1
ATOM 2886 C C . TYR A 1 357 ? -14.58400 20.26600 30.65200 1.000 44.96758 357 TYR A C 1
ATOM 2887 O O . TYR A 1 357 ? -15.13700 19.24100 30.24200 1.000 45.16094 357 TYR A O 1
ATOM 2896 N N . LEU A 1 358 ? -13.98400 21.12600 29.82300 1.000 44.00139 358 LEU A N 1
ATOM 2897 C CA . LEU A 1 358 ? -14.03700 20.89300 28.38300 1.000 43.80314 358 LEU A CA 1
ATOM 2898 C C . LEU A 1 358 ? -13.39300 19.56700 28.03200 1.000 47.45504 358 LEU A C 1
ATOM 2899 O O . LEU A 1 358 ? -13.86500 18.85000 27.14800 1.000 45.98960 358 LEU A O 1
ATOM 2904 N N . HIS A 1 359 ? -12.30200 19.23100 28.71200 1.000 49.71079 359 HIS A N 1
ATOM 2905 C CA . HIS A 1 359 ? -11.63800 17.96100 28.46000 1.000 46.79278 359 HIS A CA 1
ATOM 2906 C C . HIS A 1 359 ? -12.46200 16.78600 28.98500 1.000 48.22363 359 HIS A C 1
ATOM 2907 O O . HIS A 1 359 ? -12.57300 15.74600 28.32200 1.000 46.34361 359 HIS A O 1
ATOM 2914 N N . HIS A 1 360 ? -13.06700 16.94300 30.16000 1.000 42.00876 360 HIS A N 1
ATOM 2915 C CA . HIS A 1 360 ? -13.89800 15.88600 30.73300 1.000 45.50122 360 HIS A CA 1
ATOM 2916 C C . HIS A 1 360 ? -15.03600 15.43900 29.79300 1.000 53.25352 360 HIS A C 1
ATOM 2917 O O . HIS A 1 360 ? -15.25500 14.23900 29.57800 1.000 53.53031 360 HIS A O 1
ATOM 2924 N N . ARG A 1 361 ? -15.81200 16.39600 29.27800 1.000 49.18919 361 ARG A N 1
ATOM 2925 C CA . ARG A 1 361 ? -16.87300 16.11700 28.31300 1.000 55.86314 361 ARG A CA 1
ATOM 2926 C C . ARG A 1 361 ? -16.34900 15.92200 26.89300 1.000 53.21995 361 ARG A C 1
ATOM 2927 O O . ARG A 1 361 ? -17.15600 15.70600 25.99300 1.000 54.71200 361 ARG A O 1
ATOM 2935 N N . LYS A 1 362 ? -15.03400 15.96600 26.70400 1.000 51.86943 362 LYS A N 1
ATOM 2936 C CA . LYS A 1 362 ? -14.44500 15.77300 25.38200 1.000 51.08923 362 LYS A CA 1
ATOM 2937 C C . LYS A 1 362 ? -15.14200 16.62000 24.32100 1.000 56.16035 362 LYS A C 1
ATOM 2938 O O . LYS A 1 362 ? -15.44200 16.14500 23.22600 1.000 56.33446 362 LYS A O 1
ATOM 2944 N N . LEU A 1 363 ? -15.39500 17.87800 24.66200 1.000 52.99474 363 LEU A N 1
ATOM 2945 C CA . LEU A 1 363 ? -16.04200 18.81000 23.77400 1.000 50.59919 363 LEU A CA 1
ATOM 2946 C C . LEU A 1 363 ? -15.05300 19.31400 22.73500 1.000 53.99210 363 LEU A C 1
ATOM 2947 O O . LEU A 1 363 ? -13.83300 19.32300 22.93700 1.000 54.79006 363 LEU A O 1
ATOM 2952 N N . THR A 1 364 ? -15.60300 19.72900 21.60100 1.000 54.78555 364 THR A N 1
ATOM 2953 C CA . THR A 1 364 ? -14.79900 20.23700 20.50300 1.000 53.40409 364 THR A CA 1
ATOM 2954 C C . THR A 1 364 ? -15.30600 21.62000 20.10800 1.000 53.55510 364 THR A C 1
ATOM 2955 O O . THR A 1 364 ? -16.11300 22.22000 20.83100 1.000 52.66574 364 THR A O 1
ATOM 2959 N N . ALA A 1 365 ? -14.84500 22.12500 18.95900 1.000 52.26765 365 ALA A N 1
ATOM 2960 C CA . ALA A 1 365 ? -15.16400 23.49100 18.55100 1.000 55.88007 365 ALA A CA 1
ATOM 2961 C C . ALA A 1 365 ? -16.67100 23.70600 18.33500 1.000 55.34550 365 ALA A C 1
ATOM 2962 O O . ALA A 1 365 ? -17.17300 24.82400 18.49300 1.000 52.01196 365 ALA A O 1
ATOM 2964 N N . SER A 1 366 ? -17.41700 22.66600 17.98100 1.000 55.92371 366 SER A N 1
ATOM 2965 C CA . SER A 1 366 ? -18.85200 22.86600 17.84000 1.000 54.15818 366 SER A CA 1
ATOM 2966 C C . SER A 1 366 ? -19.51400 23.22000 19.16200 1.000 52.22965 366 SER A C 1
ATOM 2967 O O . SER A 1 366 ? -20.69400 23.59600 19.17100 1.000 49.85977 366 SER A O 1
ATOM 2970 N N . TYR A 1 367 ? -18.79100 23.10600 20.27700 1.000 52.16285 367 TYR A N 1
ATOM 2971 C CA . TYR A 1 367 ? -19.34200 23.53100 21.56100 1.000 49.31206 367 TYR A CA 1
ATOM 2972 C C . TYR A 1 367 ? -19.58800 25.03300 21.57900 1.000 46.06115 367 TYR A C 1
ATOM 2973 O O . TYR A 1 367 ? -20.48300 25.50700 22.28200 1.000 47.26978 367 TYR A O 1
ATOM 2982 N N . LEU A 1 368 ? -18.82300 25.79500 20.79600 1.000 46.29542 368 LEU A N 1
ATOM 2983 C CA . LEU A 1 368 ? -19.01800 27.24100 20.74700 1.000 46.26620 368 LEU A CA 1
ATOM 2984 C C . LEU A 1 368 ? -20.32700 27.64600 20.06200 1.000 53.28665 368 LEU A C 1
ATOM 2985 O O . LEU A 1 368 ? -20.92900 28.65800 20.43900 1.000 55.54361 368 LEU A O 1
ATOM 2990 N N . SER A 1 369 ? -20.79300 26.89300 19.06300 1.000 55.37545 369 SER A N 1
ATOM 2991 C CA . SER A 1 369 ? -21.88700 27.36300 18.21300 1.000 54.55730 369 SER A CA 1
ATOM 2992 C C . SER A 1 369 ? -23.20300 26.60900 18.38800 1.000 54.87718 369 SER A C 1
ATOM 2993 O O . SER A 1 369 ? -24.25800 27.24700 18.48800 1.000 59.74484 369 SER A O 1
ATOM 2996 N N . ARG A 1 370 ? -23.19900 25.27400 18.42200 1.000 51.11023 370 ARG A N 1
ATOM 2997 C CA . ARG A 1 370 ? -24.46300 24.53500 18.46900 1.000 51.83452 370 ARG A CA 1
ATOM 2998 C C . ARG A 1 370 ? -25.35800 25.03400 19.60000 1.000 53.31336 370 ARG A C 1
ATOM 2999 O O . ARG A 1 370 ? -24.89100 25.31100 20.71400 1.000 49.43467 370 ARG A O 1
ATOM 3007 N N . VAL A 1 371 ? -26.66400 25.11500 19.31300 1.000 46.06239 371 VAL A N 1
ATOM 3008 C CA . VAL A 1 371 ? -27.60200 25.69100 20.26700 1.000 45.89197 371 VAL A CA 1
ATOM 3009 C C . VAL A 1 371 ? -27.89300 24.76000 21.43900 1.000 42.95489 371 VAL A C 1
ATOM 3010 O O . VAL A 1 371 ? -28.33800 25.22400 22.49600 1.000 45.55590 371 VAL A O 1
ATOM 3014 N N . GLU A 1 372 ? -27.65700 23.45500 21.30200 1.000 47.09331 372 GLU A N 1
ATOM 3015 C CA . GLU A 1 372 ? -27.88300 22.57300 22.44700 1.000 50.13550 372 GLU A CA 1
ATOM 3016 C C . GLU A 1 372 ? -27.02900 22.96300 23.65000 1.000 51.07927 372 GLU A C 1
ATOM 3017 O O . GLU A 1 372 ? -27.37600 22.61900 24.78500 1.000 53.98369 372 GLU A O 1
ATOM 3023 N N . TYR A 1 373 ? -25.92700 23.67700 23.43100 1.000 48.35280 373 TYR A N 1
ATOM 3024 C CA . TYR A 1 373 ? -25.01400 24.05600 24.50200 1.000 51.88177 373 TYR A CA 1
ATOM 3025 C C . TYR A 1 373 ? -25.24500 25.47300 25.00400 1.000 52.29544 373 TYR A C 1
ATOM 3026 O O . TYR A 1 373 ? -24.58400 25.90500 25.96100 1.000 49.35380 373 TYR A O 1
ATOM 3035 N N . ALA A 1 374 ? -26.17300 26.20100 24.38400 1.000 46.04751 374 ALA A N 1
ATOM 3036 C CA . ALA A 1 374 ? -26.29300 27.62800 24.64900 1.000 45.19789 374 ALA A CA 1
ATOM 3037 C C . ALA A 1 374 ? -26.51000 27.88600 26.12800 1.000 46.60096 374 ALA A C 1
ATOM 3038 O O . ALA A 1 374 ? -25.89000 28.79000 26.70100 1.000 47.49998 374 ALA A O 1
ATOM 3040 N N . VAL A 1 375 ? -27.36100 27.08800 26.77100 1.000 39.85465 375 VAL A N 1
ATOM 3041 C CA . VAL A 1 375 ? -27.62600 27.29300 28.19100 1.000 46.32165 375 VAL A CA 1
ATOM 3042 C C . VAL A 1 375 ? -26.37300 27.00200 29.01100 1.000 52.84510 375 VAL A C 1
ATOM 3043 O O . VAL A 1 375 ? -26.05300 27.72500 29.96300 1.000 51.27376 375 VAL A O 1
ATOM 3047 N N . ASP A 1 376 ? -25.64000 25.94400 28.64300 1.000 50.59287 376 ASP A N 1
ATOM 3048 C CA . ASP A 1 376 ? -24.46500 25.52600 29.39900 1.000 49.07751 376 ASP A CA 1
ATOM 3049 C C . ASP A 1 376 ? -23.34300 26.55300 29.28600 1.000 45.38235 376 ASP A C 1
ATOM 3050 O O . ASP A 1 376 ? -22.74100 26.93200 30.29600 1.000 44.84160 376 ASP A O 1
ATOM 3055 N N . ARG A 1 377 ? -23.05100 27.01500 28.06200 1.000 47.81025 377 ARG A N 1
ATOM 3056 C CA . ARG A 1 377 ? -22.06600 28.08400 27.86200 1.000 44.52480 377 ARG A CA 1
ATOM 3057 C C . ARG A 1 377 ? -22.42100 29.32700 28.66600 1.000 50.95678 377 ARG A C 1
ATOM 3058 O O . ARG A 1 377 ? -21.53500 30.01600 29.19100 1.000 45.07630 377 ARG A O 1
ATOM 3066 N N . GLU A 1 378 ? -23.70900 29.66000 28.74700 1.000 48.12441 378 GLU A N 1
ATOM 3067 C CA . GLU A 1 378 ? -24.06200 30.86100 29.49400 1.000 49.74427 378 GLU A CA 1
ATOM 3068 C C . GLU A 1 378 ? -23.92500 30.63000 30.99400 1.000 47.99480 378 GLU A C 1
ATOM 3069 O O . GLU A 1 378 ? -23.59300 31.55800 31.73900 1.000 52.08461 378 GLU A O 1
ATOM 3075 N N . CYS A 1 379 ? -24.15900 29.40700 31.45900 1.000 43.54516 379 CYS A N 1
ATOM 3076 C CA . CYS A 1 379 ? -23.93900 29.13400 32.87300 1.000 47.74715 379 CYS A CA 1
ATOM 3077 C C . CYS A 1 379 ? -22.44700 29.24900 33.22500 1.000 48.51903 379 CYS A C 1
ATOM 3078 O O . CYS A 1 379 ? -22.09000 29.84800 34.24200 1.000 44.27738 379 CYS A O 1
ATOM 3081 N N . ILE A 1 380 ? -21.56100 28.73700 32.36400 1.000 42.94325 380 ILE A N 1
ATOM 3082 C CA . ILE A 1 380 ? -20.12200 28.91700 32.55300 1.000 45.30721 380 ILE A CA 1
ATOM 3083 C C . ILE A 1 380 ? -19.76400 30.40200 32.57800 1.000 48.03448 380 ILE A C 1
ATOM 3084 O O . ILE A 1 380 ? -19.09500 30.88100 33.50400 1.000 43.93211 380 ILE A O 1
ATOM 3089 N N . ARG A 1 381 ? -20.18000 31.15200 31.54200 1.000 42.98115 381 ARG A N 1
ATOM 3090 C CA . ARG A 1 381 ? -19.86100 32.58100 31.46900 1.000 45.72321 381 ARG A CA 1
ATOM 3091 C C . ARG A 1 381 ? -20.31200 33.31000 32.72700 1.000 45.70987 381 ARG A C 1
ATOM 3092 O O . ARG A 1 381 ? -19.58000 34.13800 33.28100 1.000 45.43230 381 ARG A O 1
ATOM 3100 N N . ASN A 1 382 ? -21.50500 32.98900 33.20600 1.000 45.68151 382 ASN A N 1
ATOM 3101 C CA . ASN A 1 382 ? -22.04500 33.63600 34.39400 1.000 43.63766 382 ASN A CA 1
ATOM 3102 C C . ASN A 1 382 ? -21.19000 33.33600 35.62800 1.000 45.89605 382 ASN A C 1
ATOM 3103 O O . ASN A 1 382 ? -20.82300 34.24700 36.38300 1.000 40.77669 382 ASN A O 1
ATOM 3108 N N . TRP A 1 383 ? -20.84500 32.05800 35.83500 1.000 48.32819 383 TRP A N 1
ATOM 3109 C CA . TRP A 1 383 ? -20.02900 31.65700 36.98300 1.000 46.80908 383 TRP A CA 1
ATOM 3110 C C . TRP A 1 383 ? -18.64300 32.29000 36.92500 1.000 43.00228 383 TRP A C 1
ATOM 3111 O O . TRP A 1 383 ? -18.14800 32.82800 37.92100 1.000 43.06848 383 TRP A O 1
ATOM 3122 N N . LEU A 1 384 ? -18.00200 32.22400 35.75700 1.000 42.18060 384 LEU A N 1
ATOM 3123 C CA . LEU A 1 384 ? -16.66900 32.79300 35.59100 1.000 43.42476 384 LEU A CA 1
ATOM 3124 C C . LEU A 1 384 ? -16.64900 34.28700 35.89700 1.000 43.04165 384 LEU A C 1
ATOM 3125 O O . LEU A 1 384 ? -15.79200 34.76200 36.65400 1.000 40.40459 384 LEU A O 1
ATOM 3130 N N . ILE A 1 385 ? -17.60600 35.05000 35.33400 1.000 41.68151 385 ILE A N 1
ATOM 3131 C CA . ILE A 1 385 ? -17.64000 36.49000 35.57500 1.000 34.25335 385 ILE A CA 1
ATOM 3132 C C . ILE A 1 385 ? -17.79800 36.78300 37.05900 1.000 36.38763 385 ILE A C 1
ATOM 3133 O O . ILE A 1 385 ? -17.13300 37.67100 37.60200 1.000 38.40473 385 ILE A O 1
ATOM 3138 N N . ARG A 1 386 ? -18.68300 36.06300 37.74000 1.000 37.16835 386 ARG A N 1
ATOM 3139 C CA . ARG A 1 386 ? -18.85800 36.30300 39.17000 1.000 38.08551 386 ARG A CA 1
ATOM 3140 C C . ARG A 1 386 ? -17.56800 36.02900 39.93200 1.000 41.37517 386 ARG A C 1
ATOM 3141 O O . ARG A 1 386 ? -17.21800 36.75800 40.87100 1.000 41.64057 386 ARG A O 1
ATOM 3149 N N . SER A 1 387 ? -16.82700 35.00400 39.51800 1.000 41.17223 387 SER A N 1
ATOM 3150 C CA . SER A 1 387 ? -15.56500 34.69900 40.18000 1.000 43.42640 387 SER A CA 1
ATOM 3151 C C . SER A 1 387 ? -14.52100 35.77900 39.90600 1.000 41.40848 387 SER A C 1
ATOM 3152 O O . SER A 1 387 ? -13.65700 36.03200 40.74800 1.000 43.07453 387 SER A O 1
ATOM 3155 N N . LEU A 1 388 ? -14.59400 36.44100 38.75400 1.000 40.34325 388 LEU A N 1
ATOM 3156 C CA . LEU A 1 388 ? -13.66600 37.51700 38.44200 1.000 38.45108 388 LEU A CA 1
ATOM 3157 C C . LEU A 1 388 ? -14.11200 38.86100 39.00100 1.000 39.24163 388 LEU A C 1
ATOM 3158 O O . LEU A 1 388 ? -13.31700 39.80400 39.02700 1.000 40.84257 388 LEU A O 1
ATOM 3163 N N . LEU A 1 389 ? -15.35400 38.97600 39.44700 1.000 37.06475 389 LEU A N 1
ATOM 3164 C CA . LEU A 1 389 ? -15.82400 40.24200 39.97100 1.000 38.03602 389 LEU A CA 1
ATOM 3165 C C . LEU A 1 389 ? -15.36700 40.46300 41.40600 1.000 43.45915 389 LEU A C 1
ATOM 3166 O O . LEU A 1 389 ? -15.31200 41.61500 41.84000 1.000 40.35749 389 LEU A O 1
ATOM 3171 N N . LYS A 1 390 ? -15.01800 39.39400 42.13600 1.000 44.41571 390 LYS A N 1
ATOM 3172 C CA . LYS A 1 390 ? -14.36100 39.54800 43.43700 1.000 47.29642 390 LYS A CA 1
ATOM 3173 C C . LYS A 1 390 ? -13.02300 40.25600 43.27300 1.000 43.94093 390 LYS A C 1
ATOM 3174 O O . LYS A 1 390 ? -12.19800 39.86300 42.44200 1.000 46.77533 390 LYS A O 1
ATOM 3180 N N . ALA A 1 391 ? -12.80600 41.31200 44.05700 1.000 39.23731 391 ALA A N 1
ATOM 3181 C CA . ALA A 1 391 ? -11.55400 42.05900 43.93200 1.000 50.68537 391 ALA A CA 1
ATOM 3182 C C . ALA A 1 391 ? -10.33800 41.16200 44.18500 1.000 47.55575 391 ALA A C 1
ATOM 3183 O O . ALA A 1 391 ? -9.29400 41.31400 43.53600 1.000 45.90246 391 ALA A O 1
ATOM 3185 N N . SER A 1 392 ? -10.45400 40.21500 45.10500 1.000 46.74331 392 SER A N 1
ATOM 3186 C CA . SER A 1 392 ? -9.39500 39.23300 45.33300 1.000 48.52348 392 SER A CA 1
ATOM 3187 C C . SER A 1 392 ? -9.98700 38.08800 46.14400 1.000 47.81529 392 SER A C 1
ATOM 3188 O O . SER A 1 392 ? -11.18100 38.07800 46.46200 1.000 49.27266 392 SER A O 1
ATOM 3191 N N . GLY A 1 393 ? -9.14000 37.11200 46.47000 1.000 48.98252 393 GLY A N 1
ATOM 3192 C CA . GLY A 1 393 ? -9.52400 36.03700 47.35800 1.000 47.50756 393 GLY A CA 1
ATOM 3193 C C . GLY A 1 393 ? -10.17500 34.83400 46.71200 1.000 50.37573 393 GLY A C 1
ATOM 3194 O O . GLY A 1 393 ? -10.72700 33.99200 47.43300 1.000 50.77532 393 GLY A O 1
ATOM 3195 N N . ILE A 1 394 ? -10.14200 34.71000 45.38700 1.000 43.50444 394 ILE A N 1
ATOM 3196 C CA . ILE A 1 394 ? -10.69300 33.54100 44.70800 1.000 50.13808 394 ILE A CA 1
ATOM 3197 C C . ILE A 1 394 ? -9.60100 32.75200 44.00800 1.000 49.80943 394 ILE A C 1
ATOM 3198 O O . ILE A 1 394 ? -9.44100 31.55600 44.25300 1.000 52.36222 394 ILE A O 1
ATOM 3203 N N . TRP A 1 395 ? -8.85100 33.40000 43.10900 1.000 46.40358 395 TRP A N 1
ATOM 3204 C CA . TRP A 1 395 ? -7.89500 32.70700 42.25400 1.000 49.44098 395 TRP A CA 1
ATOM 3205 C C . TRP A 1 395 ? -6.45000 32.87800 42.71600 1.000 53.40499 395 TRP A C 1
ATOM 3206 O O . TRP A 1 395 ? -5.54000 32.38400 42.04000 1.000 54.78773 395 TRP A O 1
ATOM 3217 N N . GLY A 1 396 ? -6.22700 33.54100 43.85700 1.000 50.77276 396 GLY A N 1
ATOM 3218 C CA . GLY A 1 396 ? -4.90800 33.65700 44.45600 1.000 61.89386 396 GLY A CA 1
ATOM 3219 C C . GLY A 1 396 ? -4.54300 32.50500 45.37600 1.000 60.16716 396 GLY A C 1
ATOM 3220 O O . GLY A 1 396 ? -4.54500 31.34800 44.94900 1.000 59.41353 396 GLY A O 1
ATOM 3221 N N . SER A 1 397 ? -4.23900 32.79900 46.64000 1.000 61.92750 397 SER A N 1
ATOM 3222 C CA . SER A 1 397 ? -3.87200 31.75500 47.59600 1.000 62.53958 397 SER A CA 1
ATOM 3223 C C . SER A 1 397 ? -4.96800 30.69600 47.70700 1.000 58.50708 397 SER A C 1
ATOM 3224 O O . SER A 1 397 ? -6.14900 30.96000 47.48200 1.000 60.28915 397 SER A O 1
ATOM 3227 N N . GLY A 1 398 ? -4.56600 29.48500 48.08800 1.000 51.77174 398 GLY A N 1
ATOM 3228 C CA . GLY A 1 398 ? -5.52200 28.40600 48.24900 1.000 53.64469 398 GLY A CA 1
ATOM 3229 C C . GLY A 1 398 ? -5.89800 27.70000 46.96900 1.000 51.86840 398 GLY A C 1
ATOM 3230 O O . GLY A 1 398 ? -6.69800 26.75500 47.01100 1.000 51.58327 398 GLY A O 1
ATOM 3231 N N . LEU A 1 399 ? -5.29000 28.08900 45.84500 1.000 45.69517 399 LEU A N 1
ATOM 3232 C CA . LEU A 1 399 ? -5.74200 27.64500 44.53200 1.000 50.10325 399 LEU A CA 1
ATOM 3233 C C . LEU A 1 399 ? -5.69300 26.12500 44.38000 1.000 51.66698 399 LEU A C 1
ATOM 3234 O O . LEU A 1 399 ? -6.64200 25.51300 43.86500 1.000 48.00132 399 LEU A O 1
ATOM 3239 N N . ASP A 1 400 ? -4.59400 25.50000 44.81700 1.000 51.31976 400 ASP A N 1
ATOM 3240 C CA . ASP A 1 400 ? -4.36600 24.08400 44.53900 1.000 49.83121 400 ASP A CA 1
ATOM 3241 C C . ASP A 1 400 ? -5.42500 23.19800 45.18400 1.000 52.49781 400 ASP A C 1
ATOM 3242 O O . ASP A 1 400 ? -5.81600 22.17200 44.61000 1.000 50.34169 400 ASP A O 1
ATOM 3247 N N . THR A 1 401 ? -5.87300 23.54000 46.39400 1.000 45.34250 401 THR A N 1
ATOM 3248 C CA . THR A 1 401 ? -6.90700 22.71200 47.00700 1.000 48.27350 401 THR A CA 1
ATOM 3249 C C . THR A 1 401 ? -8.25800 22.97400 46.36000 1.000 51.96721 401 THR A C 1
ATOM 3250 O O . THR A 1 401 ? -9.05900 22.04700 46.18600 1.000 56.28392 401 THR A O 1
ATOM 3254 N N . LEU A 1 402 ? -8.51900 24.23000 45.98300 1.000 51.86970 402 LEU A N 1
ATOM 3255 C CA . LEU A 1 402 ? -9.71200 24.55300 45.21100 1.000 47.97791 402 LEU A CA 1
ATOM 3256 C C . LEU A 1 402 ? -9.73700 23.76200 43.90700 1.000 50.88902 402 LEU A C 1
ATOM 3257 O O . LEU A 1 402 ? -10.75300 23.16200 43.55000 1.000 51.80277 402 LEU A O 1
ATOM 3262 N N . LEU A 1 403 ? -8.60700 23.71200 43.20400 1.000 49.53852 403 LEU A N 1
ATOM 3263 C CA . LEU A 1 403 ? -8.58500 23.04700 41.91000 1.000 46.56330 403 LEU A CA 1
ATOM 3264 C C . LEU A 1 403 ? -8.91700 21.56500 42.04100 1.000 51.42896 403 LEU A C 1
ATOM 3265 O O . LEU A 1 403 ? -9.73600 21.03800 41.27400 1.000 50.16822 403 LEU A O 1
ATOM 3270 N N . THR A 1 404 ? -8.29700 20.86300 43.00300 1.000 50.05975 404 THR A N 1
ATOM 3271 C CA . THR A 1 404 ? -8.56400 19.42800 43.08300 1.000 52.54669 404 THR A CA 1
ATOM 3272 C C . THR A 1 404 ? -10.00900 19.15500 43.48600 1.000 49.56282 404 THR A C 1
ATOM 3273 O O . THR A 1 404 ? -10.59400 18.16100 43.04100 1.000 50.85967 404 THR A O 1
ATOM 3277 N N . MET A 1 405 ? -10.60700 20.03000 44.29000 1.000 47.50459 405 MET A N 1
ATOM 3278 C CA . MET A 1 405 ? -12.01500 19.86300 44.63200 1.000 52.45989 405 MET A CA 1
ATOM 3279 C C . MET A 1 405 ? -12.94000 20.22900 43.46800 1.000 54.19342 405 MET A C 1
ATOM 3280 O O . MET A 1 405 ? -13.93900 19.53700 43.23300 1.000 52.28253 405 MET A O 1
ATOM 3285 N N . LEU A 1 406 ? -12.63100 21.30300 42.73100 1.000 49.43847 406 LEU A N 1
ATOM 3286 C CA . LEU A 1 406 ? -13.40500 21.61500 41.53500 1.000 50.51577 406 LEU A CA 1
ATOM 3287 C C . LEU A 1 406 ? -13.35400 20.46600 40.54600 1.000 52.04796 406 LEU A C 1
ATOM 3288 O O . LEU A 1 406 ? -14.34100 20.19800 39.84100 1.000 47.87353 406 LEU A O 1
ATOM 3293 N N . ARG A 1 407 ? -12.21500 19.77200 40.49500 1.000 48.22488 407 ARG A N 1
ATOM 3294 C CA . ARG A 1 407 ? -12.05600 18.63600 39.59900 1.000 48.89699 407 ARG A CA 1
ATOM 3295 C C . ARG A 1 407 ? -12.99000 17.49400 39.98500 1.000 51.99853 407 ARG A C 1
ATOM 3296 O O . ARG A 1 407 ? -13.65500 16.90200 39.12100 1.000 46.28246 407 ARG A O 1
ATOM 3304 N N . SER A 1 408 ? -13.05700 17.16000 41.27700 1.000 49.23722 408 SER A N 1
ATOM 3305 C CA . SER A 1 408 ? -13.97400 16.09600 41.68200 1.000 54.52183 408 SER A CA 1
ATOM 3306 C C . SER A 1 408 ? -15.42000 16.46200 41.34600 1.000 55.48185 408 SER A C 1
ATOM 3307 O O . SER A 1 408 ? -16.18900 15.60800 40.87800 1.000 53.68999 408 SER A O 1
ATOM 3310 N N . ASP A 1 409 ? -15.79600 17.73600 41.56000 1.000 54.93427 409 ASP A N 1
ATOM 3311 C CA . ASP A 1 409 ? -17.14300 18.22600 41.22500 1.000 52.91947 409 ASP A CA 1
ATOM 3312 C C . ASP A 1 409 ? -17.44900 18.06600 39.73800 1.000 51.57369 409 ASP A C 1
ATOM 3313 O O . ASP A 1 409 ? -18.52300 17.58700 39.35600 1.000 49.69822 409 ASP A O 1
ATOM 3318 N N . ILE A 1 410 ? -16.51400 18.46200 38.88000 1.000 49.92040 410 ILE A N 1
ATOM 3319 C CA . ILE A 1 410 ? -16.72000 18.28600 37.45000 1.000 48.84129 410 ILE A CA 1
ATOM 3320 C C . ILE A 1 410 ? -16.76700 16.80300 37.09300 1.000 53.04439 410 ILE A C 1
ATOM 3321 O O . ILE A 1 410 ? -17.60600 16.37000 36.29200 1.000 59.80764 410 ILE A O 1
ATOM 3326 N N . LYS A 1 411 ? -15.89800 15.99300 37.70700 1.000 56.87907 411 LYS A N 1
ATOM 3327 C CA . LYS A 1 411 ? -15.82600 14.57000 37.37500 1.000 55.49925 411 LYS A CA 1
ATOM 3328 C C . LYS A 1 411 ? -17.11400 13.82800 37.73700 1.000 55.29733 411 LYS A C 1
ATOM 3329 O O . LYS A 1 411 ? -17.54300 12.93200 37.00600 1.000 57.31173 411 LYS A O 1
ATOM 3335 N N . GLN A 1 412 ? -17.72900 14.17200 38.87100 1.000 54.49793 412 GLN A N 1
ATOM 3336 C CA . GLN A 1 412 ? -19.00600 13.57100 39.24000 1.000 57.98362 412 GLN A CA 1
ATOM 3337 C C . GLN A 1 412 ? -20.15100 14.03600 38.33400 1.000 58.74206 412 GLN A C 1
ATOM 3338 O O . GLN A 1 412 ? -21.11100 13.29000 38.12700 1.000 61.36991 412 GLN A O 1
ATOM 3344 N N . SER A 1 413 ? -20.06800 15.24100 37.77300 1.000 56.90314 413 SER A N 1
ATOM 3345 C CA . SER A 1 413 ? -21.15800 15.76400 36.95300 1.000 59.59566 413 SER A CA 1
ATOM 3346 C C . SER A 1 413 ? -21.40500 14.95500 35.68800 1.000 58.65767 413 SER A C 1
ATOM 3347 O O . SER A 1 413 ? -22.35500 15.26800 34.96000 1.000 61.45207 413 SER A O 1
ATOM 3350 N N . GLY A 1 414 ? -20.60100 13.94100 35.39400 1.000 59.25477 414 GLY A N 1
ATOM 3351 C CA . GLY A 1 414 ? -20.87700 13.12100 34.23100 1.000 60.09640 414 GLY A CA 1
ATOM 3352 C C . GLY A 1 414 ? -21.01900 13.91100 32.94700 1.000 62.51993 414 GLY A C 1
ATOM 3353 O O . GLY A 1 414 ? -20.06600 14.54400 32.48900 1.000 60.22874 414 GLY A O 1
ATOM 3354 N N . ASP A 1 415 ? -22.20800 13.87500 32.34900 1.000 64.21529 415 ASP A N 1
ATOM 3355 C CA . ASP A 1 415 ? -22.45600 14.53700 31.07500 1.000 61.97389 415 ASP A CA 1
ATOM 3356 C C . ASP A 1 415 ? -23.61400 15.52600 31.14700 1.000 59.04899 415 ASP A C 1
ATOM 3357 O O . ASP A 1 415 ? -24.01400 16.06900 30.11500 1.000 59.83606 415 ASP A O 1
ATOM 3362 N N . THR A 1 416 ? -24.14500 15.78600 32.34200 1.000 56.20179 416 THR A N 1
ATOM 3363 C CA . THR A 1 416 ? -25.32500 16.62800 32.47700 1.000 58.35299 416 THR A CA 1
ATOM 3364 C C . THR A 1 416 ? -25.03200 18.10700 32.25300 1.000 62.29863 416 THR A C 1
ATOM 3365 O O . THR A 1 416 ? -25.96100 18.87200 31.96800 1.000 67.10628 416 THR A O 1
ATOM 3369 N N . GLY A 1 417 ? -23.77800 18.52400 32.36200 1.000 54.26945 417 GLY A N 1
ATOM 3370 C CA . GLY A 1 417 ? -23.38800 19.90000 32.14900 1.000 52.72577 417 GLY A CA 1
ATOM 3371 C C . GLY A 1 417 ? -22.67700 20.47100 33.35900 1.000 52.38945 417 GLY A C 1
ATOM 3372 O O . GLY A 1 417 ? -22.55100 19.83100 34.40400 1.000 57.19061 417 GLY A O 1
ATOM 3373 N N . PHE A 1 418 ? -22.20700 21.70400 33.19400 1.000 49.40370 418 PHE A N 1
ATOM 3374 C CA . PHE A 1 418 ? -21.41500 22.38400 34.21100 1.000 46.46842 418 PHE A CA 1
ATOM 3375 C C . PHE A 1 418 ? -22.11400 22.31600 35.57200 1.000 51.83867 418 PHE A C 1
ATOM 3376 O O . PHE A 1 418 ? -23.24700 22.79800 35.70200 1.000 53.45440 418 PHE A O 1
ATOM 3384 N N . PRO A 1 419 ? -21.47700 21.74600 36.60100 1.000 49.78236 419 PRO A N 1
ATOM 3385 C CA . PRO A 1 419 ? -22.16900 21.48800 37.88600 1.000 48.47408 419 PRO A CA 1
ATOM 3386 C C . PRO A 1 419 ? -22.18100 22.69600 38.81800 1.000 53.52132 419 PRO A C 1
ATOM 3387 O O . PRO A 1 419 ? -21.55300 22.72900 39.89200 1.000 57.11049 419 PRO A O 1
ATOM 3391 N N . LEU A 1 420 ? -22.96900 23.70300 38.43900 1.000 51.98818 420 LEU A N 1
ATOM 3392 C CA . LEU A 1 420 ? -22.83600 25.02800 39.04000 1.000 53.30578 420 LEU A CA 1
ATOM 3393 C C . LEU A 1 420 ? -23.12400 25.00900 40.54100 1.000 57.36214 420 LEU A C 1
ATOM 3394 O O . LEU A 1 420 ? -22.38700 25.61000 41.33600 1.000 51.01643 420 LEU A O 1
ATOM 3399 N N . ALA A 1 421 ? -24.20900 24.35300 40.95000 1.000 56.00612 421 ALA A N 1
ATOM 3400 C CA . ALA A 1 421 ? -24.57900 24.39400 42.36000 1.000 49.34122 421 ALA A CA 1
ATOM 3401 C C . ALA A 1 421 ? -23.50700 23.75800 43.22300 1.000 54.79890 421 ALA A C 1
ATOM 3402 O O . ALA A 1 421 ? -23.21700 24.23900 44.32800 1.000 56.53451 421 ALA A O 1
ATOM 3404 N N . LYS A 1 422 ? -22.91800 22.65800 42.74700 1.000 49.57154 422 LYS A N 1
ATOM 3405 C CA . LYS A 1 422 ? -21.96000 21.95300 43.57800 1.000 55.35142 422 LYS A CA 1
ATOM 3406 C C . LYS A 1 422 ? -20.62700 22.68400 43.59500 1.000 55.77682 422 LYS A C 1
ATOM 3407 O O . LYS A 1 422 ? -19.93600 22.70000 44.62000 1.000 52.06497 422 LYS A O 1
ATOM 3413 N N . ILE A 1 423 ? -20.27600 23.31100 42.47100 1.000 56.36204 423 ILE A N 1
ATOM 3414 C CA . ILE A 1 423 ? -19.07700 24.13500 42.40700 1.000 52.35625 423 ILE A CA 1
ATOM 3415 C C . ILE A 1 423 ? -19.17100 25.28400 43.40200 1.000 53.65699 423 ILE A C 1
ATOM 3416 O O . ILE A 1 423 ? -18.20600 25.60200 44.10400 1.000 53.17968 423 ILE A O 1
ATOM 3421 N N . GLU A 1 424 ? -20.34700 25.88500 43.52500 1.000 53.80095 424 GLU A N 1
ATOM 3422 C CA . GLU A 1 424 ? -20.48200 27.02700 44.41600 1.000 53.35912 424 GLU A CA 1
ATOM 3423 C C . GLU A 1 424 ? -20.52200 26.61000 45.87100 1.000 54.35736 424 GLU A C 1
ATOM 3424 O O . GLU A 1 424 ? -20.07000 27.37000 46.73600 1.000 52.64110 424 GLU A O 1
ATOM 3430 N N . ALA A 1 425 ? -21.07100 25.43000 46.16300 1.000 52.92027 425 ALA A N 1
ATOM 3431 C CA . ALA A 1 425 ? -20.95300 24.88400 47.51200 1.000 55.91372 425 ALA A CA 1
ATOM 3432 C C . ALA A 1 425 ? -19.48800 24.64800 47.87100 1.000 56.40666 425 ALA A C 1
ATOM 3433 O O . ALA A 1 425 ? -19.01300 25.06500 48.93800 1.000 54.21161 425 ALA A O 1
ATOM 3435 N N . THR A 1 426 ? -18.75100 24.00800 46.96000 1.000 52.11540 426 THR A N 1
ATOM 3436 C CA . THR A 1 426 ? -17.32100 23.78400 47.14200 1.000 54.31254 426 THR A CA 1
ATOM 3437 C C . THR A 1 426 ? -16.57500 25.09300 47.37500 1.000 59.85092 426 THR A C 1
ATOM 3438 O O . THR A 1 426 ? -15.73700 25.19200 48.28100 1.000 56.92337 426 THR A O 1
ATOM 3442 N N . MET A 1 427 ? -16.84300 26.10700 46.55000 1.000 55.44244 427 MET A N 1
ATOM 3443 C CA . MET A 1 427 ? -16.13400 27.36700 46.73300 1.000 52.54418 427 MET A CA 1
ATOM 3444 C C . MET A 1 427 ? -16.47500 27.99400 48.07800 1.000 51.42999 427 MET A C 1
ATOM 3445 O O . MET A 1 427 ? -15.61400 28.61800 48.71300 1.000 53.88854 427 MET A O 1
ATOM 3450 N N . GLN A 1 428 ? -17.70600 27.80100 48.54600 1.000 54.26743 428 GLN A N 1
ATOM 3451 C CA . GLN A 1 428 ? -18.11900 28.36200 49.83000 1.000 56.82608 428 GLN A CA 1
ATOM 3452 C C . GLN A 1 428 ? -17.38200 27.70800 50.99500 1.000 59.59505 428 GLN A C 1
ATOM 3453 O O . GLN A 1 428 ? -16.95700 28.40100 51.92500 1.000 57.44581 428 GLN A O 1
ATOM 3459 N N . GLN A 1 429 ? -17.23900 26.37400 50.97400 1.000 57.37744 429 GLN A N 1
ATOM 3460 C CA . GLN A 1 429 ? -16.55600 25.70500 52.07400 1.000 61.87309 429 GLN A CA 1
ATOM 3461 C C . GLN A 1 429 ? -15.05800 25.97200 52.04800 1.000 61.62011 429 GLN A C 1
ATOM 3462 O O . GLN A 1 429 ? -14.39300 25.78100 53.07300 1.000 62.31648 429 GLN A O 1
ATOM 3468 N N . ARG A 1 430 ? -14.52000 26.46000 50.92800 1.000 60.36280 430 ARG A N 1
ATOM 3469 C CA . ARG A 1 430 ? -13.12300 26.88000 50.86800 1.000 55.57069 430 ARG A CA 1
ATOM 3470 C C . ARG A 1 430 ? -12.92400 28.32900 51.28400 1.000 54.70381 430 ARG A C 1
ATOM 3471 O O . ARG A 1 430 ? -11.81400 28.85000 51.13900 1.000 54.61248 430 ARG A O 1
ATOM 3479 N N . GLY A 1 431 ? -13.96000 28.99900 51.78600 1.000 50.37150 431 GLY A N 1
ATOM 3480 C CA . GLY A 1 431 ? -13.79800 30.40200 52.11600 1.000 49.05184 431 GLY A CA 1
ATOM 3481 C C . GLY A 1 431 ? -13.72000 31.30500 50.90400 1.000 53.02702 431 GLY A C 1
ATOM 3482 O O . GLY A 1 431 ? -13.10100 32.37800 50.96400 1.000 50.99251 431 GLY A O 1
ATOM 3483 N N . LYS A 1 432 ? -14.33100 30.89200 49.80000 1.000 48.20994 432 LYS A N 1
ATOM 3484 C CA . LYS A 1 432 ? -14.27100 31.58400 48.52300 1.000 51.88343 432 LYS A CA 1
ATOM 3485 C C . LYS A 1 432 ? -15.67400 31.71400 47.94000 1.000 52.61548 432 LYS A C 1
ATOM 3486 O O . LYS A 1 432 ? -15.94100 31.36400 46.78800 1.000 46.60594 432 LYS A O 1
ATOM 3492 N N . SER A 1 433 ? -16.60000 32.20900 48.75200 1.000 47.81736 433 SER A N 1
ATOM 3493 C CA . SER A 1 433 ? -17.98500 32.27200 48.31200 1.000 54.90896 433 SER A CA 1
ATOM 3494 C C . SER A 1 433 ? -18.15200 33.26000 47.16400 1.000 53.44131 433 SER A C 1
ATOM 3495 O O . SER A 1 433 ? -17.51700 34.31900 47.13100 1.000 47.77235 433 SER A O 1
ATOM 3498 N N . LEU A 1 434 ? -19.01600 32.90500 46.21600 1.000 51.39492 434 LEU A N 1
ATOM 3499 C CA . LEU A 1 434 ? -19.41700 33.86400 45.20100 1.000 53.50404 434 LEU A CA 1
ATOM 3500 C C . LEU A 1 434 ? -20.54800 34.77500 45.68100 1.000 54.26654 434 LEU A C 1
ATOM 3501 O O . LEU A 1 434 ? -21.09400 35.53400 44.88100 1.000 54.37056 434 LEU A O 1
ATOM 3506 N N . ARG A 1 435 ? -20.88700 34.73000 46.97100 1.000 57.77763 435 ARG A N 1
ATOM 3507 C CA . ARG A 1 435 ? -21.86100 35.65200 47.54500 1.000 57.84623 435 ARG A CA 1
ATOM 3508 C C . ARG A 1 435 ? -21.16200 36.96000 47.88300 1.000 57.55246 435 ARG A C 1
ATOM 3509 O O . ARG A 1 435 ? -20.09100 36.96300 48.50400 1.000 60.88153 435 ARG A O 1
ATOM 3517 N N . PHE A 1 436 ? -21.74700 38.06700 47.43200 1.000 52.21121 436 PHE A N 1
ATOM 3518 C CA . PHE A 1 436 ? -21.18700 39.39600 47.61800 1.000 54.74851 436 PHE A CA 1
ATOM 3519 C C . PHE A 1 436 ? -21.97000 40.09000 48.71600 1.000 58.96968 436 PHE A C 1
ATOM 3520 O O . PHE A 1 436 ? -23.20200 40.03300 48.73900 1.000 59.00126 436 PHE A O 1
ATOM 3528 N N . ASP A 1 437 ? -21.27000 40.74600 49.61900 1.000 56.08168 437 ASP A N 1
ATOM 3529 C CA . ASP A 1 437 ? -21.97000 41.43700 50.68600 1.000 61.82314 437 ASP A CA 1
ATOM 3530 C C . ASP A 1 437 ? -22.24400 42.87600 50.28400 1.000 60.37295 437 ASP A C 1
ATOM 3531 O O . ASP A 1 437 ? -21.78300 43.35400 49.23900 1.000 54.53302 437 ASP A O 1
ATOM 3536 N N . PRO A 1 438 ? -23.03500 43.59200 51.08700 1.000 64.21786 438 PRO A N 1
ATOM 3537 C CA . PRO A 1 438 ? -23.46700 44.93700 50.67600 1.000 56.63868 438 PRO A CA 1
ATOM 3538 C C . PRO A 1 438 ? -22.33300 45.86600 50.28200 1.000 54.45077 438 PRO A C 1
ATOM 3539 O O . PRO A 1 438 ? -22.49500 46.65100 49.33900 1.000 51.77178 438 PRO A O 1
ATOM 3543 N N . GLU A 1 439 ? -21.18300 45.80600 50.95800 1.000 56.43123 439 GLU A N 1
ATOM 3544 C CA . GLU A 1 439 ? -20.11200 46.74400 50.62900 1.000 55.12541 439 GLU A CA 1
ATOM 3545 C C . GLU A 1 439 ? -19.41500 46.37600 49.32600 1.000 50.12803 439 GLU A C 1
ATOM 3546 O O . GLU A 1 439 ? -18.96800 47.26800 48.60100 1.000 51.98457 439 GLU A O 1
ATOM 3552 N N . GLU A 1 440 ? -19.30300 45.08300 49.01300 1.000 50.86031 440 GLU A N 1
ATOM 3553 C CA . GLU A 1 440 ? -18.83000 44.68500 47.68800 1.000 53.46970 440 GLU A CA 1
ATOM 3554 C C . GLU A 1 440 ? -19.79400 45.14200 46.59200 1.000 48.41612 440 GLU A C 1
ATOM 3555 O O . GLU A 1 440 ? -19.35700 45.59200 45.52900 1.000 48.38666 440 GLU A O 1
ATOM 3561 N N . ILE A 1 441 ? -21.10800 45.02600 46.82000 1.000 49.60742 441 ILE A N 1
ATOM 3562 C CA . ILE A 1 441 ? -22.05500 45.51100 45.81500 1.000 48.18243 441 ILE A CA 1
ATOM 3563 C C . ILE A 1 441 ? -21.83600 47.00000 45.56100 1.000 50.41835 441 ILE A C 1
ATOM 3564 O O . ILE A 1 441 ? -21.80600 47.45200 44.40700 1.000 48.71527 441 ILE A O 1
ATOM 3569 N N . SER A 1 442 ? -21.63400 47.78200 46.62700 1.000 44.97493 442 SER A N 1
ATOM 3570 C CA . SER A 1 442 ? -21.44600 49.21700 46.44100 1.000 45.74647 442 SER A CA 1
ATOM 3571 C C . SER A 1 442 ? -20.15200 49.51700 45.71000 1.000 46.29854 442 SER A C 1
ATOM 3572 O O . SER A 1 442 ? -20.09900 50.45600 44.91000 1.000 49.06355 442 SER A O 1
ATOM 3575 N N . GLU A 1 443 ? -19.10800 48.71900 45.93800 1.000 44.10270 443 GLU A N 1
ATOM 3576 C CA . GLU A 1 443 ? -17.87000 48.94800 45.20700 1.000 48.30742 443 GLU A CA 1
ATOM 3577 C C . GLU A 1 443 ? -18.04400 48.61800 43.72200 1.000 48.77658 443 GLU A C 1
ATOM 3578 O O . GLU A 1 443 ? -17.47500 49.30200 42.86300 1.000 49.56736 443 GLU A O 1
ATOM 3584 N N . LEU A 1 444 ? -18.82100 47.56800 43.39700 1.000 43.81992 444 LEU A N 1
ATOM 3585 C CA . LEU A 1 444 ? -19.08400 47.24600 41.99200 1.000 46.62658 444 LEU A CA 1
ATOM 3586 C C . LEU A 1 444 ? -19.86300 48.37000 41.32200 1.000 47.46159 444 LEU A C 1
ATOM 3587 O O . LEU A 1 444 ? -19.61300 48.70700 40.15700 1.000 41.42960 444 LEU A O 1
ATOM 3592 N N . ALA A 1 445 ? -20.77200 49.00700 42.06000 1.000 44.06753 445 ALA A N 1
ATOM 3593 C CA . ALA A 1 445 ? -21.55700 50.06200 41.42800 1.000 46.14626 445 ALA A CA 1
ATOM 3594 C C . ALA A 1 445 ? -20.75900 51.33200 41.16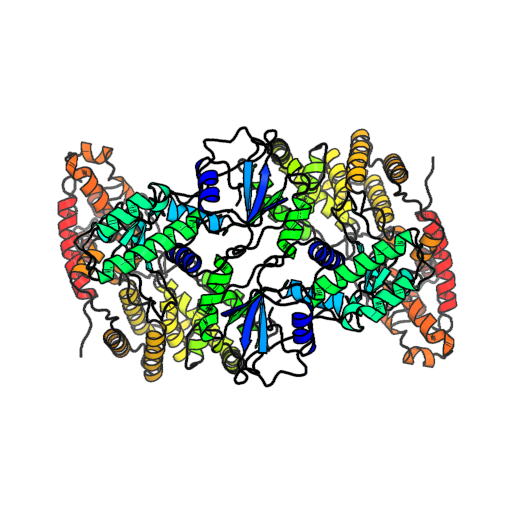100 1.000 46.81208 445 ALA A C 1
ATOM 3595 O O . ALA A 1 445 ? -21.35700 52.31500 40.72600 1.000 49.88867 445 ALA A O 1
ATOM 3597 N N . GLN A 1 446 ? -19.44500 51.36400 41.39000 1.000 46.99043 446 GLN A N 1
ATOM 3598 C CA . GLN A 1 446 ? -18.69300 52.55300 41.01000 1.000 49.70387 446 GLN A CA 1
ATOM 3599 C C . GLN A 1 446 ? -17.36500 52.20100 40.35400 1.000 48.71057 446 GLN A C 1
ATOM 3600 O O . GLN A 1 446 ? -16.41500 52.98300 40.41900 1.000 47.56632 446 GLN A O 1
ATOM 3606 N N . LEU A 1 447 ? -17.28900 51.05800 39.67900 1.000 48.52629 447 LEU A N 1
ATOM 3607 C CA . LEU A 1 447 ? -16.05500 50.70500 38.99000 1.000 50.05763 447 LEU A CA 1
ATOM 3608 C C . LEU A 1 447 ? -15.73400 51.75200 37.93600 1.000 46.25004 447 LEU A C 1
ATOM 3609 O O . LEU A 1 447 ? -16.62700 52.40500 37.39700 1.000 43.32459 447 LEU A O 1
ATOM 3614 N N . ASP A 1 448 ? -14.44500 51.89900 37.64700 1.000 46.20546 448 ASP A N 1
ATOM 3615 C CA . ASP A 1 448 ? -13.94800 52.89200 36.70400 1.000 46.47248 448 ASP A CA 1
ATOM 3616 C C . ASP A 1 448 ? -13.98100 52.35200 35.28700 1.000 44.94154 448 ASP A C 1
ATOM 3617 O O . ASP A 1 448 ? -13.77100 51.16100 35.05100 1.000 44.12574 448 ASP A O 1
ATOM 3622 N N . TYR A 1 449 ? -14.16800 53.26100 34.33200 1.000 47.60408 449 TYR A N 1
ATOM 3623 C CA . TYR A 1 449 ? -13.83200 52.97500 32.94600 1.000 43.67166 449 TYR A CA 1
ATOM 3624 C C . TYR A 1 449 ? -12.39300 52.47700 32.85300 1.000 44.06269 449 TYR A C 1
ATOM 3625 O O . TYR A 1 449 ? -11.47700 53.11800 33.36800 1.000 49.72404 449 TYR A O 1
ATOM 3634 N N . GLY A 1 450 ? -12.19600 51.31900 32.20200 1.000 44.06754 450 GLY A N 1
ATOM 3635 C CA . GLY A 1 450 ? -10.88500 50.72600 31.98900 1.000 46.93202 450 GLY A CA 1
ATOM 3636 C C . GLY A 1 450 ? -10.49200 49.64500 32.99200 1.000 47.85730 450 GLY A C 1
ATOM 3637 O O . GLY A 1 450 ? -9.67900 48.76700 32.66500 1.000 44.21415 450 GLY A O 1
ATOM 3638 N N . ASN A 1 451 ? -11.02100 49.70700 34.20700 1.000 46.10387 451 ASN A N 1
ATOM 3639 C CA . ASN A 1 451 ? -10.85700 48.62000 35.15900 1.000 41.51349 451 ASN A CA 1
ATOM 3640 C C . ASN A 1 451 ? -11.32700 47.30500 34.50800 1.000 48.19462 451 ASN A C 1
ATOM 3641 O O . ASN A 1 451 ? -12.43700 47.25600 33.95100 1.000 44.84815 451 ASN A O 1
ATOM 3646 N N . PRO A 1 452 ? -10.50500 46.25300 34.53200 1.000 47.98630 452 PRO A N 1
ATOM 3647 C CA . PRO A 1 452 ? -10.92000 44.99100 33.87300 1.000 43.08018 452 PRO A CA 1
ATOM 3648 C C . PRO A 1 452 ? -12.21900 44.43400 34.40100 1.000 44.05696 452 PRO A C 1
ATOM 3649 O O . PRO A 1 452 ? -12.88400 43.66000 33.69200 1.000 42.16331 452 PRO A O 1
ATOM 3653 N N . ARG A 1 453 ? -12.62600 44.80500 35.61300 1.000 41.65993 453 ARG A N 1
ATOM 3654 C CA . ARG A 1 453 ? -13.87200 44.26200 36.12800 1.000 41.10733 453 ARG A CA 1
ATOM 3655 C C . ARG A 1 453 ? -15.08600 44.99700 35.57200 1.000 44.52303 453 ARG A C 1
ATOM 3656 O O . ARG A 1 453 ? -16.19700 44.43700 35.57700 1.000 38.01927 453 ARG A O 1
ATOM 3664 N N . THR A 1 454 ? -14.89500 46.22300 35.06400 1.000 43.25005 454 THR A N 1
ATOM 3665 C CA . THR A 1 454 ? -16.02100 47.00300 34.55500 1.000 39.33932 454 THR A CA 1
ATOM 3666 C C . THR A 1 454 ? -16.63900 46.33700 33.32200 1.000 42.11162 454 THR A C 1
ATOM 3667 O O . THR A 1 454 ? -17.85900 46.13500 33.25100 1.000 38.68552 454 THR A O 1
ATOM 3671 N N . PHE A 1 455 ? -15.81200 45.96400 32.35400 1.000 38.79369 455 PHE A N 1
ATOM 3672 C CA . PHE A 1 455 ? -16.33400 45.28600 31.18100 1.000 44.80935 455 PHE A CA 1
ATOM 3673 C C . PHE A 1 455 ? -17.06800 44.00800 31.58300 1.000 45.21290 455 PHE A C 1
ATOM 3674 O O . PHE A 1 455 ? -18.20000 43.75900 31.14600 1.000 49.24918 455 PHE A O 1
ATOM 3682 N N . ALA A 1 456 ? -16.46300 43.21700 32.46300 1.000 42.52205 456 ALA A N 1
ATOM 3683 C CA . ALA A 1 456 ? -17.07900 41.96500 32.89000 1.000 41.99518 456 ALA A CA 1
ATOM 3684 C C . ALA A 1 456 ? -18.44500 42.19900 33.53300 1.000 42.44859 456 ALA A C 1
ATOM 3685 O O . ALA A 1 456 ? -19.41200 41.49300 33.23700 1.000 38.21036 456 ALA A O 1
ATOM 3687 N N . LEU A 1 457 ? -18.52800 43.16600 34.44600 1.000 41.75727 457 LEU A N 1
ATOM 3688 C CA . LEU A 1 457 ? -19.79200 43.46400 35.10200 1.000 38.06677 457 LEU A CA 1
ATOM 3689 C C . LEU A 1 457 ? -20.84600 43.89500 34.08600 1.000 38.45900 457 LEU A C 1
ATOM 3690 O O . LEU A 1 457 ? -21.99700 43.46400 34.15800 1.000 39.59421 457 LEU A O 1
ATOM 3695 N N . LEU A 1 458 ? -20.46700 44.72700 33.12200 1.000 37.47100 458 LEU A N 1
ATOM 3696 C CA . LEU A 1 458 ? -21.43900 45.19400 32.13700 1.000 42.27668 458 LEU A CA 1
ATOM 3697 C C . LEU A 1 458 ? -21.95400 44.04700 31.27800 1.000 45.17005 458 LEU A C 1
ATOM 3698 O O . LEU A 1 458 ? -23.16300 43.96500 31.01600 1.000 40.35169 458 LEU A O 1
ATOM 3703 N N . THR A 1 459 ? -21.06100 43.15100 30.82300 1.000 38.50444 459 THR A N 1
ATOM 3704 C CA . THR A 1 459 ? -21.55900 42.02900 30.03000 1.000 41.75174 459 THR A CA 1
ATOM 3705 C C . THR A 1 459 ? -22.46300 41.14400 30.85900 1.000 44.37690 459 THR A C 1
ATOM 3706 O O . THR A 1 459 ? -23.32200 40.46600 30.30600 1.000 43.54192 459 THR A O 1
ATOM 3710 N N . LEU A 1 460 ? -22.30900 41.16000 32.18300 1.000 42.79464 460 LEU A N 1
ATOM 3711 C CA . LEU A 1 460 ? -23.22900 40.41600 33.03100 1.000 43.56129 460 LEU A CA 1
ATOM 3712 C C . LEU A 1 460 ? -24.58400 41.10700 33.10600 1.000 43.60339 460 LEU A C 1
ATOM 3713 O O . LEU A 1 460 ? -25.62900 40.45200 33.00700 1.000 48.51921 460 LEU A O 1
ATOM 3718 N N . LEU A 1 461 ? -24.58700 42.43000 33.26600 1.000 42.30761 461 LEU A N 1
ATOM 3719 C CA . LEU A 1 461 ? -25.82000 43.19000 33.44400 1.000 44.00027 461 LEU A CA 1
ATOM 3720 C C . LEU A 1 461 ? -26.57800 43.43100 32.14000 1.000 45.91435 461 LEU A C 1
ATOM 3721 O O . LEU A 1 461 ? -27.78600 43.65300 32.19400 1.000 46.47882 461 LEU A O 1
ATOM 3726 N N . PHE A 1 462 ? -25.89100 43.39600 30.99300 1.000 41.83314 462 PHE A N 1
ATOM 3727 C CA . PHE A 1 462 ? -26.46400 43.65300 29.67100 1.000 44.44475 462 PHE A CA 1
ATOM 3728 C C . PHE A 1 462 ? -26.04800 42.54400 28.70600 1.000 46.89927 462 PHE A C 1
ATOM 3729 O O . PHE A 1 462 ? -25.20800 42.76200 27.82700 1.000 44.51227 462 PHE A O 1
ATOM 3737 N N . PRO A 1 463 ? -26.59200 41.33400 28.86100 1.000 45.00407 463 PRO A N 1
ATOM 3738 C CA . PRO A 1 463 ? -26.30000 40.27600 27.88900 1.000 51.21947 463 PRO A CA 1
ATOM 3739 C C . PRO A 1 463 ? -27.03500 40.54300 26.58100 1.000 55.96224 463 PRO A C 1
ATOM 3740 O O . PRO A 1 463 ? -27.90100 41.42000 26.47400 1.000 54.67972 463 PRO A O 1
ATOM 3744 N N . GLY A 1 464 ? -26.68700 39.76900 25.56500 1.000 54.44040 464 GLY A N 1
ATOM 3745 C CA . GLY A 1 464 ? -27.39500 39.82000 24.29900 1.000 57.31840 464 GLY A CA 1
ATOM 3746 C C . GLY A 1 464 ? -26.55200 40.26700 23.13300 1.000 54.64906 464 GLY A C 1
ATOM 3747 O O . GLY A 1 464 ? -26.94600 40.05200 21.98300 1.000 64.42154 464 GLY A O 1
ATOM 3748 N N . PHE A 1 465 ? -25.41000 40.88800 23.38100 1.000 55.31785 465 PHE A N 1
ATOM 3749 C CA . PHE A 1 465 ? -24.50700 41.15600 22.28200 1.000 56.12905 465 PHE A CA 1
ATOM 3750 C C . PHE A 1 465 ? -23.81300 39.86400 21.84400 1.000 54.11899 465 PHE A C 1
ATOM 3751 O O . PHE A 1 465 ? -23.95900 38.80100 22.45200 1.000 54.57841 465 PHE A O 1
ATOM 3759 N N . ASP A 1 466 ? -23.04200 39.98000 20.76700 1.000 54.56133 466 ASP A N 1
ATOM 3760 C CA . ASP A 1 466 ? -22.22800 38.89100 20.24000 1.000 58.62807 466 ASP A CA 1
ATOM 3761 C C . ASP A 1 466 ? -20.79200 39.13000 20.70400 1.000 53.47615 466 ASP A C 1
ATOM 3762 O O . ASP A 1 466 ? -19.93500 39.60200 19.95400 1.000 51.27943 466 ASP A O 1
ATOM 3767 N N . PHE A 1 467 ? -20.52000 38.77800 21.96800 1.000 57.05735 467 PHE A N 1
ATOM 3768 C CA . PHE A 1 467 ? -19.27600 39.23100 22.59300 1.000 51.89234 467 PHE A CA 1
ATOM 3769 C C . PHE A 1 467 ? -18.02200 38.76400 21.86600 1.000 52.41240 467 PHE A C 1
ATOM 3770 O O . PHE A 1 467 ? -16.94300 39.27600 22.17100 1.000 56.10408 467 PHE A O 1
ATOM 3778 N N . SER A 1 468 ? -18.13000 37.85900 20.88400 1.000 57.41394 468 SER A N 1
ATOM 3779 C CA . SER A 1 468 ? -16.97600 37.50300 20.05100 1.000 55.74161 468 SER A CA 1
ATOM 3780 C C . SER A 1 468 ? -16.76800 38.45700 18.87700 1.000 61.57536 468 SER A C 1
ATOM 3781 O O . SER A 1 468 ? -15.64800 38.54000 18.36100 1.000 63.30056 468 SER A O 1
ATOM 3784 N N . ARG A 1 469 ? -17.80300 39.18500 18.45100 1.000 63.20208 469 ARG A N 1
ATOM 3785 C CA . ARG A 1 469 ? -17.63500 40.29700 17.52400 1.000 63.25514 469 ARG A CA 1
ATOM 3786 C C . ARG A 1 469 ? -17.25400 41.56100 18.29600 1.000 62.59018 469 ARG A C 1
ATOM 3787 O O . ARG A 1 469 ? -17.31500 41.60200 19.52700 1.000 64.38492 469 ARG A O 1
ATOM 3795 N N . HIS A 1 470 ? -16.84900 42.59800 17.55800 1.000 64.10963 470 HIS A N 1
ATOM 3796 C CA . HIS A 1 470 ? -16.38000 43.83900 18.17300 1.000 56.59252 470 HIS A CA 1
ATOM 3797 C C . HIS A 1 470 ? -17.46100 44.49300 19.02900 1.000 56.24488 470 HIS A C 1
ATOM 3798 O O . HIS A 1 470 ? -18.63100 44.57000 18.64200 1.000 54.18822 470 HIS A O 1
ATOM 3805 N N . PHE A 1 471 ? -17.05400 44.96600 20.20300 1.000 53.83193 471 PHE A N 1
ATOM 3806 C CA . PHE A 1 471 ? -17.88600 45.78700 21.06900 1.000 51.08847 471 PHE A CA 1
ATOM 3807 C C . PHE A 1 471 ? -16.93800 46.52900 21.99800 1.000 49.99528 471 PHE A C 1
ATOM 3808 O O . PHE A 1 471 ? -15.74500 46.23700 22.04000 1.000 50.51043 471 PHE A O 1
ATOM 3816 N N . HIS A 1 472 ? -17.46800 47.50200 22.73200 1.000 43.07143 472 HIS A N 1
ATOM 3817 C CA . HIS A 1 472 ? -16.61700 48.27300 23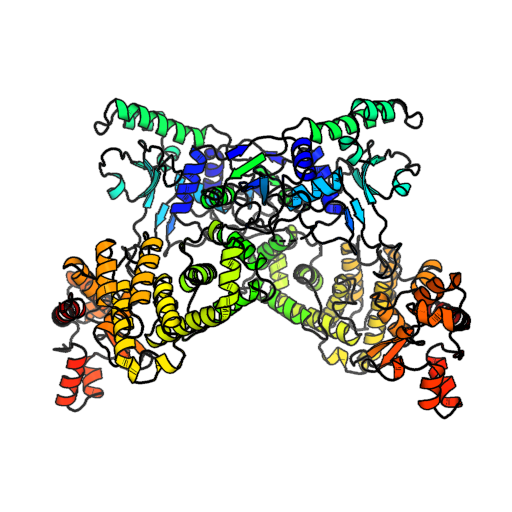.63400 1.000 49.95246 472 HIS A CA 1
ATOM 3818 C C . HIS A 1 472 ? -17.48200 48.88600 24.71700 1.000 47.73083 472 HIS A C 1
ATOM 3819 O O . HIS A 1 472 ? -18.71400 48.85700 24.65000 1.000 44.75404 472 HIS A O 1
ATOM 3826 N N . VAL A 1 473 ? -16.81300 49.45400 25.71400 1.000 47.97994 473 VAL A N 1
ATOM 3827 C CA . VAL A 1 473 ? -17.45600 50.23500 26.76300 1.000 42.16626 473 VAL A CA 1
ATOM 3828 C C . VAL A 1 473 ? -17.40500 51.69500 26.34300 1.000 46.46042 473 VAL A C 1
ATOM 3829 O O . VAL A 1 473 ? -16.38500 52.17100 25.82600 1.000 47.73138 473 VAL A O 1
ATOM 3833 N N . ASP A 1 474 ? -18.50000 52.42100 26.55900 1.000 46.67126 474 ASP A N 1
ATOM 3834 C CA . ASP A 1 474 ? -18.55500 53.82000 26.17300 1.000 45.36919 474 ASP A CA 1
ATOM 3835 C C . ASP A 1 474 ? -19.18200 54.64800 27.28600 1.000 44.56474 474 ASP A C 1
ATOM 3836 O O . ASP A 1 474 ? -19.99200 54.14900 28.07100 1.000 42.46974 474 ASP A O 1
ATOM 3841 N N . HIS A 1 475 ? -18.81100 55.92400 27.34300 1.000 43.43180 475 HIS A N 1
ATOM 3842 C CA . HIS A 1 475 ? -19.44900 56.83600 28.28300 1.000 50.67131 475 HIS A CA 1
ATOM 3843 C C . HIS A 1 475 ? -20.79300 57.31200 27.72100 1.000 48.03306 475 HIS A C 1
ATOM 3844 O O . HIS A 1 475 ? -20.90700 57.60300 26.52900 1.000 50.37347 475 HIS A O 1
ATOM 3851 N N . ILE A 1 476 ? -21.81600 57.37400 28.58100 1.000 44.13718 476 ILE A N 1
ATOM 3852 C CA . ILE A 1 476 ? -23.13200 57.85600 28.15200 1.000 47.88357 476 ILE A CA 1
ATOM 3853 C C . ILE A 1 476 ? -23.08700 59.36300 27.91000 1.000 48.42134 476 ILE A C 1
ATOM 3854 O O . ILE A 1 476 ? -23.39300 59.84400 26.82000 1.000 51.81626 476 ILE A O 1
ATOM 3859 N N . TYR A 1 477 ? -22.69200 60.13600 28.92400 1.000 53.69915 477 TYR A N 1
ATOM 3860 C CA . TYR A 1 477 ? -22.30000 61.52200 28.69400 1.000 50.29318 477 TYR A CA 1
ATOM 3861 C C . TYR A 1 477 ? -20.82000 61.50600 28.34500 1.000 47.27151 477 TYR A C 1
ATOM 3862 O O . TYR A 1 477 ? -20.00400 61.13800 29.19500 1.000 53.77519 477 TYR A O 1
ATOM 3871 N N . PRO A 1 478 ? -20.42700 61.85900 27.12200 1.000 50.66792 478 PRO A N 1
ATOM 3872 C CA . PRO A 1 478 ? -19.05900 61.57900 26.67300 1.000 51.54646 478 PRO A CA 1
ATOM 3873 C C . PRO A 1 478 ? -18.01500 62.14600 27.62800 1.000 53.12380 478 PRO A C 1
ATOM 3874 O O . PRO A 1 478 ? -18.20500 63.19300 28.24700 1.000 54.28879 478 PRO A O 1
ATOM 3878 N N . LYS A 1 479 ? -16.89800 61.42500 27.73800 1.000 54.81418 479 LYS A N 1
ATOM 3879 C CA . LYS A 1 479 ? -15.87800 61.76500 28.72300 1.000 55.30011 479 LYS A CA 1
ATOM 3880 C C . LYS A 1 479 ? -15.26200 63.13900 28.46500 1.000 62.64216 479 LYS A C 1
ATOM 3881 O O . LYS A 1 479 ? -14.84200 63.81500 29.41300 1.000 66.71785 479 LYS A O 1
ATOM 3887 N N . GLY A 1 480 ? -15.21100 63.57300 27.20000 1.000 63.43226 480 GLY A N 1
ATOM 3888 C CA . GLY A 1 480 ? -14.52000 64.80900 26.85700 1.000 62.92231 480 GLY A CA 1
ATOM 3889 C C . GLY A 1 480 ? -15.20300 66.06500 27.36600 1.000 67.55205 480 GLY A C 1
ATOM 3890 O O . GLY A 1 480 ? -14.53300 67.04000 27.71900 1.000 72.61460 480 GLY A O 1
ATOM 3891 N N . LEU A 1 481 ? -16.53400 66.06700 27.41200 1.000 62.50814 481 LEU A N 1
ATOM 3892 C CA . LEU A 1 481 ? -17.26100 67.17400 28.02200 1.000 64.36816 481 LEU A CA 1
ATOM 3893 C C . LEU A 1 481 ? -16.81100 67.50100 29.44100 1.000 67.87671 481 LEU A C 1
ATOM 3894 O O . LEU A 1 481 ? -17.19700 68.55400 29.95700 1.000 72.36970 481 LEU A O 1
ATOM 3899 N N . PHE A 1 482 ? -16.04000 66.63800 30.10200 1.000 64.86783 482 PHE A N 1
ATOM 3900 C CA . PHE A 1 482 ? -15.86500 66.82300 31.54000 1.000 66.16989 482 PHE A CA 1
ATOM 3901 C C . PHE A 1 482 ? -14.48100 67.34700 31.91200 1.000 71.74622 482 PHE A C 1
ATOM 3902 O O . PHE A 1 482 ? -13.78600 66.74200 32.73600 1.000 69.03937 482 PHE A O 1
ATOM 3910 N N . THR A 1 483 ? -14.07500 68.47300 31.32300 1.000 77.93337 483 THR A N 1
ATOM 3911 C CA . THR A 1 483 ? -12.87000 69.17600 31.74200 1.000 80.70807 483 THR A CA 1
ATOM 3912 C C . THR A 1 483 ? -13.24700 70.34000 32.65400 1.000 81.41772 483 THR A C 1
ATOM 3913 O O . THR A 1 483 ? -14.35900 70.87200 32.59100 1.000 82.55226 483 THR A O 1
ATOM 3917 N N . ARG A 1 484 ? -12.31500 70.72200 33.52700 1.000 86.53576 484 ARG A N 1
ATOM 3918 C CA . ARG A 1 484 ? -12.67600 71.68500 34.56200 1.000 89.85512 484 ARG A CA 1
ATOM 3919 C C . ARG A 1 484 ? -12.97100 73.07200 33.98700 1.000 89.34328 484 ARG A C 1
ATOM 3920 O O . ARG A 1 484 ? -13.82700 73.79200 34.52000 1.000 86.31423 484 ARG A O 1
ATOM 3928 N N . ASN A 1 485 ? -12.29800 73.46400 32.90300 1.000 84.35569 48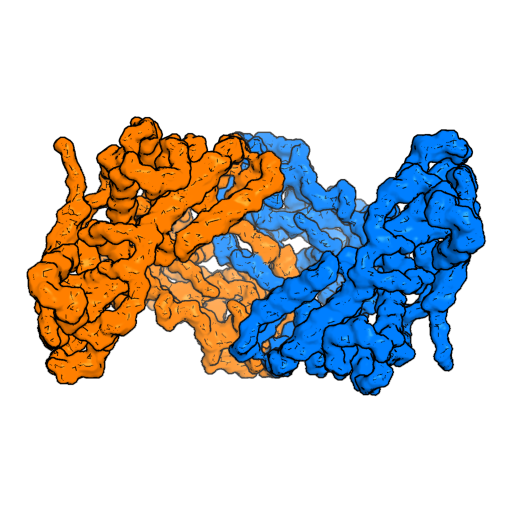5 ASN A N 1
ATOM 3929 C CA . ASN A 1 485 ? -12.69200 74.69100 32.22000 1.000 87.99868 485 ASN A CA 1
ATOM 3930 C C . ASN A 1 485 ? -14.09900 74.56100 31.62100 1.000 85.95756 485 ASN A C 1
ATOM 3931 O O . ASN A 1 485 ? -14.96600 75.41800 31.84700 1.000 80.16235 485 ASN A O 1
ATOM 3936 N N . LYS A 1 486 ? -14.36000 73.46500 30.89200 1.000 86.51989 486 LYS A N 1
ATOM 3937 C CA . LYS A 1 486 ? -15.65000 73.30000 30.22300 1.000 78.79947 486 LYS A CA 1
ATOM 3938 C C . LYS A 1 486 ? -16.80000 73.28900 31.21800 1.000 77.98189 486 LYS A C 1
ATOM 3939 O O . LYS A 1 486 ? -17.89300 73.78300 30.91300 1.000 77.08315 486 LYS A O 1
ATOM 3945 N N . LEU A 1 487 ? -16.56900 72.74800 32.41600 1.000 78.55863 487 LEU A N 1
ATOM 3946 C CA . LEU A 1 487 ? -17.65100 72.54300 33.37600 1.000 75.73490 487 LEU A CA 1
ATOM 3947 C C . LEU A 1 487 ? -18.05600 73.84600 34.06400 1.000 80.58403 487 LEU A C 1
ATOM 3948 O O . LEU A 1 487 ? -19.25300 74.14700 34.17800 1.000 79.67228 487 LEU A O 1
ATOM 3953 N N . ALA A 1 488 ? -17.07600 74.61300 34.56700 1.000 85.22416 488 ALA A N 1
ATOM 3954 C CA . ALA A 1 488 ? -17.38000 75.89000 35.20800 1.000 83.56918 488 ALA A CA 1
ATOM 3955 C C . ALA A 1 488 ? -18.18800 76.79100 34.28400 1.000 78.06560 488 ALA A C 1
ATOM 3956 O O . ALA A 1 488 ? -18.95900 77.64200 34.75700 1.000 73.34196 488 ALA A O 1
ATOM 3958 N N . LYS A 1 489 ? -18.01400 76.60700 32.96200 1.000 76.25512 489 LYS A N 1
ATOM 3959 C CA . LYS A 1 489 ? -18.66000 77.45700 31.96700 1.000 75.35259 489 LYS A CA 1
ATOM 3960 C C . LYS A 1 489 ? -20.14500 77.14800 31.84500 1.000 74.11375 489 LYS A C 1
ATOM 3961 O O . LYS A 1 489 ? -20.94700 78.06300 31.62600 1.000 74.66732 489 LYS A O 1
ATOM 3967 N N . VAL A 1 490 ? -20.53100 75.87000 31.94200 1.000 73.36855 490 VAL A N 1
ATOM 3968 C CA . VAL A 1 490 ? -21.94600 75.53200 32.05300 1.000 75.95328 490 VAL A CA 1
ATOM 3969 C C . VAL A 1 490 ? -22.47100 75.88300 33.43500 1.000 78.20189 490 VAL A C 1
ATOM 3970 O O . VAL A 1 490 ? -23.64900 75.63000 33.73300 1.000 77.64835 490 VAL A O 1
ATOM 3974 N N . GLY A 1 491 ? -21.62300 76.47600 34.28600 1.000 75.71535 491 GLY A N 1
ATOM 3975 C CA . GLY A 1 491 ? -22.03400 76.98400 35.58200 1.000 77.12372 491 GLY A CA 1
ATOM 3976 C C . GLY A 1 491 ? -22.17800 75.94000 36.67100 1.000 79.81850 491 GLY A C 1
ATOM 3977 O O . GLY A 1 491 ? -23.17500 75.93700 37.39800 1.000 81.68854 491 GLY A O 1
ATOM 3978 N N . VAL A 1 492 ? -21.19900 75.05300 36.81000 1.000 80.34052 492 VAL A N 1
ATOM 3979 C CA . VAL A 1 492 ? -21.23400 74.10400 37.92200 1.000 84.36437 492 VAL A CA 1
ATOM 3980 C C . VAL A 1 492 ? -20.46300 74.70400 39.09200 1.000 78.55251 492 VAL A C 1
ATOM 3981 O O . VAL A 1 492 ? -19.35300 75.22600 38.90300 1.000 76.74757 492 VAL A O 1
ATOM 3985 N N . PRO A 1 493 ? -21.02000 74.66500 40.30300 1.000 79.91838 493 PRO A N 1
ATOM 3986 C CA . PRO A 1 493 ? -20.34800 75.27100 41.46000 1.000 78.66970 493 PRO A CA 1
ATOM 3987 C C . PRO A 1 493 ? -18.91900 74.77400 41.62600 1.000 80.25525 493 PRO A C 1
ATOM 3988 O O . PRO A 1 493 ? -18.58800 73.64400 41.26700 1.000 84.42099 493 PRO A O 1
ATOM 3992 N N . ALA A 1 494 ? -18.07200 75.63400 42.19700 1.000 83.33781 494 ALA A N 1
ATOM 3993 C CA . ALA A 1 494 ? -16.66700 75.27400 42.39000 1.000 84.29843 494 ALA A CA 1
ATOM 3994 C C . ALA A 1 494 ? -16.53000 74.01100 43.22900 1.000 83.71299 494 ALA A C 1
ATOM 3995 O O . ALA A 1 494 ? -15.70800 73.13900 42.92300 1.000 80.69664 494 ALA A O 1
ATOM 3997 N N . GLU A 1 495 ? -17.33600 73.89900 44.29000 1.000 87.30899 495 GLU A N 1
ATOM 3998 C CA . GLU A 1 495 ? -17.24900 72.75200 45.19000 1.000 89.32519 495 GLU A CA 1
ATOM 3999 C C . GLU A 1 495 ? -17.47400 71.43800 44.44900 1.000 86.46473 495 GLU A C 1
ATOM 4000 O O . GLU A 1 495 ? -16.74200 70.46400 44.66300 1.000 86.03576 495 GLU A O 1
ATOM 4006 N N . GLN A 1 496 ? -18.47700 71.39300 43.56500 1.000 87.10373 496 GLN A N 1
ATOM 4007 C CA . GLN A 1 496 ? -18.89500 70.13600 42.94900 1.000 81.03392 496 GLN A CA 1
ATOM 4008 C C . GLN A 1 496 ? -18.02500 69.70700 41.77500 1.000 74.75808 496 GLN A C 1
ATOM 4009 O O . GLN A 1 496 ? -17.99900 68.51800 41.46000 1.000 74.79510 496 GLN A O 1
ATOM 4015 N N . LEU A 1 497 ? -17.29700 70.62600 41.14100 1.000 76.70534 497 LEU A N 1
ATOM 4016 C CA . LEU A 1 497 ? -16.64300 70.31200 39.87300 1.000 78.70082 497 LEU A CA 1
ATOM 4017 C C . LEU A 1 497 ? -15.94800 68.95400 39.86500 1.000 77.65868 497 LEU A C 1
ATOM 4018 O O . LEU A 1 497 ? -16.18100 68.13000 38.97100 1.000 75.72274 497 LEU A O 1
ATOM 4023 N N . ASP A 1 498 ? -15.11300 68.68300 40.86200 1.000 76.64826 498 ASP A N 1
ATOM 4024 C CA . ASP A 1 498 ? -14.34700 67.44500 40.80200 1.000 78.17194 498 ASP A CA 1
ATOM 4025 C C . ASP A 1 498 ? -15.13200 66.23300 41.29900 1.000 73.77542 498 ASP A C 1
ATOM 4026 O O . ASP A 1 498 ? -14.71100 65.09700 41.05700 1.000 65.28016 498 ASP A O 1
ATOM 4031 N N . GLU A 1 499 ? -16.27700 66.43700 41.95400 1.000 69.50104 499 GLU A N 1
ATOM 4032 C CA . GLU A 1 499 ? -17.17900 65.31500 42.16300 1.000 65.45700 499 GLU A CA 1
ATOM 4033 C C . GLU A 1 499 ? -17.77900 64.85100 40.83900 1.000 71.17782 499 GLU A C 1
ATOM 4034 O O . GLU A 1 499 ? -17.96600 63.64800 40.62400 1.000 68.48626 499 GLU A O 1
ATOM 4040 N N . LEU A 1 500 ? -18.07400 65.79300 39.93300 1.000 68.10253 500 LEU A N 1
ATOM 4041 C CA . LEU A 1 500 ? -18.69100 65.43500 38.66100 1.000 64.22380 500 LEU A CA 1
ATOM 4042 C C . LEU A 1 500 ? -17.66300 64.87200 37.68700 1.000 64.19088 500 LEU A C 1
ATOM 4043 O O . LEU A 1 500 ? -17.97000 63.94200 36.93600 1.000 62.68417 500 LEU A O 1
ATOM 4048 N N . ILE A 1 501 ? -16.43800 65.40500 37.68300 1.000 63.20453 501 ILE A N 1
ATOM 4049 C CA . ILE A 1 501 ? -15.38800 64.79600 36.86800 1.000 66.39301 501 ILE A CA 1
ATOM 4050 C C . ILE A 1 501 ? -15.18900 63.33700 37.27600 1.000 66.71014 501 ILE A C 1
ATOM 4051 O O . ILE A 1 501 ? -15.23600 62.41800 36.44400 1.000 63.73486 501 ILE A O 1
ATOM 4056 N N . GLU A 1 502 ? -14.97500 63.11200 38.57400 1.000 65.30904 502 GLU A N 1
ATOM 4057 C CA . GLU A 1 502 ? -14.84900 61.78300 39.16200 1.000 63.90838 502 GLU A CA 1
ATOM 4058 C C . GLU A 1 502 ? -15.94500 60.83000 38.69200 1.000 60.07558 502 GLU A C 1
ATOM 4059 O O . GLU A 1 502 ? -15.67800 59.78600 38.07900 1.000 56.69857 502 GLU A O 1
ATOM 4065 N N . ALA A 1 503 ? -17.19400 61.18000 39.00300 1.000 55.91463 503 ALA A N 1
ATOM 4066 C CA . ALA A 1 503 ? -18.32400 60.32600 38.67500 1.000 56.20777 503 ALA A CA 1
ATOM 4067 C C . ALA A 1 503 ? -18.47700 60.11200 37.17800 1.000 53.89310 503 ALA A C 1
ATOM 4068 O O . ALA A 1 503 ? -19.09200 59.12500 36.77700 1.000 53.22077 503 ALA A O 1
ATOM 4070 N N . SER A 1 504 ? -17.92600 60.99800 36.34700 1.000 51.52472 504 SER A N 1
ATOM 4071 C CA . SER A 1 504 ? -18.09800 60.85200 34.91000 1.000 51.27362 504 SER A CA 1
ATOM 4072 C C . SER A 1 504 ? -17.36300 59.63900 34.36900 1.000 51.52382 504 SER A C 1
ATOM 4073 O O . SER A 1 504 ? -17.71300 59.14800 33.29000 1.000 49.24698 504 SER A O 1
ATOM 4076 N N . ASN A 1 505 ? -16.36800 59.12900 35.09000 1.000 54.11016 505 ASN A N 1
ATOM 4077 C CA . ASN A 1 505 ? -15.61200 57.97700 34.62100 1.000 55.23395 505 ASN A CA 1
ATOM 4078 C C . ASN A 1 505 ? -16.11100 56.65100 35.19500 1.000 50.15410 505 ASN A C 1
ATOM 4079 O O . ASN A 1 505 ? -15.51100 55.61400 34.91800 1.000 53.55019 505 ASN A O 1
ATOM 4084 N N . LYS A 1 506 ? -17.20500 56.65100 35.94900 1.000 47.00639 506 LYS A N 1
ATOM 4085 C CA . LYS A 1 506 ? -17.64300 55.48600 36.70000 1.000 44.98879 506 LYS A CA 1
ATOM 4086 C C . LYS A 1 506 ? -18.90600 54.85800 36.11100 1.000 47.62208 506 LYS A C 1
ATOM 4087 O O . LYS A 1 506 ? -19.61900 55.44900 35.28400 1.000 45.49907 506 LYS A O 1
ATOM 4093 N N . LEU A 1 507 ? -19.18800 53.65400 36.61900 1.000 42.55519 507 LEU A N 1
ATOM 4094 C CA . LEU A 1 507 ? -20.14500 52.74000 35.99900 1.000 43.71537 507 LEU A CA 1
ATOM 4095 C C . LEU A 1 507 ? -21.50000 53.35700 35.67500 1.000 41.62129 507 LEU A C 1
ATOM 4096 O O . LEU A 1 507 ? -22.04300 53.04100 34.60800 1.000 43.53294 507 LEU A O 1
ATOM 4101 N N . PRO A 1 508 ? -22.10000 54.20800 36.51000 1.000 48.27867 508 PRO A N 1
ATOM 4102 C CA . PRO A 1 508 ? -23.40100 54.79500 36.14300 1.000 43.66538 508 PRO A CA 1
ATOM 4103 C C . PRO A 1 508 ? -23.36600 55.68000 34.89900 1.000 45.24551 508 PRO A C 1
ATOM 4104 O O . PRO A 1 508 ? -24.43900 56.07500 34.42100 1.000 50.26325 508 PRO A O 1
ATOM 4108 N N . ASN A 1 509 ? -22.19100 55.98700 34.35000 1.000 44.18450 509 ASN A N 1
ATOM 4109 C CA . ASN A 1 509 ? -22.06700 56.70100 33.08300 1.000 42.28481 509 ASN A CA 1
ATOM 4110 C C . ASN A 1 509 ? -21.50100 55.80300 31.98500 1.000 41.85887 509 ASN A C 1
ATOM 4111 O O . ASN A 1 509 ? -20.99300 56.30400 30.97500 1.000 45.29219 509 ASN A O 1
ATOM 4116 N N . LEU A 1 510 ? -21.54600 54.48600 32.17600 1.000 40.59366 510 LEU A N 1
ATOM 4117 C CA . LEU A 1 510 ? -20.92200 53.54000 31.26300 1.000 38.23231 510 LEU A CA 1
ATOM 4118 C C . LEU A 1 510 ? -21.98400 52.66000 30.61200 1.000 40.87046 510 LEU A C 1
ATOM 4119 O O . LEU A 1 510 ? -23.01700 52.34800 31.21800 1.000 38.59953 510 LEU A O 1
ATOM 4124 N N . GLN A 1 511 ? -21.73500 52.29100 29.35600 1.000 40.58854 511 GLN A N 1
ATOM 4125 C CA . GLN A 1 511 ? -22.62500 51.40300 28.62400 1.000 40.48268 511 GLN A CA 1
ATOM 4126 C C . GLN A 1 511 ? -21.79700 50.51800 27.70700 1.000 39.46767 511 GLN A C 1
ATOM 4127 O O . GLN A 1 511 ? -20.65200 50.83600 27.37400 1.000 36.72874 511 GLN A O 1
ATOM 4133 N N . LEU A 1 512 ? -22.40700 49.40200 27.29600 1.000 42.57060 512 LEU A N 1
ATOM 4134 C CA . LEU A 1 512 ? -21.85900 48.50100 26.29000 1.000 46.16675 512 LEU A CA 1
ATOM 4135 C C . LEU A 1 512 ? -22.46200 48.84700 24.94000 1.000 46.73451 512 LEU A C 1
ATOM 4136 O O . LEU A 1 512 ? -23.68500 48.96900 24.82600 1.000 49.00531 512 LEU A O 1
ATOM 4141 N N . LEU A 1 513 ? -21.61700 48.96500 23.91700 1.000 43.40122 513 LEU A N 1
ATOM 4142 C CA . LEU A 1 513 ? -22.09000 49.21600 22.56100 1.000 51.06314 513 LEU A CA 1
ATOM 4143 C C . LEU A 1 513 ? -21.41200 48.27000 21.58300 1.000 46.05799 513 LEU A C 1
ATOM 4144 O O . LEU A 1 513 ? -20.22500 47.96700 21.71700 1.000 44.16972 513 LEU A O 1
ATOM 4149 N N . GLU A 1 514 ? -22.17300 47.84700 20.58100 1.000 47.95684 514 GLU A N 1
ATOM 4150 C CA . GLU A 1 514 ? -21.64400 47.07200 19.47200 1.000 49.85088 514 GLU A CA 1
ATOM 4151 C C . GLU A 1 514 ? -20.73400 47.92800 18.60500 1.000 48.77300 514 GLU A C 1
ATOM 4152 O O . GLU A 1 514 ? -20.86000 49.15000 18.55600 1.000 52.80850 514 GLU A O 1
ATOM 4158 N N . GLY A 1 515 ? -19.81100 47.27000 17.91400 1.000 52.52113 515 GLY A N 1
ATOM 4159 C CA . GLY A 1 515 ? -18.89900 47.96500 17.03400 1.000 49.08036 515 GLY A CA 1
ATOM 4160 C C . GLY A 1 515 ? -17.72600 48.54400 17.79900 1.000 56.94204 515 GLY A C 1
ATOM 4161 O O . GLY A 1 515 ? -17.41800 48.16600 18.94000 1.000 54.11507 515 GLY A O 1
ATOM 4162 N N . THR A 1 516 ? -17.06800 49.49200 17.15500 1.000 60.12222 516 THR A N 1
ATOM 4163 C CA . THR A 1 516 ? -15.93000 50.18500 17.73200 1.000 60.91213 516 THR A CA 1
ATOM 4164 C C . THR A 1 516 ? -16.32200 51.62400 18.07100 1.000 64.56202 516 THR A C 1
ATOM 4165 O O . THR A 1 516 ? -17.45200 52.06900 17.81200 1.000 62.95975 516 THR A O 1
ATOM 4169 N N . ILE A 1 517 ? -15.37100 52.35600 18.66400 1.000 62.93572 517 ILE A N 1
ATOM 4170 C CA . ILE A 1 517 ? -15.65100 53.71000 19.13200 1.000 64.10528 517 ILE A CA 1
ATOM 4171 C C . ILE A 1 517 ? -16.29200 54.52500 18.02100 1.000 61.20151 517 ILE A C 1
ATOM 4172 O O . ILE A 1 517 ? -15.79500 54.56300 16.89300 1.000 59.38415 517 ILE A O 1
ATOM 4177 N N . ASN A 1 518 ? -17.41200 55.17300 18.34600 1.000 58.15566 518 ASN A N 1
ATOM 4178 C CA . ASN A 1 518 ? -18.13300 56.03500 17.41400 1.000 61.28509 518 ASN A CA 1
ATOM 4179 C C . ASN A 1 518 ? -17.77300 57.47800 17.73700 1.000 58.34220 518 ASN A C 1
ATOM 4180 O O . ASN A 1 518 ? -18.22200 58.02300 18.74900 1.000 57.60803 518 ASN A O 1
ATOM 4185 N N . ASN A 1 519 ? -16.97400 58.10400 16.87600 1.000 63.24532 519 ASN A N 1
ATOM 4186 C CA . ASN A 1 519 ? -16.48900 59.44300 17.19400 1.000 64.98287 519 ASN A CA 1
ATOM 4187 C C . ASN A 1 519 ? -17.54400 60.52800 17.02400 1.000 62.64095 519 ASN A C 1
ATOM 4188 O O . ASN A 1 519 ? -17.39400 61.60300 17.60800 1.000 67.75301 519 ASN A O 1
ATOM 4193 N N . GLN A 1 520 ? -18.60900 60.28400 16.27100 1.000 59.53488 520 GLN A N 1
ATOM 4194 C CA . GLN A 1 520 ? -19.67900 61.27400 16.21900 1.000 61.12139 520 GLN A CA 1
ATOM 4195 C C . GLN A 1 520 ? -20.55500 61.22300 17.47600 1.000 62.30623 520 GLN A C 1
ATOM 4196 O O . GLN A 1 520 ? -21.02000 62.26700 17.95700 1.000 61.08857 520 GLN A O 1
ATOM 4202 N N . LYS A 1 521 ? -20.77900 60.02400 18.03600 1.000 60.99551 521 LYS A N 1
ATOM 4203 C CA . LYS A 1 521 ? -21.50400 59.91500 19.30400 1.000 58.41236 521 LYS A CA 1
ATOM 4204 C C . LYS A 1 521 ? -20.77000 60.62800 20.43700 1.000 55.37168 521 LYS A C 1
ATOM 4205 O O . LYS A 1 521 ? -21.41200 61.20500 21.32200 1.000 54.92418 521 LYS A O 1
ATOM 4211 N N . ARG A 1 522 ? -19.43800 60.60100 20.42500 1.000 53.64296 522 ARG A N 1
ATOM 4212 C CA . ARG A 1 522 ? -18.62600 61.17800 21.49200 1.000 57.76975 522 ARG A CA 1
ATOM 4213 C C . ARG A 1 522 ? -18.56100 62.70000 21.45300 1.000 63.08449 522 ARG A C 1
ATOM 4214 O O . ARG A 1 522 ? -17.97100 63.29300 22.36500 1.000 61.44904 522 ARG A O 1
ATOM 4222 N N . GLN A 1 523 ? -19.15500 63.34400 20.44200 1.000 63.14926 523 GLN A N 1
ATOM 4223 C CA . GLN A 1 523 ? -19.19300 64.80000 20.32700 1.000 62.62009 523 GLN A CA 1
ATOM 4224 C C . GLN A 1 523 ? -20.56100 65.39300 20.63600 1.000 66.96146 523 GLN A C 1
ATOM 4225 O O . GLN A 1 523 ? -20.78100 66.58100 20.36700 1.000 70.37367 523 GLN A O 1
ATOM 4231 N N . LYS A 1 524 ? -21.49300 64.61000 21.17100 1.000 61.67071 524 LYS A N 1
ATOM 4232 C CA . LYS A 1 524 ? -22.86200 65.06800 21.35100 1.000 57.85058 524 LYS A CA 1
ATOM 4233 C C . LYS A 1 524 ? -23.31600 64.79900 22.77100 1.000 56.18001 524 LYS A C 1
ATOM 4234 O O . LYS A 1 524 ? -22.86000 63.85200 23.42000 1.000 56.90193 524 LYS A O 1
ATOM 4240 N N . MET A 1 525 ? -24.24100 65.61700 23.23700 1.000 49.12960 525 MET A N 1
ATOM 4241 C CA . MET A 1 525 ? -24.94500 65.26300 24.45400 1.000 55.07781 525 MET A CA 1
ATOM 4242 C C . MET A 1 525 ? -25.79100 64.00500 24.21700 1.000 58.71123 525 MET A C 1
ATOM 4243 O O . MET A 1 525 ? -26.35500 63.82600 23.13300 1.000 54.95458 525 MET A O 1
ATOM 4248 N N . PRO A 1 526 ? -25.87700 63.10300 25.20000 1.000 58.10864 526 PRO A N 1
ATOM 4249 C CA . PRO A 1 526 ? -26.63500 61.86000 24.96900 1.000 53.07107 526 PRO A CA 1
ATOM 4250 C C . PRO A 1 526 ? -28.03500 62.06600 24.40200 1.000 55.32570 526 PRO A C 1
ATOM 4251 O O . PRO A 1 526 ? -28.41100 61.38600 23.43400 1.000 52.63512 526 PRO A O 1
ATOM 4255 N N . HIS A 1 527 ? -28.83600 62.95700 24.99200 1.000 52.36723 527 HIS A N 1
ATOM 4256 C CA . HIS A 1 527 ? -30.19100 63.15800 24.48100 1.000 58.20474 527 HIS A CA 1
ATOM 4257 C C . HIS A 1 527 ? -30.19300 63.58800 23.01700 1.000 56.18339 527 HIS A C 1
ATOM 4258 O O . HIS A 1 527 ? -31.13700 63.27200 22.28300 1.000 55.33600 527 HIS A O 1
ATOM 4265 N N . GLU A 1 528 ? -29.16400 64.31600 22.57200 1.000 60.93210 528 GLU A N 1
ATOM 4266 C CA . GLU A 1 528 ? -29.08000 64.66900 21.15500 1.000 61.48233 528 GLU A CA 1
ATOM 4267 C C . GLU A 1 528 ? -28.79000 63.43600 20.31400 1.000 55.63908 528 GLU A C 1
ATOM 4268 O O . GLU A 1 528 ? -29.49100 63.16200 19.33500 1.000 56.54363 528 GLU A O 1
ATOM 4274 N N . TRP A 1 529 ? -27.76500 62.66900 20.69600 1.000 52.73215 529 TRP A N 1
ATOM 4275 C CA . TRP A 1 529 ? -27.45200 61.40800 20.01700 1.000 55.32173 529 TRP A CA 1
ATOM 4276 C C . TRP A 1 529 ? -28.68400 60.52100 19.84900 1.000 48.50509 529 TRP A C 1
ATOM 4277 O O . TRP A 1 529 ? -28.94800 60.00300 18.76600 1.000 51.06131 529 TRP A O 1
ATOM 4288 N N . TYR A 1 530 ? -29.42500 60.30600 20.92800 1.000 47.82135 530 TYR A N 1
ATOM 4289 C CA . TYR A 1 530 ? -30.49800 59.32800 20.90000 1.000 55.28718 530 TYR A CA 1
ATOM 4290 C C . TYR A 1 530 ? -31.73000 59.84400 20.17100 1.000 53.38960 530 TYR A C 1
ATOM 4291 O O . TYR A 1 530 ? -32.43900 59.04800 19.54300 1.000 52.07404 530 TYR A O 1
ATOM 4300 N N . ALA A 1 531 ? -32.00800 61.15400 20.24800 1.000 58.33627 531 ALA A N 1
ATOM 4301 C CA . ALA A 1 531 ? -33.09200 61.72800 19.44400 1.000 57.24521 531 ALA A CA 1
ATOM 4302 C C . ALA A 1 531 ? -32.76000 61.66300 17.96000 1.000 53.55077 531 ALA A C 1
ATOM 4303 O O . ALA A 1 531 ? -33.64400 61.45100 17.12300 1.000 57.18678 531 ALA A O 1
ATOM 4305 N N . GLN A 1 532 ? -31.48500 61.81500 17.61500 1.000 50.82568 532 GLN A N 1
ATOM 4306 C CA . GLN A 1 532 ? -31.10500 61.70900 16.21700 1.000 57.02254 532 GLN A CA 1
ATOM 4307 C C . GLN A 1 532 ? -31.13500 60.26100 15.74200 1.000 57.25113 532 GLN A C 1
ATOM 4308 O O . GLN A 1 532 ? -31.49700 59.98800 14.59300 1.000 57.43329 532 GLN A O 1
ATOM 4314 N N . GLN A 1 533 ? -30.77900 59.31300 16.61600 1.000 57.77642 533 GLN A N 1
ATOM 4315 C CA . GLN A 1 533 ? -30.72600 57.91100 16.21200 1.000 56.48699 533 GLN A CA 1
ATOM 4316 C C . GLN A 1 533 ? -32.08500 57.23600 16.28700 1.000 54.61423 533 GLN A C 1
ATOM 4317 O O . GLN A 1 533 ? -32.36600 56.32700 15.50700 1.000 52.10454 533 GLN A O 1
ATOM 4323 N N . TRP A 1 534 ? -32.93200 57.66000 17.21400 1.000 53.28314 534 TRP A N 1
ATOM 4324 C CA . TRP A 1 534 ? -34.21900 57.03200 17.47100 1.000 53.83330 534 TRP A CA 1
ATOM 4325 C C . TRP A 1 534 ? -35.27600 58.12000 17.32100 1.000 55.68928 534 TRP A C 1
ATOM 4326 O O . TRP A 1 534 ? -35.80400 58.63600 18.32000 1.000 56.65921 534 TRP A O 1
ATOM 4337 N N . PRO A 1 535 ? -35.59200 58.51700 16.08300 1.000 57.97759 535 PRO A N 1
ATOM 4338 C CA . PRO A 1 535 ? -36.56700 59.61100 15.90300 1.000 58.76018 535 PRO A CA 1
ATOM 4339 C C . PRO A 1 535 ? -37.90800 59.34100 16.57000 1.000 56.15032 535 PRO A C 1
ATOM 4340 O O . PRO A 1 535 ? -38.51800 60.26600 17.11600 1.000 65.14195 535 PRO A O 1
ATOM 4344 N N . ASP A 1 536 ? -38.37500 58.10000 16.56900 1.000 57.21049 536 ASP A N 1
ATOM 4345 C CA . ASP A 1 536 ? -39.64000 57.75400 17.20600 1.000 58.23789 536 ASP A CA 1
ATOM 4346 C C . ASP A 1 536 ? -39.46300 57.65600 18.71900 1.000 62.37670 536 ASP A C 1
ATOM 4347 O O . ASP A 1 536 ? -38.78000 56.75200 19.21700 1.000 60.99530 536 ASP A O 1
ATOM 4352 N N . VAL A 1 537 ? -40.12100 58.55500 19.45400 1.000 61.28856 537 VAL A N 1
ATOM 4353 C CA . VAL A 1 537 ? -39.86900 58.67700 20.88300 1.000 63.60817 537 VAL A CA 1
ATOM 4354 C C . VAL A 1 537 ? -40.19500 57.40300 21.65400 1.000 64.45658 537 VAL A C 1
ATOM 4355 O O . VAL A 1 537 ? -39.63000 57.17800 22.72900 1.000 64.94575 537 VAL A O 1
ATOM 4359 N N . ASN A 1 538 ? -41.08500 56.55400 21.13500 1.000 64.93140 538 ASN A N 1
ATOM 4360 C CA . ASN A 1 538 ? -41.45700 55.33900 21.85500 1.000 63.23054 538 ASN A CA 1
ATOM 4361 C C . ASN A 1 538 ? -40.43400 54.22100 21.66200 1.000 63.99852 538 ASN A C 1
ATOM 4362 O O . ASN A 1 538 ? -40.10400 53.51100 22.62200 1.000 59.87197 538 ASN A O 1
ATOM 4367 N N . ALA A 1 539 ? -39.93200 54.03400 20.43700 1.000 57.85693 539 ALA A N 1
ATOM 4368 C CA . ALA A 1 539 ? -38.79800 53.14000 20.26200 1.000 57.00023 539 ALA A CA 1
ATOM 4369 C C . ALA A 1 539 ? -37.58300 53.64700 21.03300 1.000 59.94745 539 ALA A C 1
ATOM 4370 O O . ALA A 1 539 ? -36.76900 52.84500 21.51800 1.000 59.03702 539 ALA A O 1
ATOM 4372 N N . ARG A 1 540 ? -37.44800 54.97100 21.16900 1.000 58.30151 540 ARG A N 1
ATOM 4373 C CA . ARG A 1 540 ? -36.30800 55.52800 21.89100 1.000 56.77404 540 ARG A CA 1
ATOM 4374 C C . ARG A 1 540 ? -36.37700 55.18600 23.37200 1.000 52.57419 540 ARG A C 1
ATOM 4375 O O . ARG A 1 540 ? -35.38300 54.76400 23.96400 1.000 47.88644 540 ARG A O 1
ATOM 4383 N N . GLN A 1 541 ? -37.53600 55.40900 23.99600 1.000 57.96117 541 GLN A N 1
ATOM 4384 C CA . GLN A 1 541 ? -37.71700 55.03800 25.39700 1.000 59.14178 541 GLN A CA 1
ATOM 4385 C C . GLN A 1 541 ? -37.46800 53.54700 25.60700 1.000 57.33199 541 GLN A C 1
ATOM 4386 O O . GLN A 1 541 ? -36.85800 53.15300 26.60600 1.000 58.01821 541 GLN A O 1
ATOM 4392 N N . ALA A 1 542 ? -37.90200 52.70500 24.66200 1.000 57.14408 542 ALA A N 1
ATOM 4393 C CA . ALA A 1 542 ? -37.65600 51.26700 24.78500 1.000 60.11127 542 ALA A CA 1
ATOM 4394 C C . ALA A 1 542 ? -36.16400 50.95800 24.78900 1.000 60.07597 542 ALA A C 1
ATOM 4395 O O . ALA A 1 542 ? -35.69900 50.10500 25.56400 1.000 56.38084 542 ALA A O 1
ATOM 4397 N N . HIS A 1 543 ? -35.39400 51.65000 23.93000 1.000 55.81556 543 HIS A N 1
ATOM 4398 C CA . HIS A 1 543 ? -33.96800 51.36600 23.81000 1.000 50.52107 543 HIS A CA 1
ATOM 4399 C C . HIS A 1 543 ? -33.17600 51.97400 24.96200 1.000 56.81504 543 HIS A C 1
ATOM 4400 O O . HIS A 1 543 ? -32.17600 51.39400 25.41600 1.000 55.23613 543 HIS A O 1
ATOM 4407 N N . LEU A 1 544 ? -33.57800 53.14800 25.44000 1.000 49.25787 544 LEU A N 1
ATOM 4408 C CA . LEU A 1 544 ? -32.91300 53.65800 26.63000 1.000 53.19395 544 LEU A CA 1
ATOM 4409 C C . LEU A 1 544 ? -33.17800 52.73800 27.81500 1.000 52.09245 544 LEU A C 1
ATOM 4410 O O . LEU A 1 544 ? -32.28300 52.48600 28.62900 1.000 47.98629 544 LEU A O 1
ATOM 4415 N N . GLN A 1 545 ? -34.40200 52.20700 27.90300 1.000 52.84557 545 GLN A N 1
ATOM 4416 C CA . GLN A 1 545 ? -34.77000 51.33800 29.01200 1.000 59.64014 545 GLN A CA 1
ATOM 4417 C C . GLN A 1 545 ? -33.89200 50.09400 29.05900 1.000 52.52025 545 GLN A C 1
ATOM 4418 O O . GLN A 1 545 ? -33.48200 49.67200 30.13700 1.000 52.32680 545 GLN A O 1
ATOM 4424 N N . SER A 1 546 ? -33.58700 49.50700 27.89500 1.000 53.80312 546 SER A N 1
ATOM 4425 C CA . SER A 1 546 ? -32.73400 48.32500 27.82600 1.000 48.41726 546 SER A CA 1
ATOM 4426 C C . SER A 1 546 ? -31.32400 48.58300 28.36800 1.000 54.86043 546 SER A C 1
ATOM 4427 O O . SER A 1 546 ? -30.64200 47.63100 28.76400 1.000 50.92897 546 SER A O 1
ATOM 4430 N N . GLN A 1 547 ? -30.89900 49.84300 28.44900 1.000 50.60134 547 GLN A N 1
ATOM 4431 C CA . GLN A 1 547 ? -29.60000 50.21200 28.99400 1.000 51.78474 547 GLN A CA 1
ATOM 4432 C C . GLN A 1 547 ? -29.70800 50.84700 30.37300 1.000 48.05832 547 GLN A C 1
ATOM 4433 O O . GLN A 1 547 ? -28.79300 51.55200 30.80300 1.000 47.37348 547 GLN A O 1
ATOM 4439 N N . ALA A 1 548 ? -30.82600 50.63300 31.06000 1.000 51.76007 548 ALA A N 1
ATOM 4440 C CA . ALA A 1 548 ? -31.05300 51.17400 32.39900 1.000 53.15072 548 ALA A CA 1
ATOM 4441 C C . ALA A 1 548 ? -31.01700 52.70000 32.42500 1.000 49.13138 548 ALA A C 1
ATOM 4442 O O . ALA A 1 548 ? -30.54400 53.30100 33.39700 1.000 51.11736 548 ALA A O 1
ATOM 4444 N N . ILE A 1 549 ? -31.50100 53.34700 31.36800 1.000 49.29942 549 ILE A N 1
ATOM 4445 C CA . ILE A 1 549 ? -31.55200 54.80600 31.29300 1.000 51.30402 549 ILE A CA 1
ATOM 4446 C C . ILE A 1 549 ? -33.00700 55.22400 31.47600 1.000 55.99288 549 ILE A C 1
ATOM 4447 O O . ILE A 1 549 ? -33.85900 54.96500 30.62100 1.000 47.83175 549 ILE A O 1
ATOM 4452 N N . THR A 1 550 ? -33.29300 55.83500 32.61700 1.000 61.09334 550 THR A N 1
ATOM 4453 C CA . THR A 1 550 ? -34.60400 56.41300 32.87900 1.000 62.76341 550 THR A CA 1
ATOM 4454 C C . THR A 1 550 ? -34.74900 57.73200 32.14200 1.000 63.01649 550 THR A C 1
ATOM 4455 O O . THR A 1 550 ? -35.58100 57.86500 31.24300 1.000 65.68553 550 THR A O 1
ATOM 4459 N N . SER A 1 551 ? -33.91500 58.70200 32.50300 1.000 66.32711 551 SER A N 1
ATOM 4460 C CA . SER A 1 551 ? -33.99700 60.07700 32.04200 1.000 68.61685 551 SER A CA 1
ATOM 4461 C C . SER A 1 551 ? -32.65400 60.47100 31.44300 1.000 63.70559 551 SER A C 1
ATOM 4462 O O . SER A 1 551 ? -31.60700 59.97400 31.86300 1.000 59.56808 551 SER A O 1
ATOM 4465 N N . LEU A 1 552 ? -32.66900 61.36900 30.46100 1.000 62.42066 552 LEU A N 1
ATOM 4466 C CA . LEU A 1 552 ? -31.43400 61.91400 29.90200 1.000 61.22210 552 LEU A CA 1
ATOM 4467 C C . LEU A 1 552 ? -31.48200 63.42900 30.04100 1.000 60.79192 552 LEU A C 1
ATOM 4468 O O . LEU A 1 552 ? -31.89800 64.13600 29.10500 1.000 60.24728 552 LEU A O 1
ATOM 4473 N N . PRO A 1 553 ? -31.09300 63.96800 31.20100 1.000 59.17191 553 PRO A N 1
ATOM 4474 C CA . PRO A 1 553 ? -30.98300 65.42100 31.35700 1.000 57.05778 553 PRO A CA 1
ATOM 4475 C C . PRO A 1 553 ? -30.19000 66.05200 30.22300 1.000 60.00539 553 PRO A C 1
ATOM 4476 O O . PRO A 1 553 ? -29.24600 65.46100 29.69700 1.000 58.96034 553 PRO A O 1
ATOM 4480 N N . GLU A 1 554 ? -30.58900 67.27800 29.85600 1.000 60.16628 554 GLU A N 1
ATOM 4481 C CA . GLU A 1 554 ? -30.01500 67.98800 28.71800 1.000 59.23140 554 GLU A CA 1
ATOM 4482 C C . GLU A 1 554 ? -28.87300 68.93300 29.07400 1.000 64.84649 554 GLU A C 1
ATOM 4483 O O . GLU A 1 554 ? -28.14100 69.35100 28.17100 1.000 63.32728 554 GLU A O 1
ATOM 4489 N N . GLN A 1 555 ? -28.68700 69.27600 30.34800 1.000 63.36197 555 GLN A N 1
ATOM 4490 C CA . GLN A 1 555 ? -27.56300 70.10400 30.75600 1.000 66.21677 555 GLN A CA 1
ATOM 4491 C C . GLN A 1 555 ? -26.66800 69.35300 31.74000 1.000 63.67945 555 GLN A C 1
ATOM 4492 O O . GLN A 1 555 ? -27.15900 68.60500 32.59400 1.000 58.08144 555 GLN A O 1
ATOM 4498 N N . LEU A 1 556 ? -25.34800 69.55500 31.62100 1.000 60.36502 556 LEU A N 1
ATOM 4499 C CA . LEU A 1 556 ? -24.43600 68.93000 32.57600 1.000 59.17559 556 LEU A CA 1
ATOM 4500 C C . LEU A 1 556 ? -24.76500 69.33300 34.00600 1.000 62.76100 556 LEU A C 1
ATOM 4501 O O . LEU A 1 556 ? -24.50700 68.56400 34.93800 1.000 67.37494 556 LEU A O 1
ATOM 4506 N N . ASN A 1 557 ? -25.35400 70.51900 34.19600 1.000 66.57231 557 ASN A N 1
ATOM 4507 C CA . ASN A 1 557 ? -25.75600 70.97000 35.52800 1.000 68.20803 557 ASN A CA 1
ATOM 4508 C C . ASN A 1 557 ? -26.58400 69.92100 36.27100 1.000 67.09915 557 ASN A C 1
ATOM 4509 O O . ASN A 1 557 ? -26.56800 69.88200 37.50600 1.000 65.96199 557 ASN A O 1
ATOM 4514 N N . GLN A 1 558 ? -27.32900 69.07700 35.54800 1.000 65.58600 558 GLN A N 1
ATOM 4515 C CA . GLN A 1 558 ? -28.15900 68.04600 36.16700 1.000 65.00116 558 GLN A CA 1
ATOM 4516 C C . GLN A 1 558 ? -27.52000 66.65900 36.12400 1.000 60.22664 558 GLN A C 1
ATOM 4517 O O . GLN A 1 558 ? -28.20200 65.66100 36.39800 1.000 55.52709 558 GLN A O 1
ATOM 4523 N N . PHE A 1 559 ? -26.23300 66.57300 35.78800 1.000 55.65836 559 PHE A N 1
ATOM 4524 C CA . PHE A 1 559 ? -25.62400 65.27000 35.55300 1.000 54.76323 559 PHE A CA 1
ATOM 4525 C C . PHE A 1 559 ? -25.69700 64.38100 36.79100 1.000 57.56745 559 PHE A C 1
ATOM 4526 O O . PHE A 1 559 ? -25.96100 63.17600 36.68600 1.000 57.97222 559 PHE A O 1
ATOM 4534 N N . MET A 1 560 ? -25.48100 64.94900 37.97700 1.000 54.52859 560 MET A N 1
ATOM 4535 C CA . MET A 1 560 ? -25.49300 64.11500 39.17000 1.000 55.84728 560 MET A CA 1
ATOM 4536 C C . MET A 1 560 ? -26.87600 63.55500 39.44700 1.000 58.56957 560 MET A C 1
ATOM 4537 O O . MET A 1 560 ? -26.99200 62.49500 40.07000 1.000 62.07800 560 MET A O 1
ATOM 4542 N N . ASP A 1 561 ? -27.93500 64.23300 38.99700 1.000 58.98386 561 ASP A N 1
ATOM 4543 C CA . ASP A 1 561 ? -29.27000 63.64700 39.12600 1.000 61.89800 561 ASP A CA 1
ATOM 4544 C C . ASP A 1 561 ? -29.40200 62.40000 38.25800 1.000 58.36454 561 ASP A C 1
ATOM 4545 O O . ASP A 1 561 ? -30.08600 61.43600 38.63100 1.000 54.79018 561 ASP A O 1
ATOM 4550 N N . PHE A 1 562 ? -28.76700 62.41600 37.08700 1.000 51.63375 562 PHE A N 1
ATOM 4551 C CA . PHE A 1 562 ? -28.72800 61.22900 36.24400 1.000 54.59878 562 PHE A CA 1
ATOM 4552 C C . PHE A 1 562 ? -27.87300 60.14100 36.88700 1.000 53.79073 562 PHE A C 1
ATOM 4553 O O . PHE A 1 562 ? -28.30500 58.98600 37.02800 1.000 50.91967 562 PHE A O 1
ATOM 4561 N N . TYR A 1 563 ? -26.65200 60.50800 37.28800 1.000 52.18565 563 TYR A N 1
ATOM 4562 C CA . TYR A 1 563 ? -25.74500 59.58800 37.95900 1.000 52.21064 563 TYR A CA 1
ATOM 4563 C C . TYR A 1 563 ? -26.45300 58.85300 39.09000 1.000 53.05863 563 TYR A C 1
ATOM 4564 O O . TYR A 1 563 ? -26.53900 57.61900 39.10300 1.000 48.29970 563 TYR A O 1
ATOM 4573 N N . ARG A 1 564 ? -26.99400 59.61100 40.04000 1.000 53.62292 564 ARG A N 1
ATOM 4574 C CA . ARG A 1 564 ? -27.62100 59.00400 41.20500 1.000 52.19717 564 ARG A CA 1
ATOM 4575 C C . ARG A 1 564 ? -28.79300 58.11800 40.82400 1.000 55.74375 564 ARG A C 1
ATOM 4576 O O . ARG A 1 564 ? -29.03800 57.10100 41.48400 1.000 61.41506 564 ARG A O 1
ATOM 4584 N N . GLU A 1 565 ? -29.52200 58.47100 39.76000 1.000 54.50402 565 GLU A N 1
ATOM 4585 C CA . GLU A 1 565 ? -30.67700 57.67800 39.36200 1.000 54.52068 565 GLU A CA 1
ATOM 4586 C C . GLU A 1 565 ? -30.25200 56.38600 38.67500 1.000 52.38719 565 GLU A C 1
ATOM 4587 O O . GLU A 1 565 ? -30.80900 55.31500 38.94500 1.000 53.34506 565 GLU A O 1
ATOM 4593 N N . ARG A 1 566 ? -29.28400 56.46600 37.76300 1.000 47.53259 566 ARG A N 1
ATOM 4594 C CA . ARG A 1 566 ? -28.81700 55.24000 37.13400 1.000 52.07827 566 ARG A CA 1
ATOM 4595 C C . ARG A 1 566 ? -28.03200 54.36700 38.12200 1.000 50.34334 566 ARG A C 1
ATOM 4596 O O . ARG A 1 566 ? -28.13800 53.13900 38.08500 1.000 46.44143 566 ARG A O 1
ATOM 4604 N N . GLN A 1 567 ? -27.26500 54.97000 39.02600 1.000 49.20750 567 GLN A N 1
ATOM 4605 C CA . GLN A 1 567 ? -26.56600 54.15100 40.01300 1.000 52.18873 567 GLN A CA 1
ATOM 4606 C C . GLN A 1 567 ? -27.54800 53.29400 40.79600 1.000 56.20210 567 GLN A C 1
ATOM 4607 O O . GLN A 1 567 ? -27.30800 52.10200 41.01300 1.000 50.52170 567 GLN A O 1
ATOM 4613 N N . GLU A 1 568 ? -28.67700 53.87600 41.20800 1.000 58.02635 568 GLU A N 1
ATOM 4614 C CA . GLU A 1 568 ? -29.66500 53.09500 41.94300 1.000 56.72883 568 GLU A CA 1
ATOM 4615 C C . GLU A 1 568 ? -30.23200 51.97800 41.08000 1.000 55.35295 568 GLU A C 1
ATOM 4616 O O . GLU A 1 568 ? -30.39000 50.84400 41.55000 1.000 57.17860 568 GLU A O 1
ATOM 4622 N N . THR A 1 569 ? -30.54400 52.27800 39.81100 1.000 53.69291 569 THR A N 1
ATOM 4623 C CA . THR A 1 569 ? -31.02000 51.24700 38.89100 1.000 52.53130 569 THR A CA 1
ATOM 4624 C C . THR A 1 569 ? -30.00900 50.10600 38.76000 1.000 50.70336 569 THR A C 1
ATOM 4625 O O . THR A 1 569 ? -30.37900 48.92800 38.77900 1.000 52.08329 569 THR A O 1
ATOM 4629 N N . LEU A 1 570 ? -28.72400 50.44000 38.62100 1.000 48.94533 570 LEU A N 1
ATOM 4630 C CA . LEU A 1 570 ? -27.68700 49.41700 38.48900 1.000 52.56106 570 LEU A CA 1
ATOM 4631 C C . LEU A 1 570 ? -27.56000 48.57800 39.76100 1.000 51.40772 570 LEU A C 1
ATOM 4632 O O . LEU A 1 570 ? -27.50000 47.34400 39.69700 1.000 49.71805 570 LEU A O 1
ATOM 4637 N N . LEU A 1 571 ? -27.54600 49.23300 40.92800 1.000 48.42337 571 LEU A N 1
ATOM 4638 C CA . LEU A 1 571 ? -27.51000 48.51100 42.19600 1.000 53.17190 571 LEU A CA 1
ATOM 4639 C C . LEU A 1 571 ? -28.58300 47.44100 42.25500 1.000 50.80972 571 LEU A C 1
ATOM 4640 O O . LEU A 1 571 ? -28.33100 46.32600 42.71600 1.000 57.13421 571 LEU A O 1
ATOM 4645 N N . ALA A 1 572 ? -29.79800 47.76700 41.81700 1.000 52.89603 572 ALA A N 1
ATOM 4646 C CA . ALA A 1 572 ? -30.87100 46.78700 41.88100 1.000 53.76307 572 ALA A CA 1
ATOM 4647 C C . ALA A 1 572 ? -30.58500 45.61900 40.95100 1.000 56.69300 572 ALA A C 1
ATOM 4648 O O . ALA A 1 572 ? -30.82400 44.46000 41.31200 1.000 60.37147 572 ALA A O 1
ATOM 4650 N N . ARG A 1 573 ? -30.10700 45.91100 39.73500 1.000 52.84589 573 ARG A N 1
ATOM 4651 C CA . ARG A 1 573 ? -29.75600 44.84900 38.79600 1.000 53.96652 573 ARG A CA 1
ATOM 4652 C C . ARG A 1 573 ? -28.60000 44.00400 39.32800 1.000 51.23639 573 ARG A C 1
ATOM 4653 O O . ARG A 1 573 ? -28.62600 42.77200 39.25300 1.000 50.95832 573 ARG A O 1
ATOM 4661 N N . ILE A 1 574 ? -27.58300 44.65900 39.87500 1.000 46.41033 574 ILE A N 1
ATOM 4662 C CA . ILE A 1 574 ? -26.41800 43.95200 40.39700 1.000 49.63780 574 ILE A CA 1
ATOM 4663 C C . ILE A 1 574 ? -26.82200 43.03000 41.53900 1.000 51.62231 574 ILE A C 1
ATOM 4664 O O . ILE A 1 574 ? -26.48500 41.84600 41.55500 1.000 51.34188 574 ILE A O 1
ATOM 4669 N N . ARG A 1 575 ? -27.60300 43.57600 42.47600 1.000 53.57590 575 ARG A N 1
ATOM 4670 C CA . ARG A 1 575 ? -28.09800 42.78800 43.63700 1.000 55.71894 575 ARG A CA 1
ATOM 4671 C C . ARG A 1 575 ? -28.84400 41.55200 43.11900 1.000 56.34912 575 ARG A C 1
ATOM 4672 O O . ARG A 1 575 ? -28.77300 40.49900 43.78300 1.000 59.28957 575 ARG A O 1
ATOM 4680 N N . THR A 1 576 ? -29.53000 41.68500 41.97800 1.000 54.64313 576 THR A N 1
ATOM 4681 C CA . THR A 1 576 ? -30.27500 40.57700 41.38300 1.000 55.84485 576 THR A CA 1
ATOM 4682 C C . THR A 1 576 ? -29.36300 39.62300 40.62100 1.000 53.13467 576 THR A C 1
ATOM 4683 O O . THR A 1 576 ? -29.53600 38.40200 40.70200 1.000 57.33450 576 THR A O 1
ATOM 4687 N N . ALA A 1 577 ? -28.40700 40.15700 39.85900 1.000 50.87333 577 ALA A N 1
ATOM 4688 C CA . ALA A 1 577 ? -27.51500 39.30400 39.08400 1.000 51.12346 577 ALA A CA 1
ATOM 4689 C C . ALA A 1 577 ? -26.60100 38.47500 39.97700 1.000 52.35394 577 ALA A C 1
ATOM 4690 O O . ALA A 1 577 ? -26.21600 37.36700 39.60600 1.000 54.16723 577 ALA A O 1
ATOM 4692 N N . LEU A 1 578 ? -26.25500 38.97600 41.15800 1.000 57.90551 578 LEU A N 1
ATOM 4693 C CA . LEU A 1 578 ? -25.28600 38.32000 42.02500 1.000 56.79056 578 LEU A CA 1
ATOM 4694 C C . LEU A 1 578 ? -25.92900 37.58200 43.18300 1.000 61.83514 578 LEU A C 1
ATOM 4695 O O . LEU A 1 578 ? -25.21100 37.09700 44.05800 1.000 68.17548 578 LEU A O 1
ATOM 4700 N N . GLN A 1 579 ? -27.25200 37.49400 43.22200 1.000 64.07495 579 GLN A N 1
ATOM 4701 C CA . GLN A 1 579 ? -27.91100 36.93200 44.39300 1.000 74.08272 579 GLN A CA 1
ATOM 4702 C C . GLN A 1 579 ? -27.73000 35.41400 44.42700 1.000 79.96380 579 GLN A C 1
ATOM 4703 O O . GLN A 1 579 ? -27.77300 34.75700 43.37700 1.000 75.24633 579 GLN A O 1
ATOM 4709 N N . PRO A 1 580 ? -27.51900 34.83100 45.61400 1.000 83.09142 580 PRO A N 1
ATOM 4710 C CA . PRO A 1 580 ? -27.48700 33.36400 45.72200 1.000 87.79821 580 PRO A CA 1
ATOM 4711 C C . PRO A 1 580 ? -28.80400 32.75100 45.26300 1.000 89.99449 580 PRO A C 1
ATOM 4712 O O . PRO A 1 580 ? -29.88500 33.31400 45.46300 1.000 89.34168 580 PRO A O 1
ATOM 4716 N N . ALA A 1 581 ? -28.69900 31.56800 44.65700 1.000 95.89197 581 ALA A N 1
ATOM 4717 C CA . ALA A 1 581 ? -29.70300 31.04500 43.74500 1.000 100.45876 581 ALA A CA 1
ATOM 4718 C C . ALA A 1 581 ? -30.74600 30.17100 44.45100 1.000 105.84423 581 ALA A C 1
ATOM 4719 O O . ALA A 1 581 ? -30.82400 30.10300 45.68500 1.000 103.40955 581 ALA A O 1
ATOM 4721 N N . SER A 1 582 ? -31.54900 29.47800 43.63900 1.000 112.96839 582 SER A N 1
ATOM 4722 C CA . SER A 1 582 ? -32.76800 28.80600 44.08400 1.000 119.55377 582 SER A CA 1
ATOM 4723 C C . SER A 1 582 ? -32.46200 27.37100 44.52100 1.000 123.12121 582 SER A C 1
ATOM 4724 O O . SER A 1 582 ? -32.24400 26.49100 43.67800 1.000 123.21099 582 SER A O 1
ATOM 472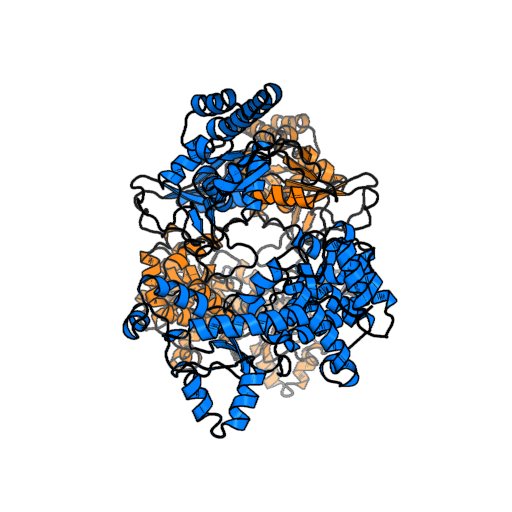7 N N . SER A 1 583 ? -32.45800 27.13800 45.83600 1.000 120.84501 583 SER A N 1
ATOM 4728 C CA . SER A 1 583 ? -32.45300 25.79000 46.41500 1.000 121.80436 583 SER A CA 1
ATOM 4729 C C . SER A 1 583 ? -32.13100 25.84100 47.90500 1.000 119.46427 583 SER A C 1
ATOM 4730 O O . SER A 1 583 ? -32.54900 24.97000 48.66900 1.000 119.71028 583 SER A O 1
ATOM 4733 N N . MET B 1 1 ? 20.63500 23.55300 52.83600 1.000 72.21898 1 MET B N 1
ATOM 4734 C CA . MET B 1 1 ? 21.80100 23.72600 53.69700 1.000 76.03572 1 MET B CA 1
ATOM 4735 C C . MET B 1 1 ? 22.84000 24.60600 53.01100 1.000 70.89599 1 MET B C 1
ATOM 4736 O O . MET B 1 1 ? 22.79800 24.77500 51.79600 1.000 68.11137 1 MET B O 1
ATOM 4741 N N . TYR B 1 2 ? 23.75600 25.17200 53.79900 1.000 75.36096 2 TYR B N 1
ATOM 4742 C CA . TYR B 1 2 ? 24.95000 25.83800 53.29300 1.000 64.03482 2 TYR B CA 1
ATOM 4743 C C . TYR B 1 2 ? 26.18500 25.04400 53.69200 1.000 69.76828 2 TYR B C 1
ATOM 4744 O O . TYR B 1 2 ? 26.30000 24.58700 54.83400 1.000 75.76037 2 TYR B O 1
ATOM 4753 N N . GLN B 1 3 ? 27.08700 24.85100 52.73800 1.000 64.07989 3 GLN B N 1
ATOM 4754 C CA . GLN B 1 3 ? 28.43800 24.38100 53.00700 1.000 59.85774 3 GLN B CA 1
ATOM 4755 C C . GLN B 1 3 ? 29.36300 25.46600 52.47900 1.000 61.02578 3 GLN B C 1
ATOM 4756 O O . GLN B 1 3 ? 29.34600 25.76400 51.27900 1.000 56.89824 3 GLN B O 1
ATOM 4762 N N . ALA B 1 4 ? 30.12000 26.09900 53.38500 1.000 64.07199 4 ALA B N 1
ATOM 4763 C CA . ALA B 1 4 ? 30.90400 27.28000 53.03000 1.000 62.63044 4 ALA B CA 1
ATOM 4764 C C . ALA B 1 4 ? 32.24400 26.94100 52.38800 1.000 62.52403 4 ALA B C 1
ATOM 4765 O O . ALA B 1 4 ? 32.80600 27.79700 51.69700 1.000 60.09326 4 ALA B O 1
ATOM 4767 N N . GLY B 1 5 ? 32.76300 25.72700 52.59300 1.000 63.05417 5 GLY B N 1
ATOM 4768 C CA . GLY B 1 5 ? 34.06100 25.35800 52.05200 1.000 64.32666 5 GLY B CA 1
ATOM 4769 C C . GLY B 1 5 ? 34.36000 23.86800 51.96700 1.000 65.12049 5 GLY B C 1
ATOM 4770 O O . GLY B 1 5 ? 34.36900 23.16100 52.98100 1.000 68.23975 5 GLY B O 1
ATOM 4771 N N . GLY B 1 6 ? 34.57300 23.38400 50.73500 1.000 60.57936 6 GLY B N 1
ATOM 4772 C CA . GLY B 1 6 ? 35.15200 22.08000 50.50500 1.000 52.47891 6 GLY B CA 1
ATOM 4773 C C . GLY B 1 6 ? 36.28500 22.19800 49.50100 1.000 51.33121 6 GLY B C 1
ATOM 4774 O O . GLY B 1 6 ? 36.45200 23.23100 48.84500 1.000 47.49852 6 GLY B O 1
ATOM 4775 N N . THR B 1 7 ? 37.06900 21.12200 49.38800 1.000 47.30085 7 THR B N 1
ATOM 4776 C CA . THR B 1 7 ? 38.17200 21.09300 48.44100 1.000 43.82710 7 THR B CA 1
ATOM 4777 C C . THR B 1 7 ? 37.70900 20.61600 47.05900 1.000 45.15792 7 THR B C 1
ATOM 4778 O O . THR B 1 7 ? 36.71800 19.89100 46.90900 1.000 39.45173 7 THR B O 1
ATOM 4782 N N . ILE B 1 8 ? 38.48800 20.99500 46.04700 1.000 37.73010 8 ILE B N 1
ATOM 4783 C CA . ILE B 1 8 ? 38.25300 20.46000 44.71400 1.000 41.56520 8 ILE B CA 1
ATOM 4784 C C . ILE B 1 8 ? 38.44900 18.95100 44.69100 1.000 42.24630 8 ILE B C 1
ATOM 4785 O O . ILE B 1 8 ? 37.74800 18.23800 43.95700 1.000 40.12197 8 ILE B O 1
ATOM 4790 N N . ARG B 1 9 ? 39.39700 18.43500 45.49200 1.000 39.18080 9 ARG B N 1
ATOM 4791 C CA . ARG B 1 9 ? 39.58500 16.98900 45.60200 1.000 38.75318 9 ARG B CA 1
ATOM 4792 C C . ARG B 1 9 ? 38.32200 16.28800 46.07400 1.000 41.90815 9 ARG B C 1
ATOM 4793 O O . ARG B 1 9 ? 37.90100 15.28300 45.48600 1.000 42.97604 9 ARG B O 1
ATOM 4801 N N . SER B 1 10 ? 37.73600 16.75900 47.18100 1.000 42.12767 10 SER B N 1
ATOM 4802 C CA . SER B 1 10 ? 36.48500 16.16900 47.65500 1.000 42.42250 10 SER B CA 1
ATOM 4803 C C . SER B 1 10 ? 35.39900 16.24800 46.57800 1.000 41.75022 10 SER B C 1
ATOM 4804 O O . SER B 1 10 ? 34.67400 15.28100 46.34100 1.000 43.15299 10 SER B O 1
ATOM 4807 N N . LEU B 1 11 ? 35.28600 17.38800 45.89700 1.000 42.35970 11 LEU B N 1
ATOM 4808 C CA . LEU B 1 11 ? 34.27500 17.52000 44.85000 1.000 40.58731 11 LEU B CA 1
ATOM 4809 C C . LEU B 1 11 ? 34.48500 16.47100 43.77200 1.000 43.58961 11 LEU B C 1
ATOM 4810 O O . LEU B 1 11 ? 33.55700 15.73500 43.41900 1.000 41.25008 11 LEU B O 1
ATOM 4815 N N . LEU B 1 12 ? 35.72200 16.35700 43.26200 1.000 42.45305 12 LEU B N 1
ATOM 4816 C CA . LEU B 1 12 ? 35.97100 15.44700 42.14300 1.000 41.76021 12 LEU B CA 1
ATOM 4817 C C . LEU B 1 12 ? 35.89500 13.98600 42.56300 1.000 45.67170 12 LEU B C 1
ATOM 4818 O O . LEU B 1 12 ? 35.54600 13.13300 41.73600 1.000 49.55869 12 LEU B O 1
ATOM 4823 N N . ASP B 1 13 ? 36.17600 13.67000 43.83400 1.000 42.90773 13 ASP B N 1
ATOM 4824 C CA . ASP B 1 13 ? 35.95600 12.30300 44.31100 1.000 41.38417 13 ASP B CA 1
ATOM 4825 C C . ASP B 1 13 ? 34.48100 11.93100 44.24200 1.000 44.39704 13 ASP B C 1
ATOM 4826 O O . ASP B 1 13 ? 34.13000 10.79600 43.88200 1.000 44.86766 13 ASP B O 1
ATOM 4831 N N . LYS B 1 14 ? 33.59700 12.85500 44.63600 1.000 42.74515 14 LYS B N 1
ATOM 4832 C CA . LYS B 1 14 ? 32.15900 12.59800 44.49100 1.000 43.04567 14 LYS B CA 1
ATOM 4833 C C . LYS B 1 14 ? 31.76200 12.44800 43.02500 1.000 45.28763 14 LYS B C 1
ATOM 4834 O O . LYS B 1 14 ? 30.94800 11.58400 42.68300 1.000 43.52208 14 LYS B O 1
ATOM 4840 N N . VAL B 1 15 ? 32.31200 13.28300 42.13700 1.000 42.88273 15 VAL B N 1
ATOM 4841 C CA . VAL B 1 15 ? 32.02000 13.10500 40.71300 1.000 40.71226 15 VAL B CA 1
ATOM 4842 C C . VAL B 1 15 ? 32.46300 11.72900 40.25400 1.000 47.87288 15 VAL B C 1
ATOM 4843 O O . VAL B 1 15 ? 31.75400 11.05500 39.49100 1.000 44.41927 15 VAL B O 1
ATOM 4847 N N . ALA B 1 16 ? 33.63800 11.28400 40.72400 1.000 47.94902 16 ALA B N 1
ATOM 4848 C CA . ALA B 1 16 ? 34.18700 10.00700 40.28400 1.000 45.50680 16 ALA B CA 1
ATOM 4849 C C . ALA B 1 16 ? 33.27700 8.84400 40.65800 1.000 46.30759 16 ALA B C 1
ATOM 4850 O O . ALA B 1 16 ? 33.08800 7.91700 39.86100 1.000 51.79202 16 ALA B O 1
ATOM 4852 N N . GLU B 1 17 ? 32.71200 8.85200 41.86400 1.000 44.89323 17 GLU B N 1
ATOM 4853 C CA . GLU B 1 17 ? 31.85200 7.74400 42.25900 1.000 49.34008 17 GLU B CA 1
ATOM 4854 C C . GLU B 1 17 ? 30.38700 7.98700 41.88100 1.000 52.90024 17 GLU B C 1
ATOM 4855 O O . GLU B 1 17 ? 29.48900 7.32300 42.40800 1.000 54.63004 17 GLU B O 1
ATOM 4861 N N . GLN B 1 18 ? 30.13800 8.92600 40.96900 1.000 50.27332 18 GLN B N 1
ATOM 4862 C CA . GLN B 1 18 ? 28.80800 9.22000 40.44700 1.000 47.83073 18 GLN B CA 1
ATOM 4863 C C . GLN B 1 18 ? 27.80800 9.59700 41.54400 1.000 48.70336 18 GLN B C 1
ATOM 4864 O O . GLN B 1 18 ? 26.60100 9.37600 41.39900 1.000 48.12743 18 GLN B O 1
ATOM 4870 N N . GLU B 1 19 ? 28.28400 10.21200 42.63200 1.000 45.41257 19 GLU B N 1
ATOM 4871 C CA . GLU B 1 19 ? 27.38700 10.76400 43.63800 1.000 47.84356 19 GLU B CA 1
ATOM 4872 C C . GLU B 1 19 ? 27.02800 12.23200 43.38900 1.000 47.99018 19 GLU B C 1
ATOM 4873 O O . GLU B 1 19 ? 25.99900 12.69800 43.89700 1.000 46.70936 19 GLU B O 1
ATOM 4879 N N . TYR B 1 20 ? 27.84800 12.97500 42.64400 1.000 44.06318 20 TYR B N 1
ATOM 4880 C CA . TYR B 1 20 ? 27.42900 14.24000 42.04700 1.000 43.42906 20 TYR B CA 1
ATOM 4881 C C . TYR B 1 20 ? 27.11900 13.95500 40.58200 1.000 47.95780 20 TYR B C 1
ATOM 4882 O O . TYR B 1 20 ? 27.97400 13.42900 39.85600 1.000 43.45452 20 TYR B O 1
ATOM 4891 N N . LEU B 1 21 ? 25.89800 14.28100 40.16100 1.000 45.24713 21 LEU B N 1
ATOM 4892 C CA . LEU B 1 21 ? 25.40700 14.03200 38.81100 1.000 48.39611 21 LEU B CA 1
ATOM 4893 C C . LEU B 1 21 ? 24.72000 15.28300 38.26900 1.000 47.36727 21 LEU B C 1
ATOM 4894 O O . LEU B 1 21 ? 24.53500 16.28300 38.97200 1.000 46.49832 21 LEU B O 1
ATOM 4899 N N . LEU B 1 22 ? 24.33900 15.21200 37.01200 1.000 46.90771 22 LEU B N 1
ATOM 4900 C CA . LEU B 1 22 ? 23.65100 16.25800 36.28000 1.000 47.59773 22 LEU B CA 1
ATOM 4901 C C . LEU B 1 22 ? 22.21800 15.84000 35.98700 1.000 46.99629 22 LEU B C 1
ATOM 4902 O O . LEU B 1 22 ? 21.96800 14.67000 35.68200 1.000 53.73071 22 LEU B O 1
ATOM 4907 N N . PRO B 1 23 ? 21.25700 16.74500 36.07400 1.000 48.84306 23 PRO B N 1
ATOM 4908 C CA . PRO B 1 23 ? 19.92000 16.44900 35.55100 1.000 51.33413 23 PRO B CA 1
ATOM 4909 C C . PRO B 1 23 ? 19.92200 16.61600 34.03700 1.000 53.80456 23 PRO B C 1
ATOM 4910 O O . PRO B 1 23 ? 20.85800 17.14500 33.44200 1.000 60.38578 23 PRO B O 1
ATOM 4914 N N . ALA B 1 24 ? 18.84800 16.15100 33.41000 1.000 63.72692 24 ALA B N 1
ATOM 4915 C CA . ALA B 1 24 ? 18.79300 16.08900 31.94600 1.000 64.67214 24 ALA B CA 1
ATOM 4916 C C . ALA B 1 24 ? 18.44100 17.45200 31.36200 1.000 68.36117 24 ALA B C 1
ATOM 4917 O O . ALA B 1 24 ? 17.31100 17.71200 30.95000 1.000 78.68296 24 ALA B O 1
ATOM 4919 N N . ILE B 1 25 ? 19.43400 18.33100 31.28200 1.000 69.05284 25 ILE B N 1
ATOM 4920 C CA . ILE B 1 25 ? 19.18400 19.63000 30.65300 1.000 72.42286 25 ILE B CA 1
ATOM 4921 C C . ILE B 1 25 ? 20.20300 19.94800 29.54900 1.000 77.38826 25 ILE B C 1
ATOM 4922 O O . ILE B 1 25 ? 21.39200 20.14000 29.81400 1.000 83.58373 25 ILE B O 1
ATOM 4927 N N . PHE B 1 29 ? 26.49900 21.69800 27.26100 1.000 92.12101 29 PHE B N 1
ATOM 4928 C CA . PHE B 1 29 ? 27.64500 21.69800 26.31300 1.000 89.92106 29 PHE B CA 1
ATOM 4929 C C . PHE B 1 29 ? 28.95700 21.80600 27.09900 1.000 89.69283 29 PHE B C 1
ATOM 4930 O O . PHE B 1 29 ? 28.92700 21.69800 28.34000 1.000 90.07741 29 PHE B O 1
ATOM 4938 N N . VAL B 1 30 ? 30.06900 22.01400 26.38600 1.000 83.88855 30 VAL B N 1
ATOM 4939 C CA . VAL B 1 30 ? 31.38300 22.13600 27.01400 1.000 77.08933 30 VAL B CA 1
ATOM 4940 C C . VAL B 1 30 ? 32.09900 23.37100 26.47000 1.000 75.94534 30 VAL B C 1
ATOM 4941 O O . VAL B 1 30 ? 31.77000 23.90000 25.40300 1.000 77.25086 30 VAL B O 1
ATOM 4945 N N . TRP B 1 31 ? 33.07100 23.84600 27.24900 1.000 67.91005 31 TRP B N 1
ATOM 4946 C CA . TRP B 1 31 ? 33.85500 25.03100 26.93800 1.000 63.02239 31 TRP B CA 1
ATOM 4947 C C . TRP B 1 31 ? 34.92400 24.73200 25.88300 1.000 62.42263 31 TRP B C 1
ATOM 4948 O O . TRP B 1 31 ? 35.24500 23.57400 25.59400 1.000 62.83155 31 TRP B O 1
ATOM 4959 N N . ARG B 1 32 ? 35.57600 25.78500 25.40200 1.000 59.03735 32 ARG B N 1
ATOM 4960 C CA . ARG B 1 32 ? 36.68600 25.61800 24.47200 1.000 59.31092 32 ARG B CA 1
ATOM 4961 C C . ARG B 1 32 ? 37.90600 25.31300 25.34900 1.000 56.20970 32 ARG B C 1
ATOM 4962 O O . ARG B 1 32 ? 37.98600 25.79300 26.48000 1.000 53.46211 32 ARG B O 1
ATOM 4970 N N . PRO B 1 33 ? 38.86200 24.51800 24.83900 1.000 56.24676 33 PRO B N 1
ATOM 4971 C CA . PRO B 1 33 ? 40.04200 24.16100 25.63500 1.000 52.12198 33 PRO B CA 1
ATOM 4972 C C . PRO B 1 33 ? 40.74800 25.36900 26.20800 1.000 54.55346 33 PRO B C 1
ATOM 4973 O O . PRO B 1 33 ? 41.25700 25.30200 27.33400 1.000 52.27889 33 PRO B O 1
ATOM 4977 N N . GLU B 1 34 ? 40.80100 26.47500 25.46000 1.000 51.43289 34 GLU B N 1
ATOM 4978 C CA . GLU B 1 34 ? 41.51100 27.66000 25.93300 1.000 57.52610 34 GLU B CA 1
ATOM 4979 C C . GLU B 1 34 ? 40.86200 28.22200 27.19000 1.000 54.63349 34 GLU B C 1
ATOM 4980 O O . GLU B 1 34 ? 41.54400 28.82700 28.02900 1.000 51.55223 34 GLU B O 1
ATOM 4986 N N . GLN B 1 35 ? 39.54700 28.04000 27.32700 1.000 52.24580 35 GLN B N 1
ATOM 4987 C CA . GLN B 1 35 ? 38.82300 28.52000 28.49500 1.000 53.99500 35 GLN B CA 1
ATOM 4988 C C . GLN B 1 35 ? 39.00300 27.59600 29.69400 1.000 48.61925 35 GLN B C 1
ATOM 4989 O O . GLN B 1 35 ? 39.00200 28.06900 30.83200 1.000 48.88636 35 GLN B O 1
ATOM 4995 N N . ILE B 1 36 ? 39.11200 26.28600 29.47400 1.000 45.53571 36 ILE B N 1
ATOM 4996 C CA . ILE B 1 36 ? 39.49100 25.41500 30.57800 1.000 49.34010 36 ILE B CA 1
ATOM 4997 C C . ILE B 1 36 ? 40.82900 25.86100 31.15100 1.000 45.57932 36 ILE B C 1
ATOM 4998 O O . ILE B 1 36 ? 40.99700 25.94100 32.36900 1.000 46.86666 36 ILE B O 1
ATOM 5003 N N . CYS B 1 37 ? 41.77600 26.23300 30.28600 1.000 43.99538 37 CYS B N 1
ATOM 5004 C CA . CYS B 1 37 ? 43.09700 26.62200 30.77200 1.000 46.59999 37 CYS B CA 1
ATOM 5005 C C . CYS B 1 37 ? 43.03700 27.94900 31.51300 1.000 49.45597 37 CYS B C 1
ATOM 5006 O O . CYS B 1 37 ? 43.73100 28.13000 32.52400 1.000 47.68177 37 CYS B O 1
ATOM 5009 N N . ARG B 1 38 ? 42.21200 28.88900 31.03000 1.000 46.27359 38 ARG B N 1
ATOM 5010 C CA . ARG B 1 38 ? 42.03400 30.15200 31.74400 1.000 47.24116 38 ARG B CA 1
ATOM 5011 C C . ARG B 1 38 ? 41.41000 29.93900 33.11600 1.000 45.90988 38 ARG B C 1
ATOM 5012 O O . ARG B 1 38 ? 41.70800 30.68800 34.05400 1.000 50.72097 38 ARG B O 1
ATOM 5020 N N . LEU B 1 39 ? 40.55900 28.92100 33.26500 1.000 43.57145 39 LEU B N 1
ATOM 5021 C CA . LEU B 1 39 ? 39.97800 28.64000 34.57400 1.000 47.46173 39 LEU B CA 1
ATOM 5022 C C . LEU B 1 39 ? 41.05100 28.17200 35.55600 1.000 47.54472 39 LEU B C 1
ATOM 5023 O O . LEU B 1 39 ? 41.13600 28.67700 36.68000 1.000 49.22260 39 LEU B O 1
ATOM 5028 N N . PHE B 1 40 ? 41.91000 27.23600 35.13600 1.000 45.34215 40 PHE B N 1
ATOM 5029 C CA . PHE B 1 40 ? 42.94000 26.73000 36.04000 1.000 44.67483 40 PHE B CA 1
ATOM 5030 C C . PHE B 1 40 ? 43.93400 27.82200 36.39600 1.000 44.50782 40 PHE B C 1
ATOM 5031 O O . PHE B 1 40 ? 44.35200 27.93000 37.55500 1.000 45.11635 40 PHE B O 1
ATOM 5039 N N . ASP B 1 41 ? 44.30100 28.66300 35.42700 1.000 43.74242 41 ASP B N 1
ATOM 5040 C CA . ASP B 1 41 ? 45.17300 29.80200 35.73000 1.000 42.36072 41 ASP B CA 1
ATOM 5041 C C . ASP B 1 41 ? 44.51300 30.75800 36.72400 1.000 47.30317 41 ASP B C 1
ATOM 5042 O O . ASP B 1 41 ? 45.15400 31.20900 37.68300 1.000 44.59732 41 ASP B O 1
ATOM 5047 N N . SER B 1 42 ? 43.22700 31.08700 36.50900 1.000 48.31696 42 SER B N 1
ATOM 5048 C CA . SER B 1 42 ? 42.52000 31.97000 37.44000 1.000 44.15656 42 SER B CA 1
ATOM 5049 C C . SER B 1 42 ? 42.44100 31.34400 38.82500 1.000 44.03651 42 SER B C 1
ATOM 5050 O O . SER B 1 42 ? 42.64300 32.02600 39.83700 1.000 44.47218 42 SER B O 1
ATOM 5053 N N . LEU B 1 43 ? 42.17400 30.03900 38.88300 1.000 41.27587 43 LEU B N 1
ATOM 5054 C CA . LEU B 1 43 ? 42.15200 29.32700 40.15800 1.000 47.41477 43 LEU B CA 1
ATOM 5055 C C . LEU B 1 43 ? 43.48400 29.45100 40.90700 1.000 46.52945 43 LEU B C 1
ATOM 5056 O O . LEU B 1 43 ? 43.50700 29.78500 42.09100 1.000 40.71992 43 LEU B O 1
ATOM 5061 N N . LEU B 1 44 ? 44.60700 29.17000 40.24100 1.000 42.63811 44 LEU B N 1
ATOM 5062 C CA . LEU B 1 44 ? 45.88500 29.25200 40.94700 1.000 47.99087 44 LEU B CA 1
ATOM 5063 C C . LEU B 1 44 ? 46.24500 30.68700 41.31500 1.000 49.74139 44 LEU B C 1
ATOM 5064 O O . LEU B 1 44 ? 46.93800 30.91700 42.32200 1.000 48.83763 44 LEU B O 1
ATOM 5069 N N . GLN B 1 45 ? 45.80700 31.65800 40.50500 1.000 46.85823 45 GLN B N 1
ATOM 5070 C CA . GLN B 1 45 ? 46.04700 33.06300 40.82100 1.000 48.38865 45 GLN B CA 1
ATOM 5071 C C . GLN B 1 45 ? 45.26400 33.53000 42.03500 1.000 46.21812 45 GLN B C 1
ATOM 5072 O O . GLN B 1 45 ? 45.58300 34.58600 42.58000 1.000 51.97846 45 GLN B O 1
ATOM 5078 N N . GLY B 1 46 ? 44.23100 32.80200 42.46000 1.000 43.00068 46 GLY B N 1
ATOM 5079 C CA . GLY B 1 46 ? 43.47400 33.19900 43.63400 1.000 49.34279 46 GLY B CA 1
ATOM 5080 C C . GLY B 1 46 ? 42.06000 33.70900 43.40500 1.000 52.39104 46 GLY B C 1
ATOM 5081 O O . GLY B 1 46 ? 41.40200 34.06700 44.38600 1.000 50.98904 46 GLY B O 1
ATOM 5082 N N . TYR B 1 47 ? 41.55700 33.74200 42.16400 1.000 49.72245 47 TYR B N 1
ATOM 5083 C CA . TYR B 1 47 ? 40.17100 34.16000 41.90600 1.000 52.11491 47 TYR B CA 1
ATOM 5084 C C . TYR B 1 47 ? 39.18300 33.15300 42.49800 1.000 53.57139 47 TYR B C 1
ATOM 5085 O O . TYR B 1 47 ? 39.26600 31.95700 42.17800 1.000 49.36496 47 TYR B O 1
ATOM 5094 N N . PRO B 1 48 ? 38.25800 33.56800 43.36700 1.000 49.05783 48 PRO B N 1
ATOM 5095 C CA . PRO B 1 48 ? 37.37500 32.59400 44.02200 1.000 51.09175 48 PRO B CA 1
ATOM 5096 C C . PRO B 1 48 ? 36.25000 32.13200 43.11300 1.000 42.28391 48 PRO B C 1
ATOM 5097 O O . PRO B 1 48 ? 35.78800 32.86700 42.24400 1.000 46.23902 48 PRO B O 1
ATOM 5101 N N . PHE B 1 49 ? 35.84000 30.87700 43.30800 1.000 39.48983 49 PHE B N 1
ATOM 5102 C CA . PHE B 1 49 ? 34.63300 30.35000 42.66900 1.000 45.36064 49 PHE B CA 1
ATOM 5103 C C . PHE B 1 49 ? 33.38800 30.94600 43.31300 1.000 45.55937 49 PHE B C 1
ATOM 5104 O O . PHE B 1 49 ? 33.34100 31.14500 44.53000 1.000 44.37947 49 PHE B O 1
ATOM 5112 N N . GLY B 1 50 ? 32.36300 31.21300 42.50400 1.000 45.81871 50 GLY B N 1
ATOM 5113 C CA . GLY B 1 50 ? 31.06200 31.50800 43.06400 1.000 43.11471 50 GLY B CA 1
ATOM 5114 C C . GLY B 1 50 ? 30.42500 30.25900 43.64000 1.000 46.80634 50 GLY B C 1
ATOM 5115 O O . GLY B 1 50 ? 30.83900 29.13500 43.36000 1.000 47.48673 50 GLY B O 1
ATOM 5116 N N . THR B 1 51 ? 29.39700 30.45000 44.46400 1.000 45.48607 51 THR B N 1
ATOM 5117 C CA . THR B 1 51 ? 28.73700 29.31600 45.10300 1.000 44.37969 51 THR B CA 1
ATOM 5118 C C . THR B 1 51 ? 27.96000 28.47600 44.07900 1.000 45.33407 51 THR B C 1
ATOM 5119 O O . THR B 1 51 ? 27.41500 28.99800 43.10200 1.000 42.51454 51 THR B O 1
ATOM 5123 N N . PHE B 1 52 ? 27.94300 27.16200 44.29000 1.000 41.71470 52 PHE B N 1
ATOM 5124 C CA . PHE B 1 52 ? 27.16600 26.24200 43.47500 1.000 40.22222 52 PHE B CA 1
ATOM 5125 C C . PHE B 1 52 ? 25.83300 25.96300 44.15700 1.000 41.32825 52 PHE B C 1
ATOM 5126 O O . PHE B 1 52 ? 25.62600 26.28900 45.32600 1.000 43.30632 52 PHE B O 1
ATOM 5134 N N . LEU B 1 53 ? 24.94700 25.29200 43.43600 1.000 36.81857 53 LEU B N 1
ATOM 5135 C CA . LEU B 1 53 ? 23.65100 24.88000 43.97100 1.000 44.07872 53 LEU B CA 1
ATOM 5136 C C . LEU B 1 53 ? 23.41700 23.41500 43.62700 1.000 38.74859 53 LEU B C 1
ATOM 5137 O O . LEU B 1 53 ? 23.46700 23.03100 42.45100 1.000 44.01733 53 LEU B O 1
ATOM 5142 N N . PHE B 1 54 ? 23.13200 22.61500 44.64800 1.000 40.80877 54 PHE B N 1
ATOM 5143 C CA . PHE B 1 54 ? 23.00500 21.16900 44.54700 1.000 43.53365 54 PHE B CA 1
ATOM 5144 C C . PHE B 1 54 ? 21.60300 20.76500 44.96600 1.000 43.43618 54 PHE B C 1
ATOM 5145 O O . PHE B 1 54 ? 21.12300 21.20600 46.01300 1.000 50.22580 54 PHE B O 1
ATOM 5153 N N . TRP B 1 55 ? 20.97000 19.90500 44.18000 1.000 41.60073 55 TRP B N 1
ATOM 5154 C CA . TRP B 1 55 ? 19.65000 19.36300 44.48300 1.000 44.14455 55 TRP B CA 1
ATOM 5155 C C . TRP B 1 55 ? 19.80500 17.93300 45.01400 1.000 47.80238 55 TRP B C 1
ATOM 5156 O O . TRP B 1 55 ? 20.19200 17.02500 44.26900 1.000 48.37750 55 TRP B O 1
ATOM 5167 N N . LYS B 1 56 ? 19.49000 17.73700 46.29600 1.000 46.52203 56 LYS B N 1
ATOM 5168 C CA . LYS B 1 56 ? 19.61800 16.43500 46.94400 1.000 49.51274 56 LYS B CA 1
ATOM 5169 C C . LYS B 1 56 ? 18.49700 15.48600 46.51400 1.000 53.15802 56 LYS B C 1
ATOM 5170 O O . LYS B 1 56 ? 17.31200 15.80200 46.66600 1.000 54.90408 56 LYS B O 1
ATOM 5176 N N . ILE B 1 57 ? 18.85900 14.30500 46.01500 1.000 48.79195 57 ILE B N 1
ATOM 5177 C CA . ILE B 1 57 ? 17.88400 13.31800 45.55000 1.000 52.83799 57 ILE B CA 1
ATOM 5178 C C . ILE B 1 57 ? 17.84800 12.16800 46.54900 1.000 56.36535 57 ILE B C 1
ATOM 5179 O O . ILE B 1 57 ? 18.85700 11.48100 46.75000 1.000 56.21760 57 ILE B O 1
ATOM 5184 N N . LYS B 1 58 ? 16.69500 11.94600 47.17200 1.000 58.63536 58 LYS B N 1
ATOM 5185 C CA . LYS B 1 58 ? 16.62300 10.86200 48.13500 1.000 60.91333 58 LYS B CA 1
ATOM 5186 C C . LYS B 1 58 ? 16.47900 9.52100 47.42100 1.000 60.80056 58 LYS B C 1
ATOM 5187 O O . LYS B 1 58 ? 16.12400 9.47100 46.24100 1.000 57.81682 58 LYS B O 1
ATOM 5193 N N . PRO B 1 59 ? 16.77600 8.41400 48.11200 1.000 61.73481 59 PRO B N 1
ATOM 5194 C CA . PRO B 1 59 ? 16.77200 7.10400 47.43500 1.000 66.49752 59 PRO B CA 1
ATOM 5195 C C . PRO B 1 59 ? 15.40600 6.66700 46.93100 1.000 65.50374 59 PRO B C 1
ATOM 5196 O O . PRO B 1 59 ? 15.35100 5.83900 46.01500 1.000 64.47413 59 PRO B O 1
ATOM 5200 N N . GLU B 1 60 ? 14.30200 7.18400 47.47900 1.000 66.84165 60 GLU B N 1
ATOM 5201 C CA . GLU B 1 60 ? 12.99800 6.87300 46.89100 1.000 69.14962 60 GLU B CA 1
ATOM 5202 C C . GLU B 1 60 ? 12.84500 7.44700 45.49400 1.000 68.48024 60 GLU B C 1
ATOM 5203 O O . GLU B 1 60 ? 11.93500 7.03400 44.76200 1.000 64.29210 60 GLU B O 1
ATOM 5209 N N . ASN B 1 61 ? 13.70000 8.39400 45.11200 1.000 62.78494 61 ASN B N 1
ATOM 5210 C CA . ASN B 1 61 ? 13.55500 9.09000 43.84100 1.000 62.48837 61 ASN B CA 1
ATOM 5211 C C . ASN B 1 61 ? 14.69000 8.80800 42.86500 1.000 62.84561 61 ASN B C 1
ATOM 5212 O O . ASN B 1 61 ? 14.73900 9.44000 41.79900 1.000 58.45160 61 ASN B O 1
ATOM 5217 N N . ARG B 1 62 ? 15.60100 7.88600 43.19300 1.000 61.68222 62 ARG B N 1
ATOM 5218 C CA . ARG B 1 62 ? 16.71500 7.58100 42.30100 1.000 59.31005 62 ARG B CA 1
ATOM 5219 C C . ARG B 1 62 ? 16.22100 7.41700 40.87500 1.000 56.64916 62 ARG B C 1
ATOM 5220 O O . ARG B 1 62 ? 16.93600 7.75400 39.92800 1.000 60.32245 62 ARG B O 1
ATOM 5228 N N . ASP B 1 63 ? 15.00400 6.89200 40.71100 1.000 59.45250 63 ASP B N 1
ATOM 5229 C CA . ASP B 1 63 ? 14.47900 6.52300 39.40100 1.000 58.04175 63 ASP B CA 1
ATOM 5230 C C . ASP B 1 63 ? 13.43300 7.49700 38.85800 1.000 54.60550 63 ASP B C 1
ATOM 5231 O O . ASP B 1 63 ? 13.01500 7.35300 37.70300 1.000 59.03980 63 ASP B O 1
ATOM 5236 N N . SER B 1 64 ? 13.02500 8.49400 39.64400 1.000 54.53402 64 SER B N 1
ATOM 5237 C CA . SER B 1 64 ? 12.01300 9.45100 39.21200 1.000 50.58444 64 SER B CA 1
ATOM 5238 C C . SER B 1 64 ? 12.48200 10.36700 38.08500 1.000 51.91106 64 SER B C 1
ATOM 5239 O O . SER B 1 64 ? 11.63700 10.94300 37.39200 1.000 51.86912 64 SER B O 1
ATOM 5242 N N . TYR B 1 65 ? 13.78900 10.51400 37.86500 1.000 50.64821 65 TYR B N 1
ATOM 5243 C CA . TYR B 1 65 ? 14.28000 11.47300 36.88500 1.000 52.17077 65 TYR B CA 1
ATOM 5244 C C . TYR B 1 65 ? 15.48800 10.90700 36.15400 1.000 53.33420 65 TYR B C 1
ATOM 5245 O O . TYR B 1 65 ? 16.18400 10.03200 36.66200 1.000 52.42292 65 TYR B O 1
ATOM 5254 N N . GLN B 1 66 ? 15.75500 11.44300 34.96300 1.000 51.85286 66 GLN B N 1
ATOM 5255 C CA . GLN B 1 66 ? 16.89300 11.00800 34.15900 1.000 58.49743 66 GLN B CA 1
ATOM 5256 C C . GLN B 1 66 ? 18.14200 11.81000 34.53200 1.000 54.48854 66 GLN B C 1
ATOM 5257 O O . GLN B 1 66 ? 18.13200 13.04200 34.49000 1.000 56.34871 66 GLN B O 1
ATOM 5263 N N . PHE B 1 67 ? 19.21800 11.10800 34.88500 1.000 57.68456 67 PHE B N 1
ATOM 5264 C CA . PHE B 1 67 ? 20.45600 11.73000 35.33500 1.000 55.44781 67 PHE B CA 1
ATOM 5265 C C . PHE B 1 67 ? 21.58900 11.39000 34.38200 1.000 57.16298 67 PHE B C 1
ATOM 5266 O O . PHE B 1 67 ? 21.58900 10.33800 33.73800 1.000 61.58335 67 PHE B O 1
ATOM 5274 N N . TYR B 1 68 ? 22.56000 12.29600 34.29800 1.000 55.40821 68 TYR B N 1
ATOM 5275 C CA . TYR B 1 68 ? 23.71500 12.11600 33.44000 1.000 53.24473 68 TYR B CA 1
ATOM 5276 C C . TYR B 1 68 ? 24.99100 12.31600 34.24300 1.000 53.82132 68 TYR B C 1
ATOM 5277 O O . TYR B 1 68 ? 24.98800 12.86500 35.34700 1.000 51.06668 68 TYR B O 1
ATOM 5286 N N . GLN B 1 69 ? 26.09200 11.89700 33.64000 1.000 53.81071 69 GLN B N 1
ATOM 5287 C CA . GLN B 1 69 ? 27.40600 11.92800 34.25200 1.000 53.73807 69 GLN B CA 1
ATOM 5288 C C . GLN B 1 69 ? 28.18300 13.11200 33.71300 1.000 51.56408 69 GLN B C 1
ATOM 5289 O O . GLN B 1 69 ? 28.07600 13.44500 32.53200 1.000 53.88766 69 GLN B O 1
ATOM 5295 N N . PHE B 1 70 ? 28.99900 13.71900 34.56900 1.000 46.33392 70 PHE B N 1
ATOM 5296 C CA . PHE B 1 70 ? 29.85100 14.81000 34.12100 1.000 46.75304 70 PHE B CA 1
ATOM 5297 C C . PHE B 1 70 ? 30.79600 14.33700 33.02100 1.000 49.27364 70 PHE B C 1
ATOM 5298 O O . PHE B 1 70 ? 31.35400 13.24000 33.08400 1.000 48.87442 70 PHE B O 1
ATOM 5306 N N . MET B 1 71 ? 30.96100 15.18000 32.00200 1.000 53.17966 71 MET B N 1
ATOM 5307 C CA . MET B 1 71 ? 31.88500 14.89500 30.91200 1.000 46.92647 71 MET B CA 1
ATOM 5308 C C . MET B 1 71 ? 33.30500 14.79600 31.44700 1.000 48.43254 71 MET B C 1
ATOM 5309 O O . MET B 1 71 ? 33.72300 15.60800 32.27900 1.000 47.54527 71 MET B O 1
ATOM 5314 N N . GLN B 1 72 ? 34.05100 13.80400 30.95300 1.000 44.90017 72 GLN B N 1
ATOM 5315 C CA . GLN B 1 72 ? 35.42200 13.55200 31.39300 1.000 47.63763 72 GLN B CA 1
ATOM 5316 C C . GLN B 1 72 ? 36.40800 13.51500 30.23200 1.000 46.04921 72 GLN B C 1
ATOM 5317 O O . GLN B 1 72 ? 37.33700 14.33100 30.19200 1.000 38.76557 72 GLN B O 1
ATOM 5323 N N . HIS B 1 73 ? 36.24000 12.57800 29.29100 1.000 46.72059 73 HIS B N 1
ATOM 5324 C CA . HIS B 1 73 ? 37.12000 12.42000 28.13400 1.000 49.85769 73 HIS B CA 1
ATOM 5325 C C . HIS B 1 73 ? 36.37600 12.96800 26.91500 1.000 46.20746 73 HIS B C 1
ATOM 5326 O O . HIS B 1 73 ? 35.67100 12.23900 26.21700 1.000 55.63945 73 HIS B O 1
ATOM 5333 N N . TYR B 1 74 ? 36.53700 14.26100 26.66700 1.000 46.44229 74 TYR B N 1
ATOM 5334 C CA . TYR B 1 74 ? 35.79300 14.93400 25.61000 1.000 52.19512 74 TYR B CA 1
ATOM 5335 C C . TYR B 1 74 ? 36.44500 14.67300 24.26300 1.000 52.40022 74 TYR B C 1
ATOM 5336 O O . TYR B 1 74 ? 37.66300 14.82500 24.11400 1.000 50.31399 74 TYR B O 1
ATOM 5345 N N . HIS B 1 75 ? 35.62900 14.28100 23.28600 1.000 51.43266 75 HIS B N 1
ATOM 5346 C CA . HIS B 1 75 ? 36.07000 14.08900 21.90800 1.000 55.08449 75 HIS B CA 1
ATOM 5347 C C . HIS B 1 75 ? 35.12300 14.86500 21.01000 1.000 57.36671 75 HIS B C 1
ATOM 5348 O O . HIS B 1 75 ? 33.92700 14.56300 20.97200 1.000 57.34381 75 HIS B O 1
ATOM 5355 N N . GLU B 1 76 ? 35.65400 15.86100 20.29300 1.000 53.85029 76 GLU B N 1
ATOM 5356 C CA . GLU B 1 76 ? 34.81000 16.71700 19.46900 1.000 56.55512 76 GLU B CA 1
ATOM 5357 C C . GLU B 1 76 ? 33.98000 15.92200 18.47000 1.000 59.17593 76 GLU B C 1
ATOM 5358 O O . GLU B 1 76 ? 32.92400 16.39700 18.04700 1.000 59.77369 76 GLU B O 1
ATOM 5364 N N . ARG B 1 77 ? 34.43000 14.72600 18.08800 1.000 57.32945 77 ARG B N 1
ATOM 5365 C CA . ARG B 1 77 ? 33.71800 13.88600 17.13600 1.000 61.45294 77 ARG B CA 1
ATOM 5366 C C . ARG B 1 77 ? 32.95200 12.74900 17.81100 1.000 61.59238 77 ARG B C 1
ATOM 5367 O O . ARG B 1 77 ? 31.76600 12.54900 17.52100 1.000 59.76108 77 ARG B O 1
ATOM 5375 N N . ASP B 1 78 ? 33.59200 12.02200 18.73500 1.000 60.10547 78 ASP B N 1
ATOM 5376 C CA . ASP B 1 78 ? 33.07100 10.74900 19.22900 1.000 57.81772 78 ASP B CA 1
ATOM 5377 C C . ASP B 1 78 ? 32.42500 10.82000 20.61100 1.000 62.40160 78 ASP B C 1
ATOM 5378 O O . ASP B 1 78 ? 31.84500 9.81600 21.05400 1.000 58.96682 78 ASP B O 1
ATOM 5383 N N . ASN B 1 79 ? 32.52000 11.95600 21.31400 1.000 68.31522 79 ASN B N 1
ATOM 5384 C CA . ASN B 1 79 ? 32.03200 12.04000 22.68900 1.000 60.17316 79 ASN B CA 1
ATOM 5385 C C . ASN B 1 79 ? 31.86900 13.48600 23.14500 1.000 62.34093 79 ASN B C 1
ATOM 5386 O O . ASN B 1 79 ? 32.62300 13.96800 24.00400 1.000 60.24641 79 ASN B O 1
ATOM 5391 N N . TYR B 1 80 ? 30.88700 14.19000 22.58000 1.000 61.98334 80 TYR B N 1
ATOM 5392 C CA . TYR B 1 80 ? 30.56400 15.54100 23.01600 1.000 65.63370 80 TYR B CA 1
ATOM 5393 C C . TYR B 1 80 ? 29.24200 15.60200 23.76500 1.000 66.28584 80 TYR B C 1
ATOM 5394 O O . TYR B 1 80 ? 28.82300 16.68800 24.17800 1.000 71.28067 80 TYR B O 1
ATOM 5403 N N . HIS B 1 81 ? 28.59100 14.46400 23.96600 1.000 65.91148 81 HIS B N 1
ATOM 5404 C CA . HIS B 1 81 ? 27.35900 14.36300 24.73100 1.000 72.87347 81 HIS B CA 1
ATOM 5405 C C . HIS B 1 81 ? 27.65100 13.75400 26.09500 1.000 73.17256 81 HIS B C 1
ATOM 5406 O O . HIS B 1 81 ? 28.48300 12.85400 26.22600 1.000 71.49889 81 HIS B O 1
ATOM 5413 N N . CYS B 1 82 ? 26.93200 14.22700 27.10500 1.000 74.60875 82 CYS B N 1
ATOM 5414 C CA . CYS B 1 82 ? 27.10100 13.68900 28.44300 1.000 70.30520 82 CYS B CA 1
ATOM 5415 C C . CYS B 1 82 ? 26.63700 12.24100 28.50200 1.000 69.49319 82 CYS B C 1
ATOM 5416 O O . CYS B 1 82 ? 25.63200 11.86100 27.89100 1.000 67.17359 82 CYS B O 1
ATOM 5419 N N . GLU B 1 83 ? 27.39400 11.44100 29.24600 1.000 65.93609 83 GLU B N 1
ATOM 5420 C CA . GLU B 1 83 ? 27.18000 10.01200 29.37600 1.000 68.22443 83 GLU B CA 1
ATOM 5421 C C . GLU B 1 83 ? 26.09100 9.73300 30.40400 1.000 69.35491 83 GLU B C 1
ATOM 5422 O O . GLU B 1 83 ? 25.94400 10.45500 31.39700 1.000 68.24013 83 GLU B O 1
ATOM 5428 N N . ASN B 1 84 ? 25.33100 8.66900 30.16400 1.000 69.91119 84 ASN B N 1
ATOM 5429 C CA . ASN B 1 84 ? 24.28500 8.27000 31.09100 1.000 66.78788 84 ASN B CA 1
ATOM 5430 C C . ASN B 1 84 ? 24.89900 7.62300 32.33200 1.000 68.76802 84 ASN B C 1
ATOM 5431 O O . ASN B 1 84 ? 26.03500 7.13800 32.32600 1.000 66.16200 84 ASN B O 1
ATOM 5436 N N . VAL B 1 85 ? 24.13400 7.64200 33.41700 1.000 68.62418 85 VAL B N 1
ATOM 5437 C CA . VAL B 1 85 ? 24.61800 7.10600 34.68200 1.000 66.77577 85 VAL B CA 1
ATOM 5438 C C . VAL B 1 85 ? 24.82000 5.59900 34.57300 1.000 69.72542 85 VAL B C 1
ATOM 5439 O O . VAL B 1 85 ? 23.99000 4.88000 34.00100 1.000 74.61658 85 VAL B O 1
ATOM 5443 N N . THR B 1 86 ? 25.93300 5.10700 35.12100 1.000 71.64615 86 THR B N 1
ATOM 5444 C CA . THR B 1 86 ? 26.18000 3.67000 35.21700 1.000 70.87277 86 THR B CA 1
ATOM 5445 C C . THR B 1 86 ? 26.19500 3.14500 36.64600 1.000 69.21389 86 THR B C 1
ATOM 5446 O O . THR B 1 86 ? 25.83500 1.98800 36.87000 1.000 72.80665 86 THR B O 1
ATOM 5450 N N . GLN B 1 87 ? 26.59400 3.95900 37.61600 1.000 72.00681 87 GLN B N 1
ATOM 5451 C CA . GLN B 1 87 ? 26.61200 3.56500 39.02400 1.000 72.03501 87 GLN B CA 1
ATOM 5452 C C . GLN B 1 87 ? 25.62300 4.43500 39.79600 1.000 70.78301 87 GLN B C 1
ATOM 5453 O O . GLN B 1 87 ? 25.99900 5.25200 40.64800 1.000 64.07402 87 GLN B O 1
ATOM 5459 N N . LEU B 1 88 ? 24.34500 4.26100 39.48300 1.000 69.14907 88 LEU B N 1
ATOM 5460 C CA . LEU B 1 88 ? 23.31100 5.04900 40.13500 1.000 67.47801 88 LEU B CA 1
ATOM 5461 C C . LEU B 1 88 ? 23.34700 4.76600 41.63100 1.000 63.15764 88 LEU B C 1
ATOM 5462 O O . LEU B 1 88 ? 23.17700 3.61000 42.03500 1.000 66.78937 88 LEU B O 1
ATOM 5467 N N . PRO B 1 89 ? 23.56900 5.77200 42.47800 1.000 66.67912 89 PRO B N 1
ATOM 5468 C CA . PRO B 1 89 ? 23.72700 5.50500 43.91500 1.000 65.88435 89 PRO B CA 1
ATOM 5469 C C . PRO B 1 89 ? 22.45400 4.95700 44.53300 1.000 63.28110 89 PRO B C 1
ATOM 5470 O O . PRO B 1 89 ? 21.34300 5.21600 44.06800 1.000 64.16397 89 PRO B O 1
ATOM 5474 N N . GLU B 1 90 ? 22.63200 4.17900 45.59400 1.000 66.69390 90 GLU B N 1
ATOM 5475 C CA . GLU B 1 90 ? 21.51700 3.67700 46.37700 1.000 66.23377 90 GLU B CA 1
ATOM 5476 C C . GLU B 1 90 ? 21.38900 4.38800 47.71300 1.000 67.56451 90 GLU B C 1
ATOM 5477 O O . GLU B 1 90 ? 20.43800 4.12300 48.45400 1.000 69.36578 90 GLU B O 1
ATOM 5483 N N . ARG B 1 91 ? 22.32100 5.27200 48.03600 1.000 64.40365 91 ARG B N 1
ATOM 5484 C CA . ARG B 1 91 ? 22.12200 6.26700 49.07600 1.000 65.12179 91 ARG B CA 1
ATOM 5485 C C . ARG B 1 91 ? 21.81800 7.62300 48.43800 1.000 63.08093 91 ARG B C 1
ATOM 5486 O O . ARG B 1 91 ? 21.96400 7.82900 47.22900 1.000 58.85077 91 ARG B O 1
ATOM 5494 N N . GLU B 1 92 ? 21.37200 8.55200 49.27100 1.000 61.73022 92 GLU B N 1
ATOM 5495 C CA . GLU B 1 92 ? 21.06000 9.89200 48.80500 1.000 57.25830 92 GLU B CA 1
ATOM 5496 C C . GLU B 1 92 ? 22.25800 10.50100 48.07800 1.000 55.97783 92 GLU B C 1
ATOM 5497 O O . GLU B 1 92 ? 23.40300 10.38500 48.52300 1.000 54.77231 92 GLU B O 1
ATOM 5503 N N . PHE B 1 93 ? 21.98900 11.12500 46.92900 1.000 47.74419 93 PHE B N 1
ATOM 5504 C CA . PHE B 1 93 ? 23.02000 11.69900 46.06900 1.000 48.51720 93 PHE B CA 1
ATOM 5505 C C . PHE B 1 93 ? 22.55900 13.07100 45.58400 1.000 44.69803 93 PHE B C 1
ATOM 5506 O O . PHE B 1 93 ? 21.48800 13.54900 45.94800 1.000 49.45497 93 PHE B O 1
ATOM 5514 N N . ILE B 1 94 ? 23.36000 13.69100 44.72900 1.000 41.53171 94 ILE B N 1
ATOM 5515 C CA . ILE B 1 94 ? 23.18900 15.08800 44.36300 1.000 42.86413 94 ILE B CA 1
ATOM 5516 C C . ILE B 1 94 ? 23.14500 15.22000 42.85300 1.000 47.15682 94 ILE B C 1
ATOM 5517 O O . ILE B 1 94 ? 23.89600 14.54600 42.13600 1.000 44.41632 94 ILE B O 1
ATOM 5522 N N . ALA B 1 95 ? 22.25800 16.08700 42.37400 1.000 46.59013 95 ALA B N 1
ATOM 5523 C CA . ALA B 1 95 ? 22.26700 16.57000 41.00300 1.000 46.36511 95 ALA B CA 1
ATOM 5524 C C . ALA B 1 95 ? 22.59900 18.05500 41.03400 1.000 38.96611 95 ALA B C 1
ATOM 5525 O O . ALA B 1 95 ? 21.99800 18.81000 41.80000 1.000 45.62358 95 ALA B O 1
ATOM 5527 N N . VAL B 1 96 ? 23.54900 18.46200 40.20600 1.000 38.14584 96 VAL B N 1
ATOM 5528 C CA . VAL B 1 96 ? 24.09700 19.80600 40.22900 1.000 42.76275 96 VAL B CA 1
ATOM 5529 C C . VAL B 1 96 ? 23.21700 20.72400 39.38000 1.000 43.75284 96 VAL B C 1
ATOM 5530 O O . VAL B 1 96 ? 23.08700 20.51800 38.16900 1.000 43.24166 96 VAL B O 1
ATOM 5534 N N . LEU B 1 97 ? 22.64900 21.75900 40.00600 1.000 41.17265 97 LEU B N 1
ATOM 5535 C CA . LEU B 1 97 ? 21.79400 22.71400 39.30900 1.000 46.10396 97 LEU B CA 1
ATOM 5536 C C . LEU B 1 97 ? 22.53500 23.96800 38.87600 1.000 45.61554 97 LEU B C 1
ATOM 5537 O O . LEU B 1 97 ? 22.21000 24.53400 37.83600 1.000 47.29822 97 LEU B O 1
ATOM 5542 N N . ASP B 1 98 ? 23.52400 24.40200 39.64400 1.000 47.63041 98 ASP B N 1
ATOM 5543 C CA . ASP B 1 98 ? 24.39600 25.51100 39.28600 1.000 47.44207 98 ASP B CA 1
ATOM 5544 C C . ASP B 1 98 ? 25.83600 25.11400 39.61200 1.000 43.66598 98 ASP B C 1
ATOM 5545 O O . ASP B 1 98 ? 26.13000 24.65600 40.72200 1.000 41.75034 98 ASP B O 1
ATOM 5550 N N . GLY B 1 99 ? 26.72000 25.25000 38.63100 1.000 43.20310 99 GLY B N 1
ATOM 5551 C CA . GLY B 1 99 ? 28.09200 24.79100 38.75400 1.000 44.15384 99 GLY B CA 1
ATOM 5552 C C . GLY B 1 99 ? 28.49200 23.79800 37.68600 1.000 43.17736 99 GLY B C 1
ATOM 5553 O O . GLY B 1 99 ? 29.65300 23.36200 37.66700 1.000 42.89232 99 GLY B O 1
ATOM 5554 N N . GLN B 1 100 ? 27.57100 23.44400 36.78700 1.000 42.30176 100 GLN B N 1
ATOM 5555 C CA . GLN B 1 100 ? 27.79000 22.34000 35.86000 1.000 41.66170 100 GLN B CA 1
ATOM 5556 C C . GLN B 1 100 ? 29.03200 22.55200 34.99900 1.000 43.51240 100 GLN B C 1
ATOM 5557 O O . GLN B 1 100 ? 29.82900 21.62400 34.81500 1.000 44.16675 100 GLN B O 1
ATOM 5563 N N . GLN B 1 101 ? 29.22400 23.76100 34.46400 1.000 46.73230 101 GLN B N 1
ATOM 5564 C CA . GLN B 1 101 ? 30.33300 23.97800 33.52900 1.000 51.31313 101 GLN B CA 1
ATOM 5565 C C . GLN B 1 101 ? 31.67300 24.17900 34.23700 1.000 45.32232 101 GLN B C 1
ATOM 5566 O O . GLN B 1 101 ? 32.72400 23.80200 33.70000 1.000 41.23106 101 GLN B O 1
ATOM 5572 N N . ARG B 1 102 ? 31.66400 24.80500 35.41100 1.000 43.49776 102 ARG B N 1
ATOM 5573 C CA . ARG B 1 102 ? 32.88800 24.91500 36.18800 1.000 43.02373 102 ARG B CA 1
ATOM 5574 C C . ARG B 1 102 ? 33.34500 23.55000 36.64800 1.000 41.25529 102 ARG B C 1
ATOM 5575 O O . ARG B 1 102 ? 34.54800 23.24700 36.62400 1.000 39.49693 102 ARG B O 1
ATOM 5583 N N . ILE B 1 103 ? 32.38900 22.70300 37.04100 1.000 39.70497 103 ILE B N 1
ATOM 5584 C CA . ILE B 1 103 ? 32.73000 21.37600 37.52600 1.000 39.16469 103 ILE B CA 1
ATOM 5585 C C . ILE B 1 103 ? 33.22200 20.50800 36.37800 1.000 45.37673 103 ILE B C 1
ATOM 5586 O O . ILE B 1 103 ? 34.18800 19.74300 36.53200 1.000 41.38311 103 ILE B O 1
ATOM 5591 N N . THR B 1 104 ? 32.57700 20.62100 35.20800 1.000 40.55391 104 THR B N 1
ATOM 5592 C CA . THR B 1 104 ? 33.03500 19.90700 34.02000 1.000 42.12007 104 THR B CA 1
ATOM 5593 C C . THR B 1 104 ? 34.47300 20.28300 33.66900 1.000 44.08156 104 THR B C 1
ATOM 5594 O O . THR B 1 104 ? 35.30500 19.41700 33.39600 1.000 44.33757 104 THR B O 1
ATOM 5598 N N . ALA B 1 105 ? 34.78800 21.57300 33.67800 1.000 39.73451 105 ALA B N 1
ATOM 5599 C CA . ALA B 1 105 ? 36.14200 21.97900 33.34700 1.000 43.20757 105 ALA B CA 1
ATOM 5600 C C . ALA B 1 105 ? 37.14100 21.44500 34.38100 1.000 43.23070 105 ALA B C 1
ATOM 5601 O O . ALA B 1 105 ? 38.17400 20.86800 34.02100 1.000 39.15785 105 ALA B O 1
ATOM 5603 N N . LEU B 1 106 ? 36.83700 21.59500 35.67600 1.000 43.88090 106 LEU B N 1
ATOM 5604 C CA . LEU B 1 106 ? 37.69200 20.98100 36.69000 1.000 35.80227 106 LEU B CA 1
ATOM 5605 C C . LEU B 1 106 ? 37.91100 19.51700 36.36800 1.000 39.32932 106 LEU B C 1
ATOM 5606 O O . LEU B 1 106 ? 39.05700 19.04500 36.33100 1.000 36.33908 106 LEU B O 1
ATOM 5611 N N . ASN B 1 107 ? 36.81100 18.80300 36.06500 1.000 35.67961 107 ASN B N 1
ATOM 5612 C CA . ASN B 1 107 ? 36.83500 17.36300 35.83600 1.000 38.72600 107 ASN B CA 1
ATOM 5613 C C . ASN B 1 107 ? 37.64300 16.98800 34.60000 1.000 42.01294 107 ASN B C 1
ATOM 5614 O O . ASN B 1 107 ? 38.36600 15.98700 34.60600 1.000 44.04455 107 ASN B O 1
ATOM 5619 N N . ILE B 1 108 ? 37.48600 17.73200 33.50900 1.000 40.54585 108 ILE B N 1
ATOM 5620 C CA . ILE B 1 108 ? 38.29000 17.45500 32.32200 1.000 40.18346 108 ILE B CA 1
ATOM 5621 C C . ILE B 1 108 ? 39.76200 17.75300 32.58200 1.000 40.80296 108 ILE B C 1
ATOM 5622 O O . ILE B 1 108 ? 40.64400 16.98500 32.18900 1.000 44.12317 108 ILE B O 1
ATOM 5627 N N . GLY B 1 109 ? 40.05900 18.88700 33.20700 1.000 36.47758 109 GLY B N 1
ATOM 5628 C CA . GLY B 1 109 ? 41.44600 19.22300 33.45500 1.000 41.71081 109 GLY B CA 1
ATOM 5629 C C . GLY B 1 109 ? 42.14200 18.22800 34.37300 1.000 41.23268 109 GLY B C 1
ATOM 5630 O O . GLY B 1 109 ? 43.29900 17.86500 34.14500 1.000 40.38441 109 GLY B O 1
ATOM 5631 N N . LEU B 1 110 ? 41.44600 17.75600 35.40500 1.000 37.79482 110 LEU B N 1
ATOM 5632 C CA . LEU B 1 110 ? 42.09800 16.98300 36.45900 1.000 39.95940 110 LEU B CA 1
ATOM 5633 C C . LEU B 1 110 ? 41.93400 15.48000 36.31100 1.000 42.97097 110 LEU B C 1
ATOM 5634 O O . LEU B 1 110 ? 42.73200 14.73100 36.89200 1.000 41.77083 110 LEU B O 1
ATOM 5639 N N . ARG B 1 111 ? 40.94500 15.02500 35.53900 1.000 43.91401 111 ARG B N 1
ATOM 5640 C CA . ARG B 1 111 ? 40.60200 13.61000 35.46100 1.000 41.26567 111 ARG B CA 1
ATOM 5641 C C . ARG B 1 111 ? 40.32500 13.11600 34.04800 1.000 42.55185 111 ARG B C 1
ATOM 5642 O O . ARG B 1 111 ? 40.09900 11.91100 33.87800 1.000 41.86802 111 ARG B O 1
ATOM 5650 N N . GLY B 1 112 ? 40.28800 13.98500 33.04300 1.000 41.08324 112 GLY B N 1
ATOM 5651 C CA . GLY B 1 112 ? 39.84500 13.61400 31.71900 1.000 41.63576 112 GLY B CA 1
ATOM 5652 C C . GLY B 1 112 ? 40.80800 14.11500 30.65700 1.000 44.52078 112 GLY B C 1
ATOM 5653 O O . GLY B 1 112 ? 42.01700 14.27700 30.89800 1.000 45.44610 112 GLY B O 1
ATOM 5654 N N . SER B 1 113 ? 40.25400 14.37100 29.47000 1.000 44.13455 113 SER B N 1
ATOM 5655 C CA . SER B 1 113 ? 41.03500 14.74500 28.29100 1.000 43.16892 113 SER B CA 1
ATOM 5656 C C . SER B 1 113 ? 40.16000 15.51800 27.30900 1.000 44.44990 113 SER B C 1
ATOM 5657 O O . SER B 1 113 ? 38.93400 15.56400 27.43000 1.000 41.55828 113 SER B O 1
ATOM 5660 N N . PHE B 1 114 ? 40.81600 16.09700 26.31000 1.000 43.41939 114 PHE B N 1
ATOM 5661 C CA . PHE B 1 114 ? 40.16500 16.93500 25.31100 1.000 45.76515 114 PHE B CA 1
ATOM 5662 C C . PHE B 1 114 ? 40.78200 16.60500 23.95800 1.000 49.55221 114 PHE B C 1
ATOM 5663 O O . PHE B 1 114 ? 41.98400 16.81600 23.75500 1.000 43.43084 114 PHE B O 1
ATOM 5671 N N . ALA B 1 115 ? 39.97100 16.08000 23.03400 1.000 48.32895 115 ALA B N 1
ATOM 5672 C CA . ALA B 1 115 ? 40.41500 15.79100 21.67200 1.000 48.83035 115 ALA B CA 1
ATOM 5673 C C . ALA B 1 115 ? 39.62900 16.68700 20.72100 1.000 50.05764 115 ALA B C 1
ATOM 5674 O O . ALA B 1 115 ? 38.42200 16.50300 20.54500 1.000 48.61680 115 ALA B O 1
ATOM 5676 N N . TRP B 1 116 ? 40.29900 17.66400 20.12000 1.000 46.66402 116 TRP B N 1
ATOM 5677 C CA . TRP B 1 116 ? 39.62500 18.56600 19.19700 1.000 52.59404 116 TRP B CA 1
ATOM 5678 C C . TRP B 1 116 ? 40.15900 18.36000 17.78300 1.000 50.52730 116 TRP B C 1
ATOM 5679 O O . TRP B 1 116 ? 41.24400 17.80800 17.57800 1.000 50.96739 116 TRP B O 1
ATOM 5690 N N . LYS B 1 117 ? 39.36000 18.77400 16.79800 1.000 53.60291 117 LYS B N 1
ATOM 5691 C CA . LYS B 1 117 ? 39.74900 18.60800 15.40100 1.000 50.64579 117 LYS B CA 1
ATOM 5692 C C . LYS B 1 117 ? 40.84000 19.61100 15.04100 1.000 48.79287 117 LYS B C 1
ATOM 5693 O O . LYS B 1 117 ? 40.69600 20.81100 15.29000 1.000 41.25953 117 LYS B O 1
ATOM 5699 N N . LEU B 1 118 ? 41.93700 19.11800 14.46600 1.000 46.93861 118 LEU B N 1
ATOM 5700 C CA . LEU B 1 118 ? 43.01400 20.01200 14.06500 1.000 46.60224 118 LEU B CA 1
ATOM 5701 C C . LEU B 1 118 ? 42.50400 20.98900 13.00900 1.000 49.50292 118 LEU B C 1
ATOM 5702 O O . LEU B 1 118 ? 41.60600 20.67800 12.22100 1.000 51.54939 118 LEU B O 1
ATOM 5707 N N . THR B 1 119 ? 43.08100 22.17900 12.99200 1.000 52.97087 119 THR B N 1
ATOM 5708 C CA . THR B 1 119 ? 42.63200 23.20800 12.06300 1.000 53.47461 119 THR B CA 1
ATOM 5709 C C . THR B 1 119 ? 42.95500 22.82100 10.61900 1.000 54.01837 119 THR B C 1
ATOM 5710 O O . THR B 1 119 ? 44.08700 22.44400 10.29800 1.000 51.14919 119 THR B O 1
ATOM 5714 N N . GLY B 1 120 ? 41.95400 22.91100 9.74600 1.000 51.12037 120 GLY B N 1
ATOM 5715 C CA . GLY B 1 120 ? 42.11600 22.60500 8.33700 1.000 47.10500 120 GLY B CA 1
ATOM 5716 C C . GLY B 1 120 ? 41.78500 21.17500 7.93800 1.000 49.60587 120 GLY B C 1
ATOM 5717 O O . GLY B 1 120 ? 41.58300 20.91500 6.74700 1.000 52.21869 120 GLY B O 1
ATOM 5718 N N . LYS B 1 121 ? 41.74400 20.24300 8.88900 1.000 52.33358 121 LYS B N 1
ATOM 5719 C CA . LYS B 1 121 ? 41.43800 18.84200 8.63900 1.000 51.01942 121 LYS B CA 1
ATOM 5720 C C . LYS B 1 121 ? 39.92500 18.62700 8.60100 1.000 54.24623 121 LYS B C 1
ATOM 5721 O O . LYS B 1 121 ? 39.13600 19.49300 8.98200 1.000 51.78883 121 LYS B O 1
ATOM 5727 N N . TRP B 1 122 ? 39.52000 17.45000 8.13500 1.000 55.80650 122 TRP B N 1
ATOM 5728 C CA . TRP B 1 122 ? 38.10800 17.11800 8.02600 1.000 56.68680 122 TRP B CA 1
ATOM 5729 C C . TRP B 1 122 ? 37.73000 16.03100 9.01700 1.000 56.41609 122 TRP B C 1
ATOM 5730 O O . TRP B 1 122 ? 38.57900 15.27300 9.49300 1.000 58.23512 122 TRP B O 1
ATOM 5741 N N . TRP B 1 123 ? 36.42200 15.95300 9.29700 1.000 59.69886 123 TRP B N 1
ATOM 5742 C CA . TRP B 1 123 ? 35.90400 15.00400 10.28200 1.000 60.96616 123 TRP B CA 1
ATOM 5743 C C . TRP B 1 123 ? 36.26300 13.56500 9.94300 1.000 64.66519 123 TRP B C 1
ATOM 5744 O O . TRP B 1 123 ? 36.50200 12.75700 10.85400 1.000 62.27445 123 TRP B O 1
ATOM 5755 N N . SER B 1 124 ? 36.32900 13.22800 8.64900 1.000 66.07752 124 SER B N 1
ATOM 5756 C CA . SER B 1 124 ? 36.71500 11.87300 8.25200 1.000 66.92404 124 SER B CA 1
ATOM 5757 C C . SER B 1 124 ? 38.09200 11.51300 8.79300 1.000 67.44823 124 SER B C 1
ATOM 5758 O O . SER B 1 124 ? 38.29200 10.41200 9.32100 1.000 74.65784 124 SER B O 1
ATOM 5761 N N . ASN B 1 125 ? 39.05900 12.42500 8.67400 1.000 68.19746 125 ASN B N 1
ATOM 5762 C CA . ASN B 1 125 ? 40.42000 12.10300 9.09100 1.000 64.79521 125 ASN B CA 1
ATOM 5763 C C . ASN B 1 125 ? 40.41700 11.67500 10.54800 1.000 71.17197 125 ASN B C 1
ATOM 5764 O O . ASN B 1 125 ? 39.84600 12.35300 11.40900 1.000 68.38474 125 ASN B O 1
ATOM 5769 N N . ASP B 1 126 ? 41.03600 10.52700 10.81700 1.000 73.10404 126 ASP B N 1
ATOM 5770 C CA . ASP B 1 126 ? 41.06100 9.97500 12.16300 1.000 72.86345 126 ASP B CA 1
ATOM 5771 C C . ASP B 1 126 ? 42.21700 10.51100 12.99700 1.000 73.71077 126 ASP B C 1
ATOM 5772 O O . ASP B 1 126 ? 42.08500 10.63100 14.22300 1.000 73.72142 126 ASP B O 1
ATOM 5777 N N . ASP B 1 127 ? 43.34400 10.83500 12.36300 1.000 72.25440 127 ASP B N 1
ATOM 5778 C CA . ASP B 1 127 ? 44.47500 11.45800 13.03100 1.000 71.11319 127 ASP B CA 1
ATOM 5779 C C . ASP B 1 127 ? 44.33300 12.97600 13.12800 1.000 64.98675 127 ASP B C 1
ATOM 5780 O O . ASP B 1 127 ? 45.33300 13.67700 13.33000 1.000 69.51472 127 ASP B O 1
ATOM 5785 N N . ALA B 1 128 ? 43.12100 13.49200 12.97200 1.000 61.56565 128 ALA B N 1
ATOM 5786 C CA . ALA B 1 128 ? 42.82000 14.90100 13.17900 1.000 56.62886 128 ALA B CA 1
ATOM 5787 C C . ALA B 1 128 ? 42.30600 15.19400 14.58200 1.000 54.85461 128 ALA B C 1
ATOM 5788 O O . ALA B 1 128 ? 41.98600 16.35000 14.86800 1.000 53.71485 128 ALA B O 1
ATOM 5790 N N . PHE B 1 129 ? 42.22200 14.18100 15.45500 1.000 60.07238 129 PHE B N 1
ATOM 5791 C CA . PHE B 1 129 ? 41.70300 14.32900 16.82000 1.000 53.85479 129 PHE B CA 1
ATOM 5792 C C . PHE B 1 129 ? 42.67400 13.74100 17.85100 1.000 49.99976 129 PHE B C 1
ATOM 5793 O O . PHE B 1 129 ? 42.31200 12.86000 18.63800 1.000 47.63294 129 PHE B O 1
ATOM 5801 N N . PRO B 1 130 ? 43.91300 14.22800 17.89200 1.000 50.72762 130 PRO B N 1
ATOM 5802 C CA . PRO B 1 130 ? 44.85100 13.74600 18.91600 1.000 49.58822 130 PRO B CA 1
ATOM 5803 C C . PRO B 1 130 ? 44.29400 13.98700 20.31400 1.000 49.17207 130 PRO B C 1
ATOM 5804 O O . PRO B 1 130 ? 43.76000 15.06000 20.61000 1.000 49.57997 130 PRO B O 1
ATOM 5808 N N . VAL B 1 131 ? 44.39400 12.97000 21.17000 1.000 49.76310 131 VAL B N 1
ATOM 5809 C CA . VAL B 1 131 ? 43.92500 13.09100 22.54800 1.000 49.39864 131 VAL B CA 1
ATOM 5810 C C . VAL B 1 131 ? 44.93200 13.90900 23.34600 1.000 47.21098 131 VAL B C 1
ATOM 5811 O O . VAL B 1 131 ? 46.12500 13.59600 23.36100 1.000 54.17221 131 VAL B O 1
ATOM 5815 N N . ARG B 1 132 ? 44.46000 14.95400 24.02100 1.000 47.11181 132 ARG B N 1
ATOM 5816 C CA . ARG B 1 132 ? 45.33500 15.84400 24.78800 1.000 50.14648 132 ARG B CA 1
ATOM 5817 C C . ARG B 1 132 ? 44.87300 15.92600 26.23700 1.000 47.85007 132 ARG B C 1
ATOM 5818 O O . ARG B 1 132 ? 43.68400 15.79400 26.52800 1.000 48.75370 132 ARG B O 1
ATOM 5826 N N . ARG B 1 133 ? 45.81700 16.17100 27.14800 1.000 50.10177 133 ARG B N 1
ATOM 5827 C CA . ARG B 1 133 ? 45.49200 16.30900 28.56100 1.000 43.06658 133 ARG B CA 1
ATOM 5828 C C . ARG B 1 133 ? 46.07600 17.59900 29.10900 1.000 43.49184 133 ARG B C 1
ATOM 5829 O O . ARG B 1 133 ? 47.05500 18.14000 28.58700 1.000 46.25511 133 ARG B O 1
ATOM 5837 N N . LEU B 1 134 ? 45.45800 18.10000 30.17400 1.000 40.49283 134 LEU B N 1
ATOM 5838 C CA . LEU B 1 134 ? 45.88800 19.36900 30.73800 1.000 40.42094 134 LEU B CA 1
ATOM 5839 C C . LEU B 1 134 ? 47.27100 19.24300 31.39000 1.000 42.55086 134 LEU B C 1
ATOM 5840 O O . LEU B 1 134 ? 47.54200 18.29800 32.13400 1.000 40.31933 134 LEU B O 1
ATOM 5845 N N . HIS B 1 135 ? 48.13400 20.21600 31.11600 1.000 39.56359 135 HIS B N 1
ATOM 5846 C CA . HIS B 1 135 ? 49.49800 20.25500 31.60300 1.000 41.76188 135 HIS B CA 1
ATOM 5847 C C . HIS B 1 135 ? 49.77800 21.66100 32.10900 1.000 46.16845 135 HIS B C 1
ATOM 5848 O O . HIS B 1 135 ? 49.22200 22.64400 31.60600 1.000 44.26445 135 HIS B O 1
ATOM 5855 N N . LEU B 1 136 ? 50.66200 21.75300 33.09600 1.000 40.07586 136 LEU B N 1
ATOM 5856 C CA . LEU B 1 136 ? 51.10200 23.02600 33.63300 1.000 39.86106 136 LEU B CA 1
ATOM 5857 C C . LEU B 1 136 ? 52.61600 23.11100 33.51600 1.000 47.50001 136 LEU B C 1
ATOM 5858 O O . LEU B 1 136 ? 53.34200 22.12700 33.75000 1.000 45.72353 136 LEU B O 1
ATOM 5863 N N . ASN B 1 137 ? 53.08400 24.28900 33.13700 1.000 46.16940 137 ASN B N 1
ATOM 5864 C CA . ASN B 1 137 ? 54.50600 24.53700 32.98900 1.000 46.37410 137 ASN B CA 1
ATOM 5865 C C . ASN B 1 137 ? 55.02900 24.96600 34.35700 1.000 49.71416 137 ASN B C 1
ATOM 5866 O O . ASN B 1 137 ? 54.81500 26.10200 34.79100 1.000 47.15593 137 ASN B O 1
ATOM 5871 N N . LEU B 1 138 ? 55.69600 24.04000 35.05400 1.000 44.46085 138 LEU B N 1
ATOM 5872 C CA . LEU B 1 138 ? 56.17500 24.31100 36.40200 1.000 43.45760 138 LEU B CA 1
ATOM 5873 C C . LEU B 1 138 ? 57.15000 25.48100 36.46000 1.000 44.55684 138 LEU B C 1
ATOM 5874 O O . LEU B 1 138 ? 57.42500 25.97200 37.56500 1.000 46.95460 138 LEU B O 1
ATOM 5879 N N . LEU B 1 139 ? 57.66400 25.94700 35.31700 1.000 50.96373 139 LEU B N 1
ATOM 5880 C CA . LEU B 1 139 ? 58.50800 27.14200 35.23800 1.000 54.23590 139 LEU B CA 1
ATOM 5881 C C . LEU B 1 139 ? 57.77300 28.32700 34.59600 1.000 58.01968 139 LEU B C 1
ATOM 5882 O O . LEU B 1 139 ? 58.36800 29.12500 33.86400 1.000 59.57359 139 LEU B O 1
ATOM 5887 N N . SER B 1 140 ? 56.47300 28.46700 34.87100 1.000 56.90732 140 SER B N 1
ATOM 5888 C CA . SER B 1 140 ? 55.70400 29.56400 34.29000 1.000 59.65709 140 SER B CA 1
ATOM 5889 C C . SER B 1 140 ? 56.30000 30.90300 34.69100 1.000 62.66685 140 SER B C 1
ATOM 5890 O O . SER B 1 140 ? 56.74600 31.09300 35.82100 1.000 68.01613 140 SER B O 1
ATOM 5893 N N . LYS B 1 141 ? 56.29600 31.83900 33.75300 1.000 68.38520 141 LYS B N 1
ATOM 5894 C CA . LYS B 1 141 ? 56.66100 33.20200 34.07500 1.000 73.51274 141 LYS B CA 1
ATOM 5895 C C . LYS B 1 141 ? 55.56800 34.14200 33.59400 1.000 77.32398 141 LYS B C 1
ATOM 5896 O O . LYS B 1 141 ? 55.01600 33.96500 32.49500 1.000 73.72785 141 LYS B O 1
ATOM 5902 N N . PRO B 1 142 ? 55.20700 35.12700 34.41600 1.000 78.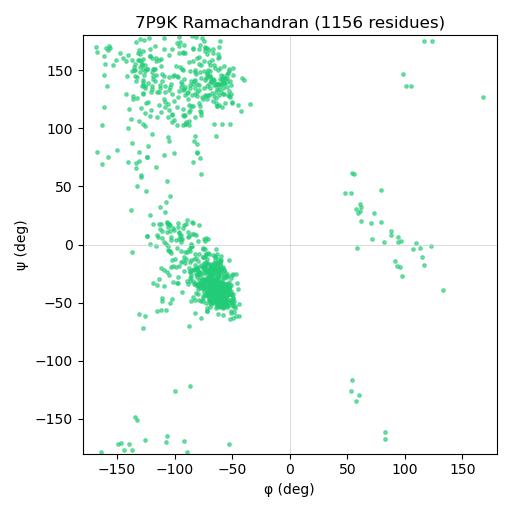76829 142 PRO B N 1
ATOM 5903 C CA . PRO B 1 142 ? 54.11500 36.04500 34.06300 1.000 81.90089 142 PRO B CA 1
ATOM 5904 C C . PRO B 1 142 ? 54.16600 36.54900 32.62600 1.000 82.65409 142 PRO B C 1
ATOM 5905 O O . PRO B 1 142 ? 55.15000 37.16900 32.20400 1.000 82.97674 142 PRO B O 1
ATOM 5909 N N . ASP B 1 143 ? 53.10900 36.25800 31.86500 1.000 81.95054 143 ASP B N 1
ATOM 5910 C CA . ASP B 1 143 ? 52.90600 36.80600 30.52300 1.000 83.67880 143 ASP B CA 1
ATOM 5911 C C . ASP B 1 143 ? 52.05800 38.06600 30.66500 1.000 90.71781 143 ASP B C 1
ATOM 5912 O O . ASP B 1 143 ? 50.84100 37.99100 30.85300 1.000 90.40798 143 ASP B O 1
ATOM 5917 N N . LEU B 1 144 ? 52.70000 39.23400 30.57900 1.000 91.47212 144 LEU B N 1
ATOM 5918 C CA . LEU B 1 144 ? 52.02900 40.49900 30.86000 1.000 93.17567 144 LEU B CA 1
ATOM 5919 C C . LEU B 1 144 ? 51.16100 40.98500 29.69200 1.000 92.09531 144 LEU B C 1
ATOM 5920 O O . LEU B 1 144 ? 50.78500 42.16300 29.66500 1.000 93.39558 144 LEU B O 1
ATOM 5925 N N . GLU B 1 145 ? 50.83900 40.10600 28.74100 1.000 90.60920 145 GLU B N 1
ATOM 5926 C CA . GLU B 1 145 ? 49.90700 40.39000 27.65300 1.000 94.06350 145 GLU B CA 1
ATOM 5927 C C . GLU B 1 145 ? 48.54500 39.73200 27.86900 1.000 95.58606 145 GLU B C 1
ATOM 5928 O O . GLU B 1 145 ? 47.51000 40.39800 27.76000 1.000 94.18922 145 GLU B O 1
ATOM 5934 N N . THR B 1 146 ? 48.52300 38.42700 28.17000 1.000 91.08436 146 THR B N 1
ATOM 5935 C CA . THR B 1 146 ? 47.27700 37.73500 28.47600 1.000 87.74807 146 THR B CA 1
ATOM 5936 C C . THR B 1 146 ? 46.83900 37.92900 29.92200 1.000 82.32252 146 THR B C 1
ATOM 5937 O O . THR B 1 146 ? 45.71800 37.54200 30.27000 1.000 80.61350 146 THR B O 1
ATOM 5941 N N . GLY B 1 147 ? 47.67600 38.53800 30.75800 1.000 82.13632 147 GLY B N 1
ATOM 5942 C CA . GLY B 1 147 ? 47.41000 38.55200 32.18300 1.000 81.49195 147 GLY B CA 1
ATOM 5943 C C . GLY B 1 147 ? 47.57700 37.20500 32.84600 1.000 77.56277 147 GLY B C 1
ATOM 5944 O O . GLY B 1 147 ? 47.06600 36.99800 33.94800 1.000 75.26871 147 GLY B O 1
ATOM 5945 N N . SER B 1 148 ? 48.27800 36.27600 32.19700 1.000 77.52857 148 SER B N 1
ATOM 5946 C CA . SER B 1 148 ? 48.44700 34.92400 32.70900 1.000 73.25933 148 SER B CA 1
ATOM 5947 C C . SER B 1 148 ? 49.67200 34.83900 33.61100 1.000 70.69613 148 SER B C 1
ATOM 5948 O O . SER B 1 148 ? 50.75700 35.29900 33.24500 1.000 74.10490 148 SER B O 1
ATOM 5951 N N . MET B 1 149 ? 49.48900 34.24100 34.78700 1.000 64.57585 149 MET B N 1
ATOM 5952 C CA . MET B 1 149 ? 50.58200 33.95700 35.70400 1.000 63.55084 149 MET B CA 1
ATOM 5953 C C . MET B 1 149 ? 51.08500 32.52500 35.59600 1.000 61.71938 149 MET B C 1
ATOM 5954 O O . MET B 1 149 ? 52.27900 32.27900 35.80700 1.000 64.09575 149 MET B O 1
ATOM 5959 N N . TYR B 1 150 ? 50.19900 31.57800 35.29800 1.000 55.85819 150 TYR B N 1
ATOM 5960 C CA . TYR B 1 150 ? 50.55100 30.17800 35.12200 1.000 50.25682 150 TYR B CA 1
ATOM 5961 C C . TYR B 1 150 ? 50.18200 29.76800 33.70900 1.000 50.93844 150 TYR B C 1
ATOM 5962 O O . TYR B 1 150 ? 49.11400 30.13900 33.20900 1.000 53.59532 150 TYR B O 1
ATOM 5971 N N . ASP B 1 151 ? 51.07500 29.02700 33.05500 1.000 46.38957 151 ASP B N 1
ATOM 5972 C CA . ASP B 1 151 ? 50.87100 28.60000 31.67200 1.000 52.76496 151 ASP B CA 1
ATOM 5973 C C . ASP B 1 151 ? 50.33300 27.17600 31.71600 1.000 51.56342 151 ASP B C 1
ATOM 5974 O O . ASP B 1 151 ? 51.07800 26.22000 31.97300 1.000 42.27730 151 ASP B O 1
ATOM 5979 N N . PHE B 1 152 ? 49.02700 27.05800 31.49100 1.000 40.79366 152 PHE B N 1
ATOM 5980 C CA . PHE B 1 152 ? 48.33400 25.79000 31.33800 1.000 45.99880 152 PHE B CA 1
ATOM 5981 C C . PHE B 1 152 ? 48.09700 25.52000 29.86100 1.000 47.01655 152 PHE B C 1
ATOM 5982 O O . PHE B 1 152 ? 47.81800 26.43600 29.08700 1.000 50.64371 152 PHE B O 1
ATOM 5990 N N . GLU B 1 153 ? 48.15600 24.25300 29.47900 1.000 47.90418 153 GLU B N 1
ATOM 5991 C CA . GLU B 1 153 ? 47.96600 23.92500 28.08000 1.000 43.96846 153 GLU B CA 1
ATOM 5992 C C . GLU B 1 153 ? 47.61300 22.45400 27.95300 1.000 51.72371 153 GLU B C 1
ATOM 5993 O O . GLU B 1 153 ? 48.07400 21.60700 28.73100 1.000 43.57443 153 GLU B O 1
ATOM 5999 N N . PHE B 1 154 ? 46.76500 22.16500 26.97600 1.000 50.35243 154 PHE B N 1
ATOM 6000 C CA . PHE B 1 154 ? 46.38800 20.79600 26.66100 1.000 45.76933 154 PHE B CA 1
ATOM 6001 C C . PHE B 1 154 ? 47.40900 20.23900 25.67800 1.000 49.35413 154 PHE B C 1
ATOM 6002 O O . PHE B 1 154 ? 47.58000 20.78400 24.58700 1.000 55.10665 154 PHE B O 1
ATOM 6010 N N . LEU B 1 155 ? 48.09300 19.16300 26.05900 1.000 51.12627 155 LEU B N 1
ATOM 6011 C CA . LEU B 1 155 ? 49.20300 18.63800 25.27400 1.000 45.96671 155 LEU B CA 1
ATOM 6012 C C . LEU B 1 155 ? 49.01000 17.16100 24.99000 1.000 47.06440 155 LEU B C 1
ATOM 6013 O O . LEU B 1 155 ? 48.53600 16.41200 25.84700 1.000 50.05104 155 LEU B O 1
ATOM 6018 N N . THR B 1 156 ? 49.37800 16.75200 23.78100 1.000 48.98185 156 THR B N 1
ATOM 6019 C CA . THR B 1 156 ? 49.59300 15.34400 23.52000 1.000 56.62571 156 THR B CA 1
ATOM 6020 C C . THR B 1 156 ? 50.73100 14.82400 24.39600 1.000 61.98478 156 THR B C 1
ATOM 6021 O O . THR B 1 156 ? 51.55800 15.58200 24.91400 1.000 55.22305 156 THR B O 1
ATOM 6025 N N . ASP B 1 157 ? 50.76200 13.50000 24.55900 1.000 64.03805 157 ASP B N 1
ATOM 6026 C CA . ASP B 1 157 ? 51.80100 12.88700 25.37100 1.000 67.73661 157 ASP B CA 1
ATOM 6027 C C . ASP B 1 157 ? 53.18900 13.25100 24.86900 1.000 71.60982 157 ASP B C 1
ATOM 6028 O O . ASP B 1 157 ? 54.11400 13.44300 25.67100 1.000 74.10973 157 ASP B O 1
ATOM 6033 N N . ASP B 1 158 ? 53.34700 13.38900 23.55400 1.000 71.71271 158 ASP B N 1
ATOM 6034 C CA . ASP B 1 158 ? 54.66200 13.60000 22.96800 1.000 69.73446 158 ASP B CA 1
ATOM 6035 C C . ASP B 1 158 ? 55.05600 15.06300 22.88400 1.000 68.94529 158 ASP B C 1
ATOM 6036 O O . ASP B 1 158 ? 56.23900 15.38100 23.04500 1.000 72.30201 158 ASP B O 1
ATOM 6041 N N . LYS B 1 159 ? 54.11700 15.97800 22.66400 1.000 65.40027 159 LYS B N 1
ATOM 6042 C CA . LYS B 1 159 ? 54.53200 17.37200 22.73300 1.000 66.47354 159 LYS B CA 1
ATOM 6043 C C . LYS B 1 159 ? 54.87900 17.78600 24.16200 1.000 67.43918 159 LYS B C 1
ATOM 6044 O O . LYS B 1 159 ? 55.61400 18.76500 24.35100 1.000 67.01394 159 LYS B O 1
ATOM 6050 N N . ALA B 1 160 ? 54.39400 17.04400 25.16600 1.000 65.21849 160 ALA B N 1
ATOM 6051 C CA . ALA B 1 160 ? 54.77100 17.31100 26.55500 1.000 68.36138 160 ALA B CA 1
ATOM 6052 C C . ALA B 1 160 ? 56.14900 16.74500 26.86400 1.000 68.40384 160 ALA B C 1
ATOM 6053 O O . ALA B 1 160 ? 57.00500 17.43900 27.42800 1.000 67.24463 160 ALA B O 1
ATOM 6055 N N . SER B 1 161 ? 56.38100 15.48600 26.47400 1.000 69.29739 161 SER B N 1
ATOM 6056 C CA . SER B 1 161 ? 57.63500 14.81300 26.79200 1.000 73.63482 161 SER B CA 1
ATOM 6057 C C . SER B 1 161 ? 58.82100 15.39100 26.03300 1.000 75.16700 161 SER B C 1
ATOM 6058 O O . SER B 1 161 ? 59.95700 15.25600 26.50300 1.000 82.63904 161 SER B O 1
ATOM 6061 N N . LEU B 1 162 ? 58.59500 16.03100 24.88300 1.000 71.70416 162 LEU B N 1
ATOM 6062 C CA . LEU B 1 162 ? 59.69600 16.64000 24.14500 1.000 74.68287 162 LEU B CA 1
ATOM 6063 C C . LEU B 1 162 ? 60.49800 17.56000 25.05800 1.000 75.71882 162 LEU B C 1
ATOM 6064 O O . LEU B 1 162 ? 59.96600 18.14900 26.00800 1.000 73.63931 162 LEU B O 1
ATOM 6069 N N . ASP B 1 163 ? 61.79600 17.66700 24.77000 1.000 73.06600 163 ASP B N 1
ATOM 6070 C CA . ASP B 1 163 ? 62.62600 18.64100 25.46000 1.000 76.80557 163 ASP B CA 1
ATOM 6071 C C . ASP B 1 163 ? 62.07300 20.03700 25.22400 1.000 78.59281 163 ASP B C 1
ATOM 6072 O O . ASP B 1 163 ? 62.22500 20.59900 24.13600 1.000 79.04491 163 ASP B O 1
ATOM 6077 N N . ALA B 1 164 ? 61.39700 20.58700 26.22100 1.000 75.78765 164 ALA B N 1
ATOM 6078 C CA . ALA B 1 164 ? 60.92400 21.96100 26.15900 1.000 72.31936 164 ALA B CA 1
ATOM 6079 C C . ALA B 1 164 ? 62.01400 22.83600 26.77300 1.000 71.21158 164 ALA B C 1
ATOM 6080 O O . ALA B 1 164 ? 62.28700 22.75500 27.97500 1.000 70.91684 164 ALA B O 1
ATOM 6082 N N . SER B 1 165 ? 62.67000 23.63500 25.93800 1.000 76.22861 165 SER B N 1
ATOM 6083 C CA . SER B 1 165 ? 63.76400 24.47700 26.40400 1.000 74.83269 165 SER B CA 1
ATOM 6084 C C . SER B 1 165 ? 63.22600 25.62800 27.25300 1.000 76.86780 165 SER B C 1
ATOM 6085 O O . SER B 1 165 ? 62.36500 26.39300 26.80500 1.000 70.14148 165 SER B O 1
ATOM 6088 N N . GLU B 1 166 ? 63.73700 25.75600 28.48200 1.000 75.96905 166 GLU B N 1
ATOM 6089 C CA . GLU B 1 166 ? 63.26300 26.71000 29.48800 1.000 76.06808 166 GLU B CA 1
ATOM 6090 C C . GLU B 1 166 ? 61.89700 26.32000 30.05000 1.000 68.95095 166 GLU B C 1
ATOM 6091 O O . GLU B 1 166 ? 61.33300 27.07200 30.84300 1.000 66.36648 166 GLU B O 1
ATOM 6097 N N . GLN B 1 167 ? 61.35000 25.17200 29.66700 1.000 63.26128 167 GLN B N 1
ATOM 6098 C CA . GLN B 1 167 ? 60.03300 24.74700 30.10700 1.000 64.22369 167 GLN B CA 1
ATOM 6099 C C . GLN B 1 167 ? 60.12100 23.38000 30.76300 1.000 61.98351 167 GLN B C 1
ATOM 6100 O O . GLN B 1 167 ? 60.98200 22.55900 30.42600 1.000 65.97875 167 GLN B O 1
ATOM 6106 N N . TYR B 1 168 ? 59.20100 23.14700 31.69800 1.000 55.85396 168 TYR B N 1
ATOM 6107 C CA . TYR B 1 168 ? 59.07700 21.87600 32.40800 1.000 53.33169 168 TYR B CA 1
ATOM 6108 C C . TYR B 1 168 ? 57.58400 21.60800 32.53800 1.000 49.48260 168 TYR B C 1
ATOM 6109 O O . TYR B 1 168 ? 56.92900 22.17700 33.42000 1.000 45.88101 168 TYR B O 1
ATOM 6118 N N . TRP B 1 169 ? 57.05300 20.74800 31.66700 1.000 48.80057 169 TRP B N 1
ATOM 6119 C CA . TRP B 1 169 ? 55.62000 20.50100 31.59700 1.000 43.04261 169 TRP B CA 1
ATOM 6120 C C . TRP B 1 169 ? 55.21900 19.35000 32.50600 1.000 43.69892 169 TRP B C 1
ATOM 6121 O O . TRP B 1 169 ? 55.84900 18.28600 32.49400 1.000 43.58066 169 TRP B O 1
ATOM 6132 N N . PHE B 1 170 ? 54.13300 19.54900 33.24400 1.000 40.83600 170 PHE B N 1
ATOM 6133 C CA . PHE B 1 170 ? 53.67000 18.60600 34.24900 1.000 40.68600 170 PHE B CA 1
ATOM 6134 C C . PHE B 1 170 ? 52.20600 18.27000 34.00700 1.000 40.82053 170 PHE B C 1
ATOM 6135 O O . PHE B 1 170 ? 51.36700 19.17100 33.89100 1.000 42.83303 170 PHE B O 1
ATOM 6143 N N . ARG B 1 171 ? 51.89100 16.98100 33.96400 1.000 40.03252 171 ARG B N 1
ATOM 6144 C CA . ARG B 1 171 ? 50.52700 16.56400 33.67300 1.000 43.53261 171 ARG B CA 1
ATOM 6145 C C . ARG B 1 171 ? 49.70100 16.75900 34.93400 1.000 45.01065 171 ARG B C 1
ATOM 6146 O O . ARG B 1 171 ? 49.91800 16.07500 35.94100 1.000 42.97942 171 ARG B O 1
ATOM 6154 N N . VAL B 1 172 ? 48.75300 17.69300 34.86000 1.000 39.91080 172 VAL B N 1
ATOM 6155 C CA . VAL B 1 172 ? 48.03400 18.19200 36.02000 1.000 38.54592 172 VAL B CA 1
ATOM 6156 C C . VAL B 1 172 ? 47.29800 17.06800 36.72200 1.000 40.25316 172 VAL B C 1
ATOM 6157 O O . VAL B 1 172 ? 47.23300 17.04200 37.96200 1.000 40.89981 172 VAL B O 1
ATOM 6161 N N . GLY B 1 173 ? 46.77600 16.10200 35.95900 1.000 35.08897 173 GLY B N 1
ATOM 6162 C CA . GLY B 1 173 ? 45.99400 15.00100 36.51400 1.000 36.58904 173 GLY B CA 1
ATOM 6163 C C . GLY B 1 173 ? 46.76600 14.06800 37.43200 1.000 43.53518 173 GLY B C 1
ATOM 6164 O O . GLY B 1 173 ? 46.14900 13.28800 38.17500 1.000 36.72489 173 GLY B O 1
ATOM 6165 N N . ARG B 1 174 ? 48.09800 14.11900 37.38200 1.000 39.36231 174 ARG B N 1
ATOM 6166 C CA . ARG B 1 174 ? 48.90900 13.31300 38.27700 1.000 44.77216 174 ARG B CA 1
ATOM 6167 C C . ARG B 1 174 ? 48.67700 13.65600 39.74100 1.000 42.15088 174 ARG B C 1
ATOM 6168 O O . ARG B 1 174 ? 48.94200 12.81000 40.60600 1.000 41.51939 174 ARG B O 1
ATOM 6176 N N . ILE B 1 175 ? 48.18100 14.86400 40.04500 1.000 41.97089 175 ILE B N 1
ATOM 6177 C CA . ILE B 1 175 ? 47.96600 15.21700 41.44800 1.000 40.57781 175 ILE B CA 1
ATOM 6178 C C . ILE B 1 175 ? 46.73500 14.53800 42.01600 1.000 46.84714 175 ILE B C 1
ATOM 6179 O O . ILE B 1 175 ? 46.53000 14.57400 43.23300 1.000 46.71600 175 ILE B O 1
ATOM 6184 N N . MET B 1 176 ? 45.90700 13.92500 41.17200 1.000 40.77514 176 MET B N 1
ATOM 6185 C CA . MET B 1 176 ? 44.82500 13.07700 41.64300 1.000 43.51407 176 MET B CA 1
ATOM 6186 C C . MET B 1 176 ? 45.23000 11.61300 41.74700 1.000 47.81040 176 MET B C 1
ATOM 6187 O O . MET B 1 176 ? 44.48500 10.82300 42.33600 1.000 49.52883 176 MET B O 1
ATOM 6192 N N . GLU B 1 177 ? 46.39500 11.23700 41.20900 1.000 44.26858 177 GLU B N 1
ATOM 6193 C CA . GLU B 1 177 ? 46.80500 9.84200 41.12400 1.000 45.82094 177 GLU B CA 1
ATOM 6194 C C . GLU B 1 177 ? 47.98700 9.48600 42.02400 1.000 49.18718 177 GLU B C 1
ATOM 6195 O O . GLU B 1 177 ? 48.17300 8.30700 42.33000 1.000 50.01136 177 GLU B O 1
ATOM 6201 N N . GLU B 1 178 ? 48.78000 10.46100 42.45500 1.000 43.74716 178 GLU B N 1
ATOM 6202 C CA . GLU B 1 178 ? 49.96500 10.20900 43.26300 1.000 50.84040 178 GLU B CA 1
ATOM 6203 C C . GLU B 1 178 ? 49.98000 11.14400 44.46400 1.000 46.87971 178 GLU B C 1
ATOM 6204 O O . GLU B 1 178 ? 49.35400 12.20500 44.45600 1.000 44.96034 178 GLU B O 1
ATOM 6210 N N . GLU B 1 179 ? 50.72400 10.74500 45.49400 1.000 49.38990 179 GLU B N 1
ATOM 6211 C CA . GLU B 1 179 ? 50.93100 11.59900 46.65400 1.000 47.29383 179 GLU B CA 1
ATOM 6212 C C . GLU B 1 179 ? 51.86500 12.75900 46.31500 1.000 46.11523 179 GLU B C 1
ATOM 6213 O O . GLU B 1 179 ? 52.78800 12.62700 45.50200 1.000 44.58408 179 GLU B O 1
ATOM 6219 N N . GLU B 1 180 ? 51.63100 13.90800 46.96300 1.000 43.10337 180 GLU B N 1
ATOM 6220 C CA . GLU B 1 180 ? 52.49200 15.06400 46.73100 1.000 43.28326 180 GLU B CA 1
ATOM 6221 C C . GLU B 1 180 ? 53.97800 14.72300 46.90200 1.000 50.36700 180 GLU B C 1
ATOM 6222 O O . GLU B 1 180 ? 54.82600 15.26800 46.17900 1.000 49.60592 180 GLU B O 1
ATOM 6228 N N . ASP B 1 181 ? 54.31600 13.83300 47.85900 1.000 48.37958 181 ASP B N 1
ATOM 6229 C CA . ASP B 1 181 ? 55.72200 13.52000 48.14800 1.000 47.12701 181 ASP B CA 1
ATOM 6230 C C . ASP B 1 181 ? 56.40200 12.87400 46.94800 1.000 45.32434 181 ASP B C 1
ATOM 6231 O O . ASP B 1 181 ? 57.53600 13.21900 46.59900 1.000 46.98558 181 ASP B O 1
ATOM 6236 N N . ALA B 1 182 ? 55.72900 11.90900 46.32000 1.000 41.05174 182 ALA B N 1
ATOM 6237 C CA . ALA B 1 182 ? 56.28500 11.27100 45.13100 1.000 45.71991 182 ALA B CA 1
ATOM 6238 C C . ALA B 1 182 ? 56.48200 12.27400 44.00400 1.000 43.21340 182 ALA B C 1
ATOM 6239 O O . ALA B 1 182 ? 57.51500 12.25700 43.33100 1.000 48.27476 182 ALA B O 1
ATOM 6241 N N . LEU B 1 183 ? 55.53500 13.19200 43.81200 1.000 45.21766 183 LEU B N 1
ATOM 6242 C CA . LEU B 1 183 ? 55.67200 14.13600 42.70700 1.000 43.80035 183 LEU B CA 1
ATOM 6243 C C . LEU B 1 183 ? 56.76600 15.15800 42.99500 1.000 45.77923 183 LEU B C 1
ATOM 6244 O O . LEU B 1 183 ? 57.57000 15.49000 42.11000 1.000 36.90820 183 LEU B O 1
ATOM 6249 N N . ILE B 1 184 ? 56.82300 15.65500 44.23400 1.000 41.56137 184 ILE B N 1
ATOM 6250 C CA . ILE B 1 184 ? 57.85700 16.61700 44.58500 1.000 41.94721 184 ILE B CA 1
ATOM 6251 C C . ILE B 1 184 ? 59.23400 15.97700 44.45900 1.000 48.79438 184 ILE B C 1
ATOM 6252 O O . ILE B 1 184 ? 60.20100 16.62500 44.03400 1.000 49.45533 184 ILE B O 1
ATOM 6257 N N . ASP B 1 185 ? 59.34600 14.69500 44.82100 1.000 45.24705 185 ASP B N 1
ATOM 6258 C CA . ASP B 1 185 ? 60.63800 14.02300 44.72900 1.000 48.79723 185 ASP B CA 1
ATOM 6259 C C . ASP B 1 185 ? 61.07300 13.85300 43.27400 1.000 50.42584 185 ASP B C 1
ATOM 6260 O O . ASP B 1 185 ? 62.25100 14.06200 42.94600 1.000 53.25330 185 ASP B O 1
ATOM 6265 N N . GLU B 1 186 ? 60.15200 13.44800 42.39300 1.000 46.82160 186 GLU B N 1
ATOM 6266 C CA . GLU B 1 186 ? 60.46600 13.39000 40.96700 1.000 46.97785 186 GLU B CA 1
ATOM 6267 C C . GLU B 1 186 ? 61.11000 14.68300 40.49200 1.000 45.87782 186 GLU B C 1
ATOM 6268 O O . GLU B 1 186 ? 62.12600 14.66000 39.78800 1.000 45.96744 186 GLU B O 1
ATOM 6274 N N . VAL B 1 187 ? 60.53700 15.82500 40.87800 1.000 46.81684 187 VAL B N 1
ATOM 6275 C CA . VAL B 1 187 ? 61.07400 17.10400 40.42900 1.000 46.12284 187 VAL B CA 1
ATOM 6276 C C . VAL B 1 187 ? 62.46000 17.34200 41.01900 1.000 51.69270 187 VAL B C 1
ATOM 6277 O O . VAL B 1 187 ? 63.36900 17.83900 40.33900 1.000 49.08639 187 VAL B O 1
ATOM 6281 N N . ALA B 1 188 ? 62.63400 17.01600 42.30200 1.000 49.36874 188 ALA B N 1
ATOM 6282 C CA . ALA B 1 188 ? 63.92300 17.20400 42.95700 1.000 51.91644 188 ALA B CA 1
ATOM 6283 C C . ALA B 1 188 ? 65.00600 16.33800 42.31600 1.000 50.73473 188 ALA B C 1
ATOM 6284 O O . ALA B 1 188 ? 66.14600 16.78300 42.15700 1.000 57.32824 188 ALA B O 1
ATOM 6286 N N . ASP B 1 189 ? 64.66600 15.11400 41.92400 1.000 46.93043 189 ASP B N 1
ATOM 6287 C CA . ASP B 1 189 ? 65.63500 14.15100 41.41300 1.000 53.50960 189 ASP B CA 1
ATOM 6288 C C . ASP B 1 189 ? 65.86900 14.23500 39.89600 1.000 58.92205 189 ASP B C 1
ATOM 6289 O O . ASP B 1 189 ? 66.56700 13.37000 39.34900 1.000 59.71958 189 ASP B O 1
ATOM 6294 N N . ASP B 1 190 ? 65.29400 15.22200 39.19900 1.000 55.06821 190 ASP B N 1
ATOM 6295 C CA . ASP B 1 190 ? 65.42900 15.33800 37.74300 1.000 52.60466 190 ASP B CA 1
ATOM 6296 C C . ASP B 1 190 ? 66.68800 16.14200 37.42600 1.000 57.22453 190 ASP B C 1
ATOM 6297 O O . ASP B 1 190 ? 66.71200 17.36800 37.60000 1.000 53.68142 190 ASP B O 1
ATOM 6302 N N . AL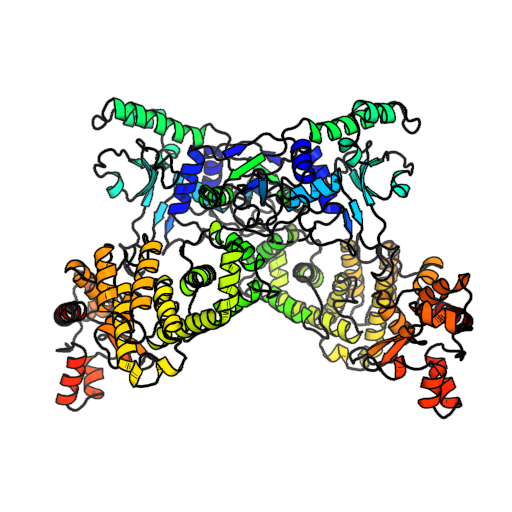A B 1 191 ? 67.73500 15.45900 36.95400 1.000 59.30267 191 ALA B N 1
ATOM 6303 C CA . ALA B 1 191 ? 69.00100 16.15500 36.73400 1.000 61.73931 191 ALA B CA 1
ATOM 6304 C C . ALA B 1 191 ? 68.96900 17.07700 35.51700 1.000 59.57704 191 ALA B C 1
ATOM 6305 O O . ALA B 1 191 ? 69.91300 17.85300 35.32300 1.000 56.87043 191 ALA B O 1
ATOM 6307 N N . ARG B 1 192 ? 67.90500 17.03100 34.70700 1.000 60.62517 192 ARG B N 1
ATOM 6308 C CA . ARG B 1 192 ? 67.77900 17.96700 33.59500 1.000 58.41346 192 ARG B CA 1
ATOM 6309 C C . ARG B 1 192 ? 67.43000 19.37900 34.05400 1.000 55.09077 192 ARG B C 1
ATOM 6310 O O . ARG B 1 192 ? 67.68900 20.32900 33.31400 1.000 57.09539 192 ARG B O 1
ATOM 6318 N N . LEU B 1 193 ? 66.90000 19.55000 35.26600 1.000 55.98857 193 LEU B N 1
ATOM 6319 C CA . LEU B 1 193 ? 66.67400 20.88100 35.81700 1.000 54.60040 193 LEU B CA 1
ATOM 6320 C C . LEU B 1 193 ? 67.93300 21.39700 36.50400 1.000 59.47169 193 LEU B C 1
ATOM 6321 O O . LEU B 1 193 ? 68.65100 20.64500 37.16700 1.000 59.04438 193 LEU B O 1
ATOM 6326 N N . SER B 1 194 ? 68.19700 22.69000 36.33500 1.000 59.81012 194 SER B N 1
ATOM 6327 C CA . SER B 1 194 ? 69.20900 23.36600 37.12900 1.000 58.39674 194 SER B CA 1
ATOM 6328 C C . SER B 1 194 ? 68.71500 23.53600 38.56600 1.000 58.09798 194 SER B C 1
ATOM 6329 O O . SER B 1 194 ? 67.54600 23.31600 38.87600 1.000 58.43855 194 SER B O 1
ATOM 6332 N N . SER B 1 195 ? 69.61400 23.93700 39.46400 1.000 59.03173 195 SER B N 1
ATOM 6333 C CA . SER B 1 195 ? 69.18600 24.09500 40.85200 1.000 61.71752 195 SER B CA 1
ATOM 6334 C C . SER B 1 195 ? 68.17200 25.23000 40.98700 1.000 63.29726 195 SER B C 1
ATOM 6335 O O . SER B 1 195 ? 67.16300 25.08600 41.68600 1.000 64.22239 195 SER B O 1
ATOM 6338 N N . GLU B 1 196 ? 68.41100 26.36000 40.30900 1.000 58.89469 196 GLU B N 1
ATOM 6339 C CA . GLU B 1 196 ? 67.44000 27.45300 40.32300 1.000 61.07278 196 GLU B CA 1
ATOM 6340 C C . GLU B 1 196 ? 66.10800 27.04000 39.68300 1.000 61.07166 196 GLU B C 1
ATOM 6341 O O . GLU B 1 196 ? 65.03600 27.40800 40.17900 1.000 52.48807 196 GLU B O 1
ATOM 6347 N N . GLN B 1 197 ? 66.14800 26.27700 38.58200 1.000 56.15268 197 GLN B N 1
ATOM 6348 C CA . GLN B 1 197 ? 64.89700 25.82200 37.97800 1.000 52.23016 197 GLN B CA 1
ATOM 6349 C C . GLN B 1 197 ? 64.16700 24.85700 38.90200 1.000 53.89604 197 GLN B C 1
ATOM 6350 O O . GLN B 1 197 ? 62.93000 24.87100 38.97300 1.000 52.44446 197 GLN B O 1
ATOM 6356 N N . ARG B 1 198 ? 64.92200 24.02100 39.62900 1.000 56.74660 198 ARG B N 1
ATOM 6357 C CA . ARG B 1 198 ? 64.33000 23.00900 40.50600 1.000 53.45040 198 ARG B CA 1
ATOM 6358 C C . ARG B 1 198 ? 63.59300 23.64600 41.67900 1.000 54.92092 198 ARG B C 1
ATOM 6359 O O . ARG B 1 198 ? 62.52200 23.16900 42.08300 1.000 52.47931 198 ARG B O 1
ATOM 6367 N N . LYS B 1 199 ? 64.14500 24.72800 42.23100 1.000 54.44665 199 LYS B N 1
ATOM 6368 C CA . LYS B 1 199 ? 63.45300 25.45300 43.29200 1.000 53.36489 199 LYS B CA 1
ATOM 6369 C C . LYS B 1 199 ? 62.12400 26.01600 42.79300 1.000 52.08359 199 LYS B C 1
ATOM 6370 O O . LYS B 1 199 ? 61.09400 25.89800 43.46500 1.000 52.96758 199 LYS B O 1
ATOM 6376 N N . GLU B 1 200 ? 62.11800 26.61100 41.60400 1.000 53.76753 200 GLU B N 1
ATOM 6377 C CA . GLU B 1 200 ? 60.89200 27.20500 41.08600 1.000 50.50974 200 GLU B CA 1
ATOM 6378 C C . GLU B 1 200 ? 59.85200 26.13000 40.75400 1.000 49.94435 200 GLU B C 1
ATOM 6379 O O . GLU B 1 200 ? 58.67600 26.24900 41.13200 1.000 46.03856 200 GLU B O 1
ATOM 6385 N N . ALA B 1 201 ? 60.27000 25.05800 40.06800 1.000 45.54863 201 ALA B N 1
ATOM 6386 C CA . ALA B 1 201 ? 59.33300 23.99500 39.72900 1.000 41.43945 201 ALA B CA 1
ATOM 6387 C C . ALA B 1 201 ? 58.67200 23.42600 40.97800 1.000 50.15280 201 ALA B C 1
ATOM 6388 O O . ALA B 1 201 ? 57.48500 23.05600 40.94700 1.000 44.02734 201 ALA B O 1
ATOM 6390 N N . ARG B 1 202 ? 59.41800 23.37700 42.08800 1.000 47.20598 202 ARG B N 1
ATOM 6391 C CA . ARG B 1 202 ? 58.93200 22.75700 43.31400 1.000 48.50167 202 ARG B CA 1
ATOM 6392 C C . ARG B 1 202 ? 57.80300 23.56800 43.94600 1.000 45.12137 202 ARG B C 1
ATOM 6393 O O . ARG B 1 202 ? 56.76700 23.01200 44.33200 1.000 43.38744 202 ARG B O 1
ATOM 6401 N N . SER B 1 203 ? 57.98600 24.88300 44.08400 1.000 41.47272 203 SER B N 1
ATOM 6402 C CA . SER B 1 203 ? 56.92300 25.66700 44.69500 1.000 45.88979 203 SER B CA 1
ATOM 6403 C C . SER B 1 203 ? 55.71200 25.84800 43.76500 1.000 44.39843 203 SER B C 1
ATOM 6404 O O . SER B 1 203 ? 54.59900 26.06400 44.25100 1.000 45.15828 203 SER B O 1
ATOM 6407 N N . THR B 1 204 ? 55.87400 25.71500 42.45100 1.000 44.60649 204 THR B N 1
ATOM 6408 C CA . THR B 1 204 ? 54.68900 25.70500 41.60400 1.000 41.21561 204 THR B CA 1
ATOM 6409 C C . THR B 1 204 ? 53.94300 24.39400 41.75100 1.000 43.68735 204 THR B C 1
ATOM 6410 O O . THR B 1 204 ? 52.70700 24.36400 41.72100 1.000 40.70519 204 THR B O 1
ATOM 6414 N N . LEU B 1 205 ? 54.66900 23.29200 41.90300 1.000 39.29711 205 LEU B N 1
ATOM 6415 C CA . LEU B 1 205 ? 53.97200 22.02400 41.99600 1.000 36.13016 205 LEU B CA 1
ATOM 6416 C C . LEU B 1 205 ? 53.20900 21.93000 43.30300 1.000 38.14968 205 LEU B C 1
ATOM 6417 O O . LEU B 1 205 ? 52.07400 21.41900 43.33200 1.000 37.22676 205 LEU B O 1
ATOM 6422 N N . ARG B 1 206 ? 53.81000 22.44900 44.38600 1.000 40.74972 206 ARG B N 1
ATOM 6423 C CA . ARG B 1 206 ? 53.15200 22.50400 45.68700 1.000 40.74963 206 ARG B CA 1
ATOM 6424 C C . ARG B 1 206 ? 51.93300 23.40200 45.63100 1.000 37.65372 206 ARG B C 1
ATOM 6425 O O . ARG B 1 206 ? 50.86300 23.04300 46.13600 1.000 42.68859 206 ARG B O 1
ATOM 6433 N N . HIS B 1 207 ? 52.07500 24.57400 45.00800 1.000 37.97029 207 HIS B N 1
ATOM 6434 C CA . HIS B 1 207 ? 50.93400 25.46800 44.87900 1.000 41.00717 207 HIS B CA 1
ATOM 6435 C C . HIS B 1 207 ? 49.78100 24.78400 44.15500 1.000 39.61401 207 HIS B C 1
ATOM 6436 O O . HIS B 1 207 ? 48.63500 24.87300 44.59700 1.000 40.41493 207 HIS B O 1
ATOM 6443 N N . LEU B 1 208 ? 50.06400 24.08200 43.04800 1.000 37.65875 208 LEU B N 1
ATOM 6444 C CA . LEU B 1 208 ? 49.00800 23.35900 42.34000 1.000 39.62984 208 LEU B CA 1
ATOM 6445 C C . LEU B 1 208 ? 48.41900 22.25100 43.20400 1.000 42.54681 208 LEU B C 1
ATOM 6446 O O . LEU B 1 208 ? 47.19300 22.09300 43.28900 1.000 41.58068 208 LEU B O 1
ATOM 6451 N N . TYR B 1 209 ? 49.28200 21.43900 43.81900 1.000 36.83619 209 TYR B N 1
ATOM 6452 C CA . TYR B 1 209 ? 48.78500 20.31200 44.59200 1.000 39.66792 209 TYR B CA 1
ATOM 6453 C C . TYR B 1 209 ? 47.84400 20.78300 45.70100 1.000 36.84943 209 TYR B C 1
ATOM 6454 O O . TYR B 1 209 ? 46.78400 20.18600 45.92600 1.000 38.42710 209 TYR B O 1
ATOM 6463 N N . ARG B 1 210 ? 48.19500 21.87600 46.36900 1.000 37.88661 210 ARG B N 1
ATOM 6464 C CA . ARG B 1 210 ? 47.50400 22.29800 47.58100 1.000 42.14323 210 ARG B CA 1
ATOM 6465 C C . ARG B 1 210 ? 46.28600 23.15100 47.29700 1.000 44.81272 210 ARG B C 1
ATOM 6466 O O . ARG B 1 210 ? 45.33000 23.14600 48.08700 1.000 44.24311 210 ARG B O 1
ATOM 6474 N N . THR B 1 211 ? 46.29500 23.88200 46.18300 1.000 41.52586 211 THR B N 1
ATOM 6475 C CA . THR B 1 211 ? 45.08200 24.54700 45.75300 1.000 40.99117 211 THR B CA 1
ATOM 6476 C C . THR B 1 211 ? 43.95200 23.54700 45.59600 1.000 38.52690 211 THR B C 1
ATOM 6477 O O . THR B 1 211 ? 42.81200 23.82900 45.96700 1.000 38.82589 211 THR B O 1
ATOM 6481 N N . ILE B 1 212 ? 44.26300 22.36500 45.06300 1.000 39.16070 212 ILE B N 1
ATOM 6482 C CA . ILE B 1 212 ? 43.26400 21.32900 44.83200 1.000 37.17618 212 ILE B CA 1
ATOM 6483 C C . ILE B 1 212 ? 42.94000 20.56300 46.11900 1.000 42.62090 212 ILE B C 1
ATOM 6484 O O . ILE B 1 212 ? 41.79500 20.14500 46.31500 1.000 41.94956 212 ILE B O 1
ATOM 6489 N N . HIS B 1 213 ? 43.92900 20.34600 47.00800 1.000 41.13678 213 HIS B N 1
ATOM 6490 C CA . HIS B 1 213 ? 43.76100 19.41600 48.13200 1.000 42.81831 213 HIS B CA 1
ATOM 6491 C C . HIS B 1 213 ? 43.55600 20.06400 49.49600 1.000 43.44913 213 HIS B C 1
ATOM 6492 O O . HIS B 1 213 ? 42.97200 19.42000 50.37700 1.000 41.74852 213 HIS B O 1
ATOM 6499 N N . ASP B 1 214 ? 44.03900 21.28700 49.70900 1.000 41.60968 214 ASP B N 1
ATOM 6500 C CA . ASP B 1 214 ? 44.02800 21.95200 51.01700 1.000 46.81863 214 ASP B CA 1
ATOM 6501 C C . ASP B 1 214 ? 43.05300 23.11800 51.10900 1.000 51.78782 214 ASP B C 1
ATOM 6502 O O . ASP B 1 214 ? 42.48200 23.35600 52.16900 1.000 58.32466 214 ASP B O 1
ATOM 6507 N N . LYS B 1 215 ? 42.87400 23.87300 50.03800 1.000 44.12571 215 LYS B N 1
ATOM 6508 C CA . LYS B 1 215 ? 42.15600 25.13100 50.09600 1.000 49.68882 215 LYS B CA 1
ATOM 6509 C C . LYS B 1 215 ? 40.65800 24.89200 49.92800 1.000 53.45679 215 LYS B C 1
ATOM 6510 O O . LYS B 1 215 ? 40.23400 24.07700 49.10300 1.000 48.93253 215 LYS B O 1
ATOM 6516 N N . ASP B 1 216 ? 39.86200 25.58100 50.74600 1.000 55.18977 216 ASP B N 1
ATOM 6517 C CA . ASP B 1 216 ? 38.40300 25.47200 50.69500 1.000 58.62949 216 ASP B CA 1
ATOM 6518 C C . ASP B 1 216 ? 37.91800 26.35700 49.55600 1.000 53.02260 216 ASP B C 1
ATOM 6519 O O . ASP B 1 216 ? 37.59900 27.52800 49.73400 1.000 61.81593 216 ASP B O 1
ATOM 6524 N N . LYS B 1 217 ? 37.89400 25.80300 48.35700 1.000 47.73608 217 LYS B N 1
ATOM 6525 C CA . LYS B 1 217 ? 37.52500 26.57900 47.18900 1.000 47.84617 217 LYS B CA 1
ATOM 6526 C C . LYS B 1 217 ? 36.06200 26.42700 46.80300 1.000 41.90017 217 LYS B C 1
ATOM 6527 O O . LYS B 1 217 ? 35.54400 27.27300 46.07900 1.000 49.78745 217 LYS B O 1
ATOM 6533 N N . ILE B 1 218 ? 35.39200 25.38000 47.27500 1.000 50.49708 218 ILE B N 1
ATOM 6534 C CA . ILE B 1 218 ? 34.07500 24.97300 46.79800 1.000 46.83008 218 ILE B CA 1
ATOM 6535 C C . ILE B 1 218 ? 33.04400 25.28900 47.87000 1.000 51.05649 218 ILE B C 1
ATOM 6536 O O . ILE B 1 218 ? 33.14300 24.78900 48.99700 1.000 56.69734 218 ILE B O 1
ATOM 6541 N N . SER B 1 219 ? 32.03800 26.08500 47.52300 1.000 47.43816 219 SER B N 1
ATOM 6542 C CA . SER B 1 219 ? 30.92200 26.32500 48.42700 1.000 49.96681 219 SER B CA 1
ATOM 6543 C C . SER B 1 219 ? 29.62600 26.00700 47.69800 1.000 49.13209 219 SER B C 1
ATOM 6544 O O . SER B 1 219 ? 29.52000 26.20400 46.48100 1.000 47.12383 219 SER B O 1
ATOM 6547 N N . PHE B 1 220 ? 28.64300 25.49000 48.43900 1.000 47.37396 220 PHE B N 1
ATOM 6548 C CA . PHE B 1 220 ? 27.39600 25.12600 47.78600 1.000 45.59203 220 PHE B CA 1
ATOM 6549 C C . PHE B 1 220 ? 26.22800 25.18300 48.75700 1.000 51.78609 220 PHE B C 1
ATOM 6550 O O . PHE B 1 220 ? 26.40300 25.06500 49.97000 1.000 51.99234 220 PHE B O 1
ATOM 6558 N N . TYR B 1 221 ? 25.03700 25.40200 48.18900 1.000 47.48570 221 TYR B N 1
ATOM 6559 C CA . TYR B 1 221 ? 23.76300 25.14200 48.84300 1.000 53.81754 221 TYR B CA 1
ATOM 6560 C C . TYR B 1 221 ? 23.25000 23.77700 48.39800 1.000 52.17560 221 TYR B C 1
ATOM 6561 O O . TYR B 1 221 ? 23.39500 23.40100 47.23100 1.000 48.16971 221 TYR B O 1
ATOM 6570 N N . GLU B 1 222 ? 22.60200 23.06800 49.32200 1.000 56.80000 222 GLU B N 1
ATOM 6571 C CA . GLU B 1 222 ? 22.25900 21.65500 49.16900 1.000 54.73946 222 GLU B CA 1
ATOM 6572 C C . GLU B 1 222 ? 20.84300 21.45700 49.69200 1.000 56.92559 222 GLU B C 1
ATOM 6573 O O . GLU B 1 222 ? 20.63600 21.49200 50.91100 1.000 60.42393 222 GLU B O 1
ATOM 6579 N N . GLU B 1 223 ? 19.87000 21.23800 48.80000 1.000 52.66124 223 GLU B N 1
ATOM 6580 C CA . GLU B 1 223 ? 18.47700 21.17600 49.23200 1.000 52.49536 223 GLU B CA 1
ATOM 6581 C C . GLU B 1 223 ? 17.70000 20.03700 48.58100 1.000 51.43581 223 GLU B C 1
ATOM 6582 O O . GLU B 1 223 ? 17.93200 19.66900 47.42700 1.000 51.79941 223 GLU B O 1
ATOM 6588 N N . SER B 1 224 ? 16.72700 19.52300 49.33300 1.000 57.01297 224 SER B N 1
ATOM 6589 C CA . SER B 1 224 ? 15.83200 18.45200 48.91600 1.000 56.94836 224 SER B CA 1
ATOM 6590 C C . SER B 1 224 ? 14.68300 18.98200 48.06400 1.000 55.56861 224 SER B C 1
ATOM 6591 O O . SER B 1 224 ? 14.52900 20.18700 47.85800 1.000 54.77440 224 SER B O 1
ATOM 6594 N N . ASP B 1 225 ? 13.83500 18.05000 47.60800 1.000 59.51701 225 ASP B N 1
ATOM 6595 C CA . ASP B 1 225 ? 12.66400 18.39300 46.79900 1.000 61.74286 225 ASP B CA 1
ATOM 6596 C C . ASP B 1 225 ? 11.79700 19.43600 47.48600 1.000 63.13135 225 ASP B C 1
ATOM 6597 O O . ASP B 1 225 ? 11.21700 20.30500 46.82600 1.000 63.78181 225 ASP B O 1
ATOM 6602 N N . GLN B 1 226 ? 11.67600 19.34900 48.81300 1.000 61.28901 226 GLN B N 1
ATOM 6603 C CA . GLN B 1 226 ? 10.58500 20.05000 49.47500 1.000 66.32299 226 GLN B CA 1
ATOM 6604 C C . GLN B 1 226 ? 10.83300 21.54500 49.49500 1.000 67.82040 226 GLN B C 1
ATOM 6605 O O . GLN B 1 226 ? 9.91600 22.33700 49.23800 1.000 70.41449 226 GLN B O 1
ATOM 6611 N N . SER B 1 227 ? 12.06800 21.95100 49.76600 1.000 63.29065 227 SER B N 1
ATOM 6612 C CA . SER B 1 227 ? 12.40500 23.36000 49.82200 1.000 60.71726 227 SER B CA 1
ATOM 6613 C C . SER B 1 227 ? 13.36100 23.77900 48.70700 1.000 57.44595 227 SER B C 1
ATOM 6614 O O . SER B 1 227 ? 13.97900 24.84500 48.79200 1.000 53.77905 227 SER B O 1
ATOM 6617 N N . LEU B 1 228 ? 13.47800 22.97000 47.65100 1.000 54.52902 228 LEU B N 1
ATOM 6618 C CA . LEU B 1 228 ? 14.26200 23.38800 46.49500 1.000 49.88001 228 LEU B CA 1
ATOM 6619 C C . LEU B 1 228 ? 13.78600 24.74700 45.99100 1.000 44.57136 228 LEU B C 1
ATOM 6620 O O . LEU B 1 228 ? 14.59000 25.64600 45.73300 1.000 42.08848 228 LEU B O 1
ATOM 6625 N N . GLU B 1 229 ? 12.46900 24.91500 45.85500 1.000 49.99700 229 GLU B N 1
ATOM 6626 C CA . GLU B 1 229 ? 11.94100 26.10800 45.20600 1.000 45.12069 229 GLU B CA 1
ATOM 6627 C C . GLU B 1 229 ? 12.35600 27.36000 45.94900 1.000 46.68195 229 GLU B C 1
ATOM 6628 O O . GLU B 1 229 ? 12.72500 28.36200 45.33300 1.000 46.16970 229 GLU B O 1
ATOM 6634 N N . ARG B 1 230 ? 12.30800 27.31200 47.27500 1.000 45.09331 230 ARG B N 1
ATOM 6635 C CA . ARG B 1 230 ? 12.60200 28.48700 48.07700 1.000 44.70283 230 ARG B CA 1
ATOM 6636 C C . ARG B 1 230 ? 14.08400 28.84300 48.00700 1.000 49.71731 230 ARG B C 1
ATOM 6637 O O . ARG B 1 230 ? 14.44400 29.99900 47.75500 1.000 47.80057 230 ARG B O 1
ATOM 6645 N N . VAL B 1 231 ? 14.96100 27.85300 48.19600 1.000 48.43218 231 VAL B N 1
ATOM 6646 C CA . VAL B 1 231 ? 16.39400 28.13300 48.24600 1.000 46.27751 231 VAL B CA 1
ATOM 6647 C C . VAL B 1 231 ? 16.93100 28.44500 46.85700 1.000 46.56129 231 VAL B C 1
ATOM 6648 O O . VAL B 1 231 ? 17.82400 29.28100 46.69800 1.000 46.43750 231 VAL B O 1
ATOM 6652 N N . LEU B 1 232 ? 16.40800 27.78500 45.82500 1.000 44.33886 232 LEU B N 1
ATOM 6653 C CA . LEU B 1 232 ? 16.80700 28.15500 44.47500 1.000 45.18301 232 LEU B CA 1
ATOM 6654 C C . LEU B 1 232 ? 16.54600 29.63800 44.22400 1.000 45.63127 232 LEU B C 1
ATOM 6655 O O . LEU B 1 232 ? 17.40000 30.34400 43.67500 1.000 44.06373 232 LEU B O 1
ATOM 6660 N N . ASN B 1 233 ? 15.37200 30.13300 44.63400 1.000 45.95334 233 ASN B N 1
ATOM 6661 C CA . ASN B 1 233 ? 15.08800 31.56600 44.53200 1.000 48.68677 233 ASN B CA 1
ATOM 6662 C C . ASN B 1 233 ? 16.06400 32.39700 45.38200 1.000 42.84042 233 ASN B C 1
ATOM 6663 O O . ASN B 1 233 ? 16.65200 33.36400 44.89700 1.000 46.13848 233 ASN B O 1
ATOM 6668 N N . ILE B 1 234 ? 16.24800 32.04500 46.65500 1.000 43.54337 234 ILE B N 1
ATOM 6669 C CA . ILE B 1 234 ? 17.27100 32.72300 47.45700 1.000 47.26402 234 ILE B CA 1
ATOM 6670 C C . ILE B 1 234 ? 18.60300 32.75200 46.71400 1.000 45.38227 234 ILE B C 1
ATOM 6671 O O . ILE B 1 234 ? 19.23300 33.80300 46.57100 1.000 50.61697 234 ILE B O 1
ATOM 6676 N N . PHE B 1 235 ? 19.03000 31.59900 46.19300 1.000 43.13857 235 PHE B N 1
ATOM 6677 C CA . PHE B 1 235 ? 20.33100 31.50500 45.53800 1.000 43.86500 235 PHE B CA 1
ATOM 6678 C C . PHE B 1 235 ? 20.42900 32.43700 44.33700 1.000 47.03715 235 PHE B C 1
ATOM 6679 O O . PHE B 1 235 ? 21.46500 33.08000 44.11800 1.000 46.28952 235 PHE B O 1
ATOM 6687 N N . ILE B 1 236 ? 19.36600 32.52200 43.54500 1.000 43.62153 236 ILE B N 1
ATOM 6688 C CA . ILE B 1 236 ? 19.37500 33.41600 42.39100 1.000 52.30342 236 ILE B CA 1
ATOM 6689 C C . ILE B 1 236 ? 19.34500 34.87900 42.83200 1.000 52.14741 236 ILE B C 1
ATOM 6690 O O . ILE B 1 236 ? 20.00900 35.73100 42.23600 1.000 52.91309 236 ILE B O 1
ATOM 6695 N N . ARG B 1 237 ? 18.55700 35.19400 43.86400 1.000 52.39440 237 ARG B N 1
ATOM 6696 C CA . ARG B 1 237 ? 18.49700 36.55500 44.40200 1.000 53.79888 237 ARG B CA 1
ATOM 6697 C C . ARG B 1 237 ? 19.87300 37.06300 44.83600 1.000 46.79219 237 ARG B C 1
ATOM 6698 O O . ARG B 1 237 ? 20.26300 38.17700 44.48600 1.000 48.84110 237 ARG B O 1
ATOM 6706 N N . MET B 1 238 ? 20.61500 36.26800 45.61900 1.000 50.16089 238 MET B N 1
ATOM 6707 C CA . MET B 1 238 ? 21.84200 36.74200 46.26400 1.000 48.64855 238 MET B CA 1
ATOM 6708 C C . MET B 1 238 ? 23.10500 36.59600 45.41100 1.000 51.28210 238 MET B C 1
ATOM 6709 O O . MET B 1 238 ? 24.10700 37.26000 45.69400 1.000 52.19900 238 MET B O 1
ATOM 6714 N N . ASN B 1 239 ? 23.11300 35.73300 44.39900 1.000 56.69201 239 ASN B N 1
ATOM 6715 C CA . ASN B 1 239 ? 24.28300 35.59300 43.53700 1.000 55.41828 239 ASN B CA 1
ATOM 6716 C C . ASN B 1 239 ? 23.97900 36.23200 42.17600 1.000 59.38851 239 ASN B C 1
ATOM 6717 O O . ASN B 1 239 ? 23.01900 36.99900 42.04600 1.000 65.31565 239 ASN B O 1
ATOM 6722 N N . SER B 1 240 ? 24.78700 35.93200 41.15900 1.000 68.41142 240 SER B N 1
ATOM 6723 C CA . SER B 1 240 ? 24.42200 36.40400 39.81800 1.000 69.23771 240 SER B CA 1
ATOM 6724 C C . SER B 1 240 ? 23.11300 35.76800 39.35000 1.000 78.84865 240 SER B C 1
ATOM 6725 O O . SER B 1 240 ? 23.12000 34.67400 38.76600 1.000 78.71170 240 SER B O 1
ATOM 6728 N N . GLY B 1 241 ? 21.98900 36.44600 39.58200 1.000 72.82599 241 GLY B N 1
ATOM 6729 C CA . GLY B 1 241 ? 20.69900 35.88100 39.22700 1.000 72.74252 241 GLY B CA 1
ATOM 6730 C C . GLY B 1 241 ? 20.28300 36.18600 37.80000 1.000 83.72076 241 GLY B C 1
ATOM 6731 O O . GLY B 1 241 ? 20.23400 35.29200 36.93800 1.000 80.92822 241 GLY B O 1
ATOM 6732 N N . GLY B 1 242 ? 19.95400 37.45600 37.55300 1.000 84.71656 242 GLY B N 1
ATOM 6733 C CA . GLY B 1 242 ? 19.81200 37.96300 36.20400 1.000 83.57309 242 GLY B CA 1
ATOM 6734 C C . GLY B 1 242 ? 21.16200 37.93800 35.52000 1.000 85.77351 242 GLY B C 1
ATOM 6735 O O . GLY B 1 242 ? 22.02600 38.77600 35.80400 1.000 87.44287 242 GLY B O 1
ATOM 6736 N N . THR B 1 243 ? 21.34500 36.95800 34.63200 1.000 87.15014 243 THR B N 1
ATOM 6737 C CA . THR B 1 243 ? 22.64100 36.65200 34.03800 1.000 84.83333 243 THR B CA 1
ATOM 6738 C C . THR B 1 243 ? 23.41400 37.92000 33.67700 1.000 85.49688 243 THR B C 1
ATOM 6739 O O . THR B 1 243 ? 22.83300 38.93100 33.26200 1.000 81.28747 243 THR B O 1
ATOM 6743 N N . THR B 1 244 ? 24.73300 37.85300 33.87000 1.000 78.71237 244 THR B N 1
ATOM 6744 C CA . THR B 1 244 ? 25.64100 38.92900 33.48500 1.000 74.53461 244 THR B CA 1
ATOM 6745 C C . THR B 1 244 ? 25.72600 39.04600 31.96500 1.000 68.57041 244 THR B C 1
ATOM 6746 O O . THR B 1 244 ? 25.66200 38.05200 31.23900 1.000 70.19797 244 THR B O 1
ATOM 6750 N N . LEU B 1 245 ? 25.86800 40.27600 31.48600 1.000 60.67688 245 LEU B N 1
ATOM 6751 C CA . LEU B 1 245 ? 26.14000 40.47400 30.07300 1.000 62.45848 245 LEU B CA 1
ATOM 6752 C C . LEU B 1 245 ? 27.56500 40.03900 29.76500 1.000 61.22701 245 LEU B C 1
ATOM 6753 O O . LEU B 1 245 ? 28.49400 40.32900 30.52500 1.000 56.85394 245 LEU B O 1
ATOM 6758 N N . SER B 1 246 ? 27.72700 39.31800 28.65600 1.000 55.63086 246 SER B N 1
ATOM 6759 C CA . SER B 1 246 ? 29.04200 39.08000 28.08000 1.000 55.89904 246 SER B CA 1
ATOM 6760 C C . SER B 1 246 ? 29.62600 40.39100 27.57000 1.000 53.68204 246 SER B C 1
ATOM 6761 O O . SER B 1 246 ? 28.93600 41.41200 27.45800 1.000 54.07362 246 SER B O 1
ATOM 6764 N N . TYR B 1 247 ? 30.91500 40.36400 27.23600 1.000 50.22059 247 TYR B N 1
ATOM 6765 C CA . TYR B 1 247 ? 31.50100 41.54500 26.61500 1.000 50.26758 247 TYR B CA 1
ATOM 6766 C C . TYR B 1 247 ? 30.74700 41.91000 25.33700 1.000 53.87341 247 TYR B C 1
ATOM 6767 O O . TYR B 1 247 ? 30.32900 43.06000 25.15600 1.000 52.77260 247 TYR B O 1
ATOM 6776 N N . SER B 1 248 ? 30.54400 40.93100 24.44700 1.000 52.23790 248 SER B N 1
ATOM 6777 C CA . SER B 1 248 ? 29.73300 41.13900 23.25900 1.000 52.32557 248 SER B CA 1
ATOM 6778 C C . SER B 1 248 ? 28.46200 41.90000 23.58800 1.000 53.71794 248 SER B C 1
ATOM 6779 O O . SER B 1 248 ? 28.23300 42.99700 23.07700 1.000 52.64405 248 SER B O 1
ATOM 6782 N N . ASP B 1 249 ? 27.61700 41.32600 24.44600 1.000 53.57616 249 ASP B N 1
ATOM 6783 C CA . ASP B 1 249 ? 26.32200 41.94700 24.69900 1.000 55.45383 249 ASP B CA 1
ATOM 6784 C C . ASP B 1 249 ? 26.46500 43.28200 25.41300 1.000 56.10897 249 ASP B C 1
ATOM 6785 O O . ASP B 1 249 ? 25.59900 44.15200 25.27200 1.000 49.96026 249 ASP B O 1
ATOM 6790 N N . LEU B 1 250 ? 27.55700 43.47200 26.15900 1.000 53.50378 250 LEU B N 1
ATOM 6791 C CA . LEU B 1 250 ? 27.78400 44.75900 26.79500 1.000 52.73109 250 LEU B CA 1
ATOM 6792 C C . LEU B 1 250 ? 28.04400 45.84100 25.75500 1.000 53.32804 250 LEU B C 1
ATOM 6793 O O . LEU B 1 250 ? 27.45400 46.92700 25.81900 1.000 50.95911 250 LEU B O 1
ATOM 6798 N N . LEU B 1 251 ? 28.94700 45.57600 24.80200 1.000 48.99366 251 LEU B N 1
ATOM 6799 C CA . LEU B 1 251 ? 29.18100 46.55400 23.74400 1.000 54.23346 251 LEU B CA 1
ATOM 6800 C C . LEU B 1 251 ? 27.89000 46.87100 23.00200 1.000 50.41288 251 LEU B C 1
ATOM 6801 O O . LEU B 1 251 ? 27.60100 48.04000 22.72200 1.000 53.21357 251 LEU B O 1
ATOM 6806 N N . LEU B 1 252 ? 27.10400 45.84000 22.67100 1.000 49.74550 252 LEU B N 1
ATOM 6807 C CA . LEU B 1 252 ? 25.85800 46.06200 21.94500 1.000 50.13685 252 LEU B CA 1
ATOM 6808 C C . LEU B 1 252 ? 24.95400 47.00300 22.72100 1.000 55.19487 252 LEU B C 1
ATOM 6809 O O . LEU B 1 252 ? 24.42100 47.97300 22.16300 1.000 55.46193 252 LEU B O 1
ATOM 6814 N N . SER B 1 253 ? 24.78000 46.74000 24.02100 1.000 51.64189 253 SER B N 1
ATOM 6815 C CA . SER B 1 253 ? 23.89900 47.57500 24.83600 1.000 56.35098 253 SER B CA 1
ATOM 6816 C C . SER B 1 253 ? 24.44500 48.98900 24.95200 1.000 52.74729 253 SER B C 1
ATOM 6817 O O . SER B 1 253 ? 23.70600 49.96700 24.81700 1.000 56.81529 253 SER B O 1
ATOM 6820 N N . ILE B 1 254 ? 25.74700 49.11300 25.19600 1.000 49.92728 254 ILE B N 1
ATOM 6821 C CA . ILE B 1 254 ? 26.37900 50.42700 25.25200 1.000 53.88837 254 ILE B CA 1
ATOM 6822 C C . ILE B 1 254 ? 26.26400 51.12500 23.91200 1.000 57.69667 254 ILE B C 1
ATOM 6823 O O . ILE B 1 254 ? 26.03400 52.34100 23.84200 1.000 61.39791 254 ILE B O 1
ATOM 6828 N N . ALA B 1 255 ? 26.46100 50.37500 22.82700 1.000 55.29120 255 ALA B N 1
ATOM 6829 C CA . ALA B 1 255 ? 26.46200 50.97900 21.50000 1.000 56.47507 255 ALA B CA 1
ATOM 6830 C C . ALA B 1 255 ? 25.06800 51.46100 21.11600 1.000 56.00299 255 ALA B C 1
ATOM 6831 O O . ALA B 1 255 ? 24.90400 52.58700 20.63800 1.000 59.59770 255 ALA B O 1
ATOM 6833 N N . VAL B 1 256 ? 24.04500 50.63000 21.32800 1.000 52.14961 256 VAL B N 1
ATOM 6834 C CA . VAL B 1 256 ? 22.69100 51.04900 20.97600 1.000 57.11843 256 VAL B CA 1
ATOM 6835 C C . VAL B 1 256 ? 22.20900 52.18400 21.87100 1.000 63.08645 256 VAL B C 1
ATOM 6836 O O . VAL B 1 256 ? 21.29200 52.91900 21.49100 1.000 61.24416 256 VAL B O 1
ATOM 6840 N N . ALA B 1 257 ? 22.80400 52.35000 23.05800 1.000 62.19782 257 ALA B N 1
ATOM 6841 C CA . ALA B 1 257 ? 22.36700 53.42700 23.93700 1.000 63.70745 257 ALA B CA 1
ATOM 6842 C C . ALA B 1 257 ? 22.53600 54.78900 23.28100 1.000 65.20540 257 ALA B C 1
ATOM 6843 O O . ALA B 1 257 ? 21.76800 55.71200 23.57100 1.000 67.31818 257 ALA B O 1
ATOM 6845 N N . GLN B 1 258 ? 23.49600 54.93000 22.37100 1.000 60.85199 258 GLN B N 1
ATOM 6846 C CA . GLN B 1 258 ? 23.84400 56.24400 21.85300 1.000 65.36314 258 GLN B CA 1
ATOM 6847 C C . GLN B 1 258 ? 23.03900 56.66900 20.61700 1.000 69.25982 258 GLN B C 1
ATOM 6848 O O . GLN B 1 258 ? 23.48000 57.57400 19.90300 1.000 73.29058 258 GLN B O 1
ATOM 6854 N N . TRP B 1 259 ? 21.86600 56.08500 20.36100 1.000 70.41609 259 TRP B N 1
ATOM 6855 C CA . TRP B 1 259 ? 21.18200 56.25800 19.07900 1.000 73.45291 259 TRP B CA 1
ATOM 6856 C C . TRP B 1 259 ? 19.85100 56.99200 19.22900 1.000 78.34441 259 TRP B C 1
ATOM 6857 O O . TRP B 1 259 ? 19.00800 56.59800 20.04000 1.000 75.03669 259 TRP B O 1
ATOM 6868 N N . SER B 1 260 ? 19.63800 58.02000 18.39400 1.000 84.14919 260 SER B N 1
ATOM 6869 C CA . SER B 1 260 ? 18.35300 58.72700 18.37700 1.000 84.80255 260 SER B CA 1
ATOM 6870 C C . SER B 1 260 ? 17.22400 57.86400 17.80900 1.000 88.46278 260 SER B C 1
ATOM 6871 O O . SER B 1 260 ? 16.06100 58.04200 18.18800 1.000 90.47216 260 SER B O 1
ATOM 6874 N N . SER B 1 261 ? 17.53200 56.96300 16.87600 1.000 90.10724 261 SER B N 1
ATOM 6875 C CA . SER B 1 261 ? 16.59300 55.90500 16.51900 1.000 88.43749 261 SER B CA 1
ATOM 6876 C C . SER B 1 261 ? 16.22300 55.11700 17.77500 1.000 90.93373 261 SER B C 1
ATOM 6877 O O . SER B 1 261 ? 17.09800 54.57300 18.45800 1.000 89.25852 261 SER B O 1
ATOM 6880 N N . LEU B 1 262 ? 14.92100 55.07000 18.08500 1.000 94.19222 262 LEU B N 1
ATOM 6881 C CA . LEU B 1 262 ? 14.42600 54.50800 19.34000 1.000 96.43802 262 LEU B CA 1
ATOM 6882 C C . LEU B 1 262 ? 14.77500 53.03300 19.51500 1.000 95.18034 262 LEU B C 1
ATOM 6883 O O . LEU B 1 262 ? 14.64700 52.52000 20.63500 1.000 96.04646 262 LEU B O 1
ATOM 6888 N N . ASP B 1 263 ? 15.20400 52.33400 18.45000 1.000 93.60414 263 ASP B N 1
ATOM 6889 C CA . ASP B 1 263 ? 15.61700 50.92900 18.58100 1.000 88.34054 263 ASP B CA 1
ATOM 6890 C C . ASP B 1 263 ? 16.69400 50.62700 17.52900 1.000 80.59751 263 ASP B C 1
ATOM 6891 O O . ASP B 1 263 ? 16.41200 50.06400 16.47000 1.000 81.40934 263 ASP B O 1
ATOM 6896 N N . ALA B 1 264 ? 17.93100 51.00900 17.85300 1.000 77.47712 264 ALA B N 1
ATOM 6897 C CA . ALA B 1 264 ? 19.07700 50.49500 17.11400 1.000 73.10095 264 ALA B CA 1
ATOM 6898 C C . ALA B 1 264 ? 19.29600 49.00700 17.38600 1.000 74.07415 264 ALA B C 1
ATOM 6899 O O . ALA B 1 264 ? 19.83500 48.29800 16.52700 1.000 71.74829 264 ALA B O 1
ATOM 6901 N N . ARG B 1 265 ? 18.87800 48.50800 18.55700 1.000 69.20688 265 ARG B N 1
ATOM 6902 C CA . ARG B 1 265 ? 18.90900 47.06700 18.77300 1.000 65.99947 265 ARG B CA 1
ATOM 6903 C C . ARG B 1 265 ? 18.09600 46.34100 17.71000 1.000 67.97998 265 ARG B C 1
ATOM 6904 O O . ARG B 1 265 ? 18.52800 45.31400 17.17700 1.000 67.73362 265 ARG B O 1
ATOM 6912 N N . GLU B 1 266 ? 16.91500 46.86200 17.38400 1.000 71.81026 266 GLU B N 1
ATOM 6913 C CA . GLU B 1 266 ? 16.10300 46.22100 16.36000 1.000 74.29028 266 GLU B CA 1
ATOM 6914 C C . GLU B 1 266 ? 16.73100 46.38100 14.98400 1.000 68.91021 266 GLU B C 1
ATOM 6915 O O . GLU B 1 266 ? 16.69900 45.45100 14.17700 1.000 68.48062 266 GLU B O 1
ATOM 6921 N N . GLU B 1 267 ? 17.30400 47.55200 14.69100 1.000 69.66550 267 GLU B N 1
ATOM 6922 C CA . GLU B 1 267 ? 17.93900 47.73300 13.39000 1.000 65.60658 267 GLU B CA 1
ATOM 6923 C C . GLU B 1 267 ? 19.06300 46.72300 13.18800 1.000 66.08941 267 GLU B C 1
ATOM 6924 O O . GLU B 1 267 ? 19.18000 46.11600 12.11400 1.000 61.73649 267 GLU B O 1
ATOM 6930 N N . ILE B 1 268 ? 19.87800 46.50100 14.22700 1.000 62.93696 268 ILE B N 1
ATOM 6931 C CA . ILE B 1 268 ? 21.03600 45.61900 14.10600 1.000 63.23002 268 ILE B CA 1
ATOM 6932 C C . ILE B 1 268 ? 20.60500 44.16200 13.96200 1.000 60.89717 268 ILE B C 1
ATOM 6933 O O . ILE B 1 268 ? 21.17400 43.41800 13.15600 1.000 58.51335 268 ILE B O 1
ATOM 6938 N N . HIS B 1 269 ? 19.60000 43.72500 14.73300 1.000 62.08008 269 HIS B N 1
ATOM 6939 C CA . HIS B 1 269 ? 19.12600 42.34700 14.58800 1.000 61.23950 269 HIS B CA 1
ATOM 6940 C C . HIS B 1 269 ? 18.47600 42.12100 13.23000 1.000 62.04740 269 HIS B C 1
ATOM 6941 O O . HIS B 1 269 ? 18.71800 41.09300 12.59000 1.000 62.72939 269 HIS B O 1
ATOM 6948 N N . ALA B 1 270 ? 17.64300 43.05900 12.77200 1.000 58.11016 270 ALA B N 1
ATOM 6949 C CA . ALA B 1 270 ? 17.03200 42.90100 11.45400 1.000 61.04525 270 ALA B CA 1
ATOM 6950 C C . ALA B 1 270 ? 18.09200 42.73100 10.37300 1.000 60.19067 270 ALA B C 1
ATOM 6951 O O . ALA B 1 270 ? 17.92100 41.92800 9.44600 1.000 59.78398 270 ALA B O 1
ATOM 6953 N N . LEU B 1 271 ? 19.18800 43.49100 10.46700 1.000 56.69981 271 LEU B N 1
ATOM 6954 C CA . LEU B 1 271 ? 20.26400 43.37300 9.49000 1.000 54.51414 271 LEU B CA 1
ATOM 6955 C C . LEU B 1 271 ? 20.94900 42.01100 9.57800 1.000 55.84343 271 LEU B C 1
ATOM 6956 O O . LEU B 1 271 ? 21.21200 41.37300 8.55200 1.000 54.30977 271 LEU B O 1
ATOM 6961 N N . VAL B 1 272 ? 21.24800 41.54300 10.78800 1.000 53.64094 272 VAL B N 1
ATOM 6962 C CA . VAL B 1 272 ? 21.86500 40.22600 10.91800 1.000 56.49184 272 VAL B CA 1
ATOM 6963 C C . VAL B 1 272 ? 20.98200 39.16600 10.28000 1.000 54.00999 272 VAL B C 1
ATOM 6964 O O . VAL B 1 272 ? 21.42600 38.39900 9.42100 1.000 57.08335 272 VAL B O 1
ATOM 6968 N N . ASP B 1 273 ? 19.71700 39.10300 10.69400 1.000 52.89706 273 ASP B N 1
ATOM 6969 C CA . ASP B 1 273 ? 18.83200 38.06600 10.17700 1.000 54.63401 273 ASP B CA 1
ATOM 6970 C C . ASP B 1 273 ? 18.66600 38.20000 8.66300 1.000 56.47663 273 ASP B C 1
ATOM 6971 O O . ASP B 1 273 ? 18.67200 37.20600 7.93100 1.000 52.42658 273 ASP B O 1
ATOM 6976 N N . GLU B 1 274 ? 18.53500 39.42700 8.17200 1.000 54.93810 274 GLU B N 1
ATOM 6977 C CA . GLU B 1 274 ? 18.52800 39.63600 6.73400 1.000 55.97986 274 GLU B CA 1
ATOM 6978 C C . GLU B 1 274 ? 19.79500 39.08100 6.09300 1.000 55.06287 274 GLU B C 1
ATOM 6979 O O . GLU B 1 274 ? 19.73300 38.32400 5.11900 1.000 53.46573 274 GLU B O 1
ATOM 6985 N N . MET B 1 275 ? 20.96500 39.45700 6.62100 1.000 55.21251 275 MET B N 1
ATOM 6986 C CA . MET B 1 275 ? 22.20700 38.95200 6.04700 1.000 55.81803 275 MET B CA 1
ATOM 6987 C C . MET B 1 275 ? 22.21700 37.42800 6.05000 1.000 49.16363 275 MET B C 1
ATOM 6988 O O . MET B 1 275 ? 22.64500 36.80100 5.08000 1.000 45.79741 275 MET B O 1
ATOM 6993 N N . ASN B 1 276 ? 21.72900 36.82000 7.12700 1.000 46.91364 276 ASN B N 1
ATOM 6994 C CA . ASN B 1 276 ? 21.78400 35.37700 7.24900 1.000 50.90094 276 ASN B CA 1
ATOM 6995 C C . ASN B 1 276 ? 20.77400 34.66100 6.35200 1.000 52.71779 276 ASN B C 1
ATOM 6996 O O . ASN B 1 276 ? 20.94400 33.46800 6.08400 1.000 54.81675 276 ASN B O 1
ATOM 7001 N N . ARG B 1 277 ? 19.74900 35.34400 5.86100 1.000 49.33762 277 ARG B N 1
ATOM 7002 C CA . ARG B 1 277 ? 18.82000 34.70400 4.93700 1.000 56.23791 277 ARG B CA 1
ATOM 7003 C C . ARG B 1 277 ? 19.27800 34.77400 3.47400 1.000 55.19386 277 ARG B C 1
ATOM 7004 O O . ARG B 1 277 ? 18.65400 34.14700 2.62000 1.000 53.55129 277 ARG B O 1
ATOM 7012 N N . VAL B 1 278 ? 20.36700 35.48700 3.17100 1.000 53.90486 278 VAL B N 1
ATOM 7013 C CA . VAL B 1 278 ? 20.83100 35.64900 1.79400 1.000 52.45746 278 VAL B CA 1
ATOM 7014 C C . VAL B 1 278 ? 21.25700 34.30700 1.20500 1.000 53.90264 278 VAL B C 1
ATOM 7015 O O . VAL B 1 278 ? 21.93700 33.50600 1.86000 1.000 52.20886 278 VAL B O 1
ATOM 7019 N N . GLY B 1 279 ? 20.86900 34.06100 -0.05000 1.000 57.70199 279 GLY B N 1
ATOM 7020 C CA . GLY B 1 279 ? 21.31200 32.85800 -0.74900 1.000 48.25033 279 GLY B CA 1
ATOM 7021 C C . GLY B 1 279 ? 20.87500 31.58600 -0.03700 1.000 53.36009 279 GLY B C 1
ATOM 7022 O O . GLY B 1 279 ? 19.70000 31.40100 0.30300 1.000 53.22665 279 GLY B O 1
ATOM 7023 N N . ASP B 1 280 ? 21.82800 30.68200 0.18200 1.000 53.96444 280 ASP B N 1
ATOM 7024 C CA . ASP B 1 280 ? 21.57300 29.43200 0.88200 1.000 51.75437 280 ASP B CA 1
ATOM 7025 C C . ASP B 1 280 ? 21.81900 29.54000 2.37500 1.000 53.79721 280 ASP B C 1
ATOM 7026 O O . ASP B 1 280 ? 21.95700 28.51200 3.04200 1.000 54.89467 280 ASP B O 1
ATOM 7031 N N . GLY B 1 281 ? 21.88200 30.75500 2.91200 1.000 50.43376 281 GLY B N 1
ATOM 7032 C CA . GLY B 1 281 ? 22.00800 30.93100 4.34200 1.000 48.89857 281 GLY B CA 1
ATOM 7033 C C . GLY B 1 281 ? 23.42800 31.24100 4.76400 1.000 51.54496 281 GLY B C 1
ATOM 7034 O O . GLY B 1 281 ? 24.37200 30.62000 4.26900 1.000 52.43229 281 GLY B O 1
ATOM 7035 N N . PHE B 1 282 ? 23.59700 32.21000 5.66400 1.000 50.69791 282 PHE B N 1
ATOM 7036 C CA . PHE B 1 282 ? 24.87800 32.50100 6.29600 1.000 50.86494 282 PHE B CA 1
ATOM 7037 C C . PHE B 1 282 ? 24.67700 32.48100 7.80400 1.000 53.83347 282 PHE B C 1
ATOM 7038 O O . PHE B 1 282 ? 23.55700 32.32300 8.30200 1.000 56.02563 282 PHE B O 1
ATOM 7046 N N . ASN B 1 283 ? 25.76100 32.65400 8.54100 1.000 51.19836 283 ASN B N 1
ATOM 7047 C CA . ASN B 1 283 ? 25.69500 32.68400 9.98900 1.000 53.51857 283 ASN B CA 1
ATOM 7048 C C . ASN B 1 283 ? 26.65500 33.75900 10.51100 1.000 53.27748 283 ASN B C 1
ATOM 7049 O O . ASN B 1 283 ? 27.68600 33.46200 11.10700 1.000 56.87317 283 ASN B O 1
ATOM 7054 N N . VAL B 1 284 ? 26.30900 35.03000 10.29000 1.000 49.89396 284 VAL B N 1
ATOM 7055 C CA . VAL B 1 284 ? 27.10600 36.14300 10.78900 1.000 49.30406 284 VAL B CA 1
ATOM 7056 C C . VAL B 1 284 ? 26.51700 36.58600 12.11700 1.000 55.68096 284 VAL B C 1
ATOM 7057 O O . VAL B 1 284 ? 25.32000 36.41500 12.38000 1.000 58.79700 284 VAL B O 1
ATOM 7061 N N . SER B 1 285 ? 27.36300 37.16200 12.96200 1.000 50.77951 285 SER B N 1
ATOM 7062 C CA . SER B 1 285 ? 26.95000 37.64000 14.27200 1.000 52.32903 285 SER B CA 1
ATOM 7063 C C . SER B 1 285 ? 26.84400 39.16500 14.30200 1.000 57.10724 285 SER B C 1
ATOM 7064 O O . SER B 1 285 ? 27.38500 39.87000 13.44300 1.000 51.18524 285 SER B O 1
ATOM 7067 N N . LYS B 1 286 ? 26.14200 39.66700 15.32800 1.000 55.96932 286 LYS B N 1
ATOM 7068 C CA . LYS B 1 286 ? 26.08500 41.10500 15.57400 1.000 49.58733 286 LYS B CA 1
ATOM 7069 C C . LYS B 1 286 ? 27.45700 41.69200 15.88400 1.000 50.03058 286 LYS B C 1
ATOM 7070 O O . LYS B 1 286 ? 27.67600 42.88100 15.64800 1.000 48.80282 286 LYS B O 1
ATOM 7076 N N . ASP B 1 287 ? 28.38800 40.90000 16.43200 1.000 51.52715 287 ASP B N 1
ATOM 7077 C CA . ASP B 1 287 ? 29.74600 41.41500 16.62000 1.000 51.03866 287 ASP B CA 1
ATOM 7078 C C . ASP B 1 287 ? 30.30700 41.89900 15.29200 1.000 53.29084 287 ASP B C 1
ATOM 7079 O O . ASP B 1 287 ? 30.84400 43.01000 15.18900 1.000 53.24187 287 ASP B O 1
ATOM 7084 N N . LEU B 1 288 ? 30.17900 41.06700 14.25900 1.000 52.41686 288 LEU B N 1
ATOM 7085 C CA . LEU B 1 288 ? 30.65700 41.42200 12.93100 1.000 49.26844 288 LEU B CA 1
ATOM 7086 C C . LEU B 1 288 ? 30.04600 42.72800 12.46700 1.000 47.78975 288 LEU B C 1
ATOM 7087 O O . LEU B 1 288 ? 30.74200 43.59800 11.93300 1.000 48.09791 288 LEU B O 1
ATOM 7092 N N . VAL B 1 289 ? 28.73500 42.88100 12.65700 1.000 49.55902 289 VAL B N 1
ATOM 7093 C CA . VAL B 1 289 ? 28.05700 44.09400 12.21100 1.000 48.65893 289 VAL B CA 1
ATOM 7094 C C . VAL B 1 289 ? 28.58700 45.32300 12.94200 1.000 48.31742 289 VAL B C 1
ATOM 7095 O O . VAL B 1 289 ? 28.78100 46.38100 12.32800 1.000 49.38464 289 VAL B O 1
ATOM 7099 N N . LEU B 1 290 ? 28.83600 45.21600 14.25900 1.000 47.20471 290 LEU B N 1
ATOM 7100 C CA . LEU B 1 290 ? 29.32600 46.38600 14.99700 1.000 48.24754 290 LEU B CA 1
ATOM 7101 C C . LEU B 1 290 ? 30.74800 46.75000 14.58600 1.000 47.39920 290 LEU B C 1
ATOM 7102 O O . LEU B 1 290 ? 31.06000 47.93400 14.40900 1.000 47.91018 290 LEU B O 1
ATOM 7107 N N . LYS B 1 291 ? 31.62000 45.74800 14.40900 1.000 46.22813 291 LYS B N 1
ATOM 7108 C CA . LYS B 1 291 ? 32.97000 46.01300 13.90800 1.000 45.88418 291 LYS B CA 1
ATOM 7109 C C . LYS B 1 291 ? 32.93800 46.61600 12.51100 1.000 48.95956 291 LYS B C 1
ATOM 7110 O O . LYS B 1 291 ? 33.70900 47.53500 12.20700 1.000 48.99268 291 LYS B O 1
ATOM 7116 N N . ALA B 1 292 ? 32.05700 46.10600 11.64000 1.000 47.44576 292 ALA B N 1
ATOM 7117 C CA . ALA B 1 292 ? 31.90400 46.69800 10.31400 1.000 48.36005 292 ALA B CA 1
ATOM 7118 C C . ALA B 1 292 ? 31.38600 48.12400 10.40800 1.000 47.44094 292 ALA B C 1
ATOM 7119 O O . ALA B 1 292 ? 31.77300 48.98900 9.60800 1.000 45.54124 292 ALA B O 1
ATOM 7121 N N . GLY B 1 293 ? 30.48400 48.38200 11.36000 1.000 49.80033 293 GLY B N 1
ATOM 7122 C CA . GLY B 1 293 ? 30.11700 49.75500 11.66300 1.000 42.74526 293 GLY B CA 1
ATOM 7123 C C . GLY B 1 293 ? 31.33200 50.62500 11.88200 1.000 46.62158 293 GLY B C 1
ATOM 7124 O O . GLY B 1 293 ? 31.48300 51.67200 11.24900 1.000 48.01107 293 GLY B O 1
ATOM 7125 N N . LEU B 1 294 ? 32.24300 50.18500 12.75900 1.000 45.67259 294 LEU B N 1
ATOM 7126 C CA . LEU B 1 294 ? 33.45500 50.96500 13.00700 1.000 46.23611 294 LEU B CA 1
ATOM 7127 C C . LEU B 1 294 ? 34.27700 51.11100 11.73900 1.000 50.28670 294 LEU B C 1
ATOM 7128 O O . LEU B 1 294 ? 34.78800 52.20200 11.43000 1.000 47.05308 294 LEU B O 1
ATOM 7133 N N . MET B 1 295 ? 34.40700 50.02400 10.98000 1.000 44.69546 295 MET B N 1
ATOM 7134 C CA . MET B 1 295 ? 35.27600 50.07400 9.81600 1.000 45.58134 295 MET B CA 1
ATOM 7135 C C . MET B 1 295 ? 34.69300 50.93500 8.70000 1.000 43.78156 295 MET B C 1
ATOM 7136 O O . MET B 1 295 ? 35.41900 51.72000 8.08400 1.000 46.80673 295 MET B O 1
ATOM 7141 N N . LEU B 1 296 ? 33.39800 50.80200 8.40700 1.000 46.32189 296 LEU B N 1
ATOM 7142 C CA . LEU B 1 296 ? 32.85600 51.50300 7.24400 1.000 47.99930 296 LEU B CA 1
ATOM 7143 C C . LEU B 1 296 ? 32.65000 52.98900 7.49300 1.000 47.34052 296 LEU B C 1
ATOM 7144 O O . LEU B 1 296 ? 32.52700 53.75300 6.52400 1.000 47.05303 296 LEU B O 1
ATOM 7149 N N . SER B 1 297 ? 32.59000 53.41100 8.75200 1.000 46.87796 297 SER B N 1
ATOM 7150 C CA . SER B 1 297 ? 32.50400 54.82300 9.09700 1.000 48.66616 297 SER B CA 1
ATOM 7151 C C . SER B 1 297 ? 33.86400 55.48200 9.23300 1.000 50.14638 297 SER B C 1
ATOM 7152 O O . SER B 1 297 ? 33.94000 56.60300 9.74100 1.000 57.08548 297 SER B O 1
ATOM 7155 N N . ASP B 1 298 ? 34.94400 54.80900 8.83000 1.000 50.87047 298 ASP B N 1
ATOM 7156 C CA . ASP B 1 298 ? 36.28900 55.37600 8.86700 1.000 46.56190 298 ASP B CA 1
ATOM 7157 C C . ASP B 1 298 ? 36.74200 55.72600 10.29300 1.000 48.81489 298 ASP B C 1
ATOM 7158 O O . ASP B 1 298 ? 37.67200 56.51500 10.47500 1.000 46.21335 298 ASP B O 1
ATOM 7163 N N . ILE B 1 299 ? 36.12100 55.13400 11.31700 1.000 46.27179 299 ILE B N 1
ATOM 7164 C CA . ILE B 1 299 ? 36.64000 55.27300 12.67200 1.000 46.86823 299 ILE B CA 1
ATOM 7165 C C . ILE B 1 299 ? 38.08200 54.78900 12.72500 1.000 50.44698 299 ILE B C 1
ATOM 7166 O O . ILE B 1 299 ? 38.42700 53.74200 12.16100 1.000 54.32661 299 ILE B O 1
ATOM 7171 N N . GLY B 1 300 ? 38.92800 55.53300 13.44800 1.000 47.59446 300 GLY B N 1
ATOM 7172 C CA . GLY B 1 300 ? 40.35400 55.23800 13.44700 1.000 41.78210 300 GLY B CA 1
ATOM 7173 C C . GLY B 1 300 ? 40.68400 53.84100 13.94000 1.000 50.96803 300 GLY B C 1
ATOM 7174 O O . GLY B 1 300 ? 41.56900 53.17300 13.39400 1.000 52.95497 300 GLY B O 1
ATOM 7175 N N . SER B 1 301 ? 39.99400 53.38100 14.98200 1.000 49.70368 301 SER B N 1
ATOM 7176 C CA . SER B 1 301 ? 40.18400 52.04200 15.52800 1.000 48.08604 301 SER B CA 1
ATOM 7177 C C . SER B 1 301 ? 38.97800 51.18200 15.18100 1.000 47.86235 301 SER B C 1
ATOM 7178 O O . SER B 1 301 ? 37.83700 51.60900 15.36700 1.000 51.10369 301 SER B O 1
ATOM 7181 N N . VAL B 1 302 ? 39.23400 49.98000 14.66300 1.000 45.89417 302 VAL B N 1
ATOM 7182 C CA . VAL B 1 302 ? 38.19500 48.97900 14.46300 1.000 47.93900 302 VAL B CA 1
ATOM 7183 C C . VAL B 1 302 ? 38.22100 47.91500 15.55700 1.000 49.29098 302 VAL B C 1
ATOM 7184 O O . VAL B 1 302 ? 37.59900 46.85700 15.40400 1.000 52.06307 302 VAL B O 1
ATOM 7188 N N . GLY B 1 303 ? 38.93300 48.16400 16.65300 1.000 43.81563 303 GLY B N 1
ATOM 7189 C CA . GLY B 1 303 ? 38.98200 47.21100 17.74500 1.000 44.55755 303 GLY B CA 1
ATOM 7190 C C . GLY B 1 303 ? 37.61000 47.02400 18.35400 1.000 49.78810 303 GLY B C 1
ATOM 7191 O O . GLY B 1 303 ? 36.89100 47.99600 18.60400 1.000 48.63260 303 GLY B O 1
ATOM 7192 N N . PHE B 1 304 ? 37.21400 45.77400 18.58000 1.000 53.02060 304 PHE B N 1
ATOM 7193 C CA . PHE B 1 304 ? 35.93400 45.48200 19.22600 1.000 53.21372 304 PHE B CA 1
ATOM 7194 C C . PHE B 1 304 ? 36.07500 45.71700 20.73400 1.000 49.81397 304 PHE B C 1
ATOM 7195 O O . PHE B 1 304 ? 36.17400 44.79100 21.54300 1.000 46.65927 304 PHE B O 1
ATOM 7203 N N . LYS B 1 305 ? 36.10300 47.00400 21.10000 1.000 54.10067 305 LYS B N 1
ATOM 7204 C CA . LYS B 1 305 ? 36.41400 47.45700 22.45300 1.000 54.43776 305 LYS B CA 1
ATOM 7205 C C . LYS B 1 305 ? 35.40400 48.50800 22.87100 1.000 52.46069 305 LYS B C 1
ATOM 7206 O O . LYS B 1 305 ? 34.96200 49.31500 22.05400 1.000 53.34077 305 LYS B O 1
ATOM 7212 N N . VAL B 1 306 ? 35.05500 48.51400 24.15900 1.000 54.81061 306 VAL B N 1
ATOM 7213 C CA . VAL B 1 306 ? 33.95900 49.37200 24.60600 1.000 55.67854 306 VAL B CA 1
ATOM 7214 C C . VAL B 1 306 ? 34.28500 50.83800 24.33500 1.000 52.82010 306 VAL B C 1
ATOM 7215 O O . VAL B 1 306 ? 33.40700 51.62400 23.96100 1.000 53.35336 306 VAL B O 1
ATOM 7219 N N . GLU B 1 307 ? 35.55700 51.22500 24.49000 1.000 51.64931 307 GLU B N 1
ATOM 7220 C CA . GLU B 1 307 ? 35.94600 52.61900 24.29200 1.000 50.70438 307 GLU B CA 1
ATOM 7221 C C . GLU B 1 307 ? 35.63600 53.12500 22.88600 1.000 54.93481 307 GLU B C 1
ATOM 7222 O O . GLU B 1 307 ? 35.47900 54.33500 22.69300 1.000 54.70386 307 GLU B O 1
ATOM 7228 N N . ASN B 1 308 ? 35.54900 52.23600 21.89800 1.000 54.23128 308 ASN B N 1
ATOM 7229 C CA . ASN B 1 308 ? 35.27900 52.64400 20.52600 1.000 51.60385 308 ASN B CA 1
ATOM 7230 C C . ASN B 1 308 ? 33.81500 52.91700 20.27500 1.000 50.69455 308 ASN B C 1
ATOM 7231 O O . ASN B 1 308 ? 33.48200 53.50900 19.24200 1.000 50.28033 308 ASN B O 1
ATOM 7236 N N . PHE B 1 309 ? 32.94300 52.48800 21.18000 1.000 46.80414 309 PHE B N 1
ATOM 7237 C CA . PHE B 1 309 ? 31.50800 52.66600 21.02800 1.000 52.72335 309 PHE B CA 1
ATOM 7238 C C . PHE B 1 309 ? 31.00200 53.78800 21.92500 1.000 51.91006 309 PHE B C 1
ATOM 7239 O O . PHE B 1 309 ? 29.94900 53.69200 22.55600 1.000 54.63302 309 PHE B O 1
ATOM 7247 N N . ASN B 1 310 ? 31.77600 54.86500 21.98200 1.000 52.08087 310 ASN B N 1
ATOM 7248 C CA . ASN B 1 310 ? 31.41300 56.07400 22.69600 1.000 54.57022 310 ASN B CA 1
ATOM 7249 C C . ASN B 1 310 ? 30.38600 56.84300 21.87600 1.000 57.02569 310 ASN B C 1
ATOM 7250 O O . ASN B 1 310 ? 30.00000 56.43800 20.77200 1.000 55.75491 310 ASN B O 1
ATOM 7255 N N . LYS B 1 311 ? 29.91300 57.96200 22.41300 1.000 58.66804 311 LYS B N 1
ATOM 7256 C CA . LYS B 1 311 ? 28.74400 58.56300 21.78500 1.000 60.26814 311 LYS B CA 1
ATOM 7257 C C . LYS B 1 311 ? 29.10300 59.31700 20.51000 1.000 54.48813 311 LYS B C 1
ATOM 7258 O O . LYS B 1 311 ? 28.27600 59.39900 19.59900 1.000 55.75291 311 LYS B O 1
ATOM 7264 N N . GLU B 1 312 ? 30.32400 59.83300 20.38900 1.000 55.23864 312 GLU B N 1
ATOM 7265 C CA . GLU B 1 312 ? 30.66900 60.49900 19.13900 1.000 56.66993 312 GLU B CA 1
ATOM 7266 C C . GLU B 1 312 ? 30.78100 59.50100 17.99100 1.000 61.20430 312 GLU B C 1
ATOM 7267 O O . GLU B 1 312 ? 30.30200 59.77400 16.87900 1.000 59.34447 312 GLU B O 1
ATOM 7273 N N . ASN B 1 313 ? 31.39200 58.33000 18.24000 1.000 58.20459 313 ASN B N 1
ATOM 7274 C CA . ASN B 1 313 ? 31.52100 57.32000 17.19300 1.000 50.17188 313 ASN B CA 1
ATOM 7275 C C . ASN B 1 313 ? 30.17200 56.72200 16.83000 1.000 53.35909 313 ASN B C 1
ATOM 7276 O O . ASN B 1 313 ? 29.91400 56.41600 15.65800 1.000 48.38221 313 ASN B O 1
ATOM 7281 N N . MET B 1 314 ? 29.31100 56.50500 17.82200 1.000 49.91760 314 MET B N 1
ATOM 7282 C CA . MET B 1 314 ? 27.98900 55.99700 17.50600 1.000 52.10545 314 MET B CA 1
ATOM 7283 C C . MET B 1 314 ? 27.13600 57.03700 16.78400 1.000 53.89396 314 MET B C 1
ATOM 7284 O O . MET B 1 314 ? 26.15900 56.67400 16.12700 1.000 59.26421 314 MET B O 1
ATOM 7289 N N . ALA B 1 315 ? 27.48500 58.32000 16.89500 1.000 57.68883 315 ALA B N 1
ATOM 7290 C CA . ALA B 1 315 ? 26.79700 59.35200 16.12600 1.000 58.61627 315 ALA B CA 1
ATOM 7291 C C . ALA B 1 315 ? 27.17900 59.26700 14.65600 1.000 57.77864 315 ALA B C 1
ATOM 7292 O O . ALA B 1 315 ? 26.31900 59.36800 13.77600 1.000 57.10346 315 ALA B O 1
ATOM 7294 N N . ILE B 1 316 ? 28.47200 59.08300 14.37000 1.000 57.41415 316 ILE B N 1
ATOM 7295 C CA . ILE B 1 316 ? 28.89500 58.83600 12.99300 1.000 56.24157 316 ILE B CA 1
ATOM 7296 C C . ILE B 1 316 ? 28.21700 57.58800 12.44700 1.000 58.29747 316 ILE B C 1
ATOM 7297 O O . ILE B 1 316 ? 27.66400 57.58900 11.34300 1.000 62.58029 316 ILE B O 1
ATOM 7302 N N . LEU B 1 317 ? 28.25300 56.50100 13.21200 1.000 53.79541 317 LEU B N 1
ATOM 7303 C CA . LEU B 1 317 ? 27.68400 55.25300 12.72100 1.000 56.75601 317 LEU B CA 1
ATOM 7304 C C . LEU B 1 317 ? 26.20800 55.41600 12.39700 1.000 59.33630 317 LEU B C 1
ATOM 7305 O O . LEU B 1 317 ? 25.73600 54.93800 11.35500 1.000 55.60842 317 LEU B O 1
ATOM 7310 N N . GLU B 1 318 ? 25.46000 56.09300 13.27500 1.000 58.88722 318 GLU B N 1
ATOM 7311 C CA . GLU B 1 318 ? 24.03300 56.27500 13.02800 1.000 61.78639 318 GLU B CA 1
ATOM 7312 C C . GLU B 1 318 ? 23.79700 57.10900 11.77300 1.000 60.44992 318 GLU B C 1
ATOM 7313 O O . GLU B 1 318 ? 22.91300 56.79600 10.97000 1.000 57.48006 318 GLU B O 1
ATOM 7319 N N . LYS B 1 319 ? 24.59200 58.16300 11.57700 1.000 58.58299 319 LYS B N 1
ATOM 7320 C CA . LYS B 1 319 ? 24.44400 58.98200 10.38300 1.000 60.04510 319 LYS B CA 1
ATOM 7321 C C . LYS B 1 319 ? 24.56100 58.14000 9.11100 1.000 67.99891 319 LYS B C 1
ATOM 7322 O O . LYS B 1 319 ? 23.77600 58.31000 8.16800 1.000 65.87730 319 LYS B O 1
ATOM 7328 N N . ASN B 1 320 ? 25.52700 57.21700 9.07300 1.000 63.71513 320 ASN B N 1
ATOM 7329 C CA . ASN B 1 320 ? 25.83800 56.43300 7.88600 1.000 58.72937 320 ASN B CA 1
ATOM 7330 C C . ASN B 1 320 ? 25.18200 55.06600 7.89800 1.000 56.12632 320 ASN B C 1
ATOM 7331 O O . ASN B 1 320 ? 25.56700 54.21000 7.10500 1.000 59.02020 320 ASN B O 1
ATOM 7336 N N . TRP B 1 321 ? 24.20000 54.83700 8.77100 1.000 54.48695 321 TRP B N 1
ATOM 7337 C CA . TRP B 1 321 ? 23.69500 53.48000 8.93900 1.000 56.67594 321 TRP B CA 1
ATOM 7338 C C . TRP B 1 321 ? 23.10400 52.91400 7.65800 1.000 56.95327 321 TRP B C 1
ATOM 7339 O O . TRP B 1 321 ? 23.16400 51.69300 7.43900 1.000 56.46975 321 TRP B O 1
ATOM 7350 N N . THR B 1 322 ? 22.48600 53.75000 6.79900 1.000 56.11860 322 THR B N 1
ATOM 7351 C CA . THR B 1 322 ? 21.87700 53.21400 5.60600 1.000 54.21870 322 THR B CA 1
ATOM 7352 C C . THR B 1 322 ? 22.90900 52.76000 4.58900 1.000 52.65709 322 THR B C 1
ATOM 7353 O O . THR B 1 322 ? 22.92700 51.56600 4.21500 1.000 53.76511 322 THR B O 1
ATOM 7357 N N . PRO B 1 323 ? 23.83500 53.60100 4.11300 1.000 54.47420 323 PRO B N 1
ATOM 7358 C CA . PRO B 1 323 ? 24.95500 53.08700 3.30800 1.000 53.84805 323 PRO B CA 1
ATOM 7359 C C . PRO B 1 323 ? 25.59500 51.83100 3.89400 1.000 53.69941 323 PRO B C 1
ATOM 7360 O O . PRO B 1 323 ? 25.99200 50.92100 3.15500 1.000 52.81128 323 PRO B O 1
ATOM 7364 N N . ILE B 1 324 ? 25.71300 51.76300 5.22100 1.000 54.61485 324 ILE B N 1
ATOM 7365 C CA . ILE B 1 324 ? 26.48000 50.68400 5.83300 1.000 53.40619 324 ILE B CA 1
ATOM 7366 C C . ILE B 1 324 ? 25.70700 49.37400 5.79100 1.000 50.98970 324 ILE B C 1
ATOM 7367 O O . ILE B 1 324 ? 26.25400 48.32600 5.42900 1.000 44.40813 324 ILE B O 1
ATOM 7372 N N . ARG B 1 325 ? 24.42300 49.40300 6.14200 1.000 51.78253 325 ARG B N 1
ATOM 7373 C CA . ARG B 1 325 ? 23.65300 48.17800 6.03100 1.000 50.35099 325 ARG B CA 1
ATOM 7374 C C . ARG B 1 325 ? 23.45700 47.78000 4.57100 1.000 52.57578 325 ARG B C 1
ATOM 7375 O O . ARG B 1 325 ? 23.32100 46.58700 4.28000 1.000 52.25241 325 ARG B O 1
ATOM 7383 N N . ASP B 1 326 ? 23.50900 48.74200 3.64500 1.000 50.33523 326 ASP B N 1
ATOM 7384 C CA . ASP B 1 326 ? 23.41000 48.41700 2.22400 1.000 49.50261 326 ASP B CA 1
ATOM 7385 C C . ASP B 1 326 ? 24.65500 47.68100 1.74500 1.000 47.81233 326 ASP B C 1
ATOM 7386 O O . ASP B 1 326 ? 24.55300 46.64800 1.07900 1.000 46.96739 326 ASP B O 1
ATOM 7391 N N . ALA B 1 327 ? 25.84200 48.19900 2.07200 1.000 47.61713 327 ALA B N 1
ATOM 7392 C CA . ALA B 1 327 ? 27.07500 47.50400 1.71100 1.000 43.69188 327 ALA B CA 1
ATOM 7393 C C . ALA B 1 327 ? 27.16200 46.13200 2.37900 1.000 45.91428 327 ALA B C 1
ATOM 7394 O O . ALA B 1 327 ? 27.51300 45.13200 1.73700 1.000 41.70220 327 ALA B O 1
ATOM 7396 N N . LEU B 1 328 ? 26.83900 46.05200 3.66700 1.000 48.31214 328 LEU B N 1
ATOM 7397 C CA . LEU B 1 328 ? 26.89200 44.75500 4.33500 1.000 46.37500 328 LEU B CA 1
ATOM 7398 C C . LEU B 1 328 ? 26.01700 43.74100 3.61000 1.000 48.57160 328 LEU B C 1
ATOM 7399 O O . LEU B 1 328 ? 26.45100 42.61800 3.31200 1.000 48.07025 328 LEU B O 1
ATOM 7404 N N . LEU B 1 329 ? 24.77700 44.12600 3.30500 1.000 47.69704 329 LEU B N 1
ATOM 7405 C CA . LEU B 1 329 ? 23.86400 43.20200 2.65300 1.000 48.33713 329 LEU B CA 1
ATOM 7406 C C . LEU B 1 329 ? 24.35400 42.83700 1.25200 1.000 47.58067 329 LEU B C 1
ATOM 7407 O O . LEU B 1 329 ? 24.22200 41.68800 0.82600 1.000 47.65310 329 LEU B O 1
ATOM 7412 N N . LEU B 1 330 ? 24.93400 43.79800 0.52800 1.000 45.34666 330 LEU B N 1
ATOM 7413 C CA . LEU B 1 330 ? 25.46800 43.51100 -0.80000 1.000 44.40890 330 LEU B CA 1
ATOM 7414 C C . LEU B 1 330 ? 26.72000 42.63900 -0.72500 1.000 45.59806 330 LEU B C 1
ATOM 7415 O O . LEU B 1 330 ? 27.04300 41.93600 -1.68700 1.000 44.19308 330 LEU B O 1
ATOM 7420 N N . SER B 1 331 ? 27.44600 42.68700 0.39700 1.000 44.05572 331 SER B N 1
ATOM 7421 C CA . SER B 1 331 ? 28.58900 41.79800 0.59200 1.000 42.48379 331 SER B CA 1
ATOM 7422 C C . SER B 1 331 ? 28.14900 40.35000 0.64400 1.000 42.14208 331 SER B C 1
ATOM 7423 O O . SER B 1 331 ? 28.77200 39.48800 0.02700 1.000 43.18110 331 SER B O 1
ATOM 7426 N N . MET B 1 332 ? 27.06400 40.06400 1.36200 1.000 41.49796 332 MET B N 1
ATOM 7427 C CA . MET B 1 332 ? 26.57600 38.69400 1.42200 1.000 39.96573 332 MET B CA 1
ATOM 7428 C C . MET B 1 332 ? 26.06600 38.22500 0.06200 1.000 46.56606 332 MET B C 1
ATOM 7429 O O . MET B 1 332 ? 26.28700 37.06900 -0.32600 1.000 41.16496 332 MET B O 1
ATOM 7434 N N . GLN B 1 333 ? 25.39100 39.10200 -0.68300 1.000 46.26069 333 GLN B N 1
ATOM 7435 C CA . GLN B 1 333 ? 24.90800 38.69900 -2.00000 1.000 48.79145 333 GLN B CA 1
ATOM 7436 C C . GLN B 1 333 ? 26.07000 38.40800 -2.94300 1.000 44.78327 333 GLN B C 1
ATOM 7437 O O . GLN B 1 333 ? 25.99900 37.48900 -3.76400 1.000 45.48259 333 GLN B O 1
ATOM 7443 N N . LEU B 1 334 ? 27.14900 39.18100 -2.84600 1.000 41.96510 334 LEU B N 1
ATOM 7444 C CA . LEU B 1 334 ? 28.34400 38.83900 -3.60800 1.000 40.78148 334 LEU B CA 1
ATOM 7445 C C . LEU B 1 334 ? 28.84400 37.45300 -3.22700 1.000 45.17385 334 LEU B C 1
ATOM 7446 O O . LEU B 1 334 ? 29.14200 36.62700 -4.09700 1.000 45.68656 334 LEU B O 1
ATOM 7451 N N . LEU B 1 335 ? 28.90600 37.16700 -1.92100 1.000 39.23010 335 LEU B N 1
ATOM 7452 C CA . LEU B 1 335 ? 29.44700 35.88600 -1.47800 1.000 41.42142 335 LEU B CA 1
ATOM 7453 C C . LEU B 1 335 ? 28.57300 34.74000 -1.95200 1.000 44.99597 335 LEU B C 1
ATOM 7454 O O . LEU B 1 335 ? 29.08100 33.69800 -2.38400 1.000 41.42970 335 LEU B O 1
ATOM 7459 N N . ALA B 1 336 ? 27.25100 34.90400 -1.85400 1.000 42.01256 336 ALA B N 1
ATOM 7460 C CA . ALA B 1 336 ? 26.35700 33.86800 -2.33900 1.000 43.29450 336 ALA B CA 1
ATOM 7461 C C . ALA B 1 336 ? 26.53700 33.68400 -3.83700 1.000 44.59742 336 ALA B C 1
ATOM 7462 O O . ALA B 1 336 ? 26.50600 32.55800 -4.34300 1.000 50.16134 336 ALA B O 1
ATOM 7464 N N . SER B 1 337 ? 26.78800 34.77800 -4.55200 1.000 45.81570 337 SER B N 1
ATOM 7465 C CA . SER B 1 337 ? 26.99700 34.69600 -5.98900 1.000 48.08548 337 SER B CA 1
ATOM 7466 C C . SER B 1 337 ? 28.26400 33.91800 -6.33700 1.000 51.19589 337 SER B C 1
ATOM 7467 O O . SER B 1 337 ? 28.37000 33.42300 -7.46200 1.000 47.25158 337 SER B O 1
ATOM 7470 N N . PHE B 1 338 ? 29.21900 33.78500 -5.39900 1.000 48.27135 338 PHE B N 1
ATOM 7471 C CA . PHE B 1 338 ? 30.38400 32.91700 -5.56600 1.000 43.57220 338 PHE B CA 1
ATOM 7472 C C . PHE B 1 338 ? 30.12300 31.48600 -5.12000 1.000 45.84441 338 PHE B C 1
ATOM 7473 O O . PHE B 1 338 ? 31.01600 30.63600 -5.26100 1.000 45.20937 338 PHE B O 1
ATOM 7481 N N . GLY B 1 339 ? 28.94300 31.19700 -4.56400 1.000 41.31970 339 GLY B N 1
ATOM 7482 C CA . GLY B 1 339 ? 28.67000 29.88800 -3.99900 1.000 45.20418 339 GLY B CA 1
ATOM 7483 C C . GLY B 1 339 ? 28.90900 29.70800 -2.49900 1.000 48.49684 339 GLY B C 1
ATOM 7484 O O . GLY B 1 339 ? 28.71200 28.59200 -1.99800 1.000 50.19117 339 GLY B O 1
ATOM 7485 N N . PHE B 1 340 ? 29.30600 30.75100 -1.76300 1.000 42.43581 340 PHE B N 1
ATOM 7486 C CA . PHE B 1 340 ? 29.53500 30.60500 -0.32500 1.000 46.61280 340 PHE B CA 1
ATOM 7487 C C . PHE B 1 340 ? 28.22000 30.57700 0.44300 1.000 48.64791 340 PHE B C 1
ATOM 7488 O O . PHE B 1 340 ? 27.26800 31.28600 0.10300 1.000 45.96034 340 PHE B O 1
ATOM 7496 N N . ASN B 1 341 ? 28.17800 29.75700 1.48900 1.000 48.07111 341 ASN B N 1
ATOM 7497 C CA . ASN B 1 341 ? 27.05700 29.73700 2.42000 1.000 49.63263 341 ASN B CA 1
ATOM 7498 C C . ASN B 1 341 ? 27.62900 29.57900 3.81900 1.000 46.95987 341 ASN B C 1
ATOM 7499 O O . ASN B 1 341 ? 28.84500 29.62500 4.01500 1.000 48.00131 341 ASN B O 1
ATOM 7504 N N . ALA B 1 342 ? 26.75400 29.36300 4.79900 1.000 48.25107 342 ALA B N 1
ATOM 7505 C CA . ALA B 1 342 ? 27.22000 29.26800 6.18000 1.000 52.40951 342 ALA B CA 1
ATOM 7506 C C . ALA B 1 342 ? 28.15800 28.08800 6.38800 1.000 54.59400 342 ALA B C 1
ATOM 7507 O O . ALA B 1 342 ? 29.06000 28.15900 7.23000 1.000 50.79089 342 ALA B O 1
ATOM 7509 N N . GLN B 1 343 ? 27.96200 26.99800 5.64000 1.000 55.31522 343 GLN B N 1
ATOM 7510 C CA . GLN B 1 343 ? 28.76600 25.79000 5.82900 1.000 53.37539 343 GLN B CA 1
ATOM 7511 C C . GLN B 1 343 ? 30.18500 25.91900 5.28000 1.000 53.19148 343 GLN B C 1
ATOM 7512 O O . GLN B 1 343 ? 31.09600 25.27600 5.80500 1.000 58.59555 343 GLN B O 1
ATOM 7518 N N . ASN B 1 344 ? 30.41100 26.70900 4.23100 1.000 50.45339 344 ASN B N 1
ATOM 7519 C CA . ASN B 1 344 ? 31.71200 26.68800 3.56900 1.000 46.78473 344 ASN B CA 1
ATOM 7520 C C . ASN B 1 344 ? 32.48300 28.00100 3.67700 1.000 49.88910 344 ASN B C 1
ATOM 7521 O O . ASN B 1 344 ? 33.53000 28.14200 3.03100 1.000 52.24664 344 ASN B O 1
ATOM 7526 N N . LEU B 1 345 ? 32.01400 28.96600 4.46500 1.000 47.00355 345 LEU B N 1
ATOM 7527 C CA . LEU B 1 345 ? 32.75300 30.20500 4.69300 1.000 49.91676 345 LEU B CA 1
ATOM 7528 C C . LEU B 1 345 ? 33.40600 30.10400 6.06600 1.000 47.86806 345 LEU B C 1
ATOM 7529 O O . LEU B 1 345 ? 32.72200 30.20700 7.08800 1.000 54.49092 345 LEU B O 1
ATOM 7534 N N . ARG B 1 346 ? 34.72000 29.88400 6.09200 1.000 48.54752 346 ARG B N 1
ATOM 7535 C CA . ARG B 1 346 ? 35.40000 29.63500 7.36100 1.000 47.97461 346 ARG B CA 1
ATOM 7536 C C . ARG B 1 346 ? 35.69500 30.92100 8.12200 1.000 53.30592 346 ARG B C 1
ATOM 7537 O O . ARG B 1 346 ? 35.76600 30.89600 9.35400 1.000 60.23961 346 ARG B O 1
ATOM 7545 N N . ALA B 1 347 ? 35.86300 32.04700 7.42600 1.000 51.83979 347 ALA B N 1
ATOM 7546 C CA . ALA B 1 347 ? 36.31400 33.29400 8.04400 1.000 52.81851 347 ALA B CA 1
ATOM 7547 C C . ALA B 1 347 ? 35.32000 34.40000 7.72500 1.000 53.09868 347 ALA B C 1
ATOM 7548 O O . ALA B 1 347 ? 35.34200 34.96100 6.62400 1.000 49.45704 347 ALA B O 1
ATOM 7550 N N . THR B 1 348 ? 34.46400 34.73500 8.68400 1.000 45.61321 348 THR B N 1
ATOM 7551 C CA . THR B 1 348 ? 33.52600 35.80800 8.40600 1.000 50.83691 348 THR B CA 1
ATOM 7552 C C . THR B 1 348 ? 34.22500 37.15200 8.34800 1.000 48.80108 348 THR B C 1
ATOM 7553 O O . THR B 1 348 ? 33.69200 38.08200 7.74200 1.000 47.37791 348 THR B O 1
ATOM 7557 N N . SER B 1 349 ? 35.40500 37.28200 8.95800 1.000 46.97749 349 SER B N 1
ATOM 7558 C CA . SER B 1 349 ? 36.05000 38.58900 8.97600 1.000 48.47610 349 SER B CA 1
ATOM 7559 C C . SER B 1 349 ? 36.43400 39.05700 7.58100 1.000 49.53898 349 SER B C 1
ATOM 7560 O O . SER B 1 349 ? 36.62900 40.26000 7.37800 1.000 49.52035 349 SER B O 1
ATOM 7563 N N . ALA B 1 350 ? 36.53100 38.14100 6.61100 1.000 46.31670 350 ALA B N 1
ATOM 7564 C CA . ALA B 1 350 ? 36.84400 38.54100 5.24500 1.000 43.31212 350 ALA B CA 1
ATOM 7565 C C . ALA B 1 350 ? 35.74900 39.41600 4.64800 1.000 48.76418 350 ALA B C 1
ATOM 7566 O O . ALA B 1 350 ? 35.98700 40.10500 3.64600 1.000 48.81849 350 ALA B O 1
ATOM 7568 N N . ILE B 1 351 ? 34.55700 39.40600 5.24300 1.000 46.13035 351 ILE B N 1
ATOM 7569 C CA . ILE B 1 351 ? 33.46900 40.24900 4.76000 1.000 48.50579 351 ILE B CA 1
ATOM 7570 C C . ILE B 1 351 ? 33.80000 41.72100 4.93700 1.000 49.02963 351 ILE B C 1
ATOM 7571 O O . ILE B 1 351 ? 33.31500 42.56500 4.17800 1.000 49.13836 351 ILE B O 1
ATOM 7576 N N . LEU B 1 352 ? 34.60100 42.06100 5.94900 1.000 45.84987 352 LEU B N 1
ATOM 7577 C CA . LEU B 1 352 ? 34.81900 43.46700 6.27200 1.000 48.64766 352 LEU B CA 1
ATOM 7578 C C . LEU B 1 352 ? 35.47600 44.24300 5.14000 1.000 47.67343 352 LEU B C 1
ATOM 7579 O O . LEU B 1 352 ? 34.97000 45.32400 4.78600 1.000 41.88135 352 LEU B O 1
ATOM 7584 N N . PRO B 1 353 ? 36.60000 43.80000 4.56900 1.000 49.4316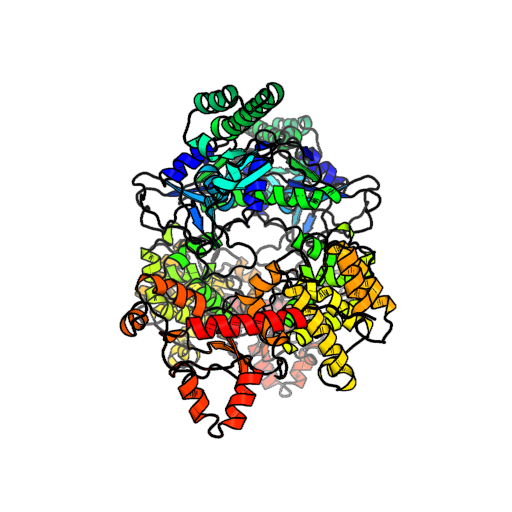1 353 PRO B N 1
ATOM 7585 C CA . PRO B 1 353 ? 37.17800 44.54600 3.43000 1.000 44.38568 353 PRO B CA 1
ATOM 7586 C C . PRO B 1 353 ? 36.28300 44.53500 2.19700 1.000 47.70599 353 PRO B C 1
ATOM 7587 O O . PRO B 1 353 ? 36.25600 45.52500 1.44800 1.000 43.29545 353 PRO B O 1
ATOM 7591 N N . LEU B 1 354 ? 35.56000 43.43500 1.95500 1.000 47.86026 354 LEU B N 1
ATOM 7592 C CA . LEU B 1 354 ? 34.61900 43.40900 0.83800 1.000 48.09948 354 LEU B CA 1
ATOM 7593 C C . LEU B 1 354 ? 33.56100 44.48300 1.00600 1.000 47.20177 354 LEU B C 1
ATOM 7594 O O . LEU B 1 354 ? 33.30200 45.27700 0.08900 1.000 45.53121 354 LEU B O 1
ATOM 7599 N N . ALA B 1 355 ? 32.92700 44.50300 2.18200 1.000 44.05552 355 ALA B N 1
ATOM 7600 C CA . ALA B 1 355 ? 31.90700 45.49800 2.47400 1.000 47.40233 355 ALA B CA 1
ATOM 7601 C C . ALA B 1 355 ? 32.48500 46.91000 2.42600 1.000 46.08746 355 ALA B C 1
ATOM 7602 O O . ALA B 1 355 ? 31.83100 47.83400 1.92500 1.000 45.63769 355 ALA B O 1
ATOM 7604 N N . TYR B 1 356 ? 33.72300 47.10100 2.89900 1.000 40.84586 356 TYR B N 1
ATOM 7605 C CA . TYR B 1 356 ? 34.31100 48.43400 2.76900 1.000 45.66233 356 TYR B CA 1
ATOM 7606 C C . TYR B 1 356 ? 34.38400 48.84700 1.30500 1.000 44.79046 356 TYR B C 1
ATOM 7607 O O . TYR B 1 356 ? 34.05100 49.98200 0.94800 1.000 46.51144 356 TYR B O 1
ATOM 7616 N N . TYR B 1 357 ? 34.81500 47.93200 0.44300 1.000 43.84691 357 TYR B N 1
ATOM 7617 C CA . TYR B 1 357 ? 34.92700 48.23200 -0.97900 1.000 44.56834 357 TYR B CA 1
ATOM 7618 C C . TYR B 1 357 ? 33.56700 48.59600 -1.56800 1.000 46.21819 357 TYR B C 1
ATOM 7619 O O . TYR B 1 357 ? 33.40900 49.64900 -2.18600 1.000 49.72584 357 TYR B O 1
ATOM 7628 N N . LEU B 1 358 ? 32.56900 47.73500 -1.37500 1.000 42.80463 358 LEU B N 1
ATOM 7629 C CA . LEU B 1 358 ? 31.25200 47.99600 -1.94000 1.000 50.65075 358 LEU B CA 1
ATOM 7630 C C . LEU B 1 358 ? 30.69600 49.30200 -1.40300 1.000 53.88715 358 LEU B C 1
ATOM 7631 O O . LEU B 1 358 ? 30.09500 50.08800 -2.14800 1.000 52.70357 358 LEU B O 1
ATOM 7636 N N . HIS B 1 359 ? 30.91100 49.55900 -0.11300 1.000 51.99079 359 HIS B N 1
ATOM 7637 C CA . HIS B 1 359 ? 30.47300 50.81100 0.48100 1.000 46.57068 359 HIS B CA 1
ATOM 7638 C C . HIS B 1 359 ? 31.26600 51.97400 -0.08400 1.000 52.85186 359 HIS B C 1
ATOM 7639 O O . HIS B 1 359 ? 30.70900 53.03200 -0.39400 1.000 52.85275 359 HIS B O 1
ATOM 7646 N N . HIS B 1 360 ? 32.57500 51.80800 -0.20800 1.000 45.91378 360 HIS B N 1
ATOM 7647 C CA . HIS B 1 360 ? 33.39200 52.84500 -0.81900 1.000 48.36027 360 HIS B CA 1
ATOM 7648 C C . HIS B 1 360 ? 32.86000 53.28900 -2.19000 1.000 57.83300 360 HIS B C 1
ATOM 7649 O O . HIS B 1 360 ? 32.47800 54.45100 -2.37700 1.000 61.88328 360 HIS B O 1
ATOM 7656 N N . ARG B 1 361 ? 32.85800 52.37700 -3.16300 1.000 56.03732 361 ARG B N 1
ATOM 7657 C CA . ARG B 1 361 ? 32.44600 52.69900 -4.52400 1.000 55.47240 361 ARG B CA 1
ATOM 7658 C C . ARG B 1 361 ? 30.93900 52.93200 -4.61600 1.000 58.86635 361 ARG B C 1
ATOM 7659 O O . ARG B 1 361 ? 30.40300 53.12400 -5.71000 1.000 60.07805 361 ARG B O 1
ATOM 7667 N N . LYS B 1 362 ? 30.24100 52.91800 -3.48300 1.000 57.27463 362 LYS B N 1
ATOM 7668 C CA . LYS B 1 362 ? 28.80000 53.16300 -3.46500 1.000 56.50239 362 LYS B CA 1
ATOM 7669 C C . LYS B 1 362 ? 28.07400 52.23100 -4.43100 1.000 59.18723 362 LYS B C 1
ATOM 7670 O O . LYS B 1 362 ? 27.18300 52.63900 -5.17100 1.000 59.09439 362 LYS B O 1
ATOM 7676 N N . LEU B 1 363 ? 28.45000 50.96100 -4.42100 1.000 56.32078 363 LEU B N 1
ATOM 7677 C CA . LEU B 1 363 ? 27.86500 50.03600 -5.36800 1.000 54.67124 363 LEU B CA 1
ATOM 7678 C C . LEU B 1 363 ? 26.49800 49.56800 -4.89400 1.000 56.52687 363 LEU B C 1
ATOM 7679 O O . LEU B 1 363 ? 26.13400 49.68300 -3.72100 1.000 52.73526 363 LEU B O 1
ATOM 7684 N N . THR B 1 364 ? 25.72900 49.05600 -5.84600 1.000 52.95166 364 THR B N 1
ATOM 7685 C CA . THR B 1 364 ? 24.36700 48.60600 -5.64700 1.000 54.22829 364 THR B CA 1
ATOM 7686 C C . THR B 1 364 ? 24.24500 47.20100 -6.23900 1.000 54.09475 364 THR B C 1
ATOM 7687 O O . THR B 1 364 ? 25.20500 46.66500 -6.80200 1.000 50.52057 364 THR B O 1
ATOM 7691 N N . ALA B 1 365 ? 23.06900 46.57900 -6.10000 1.000 53.92534 365 ALA B N 1
ATOM 7692 C CA . ALA B 1 365 ? 22.93000 45.19400 -6.55700 1.000 55.54939 365 ALA B CA 1
ATOM 7693 C C . ALA B 1 365 ? 23.15800 45.02900 -8.05900 1.000 53.75436 365 ALA B C 1
ATOM 7694 O O . ALA B 1 365 ? 23.31000 43.89600 -8.52000 1.000 51.78846 365 ALA B O 1
ATOM 7696 N N . SER B 1 366 ? 23.20400 46.11800 -8.82900 1.000 53.13163 366 SER B N 1
ATOM 7697 C CA . SER B 1 366 ? 23.54800 45.98900 -10.23700 1.000 56.26624 366 SER B CA 1
ATOM 7698 C C . SER B 1 366 ? 25.00100 45.58100 -10.43700 1.000 55.01306 366 SER B C 1
ATOM 7699 O O . SER B 1 366 ? 25.35100 45.05700 -11.50500 1.000 53.48843 366 SER B O 1
ATOM 7702 N N . TYR B 1 367 ? 25.84800 45.82300 -9.43100 1.000 53.39489 367 TYR B N 1
ATOM 7703 C CA . TYR B 1 367 ? 27.24000 45.38000 -9.45300 1.000 49.86150 367 TYR B CA 1
ATOM 7704 C C . TYR B 1 367 ? 27.36000 43.89200 -9.72200 1.000 44.05670 367 TYR B C 1
ATOM 7705 O O . TYR B 1 367 ? 28.39200 43.43300 -10.21900 1.000 48.93815 367 TYR B O 1
ATOM 7714 N N . LEU B 1 368 ? 26.33700 43.11700 -9.37900 1.000 46.66970 368 LEU B N 1
ATOM 7715 C CA . LEU B 1 368 ? 26.38900 41.67900 -9.59800 1.000 48.36724 368 LEU B CA 1
ATOM 7716 C C . LEU B 1 368 ? 26.08200 41.26100 -11.03600 1.000 53.49233 368 LEU B C 1
ATOM 7717 O O . LEU B 1 368 ? 26.44200 40.14500 -11.41100 1.000 54.72563 368 LEU B O 1
ATOM 7722 N N . SER B 1 369 ? 25.43700 42.11000 -11.84800 1.000 55.49313 369 SER B N 1
ATOM 7723 C CA . SER B 1 369 ? 25.03100 41.74200 -13.20700 1.000 57.22881 369 SER B CA 1
ATOM 7724 C C . SER B 1 369 ? 25.80100 42.46000 -14.30900 1.000 56.61458 369 SER B C 1
ATOM 7725 O O . SER B 1 369 ? 26.25400 41.82400 -15.26300 1.000 60.60084 369 SER B O 1
ATOM 7728 N N . ARG B 1 370 ? 25.94200 43.78000 -14.23600 1.000 54.26699 370 ARG B N 1
ATOM 7729 C CA . ARG B 1 370 ? 26.45000 44.50800 -15.39000 1.000 56.64143 370 ARG B CA 1
ATOM 7730 C C . ARG B 1 370 ? 27.81500 43.97000 -15.80600 1.000 56.61383 370 ARG B C 1
ATOM 7731 O O . ARG B 1 370 ? 28.66800 43.65400 -14.97100 1.000 58.30746 370 ARG B O 1
ATOM 7739 N N . VAL B 1 371 ? 28.00900 43.84800 -17.11700 1.000 47.60532 371 VAL B N 1
ATOM 7740 C CA . VAL B 1 371 ? 29.23700 43.25100 -17.62100 1.000 51.24683 371 VAL B CA 1
ATOM 7741 C C . VAL B 1 371 ? 30.44000 44.13800 -17.34600 1.000 50.13322 371 VAL B C 1
ATOM 7742 O O . VAL B 1 371 ? 31.56800 43.64800 -17.26900 1.000 51.64178 371 VAL B O 1
ATOM 7746 N N . GLU B 1 372 ? 30.24500 45.44900 -17.21600 1.000 52.31277 372 GLU B N 1
ATOM 7747 C CA . GLU B 1 372 ? 31.39000 46.31000 -16.93700 1.000 53.61236 372 GLU B CA 1
ATOM 7748 C C . GLU B 1 372 ? 32.07000 45.95300 -15.62500 1.000 50.42050 372 GLU B C 1
ATOM 7749 O O . GLU B 1 372 ? 33.19900 46.38900 -15.38300 1.000 54.14265 372 GLU B O 1
ATOM 7755 N N . TYR B 1 373 ? 31.39600 45.19700 -14.76800 1.000 49.67139 373 TYR B N 1
ATOM 7756 C CA . TYR B 1 373 ? 31.90800 44.83600 -13.45600 1.000 50.19987 373 TYR B CA 1
ATOM 7757 C C . TYR B 1 373 ? 32.44700 43.41100 -13.40400 1.000 53.11275 373 TYR B C 1
ATOM 7758 O O . TYR B 1 373 ? 33.16900 43.08000 -12.45900 1.000 51.71166 373 TYR B O 1
ATOM 7767 N N . ALA B 1 374 ? 32.16000 42.58900 -14.42300 1.000 48.61973 374 ALA B N 1
ATOM 7768 C CA . ALA B 1 374 ? 32.44600 41.15700 -14.35600 1.000 52.55813 374 ALA B CA 1
ATOM 7769 C C . ALA B 1 374 ? 33.92900 40.87500 -14.13200 1.000 50.49910 374 ALA B C 1
ATOM 7770 O O . ALA B 1 374 ? 34.28400 39.91200 -13.44100 1.000 46.76080 374 ALA B O 1
ATOM 7772 N N . VAL B 1 375 ? 34.81300 41.67500 -14.73000 1.000 45.93579 375 VAL B N 1
ATOM 7773 C CA . VAL B 1 375 ? 36.23300 41.45800 -14.49800 1.000 45.67448 375 VAL B CA 1
ATOM 7774 C C . VAL B 1 375 ? 36.58500 41.79500 -13.05800 1.000 52.44112 375 VAL B C 1
ATOM 7775 O O . VAL B 1 375 ? 37.37300 41.08500 -12.41400 1.000 51.95161 375 VAL B O 1
ATOM 7779 N N . ASP B 1 376 ? 35.98300 42.86900 -12.52500 1.000 50.50903 376 ASP B N 1
ATOM 7780 C CA . ASP B 1 376 ? 36.24200 43.28900 -11.15200 1.000 48.07997 376 ASP B CA 1
ATOM 7781 C C . ASP B 1 376 ? 35.68700 42.28100 -10.15100 1.000 47.61993 376 ASP B C 1
ATOM 7782 O O . ASP B 1 376 ? 36.33700 41.98300 -9.14100 1.000 46.31610 376 ASP B O 1
ATOM 7787 N N . ARG B 1 377 ? 34.48000 41.75900 -10.41400 1.000 46.68122 377 ARG B N 1
ATOM 7788 C CA . ARG B 1 377 ? 33.89500 40.70400 -9.59000 1.000 47.62772 377 ARG B CA 1
ATOM 7789 C C . ARG B 1 377 ? 34.77500 39.46200 -9.57100 1.000 50.71443 377 ARG B C 1
ATOM 7790 O O . ARG B 1 377 ? 34.84000 38.74700 -8.56200 1.000 44.89000 377 ARG B O 1
ATOM 7798 N N . GLU B 1 378 ? 35.40700 39.15000 -10.70100 1.000 46.43516 378 GLU B N 1
ATOM 7799 C CA . GLU B 1 378 ? 36.18900 37.92600 -10.76600 1.000 48.41909 378 GLU B CA 1
ATOM 7800 C C . GLU B 1 378 ? 37.51600 38.10400 -10.04500 1.000 48.80423 378 GLU B C 1
ATOM 7801 O O . GLU B 1 378 ? 38.03100 37.15500 -9.44200 1.000 46.57946 378 GLU B O 1
ATOM 7807 N N . CYS B 1 379 ? 38.04400 39.32700 -10.06400 1.000 47.95711 379 CYS B N 1
ATOM 7808 C CA . CYS B 1 379 ? 39.27800 39.63200 -9.36500 1.000 45.63699 379 CYS B CA 1
ATOM 7809 C C . CYS B 1 379 ? 39.08500 39.52700 -7.84700 1.000 50.05476 379 CYS B C 1
ATOM 7810 O O . CYS B 1 379 ? 39.93600 38.97000 -7.14000 1.000 45.04644 379 CYS B O 1
ATOM 7813 N N . ILE B 1 380 ? 37.93500 39.98600 -7.34200 1.000 46.52198 380 ILE B N 1
ATOM 7814 C CA . ILE B 1 380 ? 37.60500 39.85000 -5.92300 1.000 45.31337 380 ILE B CA 1
ATOM 7815 C C . ILE B 1 380 ? 37.42800 38.37800 -5.54900 1.000 48.77478 380 ILE B C 1
ATOM 7816 O O . ILE B 1 380 ? 37.89000 37.92500 -4.48800 1.000 43.74029 380 ILE B O 1
ATOM 7821 N N . ARG B 1 381 ? 36.71700 37.61500 -6.39400 1.000 42.26157 381 ARG B N 1
ATOM 7822 C CA . ARG B 1 381 ? 36.49700 36.19800 -6.10700 1.000 41.28806 381 ARG B CA 1
ATOM 7823 C C . ARG B 1 381 ? 37.83400 35.47600 -5.95600 1.000 45.40358 381 ARG B C 1
ATOM 7824 O O . ARG B 1 381 ? 38.07300 34.76100 -4.97500 1.000 42.16917 381 ARG B O 1
ATOM 7832 N N . ASN B 1 382 ? 38.73700 35.68300 -6.90800 1.000 44.62784 382 ASN B N 1
ATOM 7833 C CA . ASN B 1 382 ? 40.02100 35.00500 -6.84900 1.000 44.55476 382 ASN B CA 1
ATOM 7834 C C . ASN B 1 382 ? 40.78200 35.38100 -5.57900 1.000 48.92557 382 ASN B C 1
ATOM 7835 O O . ASN B 1 382 ? 41.31900 34.50200 -4.88400 1.000 48.17805 382 ASN B O 1
ATOM 7840 N N . TRP B 1 383 ? 40.81700 36.67800 -5.24400 1.000 47.17624 383 TRP B N 1
ATOM 7841 C CA . TRP B 1 383 ? 41.51600 37.13500 -4.04200 1.000 43.13935 383 TRP B CA 1
ATOM 7842 C C . TRP B 1 383 ? 40.91600 36.51300 -2.78400 1.000 45.35128 383 TRP B C 1
ATOM 7843 O O . TRP B 1 383 ? 41.63700 36.02100 -1.90500 1.000 45.89904 383 TRP B O 1
ATOM 7854 N N . LEU B 1 384 ? 39.59200 36.56300 -2.66400 1.000 43.29110 384 LEU B N 1
ATOM 7855 C CA . LEU B 1 384 ? 38.92200 36.01200 -1.49200 1.000 40.38768 384 LEU B CA 1
ATOM 7856 C C . LEU B 1 384 ? 39.21200 34.51500 -1.33800 1.000 44.62860 384 LEU B C 1
ATOM 7857 O O . LEU B 1 384 ? 39.49300 34.02800 -0.23300 1.000 42.86643 384 LEU B O 1
ATOM 7862 N N . ILE B 1 385 ? 39.10300 33.75600 -2.43300 1.000 41.57964 385 ILE B N 1
ATOM 7863 C CA . ILE B 1 385 ? 39.29500 32.31600 -2.34100 1.000 33.97109 385 ILE B CA 1
ATOM 7864 C C . ILE B 1 385 ? 40.71600 32.00800 -1.88900 1.000 37.05005 385 ILE B C 1
ATOM 7865 O O . ILE B 1 385 ? 40.93600 31.19900 -0.98200 1.000 37.58907 385 ILE B O 1
ATOM 7870 N N . ARG B 1 386 ? 41.70100 32.65000 -2.50500 1.000 39.15966 386 ARG B N 1
ATOM 7871 C CA . ARG B 1 386 ? 43.08700 32.42200 -2.09600 1.000 41.39840 386 ARG B CA 1
ATOM 7872 C C . ARG B 1 386 ? 43.28800 32.73300 -0.61600 1.000 43.77066 386 ARG B C 1
ATOM 7873 O O . ARG B 1 386 ? 43.94100 31.96800 0.10600 1.000 44.54556 386 ARG B O 1
ATOM 7881 N N . SER B 1 387 ? 42.72400 33.84500 -0.14500 1.000 42.92478 387 SER B N 1
ATOM 7882 C CA . SER B 1 387 ? 42.81800 34.17300 1.27100 1.000 42.80124 387 SER B CA 1
ATOM 7883 C C . SER B 1 387 ? 42.19900 33.07500 2.13000 1.000 44.09014 387 SER B C 1
ATOM 7884 O O . SER B 1 387 ? 42.72000 32.75200 3.20300 1.000 43.23268 387 SER B O 1
ATOM 7887 N N . LEU B 1 388 ? 41.11400 32.45800 1.65200 1.000 41.34866 388 LEU B N 1
ATOM 7888 C CA . LEU B 1 388 ? 40.41900 31.41000 2.39600 1.000 39.90866 388 LEU B CA 1
ATOM 7889 C C . LEU B 1 388 ? 41.07200 30.04100 2.25100 1.000 40.86526 388 LEU B C 1
ATOM 7890 O O . LEU B 1 388 ? 40.80200 29.14900 3.06200 1.000 42.16831 388 LEU B O 1
ATOM 7895 N N . LEU B 1 389 ? 41.91400 29.85200 1.23900 1.000 39.78671 389 LEU B N 1
ATOM 7896 C CA . LEU B 1 389 ? 42.57500 28.57500 1.05200 1.000 41.43358 389 LEU B CA 1
ATOM 7897 C C . LEU B 1 389 ? 43.69600 28.36800 2.06100 1.000 44.60891 389 LEU B C 1
ATOM 7898 O O . LEU B 1 389 ? 44.09000 27.22500 2.29000 1.000 45.38498 389 LEU B O 1
ATOM 7903 N N . LYS B 1 390 ? 44.20600 29.43600 2.68100 1.000 45.48610 390 LYS B N 1
ATOM 7904 C CA . LYS B 1 390 ? 45.20100 29.28000 3.74100 1.000 46.56393 390 LYS B CA 1
ATOM 7905 C C . LYS B 1 390 ? 44.56900 28.58900 4.93800 1.000 48.38094 390 LYS B C 1
ATOM 7906 O O . LYS B 1 390 ? 43.50500 29.01000 5.41500 1.000 48.21995 390 LYS B O 1
ATOM 7912 N N . ALA B 1 391 ? 45.21200 27.51400 5.41200 1.000 45.55344 391 ALA B N 1
ATOM 7913 C CA . ALA B 1 391 ? 44.69400 26.78900 6.57300 1.000 48.87040 391 ALA B CA 1
ATOM 7914 C C . ALA B 1 391 ? 44.43900 27.73500 7.74400 1.000 49.22349 391 ALA B C 1
ATOM 7915 O O . ALA B 1 391 ? 43.42700 27.62200 8.44500 1.000 49.15931 391 ALA B O 1
ATOM 7917 N N . SER B 1 392 ? 45.32200 28.70300 7.93600 1.000 43.91451 392 SER B N 1
ATOM 7918 C CA . SER B 1 392 ? 45.29100 29.60800 9.07200 1.000 47.89517 392 SER B CA 1
ATOM 7919 C C . SER B 1 392 ? 46.27300 30.71600 8.76000 1.000 46.54650 392 SER B C 1
ATOM 7920 O O . SER B 1 392 ? 47.03900 30.62700 7.80000 1.000 43.63423 392 SER B O 1
ATOM 7923 N N . GLY B 1 393 ? 46.24400 31.76000 9.58700 1.000 45.15860 393 GLY B N 1
ATOM 7924 C CA . GLY B 1 393 ? 47.24600 32.80100 9.54900 1.000 49.80433 393 GLY B CA 1
ATOM 7925 C C . GLY B 1 393 ? 46.90000 34.04000 8.76100 1.000 50.22855 393 GLY B C 1
ATOM 7926 O O . GLY B 1 393 ? 47.75600 34.92200 8.64300 1.000 49.72257 393 GLY B O 1
ATOM 7927 N N . ILE B 1 394 ? 45.69500 34.13700 8.20300 1.000 46.33663 394 ILE B N 1
ATOM 7928 C CA . ILE B 1 394 ? 45.28300 35.29300 7.41300 1.000 44.19366 394 ILE B CA 1
ATOM 7929 C C . ILE B 1 394 ? 44.26700 36.14200 8.17100 1.000 47.93564 394 ILE B C 1
ATOM 7930 O O . ILE B 1 394 ? 44.47700 37.33600 8.37600 1.000 47.48341 394 ILE B O 1
ATOM 7935 N N . TRP B 1 395 ? 43.15600 35.53300 8.59900 1.000 48.33315 395 TRP B N 1
ATOM 7936 C CA . TRP B 1 395 ? 42.03500 36.21800 9.22800 1.000 49.18649 395 TRP B CA 1
ATOM 7937 C C . TRP B 1 395 ? 41.95400 35.95300 10.72800 1.000 53.65148 395 TRP B C 1
ATOM 7938 O O . TRP B 1 395 ? 40.89800 36.17000 11.33100 1.000 55.64207 395 TRP B O 1
ATOM 7949 N N . GLY B 1 396 ? 43.04500 35.48600 11.34200 1.000 53.34118 396 GLY B N 1
ATOM 7950 C CA . GLY B 1 396 ? 43.09000 35.29400 12.77900 1.000 56.73678 396 GLY B CA 1
ATOM 7951 C C . GLY B 1 396 ? 43.80100 36.43600 13.48500 1.000 61.82789 396 GLY B C 1
ATOM 7952 O O . GLY B 1 396 ? 43.46300 37.61000 13.29100 1.000 59.00150 396 GLY B O 1
ATOM 7953 N N . SER B 1 397 ? 44.80600 36.10700 14.29300 1.000 61.10447 397 SER B N 1
ATOM 7954 C CA . SER B 1 397 ? 45.54900 37.13000 15.01600 1.000 61.12161 397 SER B CA 1
ATOM 7955 C C . SER B 1 397 ? 46.13100 38.16800 14.05200 1.000 55.59696 397 SER B C 1
ATOM 7956 O O . SER B 1 397 ? 46.57200 37.85100 12.94100 1.000 50.90742 397 SER B O 1
ATOM 7959 N N . GLY B 1 398 ? 46.14300 39.42400 14.49700 1.000 58.40637 398 GLY B N 1
ATOM 7960 C CA . GLY B 1 398 ? 46.65700 40.51300 13.68600 1.000 52.00115 398 GLY B CA 1
ATOM 7961 C C . GLY B 1 398 ? 45.62500 41.13900 12.78200 1.000 50.24676 398 GLY B C 1
ATOM 7962 O O . GLY B 1 398 ? 45.98200 41.99300 11.95400 1.000 48.81186 398 GLY B O 1
ATOM 7963 N N . LEU B 1 399 ? 44.35700 40.75200 12.94100 1.000 42.64156 399 LEU B N 1
ATOM 7964 C CA . LEU B 1 399 ? 43.28000 41.23800 12.08300 1.000 48.16941 399 LEU B CA 1
ATOM 7965 C C . LEU B 1 399 ? 43.19800 42.76000 12.07100 1.000 48.86741 399 LEU B C 1
ATOM 7966 O O . LEU B 1 399 ? 43.15700 43.38100 11.00200 1.000 49.01599 399 LEU B O 1
ATOM 7971 N N . ASP B 1 400 ? 43.13900 43.38200 13.25100 1.000 47.92093 400 ASP B N 1
ATOM 7972 C CA . ASP B 1 400 ? 42.76400 44.79200 13.31100 1.000 47.58435 400 ASP B CA 1
ATOM 7973 C C . ASP B 1 400 ? 43.73000 45.67000 12.52800 1.000 50.06999 400 ASP B C 1
ATOM 7974 O O . ASP B 1 400 ? 43.31000 46.59800 11.82400 1.000 50.06052 400 ASP B O 1
ATOM 7979 N N . THR B 1 401 ? 45.02600 45.40900 12.63800 1.000 46.16084 401 THR B N 1
ATOM 7980 C CA . THR B 1 401 ? 45.95100 46.20500 11.85100 1.000 47.75670 401 THR B CA 1
ATOM 7981 C C . THR B 1 401 ? 45.86100 45.84100 10.37300 1.000 49.11500 401 THR B C 1
ATOM 7982 O O . THR B 1 401 ? 46.02200 46.71700 9.51400 1.000 47.87272 401 THR B O 1
ATOM 7986 N N . LEU B 1 402 ? 45.56800 44.57400 10.05000 1.000 42.51377 402 LEU B N 1
ATOM 7987 C CA . LEU B 1 402 ? 45.37100 44.22100 8.64600 1.000 43.05123 402 LEU B CA 1
ATOM 7988 C C . LEU B 1 402 ? 44.18300 44.96700 8.06400 1.000 43.92107 402 LEU B C 1
ATOM 7989 O O . LEU B 1 402 ? 44.23300 45.42500 6.91900 1.000 45.15240 402 LEU B O 1
ATOM 7994 N N . LEU B 1 403 ? 43.10700 45.11300 8.84400 1.000 45.92009 403 LEU B N 1
ATOM 7995 C CA . LEU B 1 403 ? 41.88300 45.70900 8.31700 1.000 45.19968 403 LEU B CA 1
ATOM 7996 C C . LEU B 1 403 ? 42.07000 47.19200 8.04100 1.000 44.45851 403 LEU B C 1
ATOM 7997 O O . LEU B 1 403 ? 41.65100 47.69300 6.99300 1.000 43.88180 403 LEU B O 1
ATOM 8002 N N . THR B 1 404 ? 42.71500 47.91100 8.95800 1.000 45.44895 404 THR B N 1
ATOM 8003 C CA . THR B 1 404 ? 42.89800 49.33500 8.73900 1.000 47.01121 404 THR B CA 1
ATOM 8004 C C . THR B 1 404 ? 43.89700 49.60100 7.61700 1.000 44.88754 404 THR B C 1
ATOM 8005 O O . THR B 1 404 ? 43.75500 50.59100 6.89700 1.000 50.28924 404 THR B O 1
ATOM 8009 N N . MET B 1 405 ? 44.88000 48.72800 7.41200 1.000 42.65791 405 MET B N 1
ATOM 8010 C CA . MET B 1 405 ? 45.72600 48.90000 6.22900 1.000 45.91819 405 MET B CA 1
ATOM 8011 C C . MET B 1 405 ? 44.97200 48.57400 4.93600 1.000 48.71608 405 MET B C 1
ATOM 8012 O O . MET B 1 405 ? 45.06500 49.32400 3.95300 1.000 57.19178 405 MET B O 1
ATOM 8017 N N . LEU B 1 406 ? 44.20200 47.48200 4.90600 1.000 44.93149 406 LEU B N 1
ATOM 8018 C CA . LEU B 1 406 ? 43.40300 47.20700 3.71400 1.000 47.46359 406 LEU B CA 1
ATOM 8019 C C . LEU B 1 406 ? 42.43900 48.35100 3.44200 1.000 49.49735 406 LEU B C 1
ATOM 8020 O O . LEU B 1 406 ? 42.16900 48.69000 2.27900 1.000 46.63911 406 LEU B O 1
ATOM 8025 N N . ARG B 1 407 ? 41.93100 48.98200 4.50600 1.000 46.15063 407 ARG B N 1
ATOM 8026 C CA . ARG B 1 407 ? 40.99900 50.08800 4.32000 1.000 44.64316 407 ARG B CA 1
ATOM 8027 C C . ARG B 1 407 ? 41.66700 51.25900 3.59800 1.000 50.13601 407 ARG B C 1
ATOM 8028 O O . ARG B 1 407 ? 41.07800 51.83600 2.67600 1.000 46.30529 407 ARG B O 1
ATOM 8036 N N . SER B 1 408 ? 42.91200 51.60100 3.96800 1.000 46.46023 408 SER B N 1
ATOM 8037 C CA . SER B 1 408 ? 43.60600 52.69400 3.27800 1.000 52.24759 408 SER B CA 1
ATOM 8038 C C . SER B 1 408 ? 43.84300 52.37800 1.80100 1.000 51.70165 408 SER B C 1
ATOM 8039 O O . SER B 1 408 ? 43.68900 53.25400 0.94300 1.000 55.31141 408 SER B O 1
ATOM 8042 N N . ASP B 1 409 ? 44.23100 51.13100 1.48700 1.000 52.66642 409 ASP B N 1
ATOM 8043 C CA . ASP B 1 409 ? 44.36900 50.69300 0.09200 1.000 51.51873 409 ASP B CA 1
ATOM 8044 C C . ASP B 1 409 ? 43.07600 50.89200 -0.69500 1.000 51.20024 409 ASP B C 1
ATOM 8045 O O . ASP B 1 409 ? 43.09200 51.44400 -1.80100 1.000 52.21244 409 ASP B O 1
ATOM 8050 N N . ILE B 1 410 ? 41.94000 50.43900 -0.15000 1.000 44.98457 410 ILE B N 1
ATOM 8051 C CA . ILE B 1 410 ? 40.67100 50.61800 -0.85500 1.000 46.30843 410 ILE B CA 1
ATOM 8052 C C . ILE B 1 410 ? 40.34000 52.11000 -0.99500 1.000 54.74654 410 ILE B C 1
ATOM 8053 O O . ILE B 1 410 ? 39.82200 52.55500 -2.03200 1.000 52.07587 410 ILE B O 1
ATOM 8058 N N . LYS B 1 411 ? 40.64800 52.91000 0.03500 1.000 54.71621 411 LYS B N 1
ATOM 8059 C CA . LYS B 1 411 ? 40.36500 54.34700 -0.02500 1.000 58.04630 411 LYS B CA 1
ATOM 8060 C C . LYS B 1 411 ? 41.13800 55.01500 -1.15900 1.000 56.33649 411 LYS B C 1
ATOM 8061 O O . LYS B 1 411 ? 40.57700 55.79600 -1.93600 1.000 58.39317 411 LYS B O 1
ATOM 8067 N N . GLN B 1 412 ? 42.43200 54.70700 -1.26000 1.000 51.36537 412 GLN B N 1
ATOM 8068 C CA . GLN B 1 412 ? 43.35200 55.19700 -2.27500 1.000 56.56293 412 GLN B CA 1
ATOM 8069 C C . GLN B 1 412 ? 42.98500 54.77900 -3.70600 1.000 64.18335 412 GLN B C 1
ATOM 8070 O O . GLN B 1 412 ? 43.51900 55.36700 -4.65100 1.000 68.74802 412 GLN B O 1
ATOM 8076 N N . SER B 1 413 ? 42.10700 53.79200 -3.90100 1.000 59.98670 413 SER B N 1
ATOM 8077 C CA . SER B 1 413 ? 41.81100 53.26800 -5.23100 1.000 59.87582 413 SER B CA 1
ATOM 8078 C C . SER B 1 413 ? 40.73000 54.05500 -5.97100 1.000 65.59590 413 SER B C 1
ATOM 8079 O O . SER B 1 413 ? 40.43100 53.72600 -7.12600 1.000 61.61325 413 SER B O 1
ATOM 8082 N N . GLY B 1 414 ? 40.13900 55.06900 -5.35400 1.000 60.55633 414 GLY B N 1
ATOM 8083 C CA . GLY B 1 414 ? 39.09300 55.79600 -6.05100 1.000 67.79869 414 GLY B CA 1
ATOM 8084 C C . GLY B 1 414 ? 38.03200 54.84100 -6.56400 1.000 66.64656 414 GLY B C 1
ATOM 8085 O O . GLY B 1 414 ? 37.47400 54.03400 -5.81100 1.000 65.82725 414 GLY B O 1
ATOM 8086 N N . ASP B 1 415 ? 37.74400 54.91600 -7.86300 1.000 69.13468 415 ASP B N 1
ATOM 8087 C CA . ASP B 1 415 ? 36.79500 54.01200 -8.50500 1.000 64.72905 415 ASP B CA 1
ATOM 8088 C C . ASP B 1 415 ? 37.43600 53.22800 -9.63800 1.000 64.88240 415 ASP B C 1
ATOM 8089 O O . ASP B 1 415 ? 36.75100 52.76900 -10.55700 1.000 64.73694 415 ASP B O 1
ATOM 8094 N N . THR B 1 416 ? 38.75100 53.04400 -9.56700 1.000 62.27867 416 THR B N 1
ATOM 8095 C CA . THR B 1 416 ? 39.43200 52.26200 -10.58700 1.000 64.31234 416 THR B CA 1
ATOM 8096 C C . THR B 1 416 ? 39.11400 50.77200 -10.48200 1.000 64.92407 416 THR B C 1
ATOM 8097 O O . THR B 1 416 ? 39.32700 50.03900 -11.45200 1.000 67.47044 416 THR B O 1
ATOM 8101 N N . GLY B 1 417 ? 38.58500 50.31600 -9.35500 1.000 58.34724 417 GLY B N 1
ATOM 8102 C CA . GLY B 1 417 ? 38.32900 48.90700 -9.12200 1.000 56.72370 417 GLY B CA 1
ATOM 8103 C C . GLY B 1 417 ? 39.14900 48.36300 -7.96000 1.000 55.27291 417 GLY B C 1
ATOM 8104 O O . GLY B 1 417 ? 40.00700 49.03300 -7.39000 1.000 55.95917 417 GLY B O 1
ATOM 8105 N N . PHE B 1 418 ? 38.87400 47.10200 -7.64100 1.000 53.89570 418 PHE B N 1
ATOM 8106 C CA . PHE B 1 418 ? 39.46700 46.45200 -6.46900 1.000 52.09117 418 PHE B CA 1
ATOM 8107 C C . PHE B 1 418 ? 40.98800 46.45200 -6.55200 1.000 52.33721 418 PHE B C 1
ATOM 8108 O O . PHE B 1 418 ? 41.55100 45.83400 -7.46700 1.000 54.01477 418 PHE B O 1
ATOM 8116 N N . PRO B 1 419 ? 41.68800 47.09300 -5.62200 1.000 47.22247 419 PRO B N 1
ATOM 8117 C CA . PRO B 1 419 ? 43.13600 47.29500 -5.78500 1.000 48.16642 419 PRO B CA 1
ATOM 8118 C C . PRO B 1 419 ? 43.94200 46.05400 -5.40200 1.000 53.15268 419 PRO B C 1
ATOM 8119 O O . PRO B 1 419 ? 44.56100 45.93700 -4.34100 1.000 52.54923 419 PRO B O 1
ATOM 8123 N N . LEU B 1 420 ? 43.96500 45.09600 -6.32100 1.000 51.48450 420 LEU B N 1
ATOM 8124 C CA . LEU B 1 420 ? 44.45100 43.76400 -5.98800 1.000 52.44536 420 LEU B CA 1
ATOM 8125 C C . LEU B 1 420 ? 45.94300 43.77200 -5.67600 1.000 51.42495 420 LEU B C 1
ATOM 8126 O O . LEU B 1 420 ? 46.37400 43.23500 -4.64700 1.000 48.54434 420 LEU B O 1
ATOM 8131 N N . ALA B 1 421 ? 46.74800 44.36400 -6.56400 1.000 52.12673 421 ALA B N 1
ATOM 8132 C CA . ALA B 1 421 ? 48.19600 44.37800 -6.36900 1.000 52.16408 421 ALA B CA 1
ATOM 8133 C C . ALA B 1 421 ? 48.56400 45.05800 -5.06200 1.000 51.31377 421 ALA B C 1
ATOM 8134 O O . ALA B 1 421 ? 49.39800 44.56200 -4.29700 1.000 51.67040 421 ALA B O 1
ATOM 8136 N N . LYS B 1 422 ? 47.95600 46.21100 -4.80100 1.000 53.97960 422 LYS B N 1
ATOM 8137 C CA . LYS B 1 422 ? 48.21400 46.93000 -3.56500 1.000 50.33418 422 LYS B CA 1
ATOM 8138 C C . LYS B 1 422 ? 47.83800 46.07400 -2.35700 1.000 52.96324 422 LYS B C 1
ATOM 8139 O O . LYS B 1 422 ? 48.63400 45.90000 -1.42600 1.000 47.31891 422 LYS B O 1
ATOM 8145 N N . ILE B 1 423 ? 46.63300 45.49700 -2.37700 1.000 52.22174 423 ILE B N 1
ATOM 8146 C CA . ILE B 1 423 ? 46.20400 44.63600 -1.27900 1.000 49.34060 423 ILE B CA 1
ATOM 8147 C C . ILE B 1 423 ? 47.20000 43.50100 -1.06400 1.000 48.20617 423 ILE B C 1
ATOM 8148 O O . ILE B 1 423 ? 47.60300 43.20500 0.07100 1.000 47.42933 423 ILE B O 1
ATOM 8153 N N . GLU B 1 424 ? 47.63300 42.86300 -2.14400 1.000 50.45511 424 GLU B N 1
ATOM 8154 C CA . GLU B 1 424 ? 48.49700 41.70300 -1.97900 1.000 49.07439 424 GLU B CA 1
ATOM 8155 C C . GLU B 1 424 ? 49.82000 42.09600 -1.35500 1.000 50.44110 424 GLU B C 1
ATOM 8156 O O . GLU B 1 424 ? 50.39800 41.31800 -0.58500 1.000 55.08388 424 GLU B O 1
ATOM 8162 N N . ALA B 1 425 ? 50.30100 43.30400 -1.65600 1.000 47.21564 425 ALA B N 1
ATOM 8163 C CA . ALA B 1 425 ? 51.54600 43.77900 -1.06600 1.000 51.70253 425 ALA B CA 1
ATOM 8164 C C . ALA B 1 425 ? 51.36000 44.12700 0.41100 1.000 53.39813 425 ALA B C 1
ATOM 8165 O O . ALA B 1 425 ? 52.23900 43.85200 1.23700 1.000 53.69302 425 ALA B O 1
ATOM 8167 N N . THR B 1 426 ? 50.21300 44.70900 0.76900 1.000 48.57379 426 THR B N 1
ATOM 8168 C CA . THR B 1 426 ? 49.94100 44.97500 2.18000 1.000 48.25970 426 THR B CA 1
ATOM 8169 C C . THR B 1 426 ? 49.93900 43.68600 2.98700 1.000 49.75438 426 THR B C 1
ATOM 8170 O O . THR B 1 426 ? 50.47300 43.63800 4.10700 1.000 52.81266 426 THR B O 1
ATOM 8174 N N . MET B 1 427 ? 49.35300 42.62600 2.43000 1.000 45.64786 427 MET B N 1
ATOM 8175 C CA . MET B 1 427 ? 49.29500 41.34700 3.12600 1.000 43.81069 427 MET B CA 1
ATOM 8176 C C . MET B 1 427 ? 50.68000 40.72600 3.26200 1.000 45.94276 427 MET B C 1
ATOM 8177 O O . MET B 1 427 ? 51.01800 40.18100 4.31900 1.000 45.84583 427 MET B O 1
ATOM 8182 N N . GLN B 1 428 ? 51.49200 40.77300 2.20400 1.000 46.93355 428 GLN B N 1
ATOM 8183 C CA . GLN B 1 428 ? 52.87500 40.32000 2.33200 1.000 53.05679 428 GLN B CA 1
ATOM 8184 C C . GLN B 1 428 ? 53.59600 41.08600 3.44000 1.000 53.13165 428 GLN B C 1
ATOM 8185 O O . GLN B 1 428 ? 54.21400 40.48900 4.33400 1.000 52.15827 428 GLN B O 1
ATOM 8191 N N . GLN B 1 429 ? 53.48600 42.41900 3.41600 1.000 53.09345 429 GLN B N 1
ATOM 8192 C CA . GLN B 1 429 ? 54.15000 43.26900 4.40500 1.000 56.35595 429 GLN B CA 1
ATOM 8193 C C . GLN B 1 429 ? 53.78200 42.88000 5.83200 1.000 51.46682 429 GLN B C 1
ATOM 8194 O O . GLN B 1 429 ? 54.58100 43.08900 6.75200 1.000 55.41393 429 GLN B O 1
ATOM 8200 N N . ARG B 1 430 ? 52.59600 42.29700 6.03500 1.000 52.02554 430 ARG B N 1
ATOM 8201 C CA . ARG B 1 430 ? 52.08900 41.92000 7.35300 1.000 51.83088 430 ARG B CA 1
ATOM 8202 C C . ARG B 1 430 ? 52.37000 40.47400 7.73400 1.000 46.82008 430 ARG B C 1
ATOM 8203 O O . ARG B 1 430 ? 51.91400 40.03600 8.79300 1.000 50.20016 430 ARG B O 1
ATOM 8211 N N . GLY B 1 431 ? 53.10000 39.72100 6.92000 1.000 47.87234 431 GLY B N 1
ATOM 8212 C CA . GLY B 1 431 ? 53.28700 38.32100 7.25400 1.000 46.86254 431 GLY B CA 1
ATOM 8213 C C . GLY B 1 431 ? 52.10400 37.43600 6.90000 1.000 49.82274 431 GLY B C 1
ATOM 8214 O O . GLY B 1 431 ? 51.97900 36.32800 7.44500 1.000 39.57026 431 GLY B O 1
ATOM 8215 N N . LYS B 1 432 ? 51.23600 37.89900 5.99700 1.000 44.13121 432 LYS B N 1
ATOM 8216 C CA . LYS B 1 432 ? 50.02100 37.22000 5.56800 1.000 42.94733 432 LYS B CA 1
ATOM 8217 C C . LYS B 1 432 ? 50.01200 37.06600 4.05600 1.000 46.65352 432 LYS B C 1
ATOM 8218 O O . LYS B 1 432 ? 49.02700 37.36400 3.38100 1.000 44.66818 432 LYS B O 1
ATOM 8224 N N . SER B 1 433 ? 51.14000 36.62600 3.51100 1.000 48.42471 433 SER B N 1
ATOM 8225 C CA . SER B 1 433 ? 51.28000 36.49800 2.07300 1.000 49.54523 433 SER B CA 1
ATOM 8226 C C . SER B 1 433 ? 50.30600 35.46300 1.52100 1.000 48.24880 433 SER B C 1
ATOM 8227 O O . SER B 1 433 ? 50.10100 34.40000 2.11000 1.000 45.07648 433 SER B O 1
ATOM 8230 N N . LEU B 1 434 ? 49.70000 35.78700 0.38400 1.000 48.66981 434 LEU B N 1
ATOM 8231 C CA . LEU B 1 434 ? 48.91200 34.82000 -0.36900 1.000 55.91571 434 LEU B CA 1
ATOM 8232 C C . LEU B 1 434 ? 49.77200 33.97300 -1.31200 1.000 50.74816 434 LEU B C 1
ATOM 8233 O O . LEU B 1 434 ? 49.25400 33.41300 -2.28000 1.000 57.50725 434 LEU B O 1
ATOM 8238 N N . ARG B 1 435 ? 51.07800 33.91200 -1.08100 1.000 55.39019 435 ARG B N 1
ATOM 8239 C CA . ARG B 1 435 ? 51.92300 32.95900 -1.78100 1.000 55.88164 435 ARG B CA 1
ATOM 8240 C C . ARG B 1 435 ? 51.86000 31.63200 -1.04400 1.000 53.36520 435 ARG B C 1
ATOM 8241 O O . ARG B 1 435 ? 51.85800 31.59200 0.19200 1.000 45.27384 435 ARG B O 1
ATOM 8249 N N . PHE B 1 436 ? 51.77000 30.54700 -1.80200 1.000 54.74984 436 PHE B N 1
ATOM 8250 C CA . PHE B 1 436 ? 51.70600 29.21200 -1.23300 1.000 52.40075 436 PHE B CA 1
ATOM 8251 C C . PHE B 1 436 ? 53.02100 28.50800 -1.51100 1.000 52.75734 436 PHE B C 1
ATOM 8252 O O . PHE B 1 436 ? 53.57500 28.62000 -2.60700 1.000 57.49331 436 PHE B O 1
ATOM 8260 N N . ASP B 1 437 ? 53.53500 27.82300 -0.51100 1.000 58.05509 437 ASP B N 1
ATOM 8261 C CA . ASP B 1 437 ? 54.76200 27.05300 -0.63200 1.000 61.78523 437 ASP B CA 1
ATOM 8262 C C . ASP B 1 437 ? 54.43100 25.60000 -0.92800 1.000 57.16353 437 ASP B C 1
ATOM 8263 O O . ASP B 1 437 ? 53.28300 25.16500 -0.76700 1.000 56.72128 437 ASP B O 1
ATOM 8268 N N . PRO B 1 438 ? 55.41800 24.81000 -1.37300 1.000 55.76470 438 PRO B N 1
ATOM 8269 C CA . PRO B 1 438 ? 55.11400 23.45200 -1.86000 1.000 55.66968 438 PRO B CA 1
ATOM 8270 C C . PRO B 1 438 ? 54.35800 22.57600 -0.87800 1.000 55.61665 438 PRO B C 1
ATOM 8271 O O . PRO B 1 438 ? 53.50000 21.79900 -1.31700 1.000 54.44065 438 PRO B O 1
ATOM 8275 N N . GLU B 1 439 ? 54.62400 22.64700 0.42800 1.000 49.93379 439 GLU B N 1
ATOM 8276 C CA . GLU B 1 439 ? 53.84400 21.75200 1.27800 1.000 56.32389 439 GLU B CA 1
ATOM 8277 C C . GLU B 1 439 ? 52.40800 22.24200 1.45600 1.000 49.63679 439 GLU B C 1
ATOM 8278 O O . GLU B 1 439 ? 51.50200 21.42200 1.61700 1.000 49.01103 439 GLU B O 1
ATOM 8284 N N . GLU B 1 440 ? 52.16500 23.55100 1.41500 1.000 50.91628 440 GLU B N 1
ATOM 8285 C CA . GLU B 1 440 ? 50.77600 24.00700 1.35000 1.000 54.12707 440 GLU B CA 1
ATOM 8286 C C . GLU B 1 440 ? 50.09300 23.48600 0.08800 1.000 46.53969 440 GLU B C 1
ATOM 8287 O O . GLU B 1 440 ? 48.95600 23.02400 0.14900 1.000 47.22740 440 GLU B O 1
ATOM 8293 N N . ILE B 1 441 ? 50.78800 23.51400 -1.05400 1.000 45.00665 441 ILE B N 1
ATOM 8294 C CA . ILE B 1 441 ? 50.20500 23.00100 -2.29400 1.000 44.90543 441 ILE B CA 1
ATOM 8295 C C . ILE B 1 441 ? 49.82700 21.52800 -2.14000 1.000 49.89056 441 ILE B C 1
ATOM 8296 O O . ILE B 1 441 ? 48.69000 21.13500 -2.43400 1.000 43.80827 441 ILE B O 1
ATOM 8301 N N . SER B 1 442 ? 50.76700 20.69100 -1.65700 1.000 46.12053 442 SER B N 1
ATOM 8302 C CA . SER B 1 442 ? 50.45800 19.28600 -1.40200 1.000 45.04553 442 SER B CA 1
ATOM 8303 C C . SER B 1 442 ? 49.26600 19.12600 -0.47000 1.000 48.19760 442 SER B C 1
ATOM 8304 O O . SER B 1 442 ? 48.44400 18.22900 -0.66600 1.000 45.45062 442 SER B O 1
ATOM 8307 N N . GLU B 1 443 ? 49.15700 19.96200 0.57200 1.000 44.26465 443 GLU B N 1
ATOM 8308 C CA . GLU B 1 443 ? 47.98300 19.83400 1.43100 1.000 49.56725 443 GLU B CA 1
ATOM 8309 C C . GLU B 1 443 ? 46.69600 20.13300 0.65900 1.000 45.02900 443 GLU B C 1
ATOM 8310 O O . GLU B 1 443 ? 45.68900 19.44800 0.84400 1.000 44.80278 443 GLU B O 1
ATOM 8316 N N . LEU B 1 444 ? 46.70600 21.14900 -0.21000 1.000 42.49194 444 LEU B N 1
ATOM 8317 C CA . LEU B 1 444 ? 45.48500 21.48600 -0.94300 1.000 43.32770 444 LEU B CA 1
ATOM 8318 C C . LEU B 1 444 ? 45.08500 20.34800 -1.87000 1.000 43.57325 444 LEU B C 1
ATOM 8319 O O . LEU B 1 444 ? 43.89600 20.02800 -1.99500 1.000 36.00716 444 LEU B O 1
ATOM 8324 N N . ALA B 1 445 ? 46.07600 19.68300 -2.48000 1.000 45.62321 445 ALA B N 1
ATOM 8325 C CA . ALA B 1 445 ? 45.80000 18.60200 -3.41800 1.000 46.75974 445 ALA B CA 1
ATOM 8326 C C . ALA B 1 445 ? 45.26400 17.34800 -2.74800 1.000 40.41758 445 ALA B C 1
ATOM 8327 O O . ALA B 1 445 ? 44.89500 16.40100 -3.44600 1.000 43.13474 445 ALA B O 1
ATOM 8329 N N . GLN B 1 446 ? 45.23700 17.28100 -1.42300 1.000 45.42353 446 GLN B N 1
ATOM 8330 C CA . GLN B 1 446 ? 44.66900 16.10000 -0.79200 1.000 45.97498 446 GLN B CA 1
ATOM 8331 C C . GLN B 1 446 ? 43.46300 16.44400 0.07800 1.000 46.87492 446 GLN B C 1
ATOM 8332 O O . GLN B 1 446 ? 43.05200 15.62800 0.91400 1.000 44.32784 446 GLN B O 1
ATOM 8338 N N . LEU B 1 447 ? 42.87600 17.63000 -0.13200 1.000 43.66455 447 LEU B N 1
ATOM 8339 C CA . LEU B 1 447 ? 41.67600 18.04500 0.58500 1.000 46.35148 447 LEU B CA 1
ATOM 8340 C C . LEU B 1 447 ? 40.57400 16.99800 0.44300 1.000 43.56965 447 LEU B C 1
ATOM 8341 O O . LEU B 1 447 ? 40.44400 16.34600 -0.59800 1.000 43.01449 447 LEU B O 1
ATOM 8346 N N . ASP B 1 448 ? 39.75100 16.86300 1.48600 1.000 43.45647 448 ASP B N 1
ATOM 8347 C CA . ASP B 1 448 ? 38.67200 15.87600 1.50800 1.000 48.11121 448 ASP B CA 1
ATOM 8348 C C . ASP B 1 448 ? 37.34300 16.45200 1.02400 1.000 47.51561 448 ASP B C 1
ATOM 8349 O O . ASP B 1 448 ? 37.05200 17.63900 1.19400 1.000 44.71933 448 ASP B O 1
ATOM 8354 N N . TYR B 1 449 ? 36.51800 15.57700 0.45600 1.000 47.10577 449 TYR B N 1
ATOM 8355 C CA . TYR B 1 449 ? 35.12400 15.90700 0.19100 1.000 45.13929 449 TYR B CA 1
ATOM 8356 C C . TYR B 1 449 ? 34.47000 16.43200 1.46100 1.000 49.77708 449 TYR B C 1
ATOM 8357 O O . TYR B 1 449 ? 34.56000 15.80900 2.52500 1.000 49.43019 449 TYR B O 1
ATOM 8366 N N . GLY B 1 450 ? 33.85700 17.61200 1.36300 1.000 47.24368 450 GLY B N 1
ATOM 8367 C CA . GLY B 1 450 ? 33.15600 18.22300 2.47100 1.000 47.40024 450 GLY B CA 1
ATOM 8368 C C . GLY B 1 450 ? 33.97000 19.23600 3.25900 1.000 47.90433 450 GLY B C 1
ATOM 8369 O O . GLY B 1 450 ? 33.38800 20.05000 3.97600 1.000 45.12249 450 GLY B O 1
ATOM 8370 N N . ASN B 1 451 ? 35.28100 19.20600 3.14800 1.000 44.83843 451 ASN B N 1
ATOM 8371 C CA . ASN B 1 451 ? 36.08800 20.25900 3.72300 1.000 44.11424 451 ASN B CA 1
ATOM 8372 C C . ASN B 1 451 ? 35.71800 21.59000 3.06900 1.000 51.52404 451 ASN B C 1
ATOM 8373 O O . ASN B 1 451 ? 35.61100 21.65700 1.83700 1.000 45.97550 451 ASN B O 1
ATOM 8378 N N . PRO B 1 452 ? 35.52200 22.66600 3.84400 1.000 48.46376 452 PRO B N 1
ATOM 8379 C CA . PRO B 1 452 ? 35.03500 23.92400 3.24100 1.000 45.88393 452 PRO B CA 1
ATOM 8380 C C . PRO B 1 452 ? 35.98500 24.51800 2.21300 1.000 44.09799 452 PRO B C 1
ATOM 8381 O O . PRO B 1 452 ? 35.53300 25.21600 1.29800 1.000 44.37683 452 PRO B O 1
ATOM 8385 N N . ARG B 1 453 ? 37.28000 24.25700 2.32000 1.000 42.51083 453 ARG B N 1
ATOM 8386 C CA . ARG B 1 453 ? 38.22700 24.75900 1.33500 1.000 41.44880 453 ARG B CA 1
ATOM 8387 C C . ARG B 1 453 ? 38.18600 23.98200 0.02500 1.000 42.06580 453 ARG B C 1
ATOM 8388 O O . ARG B 1 453 ? 38.76700 24.44200 -0.96300 1.000 42.59695 453 ARG B O 1
ATOM 8396 N N . THR B 1 454 ? 37.50000 22.83900 -0.01100 1.000 38.86459 454 THR B N 1
ATOM 8397 C CA . THR B 1 454 ? 37.51500 21.97200 -1.19000 1.000 39.68828 454 THR B CA 1
ATOM 8398 C C . THR B 1 454 ? 36.72100 22.57200 -2.35400 1.000 39.12846 454 THR B C 1
ATOM 8399 O O . THR B 1 454 ? 37.25100 22.73900 -3.45800 1.000 36.19848 454 THR B O 1
ATOM 8403 N N . PHE B 1 455 ? 35.44900 22.91300 -2.13400 1.000 37.19555 455 PHE B N 1
ATOM 8404 C CA . PHE B 1 455 ? 34.70100 23.55400 -3.21000 1.000 45.74610 455 PHE B CA 1
ATOM 8405 C C . PHE B 1 455 ? 35.35100 24.87600 -3.60100 1.000 42.76284 455 PHE B C 1
ATOM 8406 O O . PHE B 1 455 ? 35.43500 25.20800 -4.79000 1.000 42.24934 455 PHE B O 1
ATOM 8414 N N . ALA B 1 456 ? 35.84900 25.62600 -2.61900 1.000 39.46478 456 ALA B N 1
ATOM 8415 C CA . ALA B 1 456 ? 36.52300 26.88400 -2.93000 1.000 43.65198 456 ALA B CA 1
ATOM 8416 C C . ALA B 1 456 ? 37.68100 26.65200 -3.89300 1.000 42.60960 456 ALA B C 1
ATOM 8417 O O . ALA B 1 456 ? 37.79500 27.33800 -4.91700 1.000 38.97586 456 ALA B O 1
ATOM 8419 N N . LEU B 1 457 ? 38.53400 25.65900 -3.59200 1.000 38.19279 457 LEU B N 1
ATOM 8420 C CA . LEU B 1 457 ? 39.64100 25.31600 -4.48800 1.000 35.40140 457 LEU B CA 1
ATOM 8421 C C . LEU B 1 457 ? 39.13500 24.88700 -5.86800 1.000 36.79400 457 LEU B C 1
ATOM 8422 O O . LEU B 1 457 ? 39.66000 25.31500 -6.89700 1.000 38.30806 457 LEU B O 1
ATOM 8427 N N . LEU B 1 458 ? 38.13100 24.02100 -5.90800 1.000 36.12637 458 LEU B N 1
ATOM 8428 C CA . LEU B 1 458 ? 37.63400 23.54700 -7.20000 1.000 40.18786 458 LEU B CA 1
ATOM 8429 C C . LEU B 1 458 ? 37.08600 24.69700 -8.05300 1.000 41.78215 458 LEU B C 1
ATOM 8430 O O . LEU B 1 458 ? 37.34600 24.76100 -9.26200 1.000 40.88266 458 LEU B O 1
ATOM 8435 N N . THR B 1 459 ? 36.32700 25.61800 -7.44600 1.000 40.97911 459 THR B N 1
ATOM 8436 C CA . THR B 1 459 ? 35.82700 26.75700 -8.21500 1.000 43.37302 459 THR B CA 1
ATOM 8437 C C . THR B 1 459 ? 36.94200 27.69900 -8.63100 1.000 44.85871 459 THR B C 1
ATOM 8438 O O . THR B 1 459 ? 36.74700 28.50100 -9.54600 1.000 43.70354 459 THR B O 1
ATOM 8442 N N . LEU B 1 460 ? 38.11000 27.61000 -7.99600 1.000 43.17640 460 LEU B N 1
ATOM 8443 C CA . LEU B 1 460 ? 39.26500 28.32800 -8.51000 1.000 43.60546 460 LEU B CA 1
ATOM 8444 C C . LEU B 1 460 ? 39.96100 27.55900 -9.63200 1.000 43.23559 460 LEU B C 1
ATOM 8445 O O . LEU B 1 460 ? 40.49500 28.16600 -10.56200 1.000 43.64817 460 LEU B O 1
ATOM 8450 N N . LEU B 1 461 ? 39.96700 26.22900 -9.57000 1.000 44.06196 461 LEU B N 1
ATOM 8451 C CA . LEU B 1 461 ? 40.70100 25.46700 -10.57200 1.000 45.83219 461 LEU B CA 1
ATOM 8452 C C . LEU B 1 461 ? 39.91400 25.34600 -11.86800 1.000 45.71097 461 LEU B C 1
ATOM 8453 O O . LEU B 1 461 ? 40.50400 25.39700 -12.95100 1.000 43.33576 461 LEU B O 1
ATOM 8458 N N . PHE B 1 462 ? 38.58800 25.17500 -11.76600 1.000 41.38654 462 PHE B N 1
ATOM 8459 C CA . PHE B 1 462 ? 37.69500 24.97500 -12.90400 1.000 43.93218 462 PHE B CA 1
ATOM 8460 C C . PHE B 1 462 ? 36.61300 26.04700 -12.86100 1.000 46.80771 462 PHE B C 1
ATOM 8461 O O . PHE B 1 462 ? 35.47900 25.77100 -12.44600 1.000 45.89819 462 PHE B O 1
ATOM 8469 N N . PRO B 1 463 ? 36.93100 27.28800 -13.22800 1.000 46.30484 463 PRO B N 1
ATOM 8470 C CA . PRO B 1 463 ? 35.88800 28.30800 -13.36600 1.000 53.86450 463 PRO B CA 1
ATOM 8471 C C . PRO B 1 463 ? 35.07500 28.04800 -14.62400 1.000 54.83239 463 PRO B C 1
ATOM 8472 O O . PRO B 1 463 ? 35.41800 27.21600 -15.46200 1.000 59.11364 463 PRO B O 1
ATOM 8476 N N . GLY B 1 464 ? 33.96900 28.75400 -14.74800 1.000 55.65202 464 GLY B N 1
ATOM 8477 C CA . GLY B 1 464 ? 33.18300 28.56500 -15.95200 1.000 57.09396 464 GLY B CA 1
ATOM 8478 C C . GLY B 1 464 ? 31.71700 28.40100 -15.64100 1.000 57.82552 464 GLY B C 1
ATOM 8479 O O . GLY B 1 464 ? 30.84700 28.90700 -16.35500 1.000 60.97387 464 GLY B O 1
ATOM 8480 N N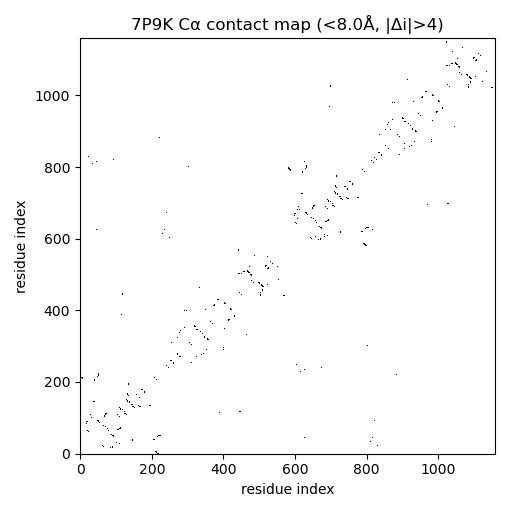 . PHE B 1 465 ? 31.42700 27.69300 -14.56500 1.000 58.67213 465 PHE B N 1
ATOM 8481 C CA . PHE B 1 465 ? 30.04700 27.59100 -14.14800 1.000 57.55860 465 PHE B CA 1
ATOM 8482 C C . PHE B 1 465 ? 29.55100 28.95000 -13.67600 1.000 57.97426 465 PHE B C 1
ATOM 8483 O O . PHE B 1 465 ? 30.32900 29.83900 -13.32600 1.000 63.28979 465 PHE B O 1
ATOM 8491 N N . ASP B 1 466 ? 28.23100 29.10000 -13.68900 1.000 60.51146 466 ASP B N 1
ATOM 8492 C CA . ASP B 1 466 ? 27.52500 30.19900 -13.03900 1.000 59.27982 466 ASP B CA 1
ATOM 8493 C C . ASP B 1 466 ? 27.39300 29.81700 -11.57100 1.000 61.37168 466 ASP B C 1
ATOM 8494 O O . ASP B 1 466 ? 26.44600 29.13600 -11.16100 1.000 61.29360 466 ASP B O 1
ATOM 8499 N N . PHE B 1 467 ? 28.35900 30.25700 -10.75700 1.000 60.96630 467 PHE B N 1
ATOM 8500 C CA . PHE B 1 467 ? 28.36300 29.81800 -9.36900 1.000 53.96027 467 PHE B CA 1
ATOM 8501 C C . PHE B 1 467 ? 27.22300 30.41700 -8.55600 1.000 56.19987 467 PHE B C 1
ATOM 8502 O O . PHE B 1 467 ? 27.01200 29.98400 -7.41400 1.000 55.66983 467 PHE B O 1
ATOM 8510 N N . SER B 1 468 ? 26.46800 31.37800 -9.11000 1.000 56.98653 468 SER B N 1
ATOM 8511 C CA . SER B 1 468 ? 25.23400 31.79400 -8.43900 1.000 60.70417 468 SER B CA 1
ATOM 8512 C C . SER B 1 468 ? 24.11600 30.76500 -8.62400 1.000 59.15688 468 SER B C 1
ATOM 8513 O O . SER B 1 468 ? 23.20900 30.68400 -7.78800 1.000 59.33763 468 SER B O 1
ATOM 8516 N N . ARG B 1 469 ? 24.17600 29.95600 -9.68400 1.000 61.68500 469 ARG B N 1
ATOM 8517 C CA . ARG B 1 469 ? 23.19700 28.89700 -9.90400 1.000 63.39341 469 ARG B CA 1
ATOM 8518 C C . ARG B 1 469 ? 23.61300 27.63700 -9.13800 1.000 63.63448 469 ARG B C 1
ATOM 8519 O O . ARG B 1 469 ? 24.64200 27.60500 -8.45600 1.000 62.04509 469 ARG B O 1
ATOM 8527 N N . HIS B 1 470 ? 22.80300 26.58200 -9.23400 1.000 60.60809 470 HIS B N 1
ATOM 8528 C CA . HIS B 1 470 ? 23.10000 25.35000 -8.51300 1.000 59.27518 470 HIS B CA 1
ATOM 8529 C C . HIS B 1 470 ? 24.34300 24.66200 -9.06700 1.000 59.25649 470 HIS B C 1
ATOM 8530 O O . HIS B 1 470 ? 24.57100 24.64200 -10.28400 1.000 52.49973 470 HIS B O 1
ATOM 8537 N N . PHE B 1 471 ? 25.15100 24.10400 -8.15700 1.000 53.84536 471 PHE B N 1
ATOM 8538 C CA . PHE B 1 471 ? 26.27200 23.24100 -8.51500 1.000 47.97466 471 PHE B CA 1
ATOM 8539 C C . PHE B 1 471 ? 26.67200 22.42600 -7.29100 1.000 48.95152 471 PHE B C 1
ATOM 8540 O O . PHE B 1 471 ? 26.28400 22.73400 -6.16400 1.000 48.44495 471 PHE B O 1
ATOM 8548 N N . HIS B 1 472 ? 27.41200 21.34600 -7.52500 1.000 46.84481 472 HIS B N 1
ATOM 8549 C CA . HIS B 1 472 ? 27.88100 20.54900 -6.40200 1.000 48.55968 472 HIS B CA 1
ATOM 8550 C C . HIS B 1 472 ? 29.23500 19.94500 -6.73600 1.000 44.83046 472 HIS B C 1
ATOM 8551 O O . HIS B 1 472 ? 29.67600 19.93700 -7.89300 1.000 41.77694 472 HIS B O 1
ATOM 8558 N N . VAL B 1 473 ? 29.89500 19.47400 -5.68600 1.000 43.85578 473 VAL B N 1
ATOM 8559 C CA . VAL B 1 473 ? 31.11600 18.67400 -5.78400 1.000 43.13108 473 VAL B CA 1
ATOM 8560 C C . VAL B 1 473 ? 30.70900 17.21800 -5.88600 1.000 42.69445 473 VAL B C 1
ATOM 8561 O O . VAL B 1 473 ? 29.89700 16.74100 -5.08800 1.000 47.02264 473 VAL B O 1
ATOM 8565 N N . ASP B 1 474 ? 31.26100 16.50800 -6.85800 1.000 37.21374 474 ASP B N 1
ATOM 8566 C CA . ASP B 1 474 ? 30.92700 15.10600 -7.04200 1.000 43.90272 474 ASP B CA 1
ATOM 8567 C C . ASP B 1 474 ? 32.19900 14.27100 -7.09600 1.000 43.72471 474 ASP B C 1
ATOM 8568 O O . ASP B 1 474 ? 33.28900 14.77600 -7.38400 1.000 40.26802 474 ASP B O 1
ATOM 8573 N N . HIS B 1 475 ? 32.04000 12.97500 -6.84500 1.000 42.97156 475 HIS B N 1
ATOM 8574 C CA . HIS B 1 475 ? 33.13500 12.01900 -6.98300 1.000 47.03107 475 HIS B CA 1
ATOM 8575 C C . HIS B 1 475 ? 33.20900 11.51600 -8.41800 1.000 44.09105 475 HIS B C 1
ATOM 8576 O O . HIS B 1 475 ? 32.18800 11.19300 -9.02700 1.000 42.38540 475 HIS B O 1
ATOM 8583 N N . ILE B 1 476 ? 34.41500 11.46500 -8.96800 1.000 44.01658 476 ILE B N 1
ATOM 8584 C CA . ILE B 1 476 ? 34.55500 10.93700 -10.31400 1.000 42.93463 476 ILE B CA 1
ATOM 8585 C C . ILE B 1 476 ? 34.28100 9.44000 -10.31300 1.000 47.79785 476 ILE B C 1
ATOM 8586 O O . ILE B 1 476 ? 33.43800 8.94300 -11.07000 1.000 45.13584 476 ILE B O 1
ATOM 8591 N N . TYR B 1 477 ? 34.97800 8.69800 -9.45400 1.000 43.19141 477 TYR B N 1
ATOM 8592 C CA . TYR B 1 477 ? 34.61100 7.32000 -9.16600 1.000 40.65183 477 TYR B CA 1
ATOM 8593 C C . TYR B 1 477 ? 33.66500 7.35800 -7.97600 1.000 44.29635 477 TYR B C 1
ATOM 8594 O O . TYR B 1 477 ? 34.09400 7.73400 -6.87800 1.000 45.45117 477 TYR B O 1
ATOM 8603 N N . PRO B 1 478 ? 32.38900 7.03800 -8.15200 1.000 46.44138 478 PRO B N 1
ATOM 8604 C CA . PRO B 1 478 ? 31.41800 7.28800 -7.08200 1.000 49.46917 478 PRO B CA 1
ATOM 8605 C C . PRO B 1 478 ? 31.86100 6.71900 -5.74600 1.000 47.81559 478 PRO B C 1
ATOM 8606 O O . PRO B 1 478 ? 32.37200 5.60300 -5.65800 1.000 50.74701 478 PRO B O 1
ATOM 8610 N N . LYS B 1 479 ? 31.65400 7.51500 -4.69200 1.000 51.55186 479 LYS B N 1
ATOM 8611 C CA . LYS B 1 479 ? 32.06500 7.11700 -3.35200 1.000 55.34924 479 LYS B CA 1
ATOM 8612 C C . LYS B 1 479 ? 31.42800 5.80100 -2.94500 1.000 58.88806 479 LYS B C 1
ATOM 8613 O O . LYS B 1 479 ? 31.99800 5.07700 -2.12100 1.000 58.04098 479 LYS B O 1
ATOM 8619 N N . GLY B 1 480 ? 30.27100 5.46600 -3.52300 1.000 59.34089 480 GLY B N 1
ATOM 8620 C CA . GLY B 1 480 ? 29.56800 4.25600 -3.12300 1.000 57.42450 480 GLY B CA 1
ATOM 8621 C C . GLY B 1 480 ? 30.28900 2.97600 -3.49000 1.000 59.50671 480 GLY B C 1
ATOM 8622 O O . GLY B 1 480 ? 30.16000 1.97000 -2.78600 1.000 64.48820 480 GLY B O 1
ATOM 8623 N N . LEU B 1 481 ? 31.05300 2.98500 -4.58800 1.000 58.14430 481 LEU B N 1
ATOM 8624 C CA . LEU B 1 481 ? 31.81600 1.79400 -4.95100 1.000 59.23180 481 LEU B CA 1
ATOM 8625 C C . LEU B 1 481 ? 32.89300 1.43100 -3.94400 1.000 57.70276 481 LEU B C 1
ATOM 8626 O O . LEU B 1 481 ? 33.46900 0.35000 -4.06800 1.000 64.37289 481 LEU B O 1
ATOM 8631 N N . PHE B 1 482 ? 33.20900 2.29100 -2.97900 1.000 59.36091 482 PHE B N 1
ATOM 8632 C CA . PHE B 1 482 ? 34.41800 2.13000 -2.16700 1.000 57.94654 482 PHE B CA 1
ATOM 8633 C C . PHE B 1 482 ? 34.05000 1.71300 -0.74600 1.000 64.70207 482 PHE B C 1
ATOM 8634 O O . PHE B 1 482 ? 34.11100 2.50600 0.19500 1.000 70.10121 482 PHE B O 1
ATOM 8642 N N . THR B 1 483 ? 33.71000 0.44100 -0.57900 1.000 69.66283 483 THR B N 1
ATOM 8643 C CA . THR B 1 483 ? 33.59100 -0.15900 0.74300 1.000 68.31214 483 THR B CA 1
ATOM 8644 C C . THR B 1 483 ? 34.55400 -1.33400 0.83700 1.000 72.80204 483 THR B C 1
ATOM 8645 O O . THR B 1 483 ? 35.03100 -1.85100 -0.17900 1.000 73.48174 483 THR B O 1
ATOM 8649 N N . ARG B 1 484 ? 34.84900 -1.75800 2.06900 1.000 73.94504 484 ARG B N 1
ATOM 8650 C CA . ARG B 1 484 ? 35.82000 -2.83500 2.24800 1.000 73.91743 484 ARG B CA 1
ATOM 8651 C C . ARG B 1 484 ? 35.34200 -4.12300 1.58800 1.000 77.44107 484 ARG B C 1
ATOM 8652 O O . ARG B 1 484 ? 36.12200 -4.82300 0.92900 1.000 74.83307 484 ARG B O 1
ATOM 8660 N N . ASN B 1 485 ? 34.05600 -4.44400 1.73900 1.000 80.34234 485 ASN B N 1
ATOM 8661 C CA . ASN B 1 485 ? 33.50200 -5.61200 1.06600 1.000 77.57334 485 ASN B CA 1
ATOM 8662 C C . ASN B 1 485 ? 33.69000 -5.51100 -0.43800 1.000 77.78977 485 ASN B C 1
ATOM 8663 O O . ASN B 1 485 ? 34.35600 -6.35300 -1.05200 1.000 79.39598 485 ASN B O 1
ATOM 8668 N N . LYS B 1 486 ? 33.10700 -4.47300 -1.04600 1.000 76.58169 486 LYS B N 1
ATOM 8669 C CA . LYS B 1 486 ? 33.08900 -4.36600 -2.50200 1.000 70.85178 486 LYS B CA 1
ATOM 8670 C C . LYS B 1 486 ? 34.49500 -4.41100 -3.09300 1.000 69.59158 486 LYS B C 1
ATOM 8671 O O . LYS B 1 486 ? 34.70800 -4.99200 -4.16600 1.000 70.19312 486 LYS B O 1
ATOM 8677 N N . LEU B 1 487 ? 35.46900 -3.80700 -2.40900 1.000 68.95732 487 LEU B N 1
ATOM 8678 C CA . LEU B 1 487 ? 36.80500 -3.68900 -2.98400 1.000 68.17223 487 LEU B CA 1
ATOM 8679 C C . LEU B 1 487 ? 37.56400 -5.01100 -2.93000 1.000 72.91509 487 LEU B C 1
ATOM 8680 O O . LEU B 1 487 ? 38.30500 -5.34100 -3.86400 1.000 73.54634 487 LEU B O 1
ATOM 8685 N N . ALA B 1 488 ? 37.41700 -5.77400 -1.83800 1.000 75.72147 488 ALA B N 1
ATOM 8686 C CA . ALA B 1 488 ? 38.18400 -7.01200 -1.70200 1.000 75.74433 488 ALA B CA 1
ATOM 8687 C C . ALA B 1 488 ? 37.80700 -8.03500 -2.77000 1.000 72.44981 488 ALA B C 1
ATOM 8688 O O . ALA B 1 488 ? 38.62100 -8.90100 -3.11200 1.000 70.43268 488 ALA B O 1
ATOM 8690 N N . LYS B 1 489 ? 36.61600 -7.90900 -3.35400 1.000 67.78174 489 LYS B N 1
ATOM 8691 C CA . LYS B 1 489 ? 36.18800 -8.85000 -4.38500 1.000 72.74462 489 LYS B CA 1
ATOM 8692 C C . LYS B 1 489 ? 36.67000 -8.46800 -5.79200 1.000 75.73319 489 LYS B C 1
ATOM 8693 O O . LYS B 1 489 ? 36.80700 -9.34200 -6.65900 1.000 79.58953 489 LYS B O 1
ATOM 8699 N N . VAL B 1 490 ? 36.89000 -7.18100 -6.06900 1.000 71.41190 490 VAL B N 1
ATOM 8700 C CA . VAL B 1 490 ? 37.56800 -6.82600 -7.31300 1.000 73.68413 490 VAL B CA 1
ATOM 8701 C C . VAL B 1 490 ? 39.04200 -7.18500 -7.27400 1.000 73.04716 490 VAL B C 1
ATOM 8702 O O . VAL B 1 490 ? 39.70500 -7.16400 -8.31700 1.000 72.82039 490 VAL B O 1
ATOM 8706 N N . GLY B 1 491 ? 39.57000 -7.51700 -6.10000 1.000 74.40332 491 GLY B N 1
ATOM 8707 C CA . GLY B 1 491 ? 40.90700 -8.05100 -5.97900 1.000 72.28410 491 GLY B CA 1
ATOM 8708 C C . GLY B 1 491 ? 41.87100 -7.16400 -5.23400 1.000 76.80753 491 GLY B C 1
ATOM 8709 O O . GLY B 1 491 ? 42.97800 -7.61900 -4.90600 1.000 80.99842 491 GLY B O 1
ATOM 8710 N N . VAL B 1 492 ? 41.49800 -5.92100 -4.94900 1.000 76.43374 492 VAL B N 1
ATOM 8711 C CA . VAL B 1 492 ? 42.37800 -5.01600 -4.20800 1.000 80.03270 492 VAL B CA 1
ATOM 8712 C C . VAL B 1 492 ? 42.86800 -5.73200 -2.95600 1.000 77.28043 492 VAL B C 1
ATOM 8713 O O . VAL B 1 492 ? 42.05200 -6.19700 -2.14900 1.000 77.46755 492 VAL B O 1
ATOM 8717 N N . PRO B 1 493 ? 44.18000 -5.86100 -2.77300 1.000 79.40745 493 PRO B N 1
ATOM 8718 C CA . PRO B 1 493 ? 44.70800 -6.50700 -1.56300 1.000 78.71997 493 PRO B CA 1
ATOM 8719 C C . PRO B 1 493 ? 44.08800 -5.95400 -0.28700 1.000 79.44862 493 PRO B C 1
ATOM 8720 O O . PRO B 1 493 ? 43.68600 -4.79200 -0.21900 1.000 79.70590 493 PRO B O 1
ATOM 8724 N N . ALA B 1 494 ? 44.03900 -6.80900 0.74100 1.000 80.45772 494 ALA B N 1
ATOM 8725 C CA . ALA B 1 494 ? 43.43300 -6.42400 2.01100 1.000 77.08213 494 ALA B CA 1
ATOM 8726 C C . ALA B 1 494 ? 44.16800 -5.26100 2.66600 1.000 75.65508 494 ALA B C 1
ATOM 8727 O O . ALA B 1 494 ? 43.57500 -4.51700 3.45800 1.000 77.11155 494 ALA B O 1
ATOM 8729 N N . GLU B 1 495 ? 45.44700 -5.08000 2.35800 1.000 73.87949 495 GLU B N 1
ATOM 8730 C CA . GLU B 1 495 ? 46.21100 -4.01500 2.99200 1.000 81.88867 495 GLU B CA 1
ATOM 8731 C C . GLU B 1 495 ? 46.08700 -2.68300 2.26200 1.000 81.58360 495 GLU B C 1
ATOM 8732 O O . GLU B 1 495 ? 46.29400 -1.63000 2.88000 1.000 83.01864 495 GLU B O 1
ATOM 8738 N N . GLN B 1 496 ? 45.73800 -2.70200 0.97800 1.000 80.75098 496 GLN B N 1
ATOM 8739 C CA . GLN B 1 496 ? 45.49000 -1.48300 0.21900 1.000 78.24687 496 GLN B CA 1
ATOM 8740 C C . GLN B 1 496 ? 44.06100 -0.98400 0.35600 1.000 73.43822 496 GLN B C 1
ATOM 8741 O O . GLN B 1 496 ? 43.72700 0.03700 -0.24500 1.000 72.46432 496 GLN B O 1
ATOM 8747 N N . LEU B 1 497 ? 43.21900 -1.67100 1.13500 1.000 73.40132 497 LEU B N 1
ATOM 8748 C CA . LEU B 1 497 ? 41.79500 -1.35400 1.14900 1.000 71.69123 497 LEU B CA 1
ATOM 8749 C C . LEU B 1 497 ? 41.52100 -0.01000 1.80600 1.000 69.09487 497 LEU B C 1
ATOM 8750 O O . LEU B 1 497 ? 40.71700 0.77900 1.29400 1.000 66.74119 497 LEU B O 1
ATOM 8755 N N . ASP B 1 498 ? 42.14900 0.26100 2.95200 1.000 69.76072 498 ASP B N 1
ATOM 8756 C CA . ASP B 1 498 ? 41.91400 1.54000 3.61100 1.000 71.24207 498 ASP B CA 1
ATOM 8757 C C . ASP B 1 498 ? 42.59900 2.68900 2.88600 1.000 64.38614 498 ASP B C 1
ATOM 8758 O O . ASP B 1 498 ? 42.16100 3.83500 3.01200 1.000 64.77955 498 ASP B O 1
ATOM 8763 N N . GLU B 1 499 ? 43.65600 2.40300 2.13200 1.000 64.51576 499 GLU B N 1
ATOM 8764 C CA . GLU B 1 499 ? 44.27100 3.42200 1.29300 1.000 65.38337 499 GLU B CA 1
ATOM 8765 C C . GLU B 1 499 ? 43.29400 3.89900 0.22400 1.000 63.15966 499 GLU B C 1
ATOM 8766 O O . GLU B 1 499 ? 43.03700 5.09800 0.10400 1.000 60.27582 499 GLU B O 1
ATOM 8772 N N . LEU B 1 500 ? 42.72300 2.96500 -0.54900 1.000 57.92848 500 LEU B N 1
ATOM 8773 C CA . LEU B 1 500 ? 41.78700 3.33700 -1.60500 1.000 60.29082 500 LEU B CA 1
ATOM 8774 C C . LEU B 1 500 ? 40.59600 4.09400 -1.04500 1.000 58.25606 500 LEU B C 1
ATOM 8775 O O . LEU B 1 500 ? 40.14700 5.07500 -1.64200 1.000 56.85303 500 LEU B O 1
ATOM 8780 N N . ILE B 1 501 ? 40.06800 3.65900 0.10200 1.000 57.87160 501 ILE B N 1
ATOM 8781 C CA . ILE B 1 501 ? 38.86500 4.29000 0.64100 1.000 57.96432 501 ILE B CA 1
ATOM 8782 C C . ILE B 1 501 ? 39.14600 5.73600 1.03900 1.000 55.93139 501 ILE B C 1
ATOM 8783 O O . ILE B 1 501 ? 38.37600 6.64800 0.71100 1.000 51.20748 501 ILE B O 1
ATOM 8788 N N . GLU B 1 502 ? 40.25900 5.96900 1.74400 1.000 55.72547 502 GLU B N 1
ATOM 8789 C CA . GLU B 1 502 ? 40.63500 7.33300 2.10500 1.000 53.31718 502 GLU B CA 1
ATOM 8790 C C . GLU B 1 502 ? 40.87100 8.19400 0.86300 1.000 52.58966 502 GLU B C 1
ATOM 8791 O O . GLU B 1 502 ? 40.49200 9.37100 0.83100 1.000 52.04267 502 GLU B O 1
ATOM 8797 N N . ALA B 1 503 ? 41.47900 7.62200 -0.17500 1.000 52.17600 503 ALA B N 1
ATOM 8798 C CA . ALA B 1 503 ? 41.81600 8.37700 -1.37500 1.000 46.12405 503 ALA B CA 1
ATOM 8799 C C . ALA B 1 503 ? 40.59900 8.69600 -2.23100 1.000 47.89001 503 ALA B C 1
ATOM 8800 O O . ALA B 1 503 ? 40.57900 9.72400 -2.92700 1.000 45.03496 503 ALA B O 1
ATOM 8802 N N . SER B 1 504 ? 39.59600 7.82500 -2.21900 1.000 44.50572 504 SER B N 1
ATOM 8803 C CA . SER B 1 504 ? 38.41000 8.06400 -3.02400 1.000 46.72930 504 SER B CA 1
ATOM 8804 C C . SER B 1 504 ? 37.67300 9.31300 -2.58100 1.000 45.47094 504 SER B C 1
ATOM 8805 O O . SER B 1 504 ? 36.88600 9.87100 -3.35400 1.000 44.98208 504 SER B O 1
ATOM 8808 N N . ASN B 1 505 ? 37.90900 9.76900 -1.36100 1.000 47.73288 505 ASN B N 1
ATOM 8809 C CA . ASN B 1 505 ? 37.20600 10.92300 -0.83600 1.000 47.92523 505 ASN B CA 1
ATOM 8810 C C . ASN B 1 505 ? 37.99400 12.22600 -0.98500 1.000 45.54887 505 ASN B C 1
ATOM 8811 O O . ASN B 1 505 ? 37.57000 13.24700 -0.44100 1.000 49.60618 505 ASN B O 1
ATOM 8816 N N . LYS B 1 506 ? 39.08900 12.24100 -1.74500 1.000 41.48854 506 LYS B N 1
ATOM 8817 C CA . LYS B 1 506 ? 39.98400 13.39700 -1.78600 1.000 39.87643 506 LYS B CA 1
ATOM 8818 C C . LYS B 1 506 ? 40.04600 14.03900 -3.16900 1.000 40.17127 506 LYS B C 1
ATOM 8819 O O . LYS B 1 506 ? 39.57500 13.49100 -4.16900 1.000 43.83775 506 LYS B O 1
ATOM 8825 N N . LEU B 1 507 ? 40.68900 15.20500 -3.21300 1.000 41.85665 507 LEU B N 1
ATOM 8826 C CA . LEU B 1 507 ? 40.61600 16.07700 -4.38300 1.000 42.03500 507 LEU B CA 1
ATOM 8827 C C . LEU B 1 507 ? 40.87600 15.38300 -5.71400 1.000 39.55668 507 LEU B C 1
ATOM 8828 O O . LEU B 1 507 ? 40.14500 15.68300 -6.67900 1.000 39.99073 507 LEU B O 1
ATOM 8833 N N . PRO B 1 508 ? 41.85800 14.48600 -5.85700 1.000 41.22211 508 PRO B N 1
ATOM 8834 C CA . PRO B 1 508 ? 42.08300 13.85800 -7.17600 1.000 38.79555 508 PRO B CA 1
ATOM 8835 C C . PRO B 1 508 ? 40.89200 13.06600 -7.69700 1.000 38.85126 508 PRO B C 1
ATOM 8836 O O . PRO B 1 508 ? 40.83800 12.78200 -8.89200 1.000 37.41734 508 PRO B O 1
ATOM 8840 N N . ASN B 1 509 ? 39.93900 12.69800 -6.84500 1.000 39.85315 509 ASN B N 1
ATOM 8841 C CA . ASN B 1 509 ? 38.72700 12.01600 -7.26900 1.000 38.12711 509 ASN B CA 1
ATOM 8842 C C . ASN B 1 509 ? 37.50700 12.94800 -7.25400 1.000 42.05450 509 ASN B C 1
ATOM 8843 O O . ASN B 1 509 ? 36.36300 12.47600 -7.26000 1.000 39.31398 509 ASN B O 1
ATOM 8848 N N . LEU B 1 510 ? 37.72600 14.26400 -7.22200 1.000 38.35101 510 LEU B N 1
ATOM 8849 C CA . LEU B 1 510 ? 36.64600 15.22400 -7.06800 1.000 38.12605 510 LEU B CA 1
ATOM 8850 C C . LEU B 1 510 ? 36.53800 16.12900 -8.28900 1.000 40.29103 510 LEU B C 1
ATOM 8851 O O . LEU B 1 510 ? 37.53600 16.42000 -8.97000 1.000 35.28862 510 LEU B O 1
ATOM 8856 N N . GLN B 1 511 ? 35.31000 16.58600 -8.53900 1.000 39.43192 511 GLN B N 1
ATOM 8857 C CA . GLN B 1 511 ? 35.00500 17.45400 -9.67200 1.000 36.05963 511 GLN B CA 1
ATOM 8858 C C . GLN B 1 511 ? 33.82000 18.34800 -9.32400 1.000 38.14326 511 GLN B C 1
ATOM 8859 O O . GLN B 1 511 ? 33.02900 18.04900 -8.42800 1.000 37.91174 511 GLN B O 1
ATOM 8865 N N . LEU B 1 512 ? 33.70300 19.45900 -10.04800 1.000 37.77023 512 LEU B N 1
ATOM 8866 C CA . LEU B 1 512 ? 32.52900 20.31400 -9.96600 1.000 43.32035 512 LEU B CA 1
ATOM 8867 C C . LEU B 1 512 ? 31.52800 19.94600 -11.06600 1.000 47.18907 512 LEU B C 1
ATOM 8868 O O . LEU B 1 512 ? 31.90100 19.76900 -12.22800 1.000 44.05488 512 LEU B O 1
ATOM 8873 N N . LEU B 1 513 ? 30.26200 19.86400 -10.69300 1.000 42.92989 513 LEU B N 1
ATOM 8874 C CA . LEU B 1 513 ? 29.17300 19.53700 -11.59600 1.000 45.80230 513 LEU B CA 1
ATOM 8875 C C . LEU B 1 513 ? 28.07600 20.58600 -11.45300 1.000 47.57660 513 LEU B C 1
ATOM 8876 O O . LEU B 1 513 ? 27.73500 20.98800 -10.33100 1.000 42.71880 513 LEU B O 1
ATOM 8881 N N . GLU B 1 514 ? 27.53400 21.03500 -12.58900 1.000 44.65164 514 GLU B N 1
ATOM 8882 C CA . GLU B 1 514 ? 26.36900 21.90900 -12.56500 1.000 50.05651 514 GLU B CA 1
ATOM 8883 C C . GLU B 1 514 ? 25.13900 21.14400 -12.08300 1.000 49.34132 514 GLU B C 1
ATOM 8884 O O . GLU B 1 514 ? 24.99700 19.93900 -12.30300 1.000 50.35986 514 GLU B O 1
ATOM 8890 N N . GLY B 1 515 ? 24.24800 21.85700 -11.42800 1.000 49.12130 515 GLY B N 1
ATOM 8891 C CA . GLY B 1 515 ? 23.02500 21.26200 -10.95300 1.000 48.39952 515 GLY B CA 1
ATOM 8892 C C . GLY B 1 515 ? 23.17800 20.53100 -9.63300 1.000 55.45099 515 GLY B C 1
ATOM 8893 O O . GLY B 1 515 ? 24.17100 20.64900 -8.88700 1.000 49.13795 515 GLY B O 1
ATOM 8894 N N . THR B 1 516 ? 22.13900 19.76600 -9.33600 1.000 55.47746 516 THR B N 1
ATOM 8895 C CA . THR B 1 516 ? 22.04300 19.00100 -8.10900 1.000 57.25157 516 THR B CA 1
ATOM 8896 C C . THR B 1 516 ? 22.51600 17.56000 -8.35800 1.000 60.63780 516 THR B C 1
ATOM 8897 O O . THR B 1 516 ? 22.88100 17.17500 -9.47700 1.000 56.12790 516 THR B O 1
ATOM 8901 N N . ILE B 1 517 ? 22.50000 16.75100 -7.29500 1.000 57.65379 517 ILE B N 1
ATOM 8902 C CA . ILE B 1 517 ? 23.12500 15.43300 -7.33900 1.000 57.46618 517 ILE B CA 1
ATOM 8903 C C . ILE B 1 517 ? 22.42100 14.54700 -8.35600 1.000 61.93258 517 ILE B C 1
ATOM 8904 O O . ILE B 1 517 ? 21.21900 14.28300 -8.25100 1.000 62.77696 517 ILE B O 1
ATOM 8909 N N . ASN B 1 518 ? 23.17600 14.06400 -9.33500 1.000 56.82829 518 ASN B N 1
ATOM 8910 C CA . ASN B 1 518 ? 22.66700 13.12000 -10.32000 1.000 61.90757 518 ASN B CA 1
ATOM 8911 C C . ASN B 1 518 ? 22.80600 11.69900 -9.77300 1.000 63.17633 518 ASN B C 1
ATOM 8912 O O . ASN B 1 518 ? 23.92600 11.22500 -9.54600 1.000 63.60984 518 ASN B O 1
ATOM 8917 N N . ASN B 1 519 ? 21.67200 11.02000 -9.56000 1.000 62.96637 519 ASN B N 1
ATOM 8918 C CA . ASN B 1 519 ? 21.69000 9.69000 -8.94900 1.000 62.59950 519 ASN B CA 1
ATOM 8919 C C . ASN B 1 519 ? 22.06300 8.59100 -9.93500 1.000 65.84676 519 ASN B C 1
ATOM 8920 O O . ASN B 1 519 ? 22.56200 7.54000 -9.51600 1.000 66.19728 519 ASN B O 1
ATOM 8925 N N . GLN B 1 520 ? 21.82500 8.79400 -11.23300 1.000 58.62898 520 GLN B N 1
ATOM 8926 C CA . GLN B 1 520 ? 22.27100 7.79800 -12.20000 1.000 64.91857 520 GLN B CA 1
ATOM 8927 C C . GLN B 1 520 ? 23.76700 7.90800 -12.51100 1.000 61.85719 520 GLN B C 1
ATOM 8928 O O . GLN B 1 520 ? 24.37700 6.91300 -12.91400 1.000 62.96762 520 GLN B O 1
ATOM 8934 N N . LYS B 1 521 ? 24.38300 9.07900 -12.31000 1.000 64.05371 521 LYS B N 1
ATOM 8935 C CA . LYS B 1 521 ? 25.84100 9.16700 -12.40000 1.000 55.58451 521 LYS B CA 1
ATOM 8936 C C . LYS B 1 521 ? 26.50500 8.34700 -11.29100 1.000 51.29704 521 LYS B C 1
ATOM 8937 O O . LYS B 1 521 ? 27.48600 7.63800 -11.54200 1.000 48.49274 521 LYS B O 1
ATOM 8943 N N . ARG B 1 522 ? 25.94500 8.38800 -10.07700 1.000 47.55268 522 ARG B N 1
ATOM 8944 C CA . ARG B 1 522 ? 26.54800 7.77800 -8.89700 1.000 57.51486 522 ARG B CA 1
ATOM 8945 C C . ARG B 1 522 ? 26.43400 6.26000 -8.85500 1.000 60.18863 522 ARG B C 1
ATOM 8946 O O . ARG B 1 522 ? 26.97000 5.67200 -7.90400 1.000 57.89536 522 ARG B O 1
ATOM 8954 N N . GLN B 1 523 ? 25.76100 5.61700 -9.81700 1.000 54.49248 523 GLN B N 1
ATOM 8955 C CA . GLN B 1 523 ? 25.62300 4.16200 -9.83700 1.000 59.66740 523 GLN B CA 1
ATOM 8956 C C . GLN B 1 523 ? 26.46100 3.49900 -10.91900 1.000 54.54630 523 GLN B C 1
ATOM 8957 O O . GLN B 1 523 ? 26.41700 2.27300 -11.03600 1.000 60.07907 523 GLN B O 1
ATOM 8963 N N . LYS B 1 524 ? 27.21100 4.26600 -11.70500 1.000 50.24442 524 LYS B N 1
ATOM 8964 C CA . LYS B 1 524 ? 28.02500 3.76600 -12.80300 1.000 52.02192 524 LYS B CA 1
ATOM 8965 C C . LYS B 1 524 ? 29.50900 4.02200 -12.55400 1.000 52.03291 524 LYS B C 1
ATOM 8966 O O . LYS B 1 524 ? 29.89500 4.92600 -11.80800 1.000 46.18585 524 LYS B O 1
ATOM 8972 N N . MET B 1 525 ? 30.33900 3.24200 -13.23100 1.000 49.23255 525 MET B N 1
ATOM 8973 C CA . MET B 1 525 ? 31.73600 3.60200 -13.36300 1.000 51.75832 525 MET B CA 1
ATOM 8974 C C . MET B 1 525 ? 31.86700 4.84900 -14.24400 1.000 52.93866 525 MET B C 1
ATOM 8975 O O . MET B 1 525 ? 31.12300 5.00600 -15.21700 1.000 52.00306 525 MET B O 1
ATOM 8980 N N . PRO B 1 526 ? 32.79500 5.75600 -13.92300 1.000 55.48946 526 PRO B N 1
ATOM 8981 C CA . PRO B 1 526 ? 32.91500 7.00000 -14.70800 1.000 43.93434 526 PRO B CA 1
ATOM 8982 C C . PRO B 1 526 ? 33.10200 6.79700 -16.20300 1.000 56.03462 526 PRO B C 1
ATOM 8983 O O . PRO B 1 526 ? 32.58800 7.61000 -16.98900 1.000 53.73327 526 PRO B O 1
ATOM 8987 N N . HIS B 1 527 ? 33.84600 5.77000 -16.63200 1.000 54.32437 527 HIS B N 1
ATOM 8988 C CA . HIS B 1 527 ? 34.02800 5.58100 -18.07100 1.000 58.87148 527 HIS B CA 1
ATOM 8989 C C . HIS B 1 527 ? 32.72000 5.16200 -18.72600 1.000 56.98883 527 HIS B C 1
ATOM 8990 O O . HIS B 1 527 ? 32.42600 5.55900 -19.85900 1.000 57.67908 527 HIS B O 1
ATOM 8997 N N . GLU B 1 528 ? 31.92300 4.36900 -18.01300 1.000 58.43070 528 GLU B N 1
ATOM 8998 C CA . GLU B 1 528 ? 30.57800 4.03300 -18.46000 1.000 60.68123 528 GLU B CA 1
ATOM 8999 C C . GLU B 1 528 ? 29.72700 5.28500 -18.60500 1.000 59.24583 528 GLU B C 1
ATOM 9000 O O . GLU B 1 528 ? 29.10300 5.51100 -19.64800 1.000 61.95799 528 GLU B O 1
ATOM 9006 N N . TRP B 1 529 ? 29.67800 6.10700 -17.55400 1.000 57.50313 529 TRP B N 1
ATOM 9007 C CA . TRP B 1 529 ? 28.82100 7.29000 -17.57200 1.000 56.83802 529 TRP B CA 1
ATOM 9008 C C . TRP B 1 529 ? 29.23500 8.26900 -18.66400 1.000 57.91039 529 TRP B C 1
ATOM 9009 O O . TRP B 1 529 ? 28.38400 8.86200 -19.33100 1.000 59.26263 529 TRP B O 1
ATOM 9020 N N . TYR B 1 530 ? 30.53600 8.45300 -18.86300 1.000 55.66019 530 TYR B N 1
ATOM 9021 C CA . TYR B 1 530 ? 30.98900 9.44600 -19.82400 1.000 60.25123 530 TYR B CA 1
ATOM 9022 C C . TYR B 1 530 ? 30.94100 8.91500 -21.25400 1.000 61.84211 530 TYR B C 1
ATOM 9023 O O . TYR B 1 530 ? 30.82300 9.70700 -22.19500 1.000 64.23337 530 TYR B O 1
ATOM 9032 N N . ALA B 1 531 ? 31.01600 7.59300 -21.44300 1.000 62.89344 531 ALA B N 1
ATOM 9033 C CA . ALA B 1 531 ? 30.89000 7.04300 -22.79200 1.000 61.10977 531 ALA B CA 1
ATOM 9034 C C . ALA B 1 531 ? 29.47000 7.18500 -23.32300 1.000 59.63465 531 ALA B C 1
ATOM 9035 O O . ALA B 1 531 ? 29.28000 7.38800 -24.52800 1.000 62.59918 531 ALA B O 1
ATOM 9037 N N . GLN B 1 532 ? 28.46500 7.10900 -22.45000 1.000 59.89927 532 GLN B N 1
ATOM 9038 C CA . GLN B 1 532 ? 27.08800 7.28200 -22.90000 1.000 63.66305 532 GLN B CA 1
ATOM 9039 C C . GLN B 1 532 ? 26.63300 8.74100 -22.92800 1.000 67.23202 532 GLN B C 1
ATOM 9040 O O . GLN B 1 532 ? 25.70700 9.06700 -23.67600 1.000 72.34608 532 GLN B O 1
ATOM 9046 N N . GLN B 1 533 ? 27.24700 9.63500 -22.14300 1.000 67.07627 533 GLN B N 1
ATOM 9047 C CA . GLN B 1 533 ? 26.88400 11.04500 -22.24300 1.000 66.38023 533 GLN B CA 1
ATOM 9048 C C . GLN B 1 533 ? 27.60100 11.75800 -23.37700 1.000 64.19684 533 GLN B C 1
ATOM 9049 O O . GLN B 1 533 ? 27.12900 12.80600 -23.81800 1.000 69.58675 533 GLN B O 1
ATOM 9055 N N . TRP B 1 534 ? 28.73000 11.23900 -23.84200 1.000 61.98483 534 TRP B N 1
ATOM 9056 C CA . TRP B 1 534 ? 29.55800 11.91200 -24.84000 1.000 61.28831 534 TRP B CA 1
ATOM 9057 C C . TRP B 1 534 ? 29.94400 10.91400 -25.92600 1.000 69.02591 534 TRP B C 1
ATOM 9058 O O . TRP B 1 534 ? 31.11100 10.51300 -26.03400 1.000 71.39495 534 TRP B O 1
ATOM 9069 N N . PRO B 1 535 ? 28.97600 10.49200 -26.75900 1.000 69.43133 535 PRO B N 1
ATOM 9070 C CA . PRO B 1 535 ? 29.27400 9.45700 -27.76800 1.000 66.34377 535 PRO B CA 1
ATOM 9071 C C . PRO B 1 535 ? 30.44300 9.79800 -28.67100 1.000 71.05031 535 PRO B C 1
ATOM 9072 O O . PRO B 1 535 ? 31.27100 8.92300 -28.95700 1.000 71.08616 535 PRO B O 1
ATOM 9076 N N . ASP B 1 536 ? 30.54500 11.04000 -29.13200 1.000 69.63073 536 ASP B N 1
ATOM 9077 C CA . ASP B 1 536 ? 31.71600 11.42400 -29.90800 1.000 72.73811 536 ASP B CA 1
ATOM 9078 C C . ASP B 1 536 ? 32.97100 11.30900 -29.04500 1.000 76.35971 536 ASP B C 1
ATOM 9079 O O . ASP B 1 536 ? 33.09600 11.98600 -28.01900 1.000 77.92305 536 ASP B O 1
ATOM 9084 N N . VAL B 1 537 ? 33.90900 10.45900 -29.47200 1.000 74.66229 537 VAL B N 1
ATOM 9085 C CA . VAL B 1 537 ? 35.10700 10.20400 -28.68000 1.000 73.86360 537 VAL B CA 1
ATOM 9086 C C . VAL B 1 537 ? 35.99300 11.43600 -28.56200 1.000 78.06160 537 VAL B C 1
ATOM 9087 O O . VAL B 1 537 ? 36.83000 11.50600 -27.65100 1.000 79.37166 537 VAL B O 1
ATOM 9091 N N . ASN B 1 538 ? 35.83100 12.41300 -29.46200 1.000 81.15150 538 ASN B N 1
ATOM 9092 C CA . ASN B 1 538 ? 36.67100 13.60800 -29.45600 1.000 78.83435 538 ASN B CA 1
ATOM 9093 C C . ASN B 1 538 ? 36.12800 14.66200 -28.50200 1.000 75.15608 538 ASN B C 1
ATOM 9094 O O . ASN B 1 538 ? 36.87800 15.23000 -27.70000 1.000 75.89599 538 ASN B O 1
ATOM 9099 N N . ALA B 1 539 ? 34.83100 14.95300 -28.58900 1.000 75.26756 539 ALA B N 1
ATOM 9100 C CA . ALA B 1 539 ? 34.19300 15.75100 -27.55300 1.000 74.55047 539 ALA B CA 1
ATOM 9101 C C . ALA B 1 539 ? 34.57900 15.21100 -26.18000 1.000 73.76238 539 ALA B C 1
ATOM 9102 O O . ALA B 1 539 ? 35.14500 15.93100 -25.34500 1.000 71.19337 539 ALA B O 1
ATOM 9104 N N . ARG B 1 540 ? 34.34100 13.91200 -25.96700 1.000 72.92962 540 ARG B N 1
ATOM 9105 C CA . ARG B 1 540 ? 34.61800 13.28900 -24.67600 1.000 70.72851 540 ARG B CA 1
ATOM 9106 C C . ARG B 1 540 ? 36.00400 13.64300 -24.15300 1.000 66.08328 540 ARG B C 1
ATOM 9107 O O . ARG B 1 540 ? 36.14400 14.11600 -23.02500 1.000 64.13125 540 ARG B O 1
ATOM 9115 N N . GLN B 1 541 ? 37.04600 13.42800 -24.95500 1.000 67.76423 541 GLN B N 1
ATOM 9116 C CA . GLN B 1 541 ? 38.38600 13.68300 -24.43600 1.000 68.27975 541 GLN B CA 1
ATOM 9117 C C . GLN B 1 541 ? 38.70100 15.17000 -24.28100 1.000 70.67213 541 GLN B C 1
ATOM 9118 O O . GLN B 1 541 ? 39.66800 15.51100 -23.59400 1.000 72.10990 541 GLN B O 1
ATOM 9124 N N . ALA B 1 542 ? 37.91500 16.06800 -24.88000 1.000 69.26926 542 ALA B N 1
ATOM 9125 C CA . ALA B 1 542 ? 38.12200 17.48300 -24.58900 1.000 66.61047 542 ALA B CA 1
ATOM 9126 C C . ALA B 1 542 ? 37.43000 17.87800 -23.28700 1.000 64.44919 542 ALA B C 1
ATOM 9127 O O . ALA B 1 542 ? 38.03600 18.52400 -22.43000 1.000 66.06562 542 ALA B O 1
ATOM 9129 N N . HIS B 1 543 ? 36.16600 17.48200 -23.11400 1.000 62.27052 543 HIS B N 1
ATOM 9130 C CA . HIS B 1 543 ? 35.47900 17.67300 -21.84000 1.000 60.05154 543 HIS B CA 1
ATOM 9131 C C . HIS B 1 543 ? 36.30300 17.12900 -20.67200 1.000 65.86260 543 HIS B C 1
ATOM 9132 O O . HIS B 1 543 ? 36.66700 17.86600 -19.74400 1.000 63.58778 543 HIS B O 1
ATOM 9139 N N . LEU B 1 544 ? 36.61300 15.83100 -20.70800 1.000 63.57505 544 LEU B N 1
ATOM 9140 C CA . LEU B 1 544 ? 37.41000 15.22600 -19.64500 1.000 61.42727 544 LEU B CA 1
ATOM 9141 C C . LEU B 1 544 ? 38.71900 15.97700 -19.42500 1.000 60.34002 544 LEU B C 1
ATOM 9142 O O . LEU B 1 544 ? 39.18100 16.11200 -18.28400 1.000 56.74882 544 LEU B O 1
ATOM 9147 N N . GLN B 1 545 ? 39.35100 16.44400 -20.50400 1.000 60.64907 545 GLN B N 1
ATOM 9148 C CA . GLN B 1 545 ? 40.62200 17.14200 -20.34800 1.000 62.29592 545 GLN B CA 1
ATOM 9149 C C . GLN B 1 545 ? 40.42200 18.50400 -19.68000 1.000 60.65138 545 GLN B C 1
ATOM 9150 O O . GLN B 1 545 ? 41.27300 18.95200 -18.89700 1.000 54.00560 545 GLN B O 1
ATOM 9156 N N . SER B 1 546 ? 39.30000 19.16700 -19.96800 1.000 56.61827 546 SER B N 1
ATOM 9157 C CA . SER B 1 546 ? 38.97300 20.39400 -19.26400 1.000 57.99023 546 SER B CA 1
ATOM 9158 C C . SER B 1 546 ? 38.87200 20.17800 -17.75100 1.000 59.52767 546 SER B C 1
ATOM 9159 O O . SER B 1 546 ? 38.99200 21.14400 -16.98600 1.000 50.77982 546 SER B O 1
ATOM 9162 N N . GLN B 1 547 ? 38.67100 18.93400 -17.30500 1.000 56.84998 547 GLN B N 1
ATOM 9163 C CA . GLN B 1 547 ? 38.54200 18.60900 -15.89300 1.000 49.04101 547 GLN B CA 1
ATOM 9164 C C . GLN B 1 547 ? 39.77700 17.92500 -15.34600 1.000 46.79648 547 GLN B C 1
ATOM 9165 O O . GLN B 1 547 ? 39.72800 17.35400 -14.25500 1.000 47.88223 547 GLN B O 1
ATOM 9171 N N . ALA B 1 548 ? 40.89100 17.98800 -16.06800 1.000 46.56498 548 ALA B N 1
ATOM 9172 C CA . ALA B 1 548 ? 42.13500 17.36900 -15.64200 1.000 48.40735 548 ALA B CA 1
ATOM 9173 C C . ALA B 1 548 ? 41.98800 15.85100 -15.48500 1.000 49.08813 548 ALA B C 1
ATOM 9174 O O . ALA B 1 548 ? 42.66900 15.23500 -14.66100 1.000 48.20139 548 ALA B O 1
ATOM 9176 N N . ILE B 1 549 ? 41.07900 15.26000 -16.26500 1.000 50.88051 549 ILE B N 1
ATOM 9177 C CA . ILE B 1 549 ? 40.93200 13.81600 -16.42100 1.000 52.09406 549 ILE B CA 1
ATOM 9178 C C . ILE B 1 549 ? 41.55900 13.42000 -17.75600 1.000 54.12449 549 ILE B C 1
ATOM 9179 O O . ILE B 1 549 ? 41.03600 13.77200 -18.82200 1.000 55.30652 549 ILE B O 1
ATOM 9184 N N . THR B 1 550 ? 42.67700 12.68500 -17.69800 1.000 53.46285 550 THR B N 1
ATOM 9185 C CA . THR B 1 550 ? 43.30600 12.09800 -18.88400 1.000 53.28887 550 THR B CA 1
ATOM 9186 C C . THR B 1 550 ? 42.63200 10.78300 -19.28500 1.000 60.56821 550 THR B C 1
ATOM 9187 O O . THR B 1 550 ? 42.12900 10.64000 -20.40400 1.000 61.15568 550 THR B O 1
ATOM 9191 N N . SER B 1 551 ? 42.61500 9.80900 -18.38000 1.000 60.35366 551 SER B N 1
ATOM 9192 C CA . SER B 1 551 ? 42.05000 8.49900 -18.65600 1.000 57.10834 551 SER B CA 1
ATOM 9193 C C . SER B 1 551 ? 41.09800 8.11600 -17.53500 1.000 55.13794 551 SER B C 1
ATOM 9194 O O . SER B 1 551 ? 41.11100 8.70900 -16.45200 1.000 56.73710 551 SER B O 1
ATOM 9197 N N . LEU B 1 552 ? 40.26800 7.11500 -17.80900 1.000 47.92994 552 LEU B N 1
ATOM 9198 C CA . LEU B 1 552 ? 39.31100 6.58900 -16.84200 1.000 52.24162 552 LEU B CA 1
ATOM 9199 C C . LEU B 1 552 ? 39.44500 5.07000 -16.81900 1.000 54.47722 552 LEU B C 1
ATOM 9200 O O . LEU B 1 552 ? 38.65300 4.34700 -17.44600 1.000 54.39358 552 LEU B O 1
ATOM 9205 N N . PRO B 1 553 ? 40.45200 4.55600 -16.11000 1.000 53.94858 553 PRO B N 1
ATOM 9206 C CA . PRO B 1 553 ? 40.57100 3.10700 -15.90900 1.000 51.96903 553 PRO B CA 1
ATOM 9207 C C . PRO B 1 553 ? 39.23000 2.45600 -15.65600 1.000 51.08965 553 PRO B C 1
ATOM 9208 O O . PRO B 1 553 ? 38.38400 3.03400 -14.96200 1.000 50.84114 553 PRO B O 1
ATOM 9212 N N . GLU B 1 554 ? 39.03000 1.25800 -16.21300 1.000 56.07810 554 GLU B N 1
ATOM 9213 C CA . GLU B 1 554 ? 37.72500 0.60400 -16.20500 1.000 59.50193 554 GLU B CA 1
ATOM 9214 C C . GLU B 1 554 ? 37.50800 -0.29500 -14.99900 1.000 56.76788 554 GLU B C 1
ATOM 9215 O O . GLU B 1 554 ? 36.39600 -0.79700 -14.81600 1.000 57.08554 554 GLU B O 1
ATOM 9221 N N . GLN B 1 555 ? 38.52500 -0.50500 -14.17300 1.000 59.01168 555 GLN B N 1
ATOM 9222 C CA . GLN B 1 555 ? 38.38800 -1.34800 -12.99500 1.000 61.06610 555 GLN B CA 1
ATOM 9223 C C . GLN B 1 555 ? 39.00200 -0.66400 -11.78600 1.000 54.60503 555 GLN B C 1
ATOM 9224 O O . GLN B 1 555 ? 40.04600 -0.01400 -11.89000 1.000 53.75457 555 GLN B O 1
ATOM 9230 N N . LEU B 1 556 ? 38.33600 -0.81400 -10.64200 1.000 53.99755 556 LEU B N 1
ATOM 9231 C CA . LEU B 1 556 ? 38.80800 -0.20300 -9.40700 1.000 57.50691 556 LEU B CA 1
ATOM 9232 C C . LEU B 1 556 ? 40.25300 -0.56600 -9.10900 1.000 59.50689 556 LEU B C 1
ATOM 9233 O O . LEU B 1 556 ? 40.98800 0.24600 -8.53700 1.000 60.09610 556 LEU B O 1
ATOM 9238 N N . ASN B 1 557 ? 40.67400 -1.78300 -9.47600 1.000 58.43406 557 ASN B N 1
ATOM 9239 C CA . ASN B 1 557 ? 42.04400 -2.22400 -9.22800 1.000 58.64816 557 ASN B CA 1
ATOM 9240 C C . ASN B 1 557 ? 43.06500 -1.20700 -9.70900 1.000 57.46796 557 ASN B C 1
ATOM 9241 O O . ASN B 1 557 ? 44.18800 -1.17600 -9.20400 1.000 55.81932 557 ASN B O 1
ATOM 9246 N N . GLN B 1 558 ? 42.71200 -0.38700 -10.70000 1.000 54.49181 558 GLN B N 1
ATOM 9247 C CA . GLN B 1 558 ? 43.64200 0.60000 -11.23100 1.000 55.40424 558 GLN B CA 1
ATOM 9248 C C . GLN B 1 558 ? 43.29600 2.01800 -10.78900 1.000 50.73123 558 GLN B C 1
ATOM 9249 O O . GLN B 1 558 ? 43.78900 2.98400 -11.37200 1.000 51.38810 558 GLN B O 1
ATOM 9255 N N . PHE B 1 559 ? 42.47500 2.15600 -9.74400 1.000 50.09263 559 PHE B N 1
ATOM 9256 C CA . PHE B 1 559 ? 42.06900 3.47900 -9.28700 1.000 48.83719 559 PHE B CA 1
ATOM 9257 C C . PHE B 1 559 ? 43.26900 4.30500 -8.82700 1.000 50.04208 559 PHE B C 1
ATOM 9258 O O . PHE B 1 559 ? 43.36400 5.49800 -9.14200 1.000 46.95716 559 PHE B O 1
ATOM 9266 N N . MET B 1 560 ? 44.20100 3.70000 -8.08200 1.000 45.96830 560 MET B N 1
ATOM 9267 C CA . MET B 1 560 ? 45.31200 4.50400 -7.58800 1.000 46.19319 560 MET B CA 1
ATOM 9268 C C . MET B 1 560 ? 46.22500 4.96700 -8.72000 1.000 49.24718 560 MET B C 1
ATOM 9269 O O . MET B 1 560 ? 46.90500 5.98700 -8.57500 1.000 48.14586 560 MET B O 1
ATOM 9274 N N . ASP B 1 561 ? 46.24000 4.26600 -9.84800 1.000 47.50236 561 ASP B N 1
ATOM 9275 C CA . ASP B 1 561 ? 46.92500 4.78900 -11.02900 1.000 52.67470 561 ASP B CA 1
ATOM 9276 C C . ASP B 1 561 ? 46.25300 6.06400 -11.51500 1.000 51.72305 561 ASP B C 1
ATOM 9277 O O . ASP B 1 561 ? 46.92100 7.05800 -11.81700 1.000 50.72391 561 ASP B O 1
ATOM 9282 N N . PHE B 1 562 ? 44.92000 6.04600 -11.59800 1.000 50.44945 562 PHE B N 1
ATOM 9283 C CA . PHE B 1 562 ? 44.16500 7.23600 -11.96200 1.000 44.52804 562 PHE B CA 1
ATOM 9284 C C . PHE B 1 562 ? 44.40200 8.35200 -10.95000 1.000 47.29664 562 PHE B C 1
ATOM 9285 O O . PHE B 1 562 ? 44.64900 9.50700 -11.32100 1.000 47.96106 562 PHE B O 1
ATOM 9293 N N . TYR B 1 563 ? 44.33600 8.01100 -9.66100 1.000 42.31171 563 TYR B N 1
ATOM 9294 C CA . TYR B 1 563 ? 44.47600 8.99600 -8.59700 1.000 41.73297 563 TYR B CA 1
ATOM 9295 C C . TYR B 1 563 ? 45.82900 9.69400 -8.67400 1.000 47.07126 563 TYR B C 1
ATOM 9296 O O . TYR B 1 563 ? 45.90700 10.92300 -8.59600 1.000 43.63558 563 TYR B O 1
ATOM 9305 N N . ARG B 1 564 ? 46.91300 8.92000 -8.81700 1.000 46.08964 564 ARG B N 1
ATOM 9306 C CA . ARG B 1 564 ? 48.24900 9.51100 -8.87700 1.000 46.64368 564 ARG B CA 1
ATOM 9307 C C . ARG B 1 564 ? 48.39700 10.38900 -10.10600 1.000 41.60410 564 ARG B C 1
ATOM 9308 O O . ARG B 1 564 ? 49.08900 11.41800 -10.07200 1.000 47.03992 564 ARG B O 1
ATOM 9316 N N . GLU B 1 565 ? 47.78000 9.98100 -11.20900 1.000 38.98964 565 GLU B N 1
ATOM 9317 C CA . GLU B 1 565 ? 47.89900 10.72600 -12.45600 1.000 46.17497 565 GLU B CA 1
ATOM 9318 C C . GLU B 1 565 ? 47.16600 12.06200 -12.37800 1.000 45.40391 565 GLU B C 1
ATOM 9319 O O . GLU B 1 565 ? 47.70600 13.10400 -12.76400 1.000 46.98766 565 GLU B O 1
ATOM 9325 N N . ARG B 1 566 ? 45.93000 12.04700 -11.88800 1.000 41.92561 566 ARG B N 1
ATOM 9326 C CA . ARG B 1 566 ? 45.20200 13.29400 -11.73600 1.000 44.32264 566 ARG B CA 1
ATOM 9327 C C . ARG B 1 566 ? 45.74500 14.11900 -10.56900 1.000 46.96200 566 ARG B C 1
ATOM 9328 O O . ARG B 1 566 ? 45.71200 15.35500 -10.61700 1.000 39.22932 566 ARG B O 1
ATOM 9336 N N . GLN B 1 567 ? 46.24400 13.46500 -9.51500 1.000 41.79332 567 GLN B N 1
ATOM 9337 C CA . GLN B 1 567 ? 46.90300 14.22300 -8.46600 1.000 45.77208 567 GLN B CA 1
ATOM 9338 C C . GLN B 1 567 ? 48.05100 15.01800 -9.05200 1.000 43.89482 567 GLN B C 1
ATOM 9339 O O . GLN B 1 567 ? 48.28300 16.17200 -8.67700 1.000 44.16801 567 GLN B O 1
ATOM 9345 N N . GLU B 1 568 ? 48.76500 14.41900 -9.99900 1.000 46.15896 568 GLU B N 1
ATOM 9346 C CA . GLU B 1 568 ? 49.89800 15.10300 -10.60900 1.000 48.69727 568 GLU B CA 1
ATOM 9347 C C . GLU B 1 568 ? 49.43300 16.30700 -11.41000 1.000 45.30417 568 GLU B C 1
ATOM 9348 O O . GLU B 1 568 ? 50.03100 17.38500 -11.32400 1.000 47.90883 568 GLU B O 1
ATOM 9354 N N . THR B 1 569 ? 48.35400 16.14600 -12.18000 1.000 43.71447 569 THR B N 1
ATOM 9355 C CA . THR B 1 569 ? 47.84000 17.25800 -12.96800 1.000 46.63751 569 THR B CA 1
ATOM 9356 C C . THR B 1 569 ? 47.31100 18.36600 -12.07000 1.000 47.51110 569 THR B C 1
ATOM 9357 O O . THR B 1 569 ? 47.50400 19.55300 -12.35800 1.000 49.76615 569 THR B O 1
ATOM 9361 N N . LEU B 1 570 ? 46.65600 18.00000 -10.96200 1.000 47.38792 570 LEU B N 1
ATOM 9362 C CA . LEU B 1 570 ? 46.09600 19.01700 -10.07900 1.000 42.18404 570 LEU B CA 1
ATOM 9363 C C . LEU B 1 570 ? 47.20000 19.78300 -9.36700 1.000 45.85678 570 LEU B C 1
ATOM 9364 O O . LEU B 1 570 ? 47.11100 21.00400 -9.21500 1.000 45.85974 570 LEU B O 1
ATOM 9369 N N . LEU B 1 571 ? 48.25600 19.09500 -8.92900 1.000 47.12759 571 LEU B N 1
ATOM 9370 C CA . LEU B 1 571 ? 49.36900 19.81300 -8.32000 1.000 50.46742 571 LEU B CA 1
ATOM 9371 C C . LEU B 1 571 ? 49.86800 20.90600 -9.26300 1.000 50.40045 571 LEU B C 1
ATOM 9372 O O . LEU B 1 571 ? 50.00700 22.06800 -8.86800 1.000 50.69511 571 LEU B O 1
ATOM 9377 N N . ALA B 1 572 ? 50.08900 20.56300 -10.53200 1.000 46.99637 572 ALA B N 1
ATOM 9378 C CA . ALA B 1 572 ? 50.51800 21.57400 -11.49000 1.000 50.34765 572 ALA B CA 1
ATOM 9379 C C . ALA B 1 572 ? 49.49000 22.69500 -11.60000 1.000 48.84124 572 ALA B C 1
ATOM 9380 O O . ALA B 1 572 ? 49.83500 23.87300 -11.47900 1.000 54.95481 572 ALA B O 1
ATOM 9382 N N . ARG B 1 573 ? 48.21800 22.35200 -11.82000 1.000 46.90753 573 ARG B N 1
ATOM 9383 C CA . ARG B 1 573 ? 47.19400 23.38800 -11.97000 1.000 51.84204 573 ARG B CA 1
ATOM 9384 C C . ARG B 1 573 ? 47.07200 24.26100 -10.72100 1.000 47.68849 573 ARG B C 1
ATOM 9385 O O . ARG B 1 573 ? 46.82900 25.46600 -10.81900 1.000 47.27901 573 ARG B O 1
ATOM 9393 N N . ILE B 1 574 ? 47.19500 23.66600 -9.53700 1.000 51.07924 574 ILE B N 1
ATOM 9394 C CA . ILE B 1 574 ? 47.16100 24.45400 -8.30900 1.000 48.45140 574 ILE B CA 1
ATOM 9395 C C . ILE B 1 574 ? 48.32900 25.42100 -8.27600 1.000 49.47723 574 ILE B C 1
ATOM 9396 O O . ILE B 1 574 ? 48.17100 26.59100 -7.91300 1.000 50.43584 574 ILE B O 1
ATOM 9401 N N . ARG B 1 575 ? 49.52500 24.95000 -8.64200 1.000 55.06921 575 ARG B N 1
ATOM 9402 C CA . ARG B 1 575 ? 50.70700 25.81400 -8.63400 1.000 53.89888 575 ARG B CA 1
ATOM 9403 C C . ARG B 1 575 ? 50.45900 27.06400 -9.46300 1.000 55.89392 575 ARG B C 1
ATOM 9404 O O . ARG B 1 575 ? 50.61300 28.18800 -8.98000 1.000 57.15108 575 ARG B O 1
ATOM 9412 N N . THR B 1 576 ? 50.05200 26.88400 -10.71900 1.000 56.01722 576 THR B N 1
ATOM 9413 C CA . THR B 1 576 ? 49.85200 28.03900 -11.58900 1.000 52.55362 576 THR B CA 1
ATOM 9414 C C . THR B 1 576 ? 48.71100 28.91800 -11.08400 1.000 52.52158 576 THR B C 1
ATOM 9415 O O . THR B 1 576 ? 48.78800 30.14800 -11.16400 1.000 59.08501 576 THR B O 1
ATOM 9419 N N . ALA B 1 577 ? 47.65800 28.31400 -10.53200 1.000 54.05808 577 ALA B N 1
ATOM 9420 C CA . ALA B 1 577 ? 46.50600 29.10400 -10.10800 1.000 51.35606 577 ALA B CA 1
ATOM 9421 C C . ALA B 1 577 ? 46.82600 29.96100 -8.88700 1.000 53.73047 577 ALA B C 1
ATOM 9422 O O . ALA B 1 577 ? 46.27100 31.05400 -8.73000 1.000 58.78105 577 ALA B O 1
ATOM 9424 N N . LEU B 1 578 ? 47.73000 29.50600 -8.03500 1.000 55.71857 578 LEU B N 1
ATOM 9425 C CA . LEU B 1 578 ? 48.11000 30.22400 -6.82900 1.000 58.77354 578 LEU B CA 1
ATOM 9426 C C . LEU B 1 578 ? 49.36500 31.05800 -7.01300 1.000 58.19968 578 LEU B C 1
ATOM 9427 O O . LEU B 1 578 ? 49.90200 31.56400 -6.02600 1.000 60.98893 578 LEU B O 1
ATOM 9432 N N . GLN B 1 579 ? 49.84600 31.20400 -8.24500 1.000 59.64264 579 GLN B N 1
ATOM 9433 C CA . GLN B 1 579 ? 51.03300 32.00900 -8.50600 1.000 68.34380 579 GLN B CA 1
ATOM 9434 C C . GLN B 1 579 ? 50.66100 33.48700 -8.59400 1.000 75.09618 579 GLN B C 1
ATOM 9435 O O . GLN B 1 579 ? 49.68100 33.83900 -9.26800 1.000 71.21628 579 GLN B O 1
ATOM 9441 N N . PRO B 1 580 ? 51.42200 34.37500 -7.95400 1.000 76.98710 580 PRO B N 1
ATOM 9442 C CA . PRO B 1 580 ? 51.04200 35.79100 -7.92000 1.000 81.78558 580 PRO B CA 1
ATOM 9443 C C . PRO B 1 580 ? 51.47700 36.52600 -9.18000 1.000 84.65787 580 PRO B C 1
ATOM 9444 O O . PRO B 1 580 ? 52.56000 36.28700 -9.72400 1.000 81.95628 580 PRO B O 1
ATOM 9448 N N . ALA B 1 581 ? 50.61400 37.43100 -9.64100 1.000 87.60371 581 ALA B N 1
ATOM 9449 C CA . ALA B 1 581 ? 50.93700 38.24600 -10.80000 1.000 91.69185 581 ALA B CA 1
ATOM 9450 C C . ALA B 1 581 ? 52.18600 39.09000 -10.52600 1.000 97.41329 581 ALA B C 1
ATOM 9451 O O . ALA B 1 581 ? 52.73600 39.10400 -9.41900 1.000 94.79425 581 ALA B O 1
ATOM 9453 N N . SER B 1 582 ? 52.64100 39.79700 -11.56100 1.000 100.19833 582 SER B N 1
ATOM 9454 C CA . SER B 1 582 ? 53.72700 40.75900 -11.40700 1.000 102.82478 582 SER B CA 1
ATOM 9455 C C . SER B 1 582 ? 53.65700 41.76600 -12.55100 1.000 104.51987 582 SER B C 1
ATOM 9456 O O . SER B 1 582 ? 52.93100 41.57300 -13.53200 1.000 103.83441 582 SER B O 1
ATOM 9459 N N . SER B 1 583 ? 54.41900 42.85300 -12.40400 1.000 107.95038 583 SER B N 1
ATOM 9460 C CA . SER B 1 583 ? 54.47500 43.91900 -13.40900 1.000 104.56827 583 SER B CA 1
ATOM 9461 C C . SER B 1 583 ? 55.91300 44.32300 -13.73600 1.000 105.03136 583 SER B C 1
ATOM 9462 O O . SER B 1 583 ? 56.86800 43.63900 -13.35900 1.000 100.40968 583 SER B O 1
#

Secondary structure (DSSP, 8-state):
-EE----HHHHHHHHHTT-EEEE------HHHHHHHHHHHHHTPPPPPEEEEEE-GGGTTSS-EEPPP-EEETTTB-SPPBPSS--SS-EEEEEE-HHHHHHHHHHHH-EEE-PPTT--TT-TTS---BEEEEETT----SSS--SS-EEEE-HHHHT--BTTB-EEEGGGGGTS-HHHHHHHHHT-TTS-HHHHHHHHHHHHHHHHHHHTS----EEEE-HHHHHHHHHHHHHHS--S-PPPHHHHHHHHHHTT-SSS-HHHHHHHHHHHHHTSTT-----HHHHHHHHHHHTT-S-----GGGGSHHHHHHHHHTHHHHHHHHHHHHHHHHTTT--TTT---GGGHHHHHHHHHHTT--THHHH-GGGHHHHHHHHHHHHHHHHSSSSSSSTTHHHHHHHHHHHHHHTTTS---HHHHHHHHHHTT--SPPPHHHHHHHTTPBTT-HHHHHHHHHHS--S-TTS-EEEEESS-GGG--HHHHHHTT--TTTHHHHHHHHTBGGGEEEEESS--TTGGGS-HHHHHHHH--SHHHHHHHHHHTT-----SSGGGHHHHHHHHHHHHHHHHHHHTS----/-EEEEE-HHHHHHHHHTT-EEEE------HHHHHHHHHHHHHTPPPPPEEEEEE-GGGTTTS-EEEPP-EEETTTB-SPEEPSS--SS-EEEEEE-HHHHHHHHHHHH-EEE-PPTT--TT-STT--EEEEEEETT---BTTTTBSS-EEEE-HHHHHS--TT--EEEGGGGGTS-HHHHHHHHHT-TTS-HHHHHHHHHHHHHHHHHHHTS--EEEEEE-TTTHHHHHHHHHHHSS-S-PPPHHHHHHHHHHHT-SSTTHHHHHHHHHHHHHHSTT-----HHHHHHHHHHHTT-S-----GGGGSHHHHHHHHHTHHHHHHHHHHHHHHHHHTT--TTT---GGGHHHHHHHHHHTT--GGGGT-HHHHHHHHHHHHHHHHHHHSSSSSSSTTHHHHHHHHHHHHHHTTTS---HHHHHHHHHHTT------HHHHHHHTTPBTT-HHHHHHHHHHS--S-TTS-EEEEESS-GGG--HHHHHHHT--TTSHHHHHHHHTBGGGEEEEESS--TTGGGS-HHHHHHHH--SHHHHHHHHHHTT-----SSGGGHHHHHHHHHHHHHHHHHHHT-----

Foldseek 3Di:
DKDQFDFLLRVLVCLVLVQEWAFPDFADDQVVLQVLLQCLLVPNFDDAWEKEKDALVCLPVGFIFGQDAADFPPPHHDTHGDDNRDNGIGIHTPGCNHVNSSSRNQQPHWYWDAAQLADPVDPVRTDTWHKKWFLQADQDPPPSGGIDIDTDDPVVQPDQDPRGNIDRNNVLSVDPLVVVLVCLVVDPSDDPVSNVSSSVSSVSSSCSRPPGGRHIYDYYYPVCCVVVVVVVLVVPVNDPDDDQLSVLLVLLLVQAPDPSPNVVLVVLQVLLQPAQPGAHDDSLLLQLLLCLLLPPVFSPSHSVCRPNVSSVSSNVCVVLQSQLLSLLSNLCLQLQDHHQLPPACNLSNLSSNLCSLLVHHNCCSPDPVNVVQSVLSLLLSLLLVLPSDDRRPPPNRVLSSLSNVQSNVVRNVGRNNVVNQVSCVVSVRHSADDPVSLLVLLWGFVSRSSLVSLQCLLQPDDRSNADKGKAFLQALVCLDQVNQCVLPADPVCSVVLNSSSGTNLRMHMGGDDDDVVSNVDQNVVVLCVVPVPVVVSCVVCVSGQFDDRDDGSNCVVVSSVNSSVSSSVSSCVSSPDDDD/DKDAFDFLLVVVVCLVLVQEWAFPDFADDQVVLQVLLQCLLVPPFDDAWAKEKDALVCLPVGWIFHQDAAEWPQPHGDTHGDDNRDNGIGIHTPGCRHVNSSSRNQQPYWFWDAAFLADPPDPVRTATWHKKWWLQAPQDVPVRGHTDIDTDHPVVQPPPDVSTHIGRLNVLSVDPLVVVLVVLVPDPVDDPVRSVSSNVSSVSSSCSRPPTGRHIYHYYYPPCCVVVVVVSLVPPVNVPDDDLVVVLVVLLQVLDPPPPPVVVLVVLQVLLQVAAPGAHDDSLLLVLLLCLLLVNVFSDSDSVCSDNVSSVSSNVCVVLQSQLLSLLSNLCLQQVDHHQQQPAPNVSSLSSSLCSQLVHHNCCSPDPVNVVLSVLVLLQVLLLVLPSDDRRPPPNGVLSSLSNVVSNVCRNVGRNNVSNQVSCVVVVNHSADDLVSLVSLLFHFASRSSVVSVQCLLQPDDSSSAAKDKAFLAALVCQDQVNVVVLPQDNVCNVVLNSRSGTNLRIHMGGDDDDPVSNVDQNVVVLCVVPVPPVVSCVVCVSGLQRDRDPGSNCVVVSSVNSSVVSSVSSNVSSDDDDD

Radius of gyration: 37.31 Å; Cα contacts (8 Å, |Δi|>4): 1706; chains: 2; bounding box: 111×86×109 Å

Sequence (1160 aa):
MYQAGGTIRSLLDKVAEQEYLLPAIFVWRPEQICRLFDSLLQGYPFGTFLFWKIKPENRDSYQFYQFMQHYHERDNYHCENVTQLPEREFIAVLDGQQRITALNIGLRGSFAWKLTGKWWSNDDAFPVRRLHLNLLSKPDLETGSMYDFEFLTDDKASLDASEQYWFRVGRIMEEEEDALIDEVADDARLSSEQRKEARSTLRHLYRTIHDKDKISFYEESDQSLERVLNIFIRMNSGGTTLSYSDLLLSIAVAQWSSLDAREEIHALVDEMNRVGDGFNVSKDLVLKAGLMLSDIGSVGFKVENFNKENMAILEKNWTPIRDALLLSMQLLASFGFNAQNLRATSAILPLAYYLHHRKLTASYLSRVEYAVDRECIRNWLIRSLLKASGIWGSGLDTLLTMLRSDIKQSGDTGFPLAKIEATMQQRGKSLRFDPEEISELAQLDYGNPRTFALLTLLFPGFDFSRHFHVDHIYPKGLFTRNKLAKVGVPAEQLDELIEASNKLPNLQLLEGTINNQKRQKMPHEWYAQQWPDVNARQAHLQSQAITSLPEQLNQFMDFYRERQETLLARIRTALQPASSMYQAGGTIRSLLDKVAEQEYLLPAIFVWRPEQICRLFDSLLQGYPFGTFLFWKIKPENRDSYQFYQFMQHYHERDNYHCENVTQLPEREFIAVLDGQQRITALNIGLRGSFAWKLTGKWWSNDDAFPVRRLHLNLLSKPDLETGSMYDFEFLTDDKASLDASEQYWFRVGRIMEEEEDALIDEVADDARLSSEQRKEARSTLRHLYRTIHDKDKISFYEESDQSLERVLNIFIRMNSGGTTLSYSDLLLSIAVAQWSSLDAREEIHALVDEMNRVGDGFNVSKDLVLKAGLMLSDIGSVGFKVENFNKENMAILEKNWTPIRDALLLSMQLLASFGFNAQNLRATSAILPLAYYLHHRKLTASYLSRVEYAVDRECIRNWLIRSLLKASGIWGSGLDTLLTMLRSDIKQSGDTGFPLAKIEATMQQRGKSLRFDPEEISELAQLDYGNPRTFALLTLLFPGFDFSRHFHVDHIYPKGLFTRNKLAKVGVPAEQLDELIEASNKLPNLQLLEGTINNQKRQKMPHEWYAQQWPDVNARQAHLQSQAITSLPEQLNQFMDFYRERQETLLARIRTALQPASS

Nearest PDB structures (foldseek):
  7p9k-assembly1_B  TM=9.974E-01  e=2.135E-82  Escherichia fergusonii ATCC 35469
  7p9m-assembly1_B  TM=9.252E-01  e=1.883E-70  Escherichia fergusonii ATCC 35469
  7p9m-assembly1_A  TM=9.117E-01  e=3.051E-69  Escherichia fergusonii ATCC 35469
  7p9k-assembly1_B  TM=1.002E+00  e=2.398E-91  Escherichia fergusonii ATCC 35469
  7p9m-assembly1_B  TM=9.324E-01  e=5.166E-73  Escherichia fergusonii ATCC 35469

B-factor: mean 55.58, std 12.41, range [31.5, 123.8]

Organism: Escherichia fergusonii (strain ATCC 35469 / DSM 13698 / CCUG 18766 / IAM 14443 / JCM 21226 / LMG 7866 / NBRC 102419 / NCTC 12128 / CDC 0568-73) (NCBI:txid585054)

Solvent-accessible surface area: 52580 Å² total; per-residue (Å²): 129,97,89,63,25,16,25,0,75,60,4,0,61,84,10,48,108,13,53,17,0,15,6,25,103,205,21,30,132,14,71,14,0,15,119,0,0,15,4,2,6,68,41,41,51,15,13,19,0,0,0,0,30,2,101,58,140,36,65,93,20,13,64,3,60,30,9,7,53,97,32,30,56,69,95,51,109,135,60,88,90,32,72,140,46,18,142,198,70,4,11,0,0,10,4,4,38,62,10,0,8,2,0,1,0,3,3,65,9,6,7,2,61,48,53,89,5,66,66,82,59,49,108,128,0,10,42,89,24,73,2,7,0,6,0,10,6,126,79,57,164,152,76,33,24,80,25,48,17,82,5,13,22,87,104,121,13,80,110,128,45,117,98,76,10,32,7,48,0,6,41,0,26,110,59,126,31,108,54,2,12,78,75,1,35,120,23,110,152,12,49,46,124,34,74,104,50,0,50,67,14,0,83,59,0,27,96,1,0,34,91,85,98,45,4,15,21,7,40,3,20,19,137,23,0,66,90,3,5,40,16,2,18,60,2,14,8,33,57,74,11,63,44,7,22,53,3,0,5,6,7,4,30,42,28,24,105,104,67,98,3,90,119,53,6,78,52,0,14,81,55,0,36,166,20,58,116,16,13,118,9,54,41,42,16,2,6,23,0,1,0,0,2,11,65,18,64,55,2,9,40,62,0,50,16,0,29,75,116,19,0,56,78,5,32,169,49,5,84,58,0,46,79,4,0,21,8,0,0,64,0,2,18,31,10,11,4,25,37,134,22,12,88,18,51,25,2,0,0,1,1,0,3,1,1,37,44,40,176,25,88,61,30,0,52,80,136,133,130,38,42,128,21,38,75,32,0,10,44,0,0,2,20,2,8,1,26,36,80,48,5,24,48,110,42,27,55,60,0,0,36,60,0,22,54,5,0,107,132,15,38,103,134,8,14,21,45,83,93,1,37,55,2,0,93,125,96,68,16,18,8,127,20,56,94,125,49,8,62,43,1,1,58,4,20,72,36,8,16,3,1,20,2,0,0,1,14,9,22,86,73,66,77,18,76,163,121,39,30,21,2,6,3,0,2,73,47,34,8,49,142,109,102,0,56,180,55,48,11,66,89,152,72,10,64,97,4,39,104,7,0,25,27,0,0,0,0,0,2,28,121,32,86,86,56,101,132,9,62,129,62,30,3,40,88,28,6,43,96,82,86,103,78,95,110,39,50,110,58,48,16,105,65,14,6,3,79,64,23,27,110,106,14,58,76,0,16,85,4,18,125,74,1,45,122,39,0,43,62,84,0,123,84,34,7,106,106,87,113,167,124,88,62,74,28,12,24,0,73,57,4,0,68,78,5,44,115,11,69,16,0,15,7,20,102,190,26,27,139,13,74,12,0,17,98,2,0,10,6,1,5,61,42,45,53,16,14,16,0,0,0,0,39,2,114,52,139,40,61,93,13,9,58,4,59,37,4,1,41,101,30,28,56,68,91,53,116,126,52,53,86,32,107,114,55,16,144,204,88,4,9,0,0,20,8,5,43,46,8,0,5,1,0,1,0,3,2,67,6,8,6,2,57,42,46,85,8,73,62,90,66,44,101,126,0,8,39,90,22,76,0,7,0,6,0,13,16,145,85,62,174,147,63,32,25,76,28,46,18,84,4,13,25,89,97,123,16,88,117,141,29,91,137,78,28,44,7,52,0,8,41,0,28,111,58,128,30,107,54,2,14,80,82,2,34,116,21,104,186,14,58,78,142,59,78,142,65,0,69,70,15,0,84,54,0,24,90,1,0,33,95,73,101,43,2,14,16,4,28,23,32,24,141,33,0,55,81,5,2,47,19,1,20,55,0,14,8,11,70,64,18,52,44,14,33,57,0,0,2,4,6,2,24,35,24,26,109,46,170,68,3,79,106,61,4,84,42,0,17,68,58,0,32,171,20,57,121,20,13,117,6,58,33,45,15,1,4,23,0,0,0,0,3,11,70,14,66,55,2,10,42,66,0,58,16,0,23,85,114,16,1,56,70,2,43,174,30,17,86,47,0,44,83,4,0,34,7,0,0,57,0,1,23,29,11,15,3,30,38,152,21,17,92,19,49,22,2,0,0,1,0,0,2,0,1,26,39,36,126,25,86,64,36,0,47,82,144,134,136,38,38,126,22,36,81,30,0,13,36,0,1,2,13,1,9,1,24,39,80,48,6,28,43,112,39,27,56,61,0,0,35,51,0,22,66,8,0,99,150,13,37,94,130,10,13,22,45,80,109,0,36,61,7,0,104,135,99,71,15,26,8,136,16,60,111,137,53,8,60,52,2,1,58,2,14,75,39,7,24,4,2,19,2,0,0,0,16,16,25,84,72,61,82,16,72,168,121,38,27,20,4,10,2,0,4,82,44,36,3,56,124,127,109,0,56,174,61,46,8,55,75,134,75,6,82,78,6,45,92,7,0,27,28,0,0,0,0,1,3,30,119,25,102,76,55,91,114,8,73,133,56,32,3,50,90,26,7,47,100,88,86,108,81,87,111,36,51,94,64,52,9,108,64,18,5,0,70,52,22,24,103,103,12,77,67,0,26,84,4,16,131,66,4,50,123,45,0,38,44,72,0,121,93,30,6,125,58,98,109,165